Protein AF-0000000084333612 (afdb_homodimer)

Sequence (872 aa):
MNQNSIHAKTEARVLFVDMDSFFARCEQQVNFWLRGRPVGVCVYTGKYGCVISLSKEAKALGIKAGTRLNEVMEICPDFIPVESNPTRYREFHVKIISILQQYCQDVVPKSIDEAIINLTDYKLVHPDPEVLARKIKQDILDKVGDFLSCSIGIAPNAFLAKLGSVIGKKNEGANAGLQLIDQNNIDAVLGRLKLGNLPGIGKQMCYRLERAGINTPLEMRYADPHKLKAIFKSIEGIYWHYRLNFIETNIVAHEYKGMQAMRQVSKEKRASAEYMEQLFLTLCCTLEKRMVRHKFYCKAVGFSCHYTDGSRWEDGFTISTPMQDAITLMNMVKVRIAKFEETTKCAPIFNNQITSLRLSVTNFVNNGNMLYSLFEDMDKKETARKTMHAIKDQFGHNKIMRAVELTDNKVIKDVIGFGSVKDLTDLDYAAIPRYDMNQNSIHAKTEARVLFVDMDSFFARCEQQVNFWLRGRPVGVCVYTGKYGCVISLSKEAKALGIKAGTRLNEVMEICPDFIPVESNPTRYREFHVKIISILQQYCQDVVPKSIDEAIINLTDYKLVHPDPEVLARKIKQDILDKVGDFLSCSIGIAPNAFLAKLGSVIGKKNEGANAGLQLIDQNNIDAVLGRLKLGNLPGIGKQMCYRLERAGINTPLEMRYADPHKLKAIFKSIEGIYWHYRLNFIETNIVAHEYKGMQAMRQVSKEKRASAEYMEQLFLTLCCTLEKRMVRHKFYCKAVGFSCHYTDGSRWEDGFTISTPMQDAITLMNMVKVRIAKFEETTKCAPIFNNQITSLRLSVTNFVNNGNMLYSLFEDMDKKETARKTMHAIKDQFGHNKIMRAVELTDNKVIKDVIGFGSVKDLTDLDYAAIPRYD

Structure (mmCIF, N/CA/C/O backbone):
data_AF-0000000084333612-model_v1
#
loop_
_entity.id
_entity.type
_entity.pdbx_description
1 polymer 'UmuC domain-containing protein'
#
loop_
_atom_site.group_PDB
_atom_site.id
_atom_site.type_symbol
_atom_site.label_atom_id
_atom_site.label_alt_id
_atom_site.label_comp_id
_atom_site.label_asym_id
_atom_site.label_entity_id
_atom_site.label_seq_id
_atom_site.pdbx_PDB_ins_code
_atom_site.Cartn_x
_atom_site.Cartn_y
_atom_site.Cartn_z
_atom_site.occupancy
_atom_site.B_iso_or_equiv
_atom_site.auth_seq_id
_atom_site.auth_comp_id
_atom_site.auth_asym_id
_atom_site.auth_atom_id
_atom_site.pdbx_PDB_model_num
ATOM 1 N N . MET A 1 1 ? 4.887 -20.797 -28.469 1 34.41 1 MET A N 1
ATOM 2 C CA . MET A 1 1 ? 4.84 -22.062 -29.203 1 34.41 1 MET A CA 1
ATOM 3 C C . MET A 1 1 ? 4.281 -23.172 -28.328 1 34.41 1 MET A C 1
ATOM 5 O O . MET A 1 1 ? 4.59 -23.234 -27.125 1 34.41 1 MET A O 1
ATOM 9 N N . ASN A 1 2 ? 3.199 -23.781 -28.797 1 40.28 2 ASN A N 1
ATOM 10 C CA . ASN A 1 2 ? 2.58 -24.969 -28.219 1 40.28 2 ASN A CA 1
ATOM 11 C C . ASN A 1 2 ? 3.586 -26.109 -28.047 1 40.28 2 ASN A C 1
ATOM 13 O O . ASN A 1 2 ? 4.152 -26.578 -29.031 1 40.28 2 ASN A O 1
ATOM 17 N N . GLN A 1 3 ? 4.129 -26.312 -27.031 1 52.19 3 GLN A N 1
ATOM 18 C CA . GLN A 1 3 ? 5.137 -27.344 -26.797 1 52.19 3 GLN A CA 1
ATOM 19 C C . GLN A 1 3 ? 4.492 -28.672 -26.438 1 52.19 3 GLN A C 1
ATOM 21 O O . GLN A 1 3 ? 5.145 -29.547 -25.875 1 52.19 3 GLN A O 1
ATOM 26 N N . ASN A 1 4 ? 3.316 -28.781 -26.844 1 56.22 4 ASN A N 1
ATOM 27 C CA . ASN A 1 4 ? 2.617 -30.016 -26.531 1 56.22 4 ASN A CA 1
ATOM 28 C C . ASN A 1 4 ? 3.051 -31.156 -27.453 1 56.22 4 ASN A C 1
ATOM 30 O O . ASN A 1 4 ? 3.48 -30.906 -28.578 1 56.22 4 ASN A O 1
ATOM 34 N N . SER A 1 5 ? 3.332 -32.375 -26.859 1 57.88 5 SER A N 1
ATOM 35 C CA . SER A 1 5 ? 3.734 -33.562 -27.625 1 57.88 5 SER A CA 1
ATOM 36 C C . SER A 1 5 ? 2.869 -34.75 -27.281 1 57.88 5 SER A C 1
ATOM 38 O O . SER A 1 5 ? 2.424 -34.906 -26.141 1 57.88 5 SER A O 1
ATOM 40 N N . ILE A 1 6 ? 2.557 -35.594 -28.266 1 61.53 6 ILE A N 1
ATOM 41 C CA . ILE A 1 6 ? 1.752 -36.781 -28.062 1 61.53 6 ILE A CA 1
ATOM 42 C C . ILE A 1 6 ? 2.654 -37.969 -27.656 1 61.53 6 ILE A C 1
ATOM 44 O O . ILE A 1 6 ? 2.168 -39 -27.234 1 61.53 6 ILE A O 1
ATOM 48 N N . HIS A 1 7 ? 3.932 -37.688 -27.672 1 69.88 7 HIS A N 1
ATOM 49 C CA . HIS A 1 7 ? 4.852 -38.75 -27.297 1 69.88 7 HIS A CA 1
ATOM 50 C C . HIS A 1 7 ? 5.305 -38.594 -25.844 1 69.88 7 HIS A C 1
ATOM 52 O O . HIS A 1 7 ? 5.535 -37.5 -25.375 1 69.88 7 HIS A O 1
ATOM 58 N N . ALA A 1 8 ? 5.305 -39.75 -25.203 1 80.88 8 ALA A N 1
ATOM 59 C CA . ALA A 1 8 ? 5.781 -39.75 -23.828 1 80.88 8 ALA A CA 1
ATOM 60 C C . ALA A 1 8 ? 7.25 -39.344 -23.75 1 80.88 8 ALA A C 1
ATOM 62 O O . ALA A 1 8 ? 8.07 -39.812 -24.547 1 80.88 8 ALA A O 1
ATOM 63 N N . LYS A 1 9 ? 7.484 -38.438 -22.922 1 81.25 9 LYS A N 1
ATOM 64 C CA . LYS A 1 9 ? 8.867 -38.031 -22.672 1 81.25 9 LYS A CA 1
ATOM 65 C C . LYS A 1 9 ? 9.469 -38.812 -21.516 1 81.25 9 LYS A C 1
ATOM 67 O O . LYS A 1 9 ? 8.789 -39.062 -20.516 1 81.25 9 LYS A O 1
ATOM 72 N N . THR A 1 10 ? 10.648 -39.25 -21.703 1 81.19 10 THR A N 1
ATOM 73 C CA . THR A 1 10 ? 11.25 -40.125 -20.703 1 81.19 10 THR A CA 1
ATOM 74 C C . THR A 1 10 ? 12.156 -39.312 -19.75 1 81.19 10 THR A C 1
ATOM 76 O O . THR A 1 10 ? 12.273 -39.656 -18.578 1 81.19 10 THR A O 1
ATOM 79 N N . GLU A 1 11 ? 12.703 -38.219 -20.266 1 91.62 11 GLU A N 1
ATOM 80 C CA . GLU A 1 11 ? 13.656 -37.5 -19.422 1 91.62 11 GLU A CA 1
ATOM 81 C C . GLU A 1 11 ? 12.977 -36.375 -18.641 1 91.62 11 GLU A C 1
ATOM 83 O O . GLU A 1 11 ? 12.156 -35.656 -19.188 1 91.62 11 GLU A O 1
ATOM 88 N N . ALA A 1 12 ? 13.32 -36.312 -17.422 1 95.44 12 ALA A N 1
ATOM 89 C CA . ALA A 1 12 ? 12.781 -35.25 -16.547 1 95.44 12 ALA A CA 1
ATOM 90 C C . ALA A 1 12 ? 13.508 -33.938 -16.781 1 95.44 12 ALA A C 1
ATOM 92 O O . ALA A 1 12 ? 14.5 -33.625 -16.109 1 95.44 12 ALA A O 1
ATOM 93 N N . ARG A 1 13 ? 12.93 -33.156 -17.688 1 95.06 13 ARG A N 1
ATOM 94 C CA . ARG A 1 13 ? 13.641 -31.922 -18.078 1 95.06 13 ARG A CA 1
ATOM 95 C C . ARG A 1 13 ? 12.719 -30.719 -18.047 1 95.06 13 ARG A C 1
ATOM 97 O O . ARG A 1 13 ? 13.055 -29.656 -18.578 1 95.06 13 ARG A O 1
ATOM 104 N N . VAL A 1 14 ? 11.586 -30.906 -17.484 1 95.75 14 VAL A N 1
ATOM 105 C CA . VAL A 1 14 ? 10.656 -29.797 -17.281 1 95.75 14 VAL A CA 1
ATOM 106 C C . VAL A 1 14 ? 10.633 -29.406 -15.812 1 95.75 14 VAL A C 1
ATOM 108 O O . VAL A 1 14 ? 10.469 -30.25 -14.938 1 95.75 14 VAL A O 1
ATOM 111 N N . LEU A 1 15 ? 10.883 -28.125 -15.562 1 97.88 15 LEU A N 1
ATOM 112 C CA . LEU A 1 15 ? 10.844 -27.609 -14.203 1 97.88 15 LEU A CA 1
ATOM 113 C C . LEU A 1 15 ? 9.586 -26.766 -13.984 1 97.88 15 LEU A C 1
ATOM 115 O O . LEU A 1 15 ? 9.172 -26 -14.867 1 97.88 15 LEU A O 1
ATOM 119 N N . PHE A 1 16 ? 8.977 -26.906 -12.859 1 97.56 16 PHE A N 1
ATOM 120 C CA . PHE A 1 16 ? 7.891 -26.047 -12.406 1 97.56 16 PHE A CA 1
ATOM 121 C C . PHE A 1 16 ? 8.289 -25.297 -11.141 1 97.56 16 PHE A C 1
ATOM 123 O O . PHE A 1 16 ? 8.477 -25.906 -10.086 1 97.56 16 PHE A O 1
ATOM 130 N N . VAL A 1 17 ? 8.406 -24.031 -11.281 1 97.75 17 VAL A N 1
ATOM 131 C CA . VAL A 1 17 ? 8.812 -23.156 -10.18 1 97.75 17 VAL A CA 1
ATOM 132 C C . VAL A 1 17 ? 7.57 -22.547 -9.531 1 97.75 17 VAL A C 1
ATOM 134 O O . VAL A 1 17 ? 6.746 -21.938 -10.211 1 97.75 17 VAL A O 1
ATOM 137 N N . ASP A 1 18 ? 7.445 -22.688 -8.273 1 97.19 18 ASP A N 1
ATOM 138 C CA . ASP A 1 18 ? 6.336 -22.141 -7.504 1 97.19 18 ASP A CA 1
ATOM 139 C C . ASP A 1 18 ? 6.844 -21.406 -6.262 1 97.19 18 ASP A C 1
ATOM 141 O O . ASP A 1 18 ? 7.414 -22.016 -5.359 1 97.19 18 ASP A O 1
ATOM 145 N N . MET A 1 19 ? 6.598 -20.109 -6.234 1 96.44 19 MET A N 1
ATOM 146 C CA . MET A 1 19 ? 7.055 -19.312 -5.09 1 96.44 19 MET A CA 1
ATOM 147 C C . MET A 1 19 ? 6.266 -19.672 -3.834 1 96.44 19 MET A C 1
ATOM 149 O O . MET A 1 19 ? 5.047 -19.844 -3.893 1 96.44 19 MET A O 1
ATOM 153 N N . ASP A 1 20 ? 6.949 -19.781 -2.715 1 96.31 20 ASP A N 1
ATOM 154 C CA . ASP A 1 20 ? 6.328 -20.156 -1.45 1 96.31 20 ASP A CA 1
ATOM 155 C C . ASP A 1 20 ? 5.688 -18.953 -0.768 1 96.31 20 ASP A C 1
ATOM 157 O O . ASP A 1 20 ? 6.363 -17.969 -0.47 1 96.31 20 ASP A O 1
ATOM 161 N N . SER A 1 21 ? 4.359 -19.047 -0.467 1 96.12 21 SER A N 1
ATOM 162 C CA . SER A 1 21 ? 3.684 -17.953 0.237 1 96.12 21 SER A CA 1
ATOM 163 C C . SER A 1 21 ? 4.023 -16.609 -0.377 1 96.12 21 SER A C 1
ATOM 165 O O . SER A 1 21 ? 4.367 -15.664 0.339 1 96.12 21 SER A O 1
ATOM 167 N N . PHE A 1 22 ? 3.844 -16.516 -1.59 1 95.44 22 PHE A N 1
ATOM 168 C CA . PHE A 1 22 ? 4.461 -15.492 -2.416 1 95.44 22 PHE A CA 1
ATOM 169 C C . PHE A 1 22 ? 4.078 -14.102 -1.923 1 95.44 22 PHE A C 1
ATOM 171 O O . PHE A 1 22 ? 4.945 -13.297 -1.577 1 95.44 22 PHE A O 1
ATOM 178 N N . PHE A 1 23 ? 2.807 -13.773 -1.771 1 95.19 23 PHE A N 1
ATOM 179 C CA . PHE A 1 23 ? 2.385 -12.43 -1.373 1 95.19 23 PHE A CA 1
ATOM 180 C C . PHE A 1 23 ? 2.875 -12.102 0.032 1 95.19 23 PHE A C 1
ATOM 182 O O . PHE A 1 23 ? 3.432 -11.031 0.266 1 95.19 23 PHE A O 1
ATOM 189 N N . ALA A 1 24 ? 2.691 -12.992 0.948 1 97.62 24 ALA A N 1
ATOM 190 C CA . ALA A 1 24 ? 3.111 -12.766 2.328 1 97.62 24 ALA A CA 1
ATOM 191 C C . ALA A 1 24 ? 4.621 -12.562 2.414 1 97.62 24 ALA A C 1
ATOM 193 O O . ALA A 1 24 ? 5.094 -11.656 3.104 1 97.62 24 ALA A O 1
ATOM 194 N N . ARG A 1 25 ? 5.34 -13.359 1.728 1 97.69 25 ARG A N 1
ATOM 195 C CA . ARG A 1 25 ? 6.797 -13.266 1.785 1 97.69 25 ARG A CA 1
ATOM 196 C C . ARG A 1 25 ? 7.293 -11.992 1.107 1 97.69 25 ARG A C 1
ATOM 198 O O . ARG A 1 25 ? 8.289 -11.414 1.529 1 97.69 25 ARG A O 1
ATOM 205 N N . CYS A 1 26 ? 6.59 -11.602 0.024 1 96 26 CYS A N 1
ATOM 206 C CA . CYS A 1 26 ? 6.918 -10.305 -0.558 1 96 26 CYS A CA 1
ATOM 207 C C . CYS A 1 26 ? 6.793 -9.188 0.478 1 96 26 CYS A C 1
ATOM 209 O O . CYS A 1 26 ? 7.668 -8.328 0.575 1 96 26 CYS A O 1
ATOM 211 N N . GLU A 1 27 ? 5.695 -9.195 1.212 1 97.06 27 GLU A N 1
ATOM 212 C CA . GLU A 1 27 ? 5.492 -8.195 2.258 1 97.06 27 GLU A CA 1
ATOM 213 C C . GLU A 1 27 ? 6.566 -8.297 3.334 1 97.06 27 GLU A C 1
ATOM 215 O O . GLU A 1 27 ? 7.086 -7.277 3.799 1 97.06 27 GLU A O 1
ATOM 220 N N . GLN A 1 28 ? 6.918 -9.523 3.686 1 97.75 28 GLN A N 1
ATOM 221 C CA . GLN A 1 28 ? 7.938 -9.75 4.707 1 97.75 28 GLN A CA 1
ATOM 222 C C . GLN A 1 28 ? 9.328 -9.391 4.188 1 97.75 28 GLN A C 1
ATOM 224 O O . GLN A 1 28 ? 10.227 -9.07 4.973 1 97.75 28 GLN A O 1
ATOM 229 N N . GLN A 1 29 ? 9.523 -9.555 2.875 1 96.56 29 GLN A N 1
ATOM 230 C CA . GLN A 1 29 ? 10.781 -9.141 2.273 1 96.56 29 GLN A CA 1
ATOM 231 C C . GLN A 1 29 ? 10.969 -7.625 2.377 1 96.56 29 GLN A C 1
ATOM 233 O O . GLN A 1 29 ? 12.062 -7.152 2.686 1 96.56 29 GLN A O 1
ATOM 238 N N . VAL A 1 30 ? 9.938 -6.879 2.168 1 93.31 30 VAL A N 1
ATOM 239 C CA . VAL A 1 30 ? 10.008 -5.422 2.129 1 93.31 30 VAL A CA 1
ATOM 240 C C . VAL A 1 30 ? 9.984 -4.863 3.551 1 93.31 30 VAL A C 1
ATOM 242 O O . VAL A 1 30 ? 10.703 -3.91 3.861 1 93.31 30 VAL A O 1
ATOM 245 N N . ASN A 1 31 ? 9.172 -5.355 4.375 1 96.38 31 ASN A N 1
ATOM 246 C CA . ASN A 1 31 ? 9.07 -4.961 5.777 1 96.38 31 ASN A CA 1
ATOM 247 C C . ASN A 1 31 ? 9.82 -5.926 6.688 1 96.38 31 ASN A C 1
ATOM 249 O O . ASN A 1 31 ? 9.273 -6.953 7.098 1 96.38 31 ASN A O 1
ATOM 253 N N . PHE A 1 32 ? 10.969 -5.543 7.098 1 95.88 32 PHE A N 1
ATOM 254 C CA . PHE A 1 32 ? 11.914 -6.383 7.816 1 95.88 32 PHE A CA 1
ATOM 255 C C . PHE A 1 32 ? 11.297 -6.918 9.102 1 95.88 32 PHE A C 1
ATOM 257 O O . PHE A 1 32 ? 11.516 -8.078 9.469 1 95.88 32 PHE A O 1
ATOM 264 N N . TRP A 1 33 ? 10.523 -6.191 9.695 1 96.75 33 TRP A N 1
ATOM 265 C CA . TRP A 1 33 ? 10.078 -6.527 11.047 1 96.75 33 TRP A CA 1
ATOM 266 C C . TRP A 1 33 ? 8.812 -7.367 11.008 1 96.75 33 TRP A C 1
ATOM 268 O O . TRP A 1 33 ? 8.289 -7.754 12.055 1 96.75 33 TRP A O 1
ATOM 278 N N . LEU A 1 34 ? 8.32 -7.672 9.867 1 97.69 34 LEU A N 1
ATOM 279 C CA . LEU A 1 34 ? 7.246 -8.648 9.711 1 97.69 34 LEU A CA 1
ATOM 280 C C . LEU A 1 34 ? 7.809 -10.062 9.641 1 97.69 34 LEU A C 1
ATOM 282 O O . LEU A 1 34 ? 7.062 -11.039 9.758 1 97.69 34 LEU A O 1
ATOM 286 N N . ARG A 1 35 ? 9.148 -10.172 9.438 1 97.44 35 ARG A N 1
ATOM 287 C CA . ARG A 1 35 ? 9.789 -11.484 9.336 1 97.44 35 ARG A CA 1
ATOM 288 C C . ARG A 1 35 ? 9.656 -12.258 10.641 1 97.44 35 ARG A C 1
ATOM 290 O O . ARG A 1 35 ? 9.836 -11.703 11.727 1 97.44 35 ARG A O 1
ATOM 297 N N . GLY A 1 36 ? 9.273 -13.555 10.469 1 96.25 36 GLY A N 1
ATOM 298 C CA . GLY A 1 36 ? 9.148 -14.414 11.633 1 96.25 36 GLY A CA 1
ATOM 299 C C . GLY A 1 36 ? 7.84 -14.227 12.375 1 96.25 36 GLY A C 1
ATOM 300 O O . GLY A 1 36 ? 7.641 -14.812 13.445 1 96.25 36 GLY A O 1
ATOM 301 N N . ARG A 1 37 ? 6.957 -13.398 11.875 1 97.56 37 ARG A N 1
ATOM 302 C CA . ARG A 1 37 ? 5.672 -13.148 12.516 1 97.56 37 ARG A CA 1
ATOM 303 C C . ARG A 1 37 ? 4.527 -13.727 11.695 1 97.56 37 ARG A C 1
ATOM 305 O O . ARG A 1 37 ? 4.66 -13.922 10.484 1 97.56 37 ARG A O 1
ATOM 312 N N . PRO A 1 38 ? 3.393 -14.078 12.352 1 98.44 38 PRO A N 1
ATOM 313 C CA . PRO A 1 38 ? 2.213 -14.516 11.602 1 98.44 38 PRO A CA 1
ATOM 314 C C . PRO A 1 38 ? 1.562 -13.383 10.812 1 98.44 38 PRO A C 1
ATOM 316 O O . PRO A 1 38 ? 0.933 -12.5 11.398 1 98.44 38 PRO A O 1
ATOM 319 N N . VAL A 1 39 ? 1.711 -13.438 9.578 1 98.31 39 VAL A N 1
ATOM 320 C CA . VAL A 1 39 ? 1.241 -12.391 8.68 1 98.31 39 VAL A CA 1
ATOM 321 C C . VAL A 1 39 ? 0.307 -12.992 7.629 1 98.31 39 VAL A C 1
ATOM 323 O O . VAL A 1 39 ? 0.456 -14.156 7.25 1 98.31 39 VAL A O 1
ATOM 326 N N . GLY A 1 40 ? -0.63 -12.234 7.176 1 97.94 40 GLY A N 1
ATOM 327 C CA . GLY A 1 40 ? -1.504 -12.609 6.074 1 97.94 40 GLY A CA 1
ATOM 328 C C . GLY A 1 40 ? -1.878 -11.43 5.188 1 97.94 40 GLY A C 1
ATOM 329 O O . GLY A 1 40 ? -2.078 -10.32 5.676 1 97.94 40 GLY A O 1
ATOM 330 N N . VAL A 1 41 ? -1.947 -11.695 3.963 1 95.44 41 VAL A N 1
ATOM 331 C CA . VAL A 1 41 ? -2.307 -10.656 2.996 1 95.44 41 VAL A CA 1
ATOM 332 C C . VAL A 1 41 ? -3.795 -10.758 2.668 1 95.44 41 VAL A C 1
ATOM 334 O O . VAL A 1 41 ? -4.324 -11.852 2.463 1 95.44 41 VAL A O 1
ATOM 337 N N . CYS A 1 42 ? -4.43 -9.609 2.707 1 90.44 42 CYS A N 1
ATOM 338 C CA . CYS A 1 42 ? -5.855 -9.508 2.418 1 90.44 42 CYS A CA 1
ATOM 339 C C . CYS A 1 42 ? -6.129 -8.406 1.397 1 90.44 42 CYS A C 1
ATOM 341 O O . CYS A 1 42 ? -5.398 -7.418 1.334 1 90.44 42 CYS A O 1
ATOM 343 N N . VAL A 1 43 ? -7.168 -8.656 0.571 1 75.44 43 VAL A N 1
ATOM 344 C CA . VAL A 1 43 ? -7.602 -7.586 -0.32 1 75.44 43 VAL A CA 1
ATOM 345 C C . VAL A 1 43 ? -8.227 -6.457 0.496 1 75.44 43 VAL A C 1
ATOM 347 O O . VAL A 1 43 ? -7.969 -5.281 0.244 1 75.44 43 VAL A O 1
ATOM 350 N N . TYR A 1 44 ? -9.047 -6.879 1.447 1 80 44 TYR A N 1
ATOM 351 C CA . TYR A 1 44 ? -9.664 -5.969 2.404 1 80 44 TYR A CA 1
ATOM 352 C C . TYR A 1 44 ? -9.312 -6.359 3.834 1 80 44 TYR A C 1
ATOM 354 O O . TYR A 1 44 ? -9.328 -7.543 4.184 1 80 44 TYR A O 1
ATOM 362 N N . THR A 1 45 ? -9.016 -5.34 4.609 1 90.5 45 THR A N 1
ATOM 363 C CA . THR A 1 45 ? -8.555 -5.629 5.965 1 90.5 45 THR A CA 1
ATOM 364 C C . THR A 1 45 ? -9.602 -5.211 6.992 1 90.5 45 THR A C 1
ATOM 366 O O . THR A 1 45 ? -9.266 -4.781 8.094 1 90.5 45 THR A O 1
ATOM 369 N N . GLY A 1 46 ? -10.859 -5.168 6.57 1 86.75 46 GLY A N 1
ATOM 370 C CA . GLY A 1 46 ? -11.945 -4.98 7.527 1 86.75 46 GLY A CA 1
ATOM 371 C C . GLY A 1 46 ? -12.094 -6.137 8.492 1 86.75 46 GLY A C 1
ATOM 372 O O . GLY A 1 46 ? -11.328 -7.102 8.438 1 86.75 46 GLY A O 1
ATOM 373 N N . LYS A 1 47 ? -13.078 -6.039 9.297 1 89.25 47 LYS A N 1
ATOM 374 C CA . LYS A 1 47 ? -13.297 -7.008 10.367 1 89.25 47 LYS A CA 1
ATOM 375 C C . LYS A 1 47 ? -13.422 -8.422 9.805 1 89.25 47 LYS A C 1
ATOM 377 O O . LYS A 1 47 ? -12.945 -9.383 10.414 1 89.25 47 LYS A O 1
ATOM 382 N N . TYR A 1 48 ? -14 -8.555 8.625 1 88.88 48 TYR A N 1
ATOM 383 C CA . TYR A 1 48 ? -14.281 -9.875 8.062 1 88.88 48 TYR A CA 1
ATOM 384 C C . TYR A 1 48 ? -13.531 -10.086 6.758 1 88.88 48 TYR A C 1
ATOM 386 O O . TYR A 1 48 ? -14 -10.805 5.871 1 88.88 48 TYR A O 1
ATOM 394 N N . GLY A 1 49 ? -12.43 -9.383 6.617 1 85.5 49 GLY A N 1
ATOM 395 C CA . GLY A 1 49 ? -11.617 -9.586 5.43 1 85.5 49 GLY A CA 1
ATOM 396 C C . GLY A 1 49 ? -11.172 -11.023 5.242 1 85.5 49 GLY A C 1
ATOM 397 O O . GLY A 1 49 ? -11.102 -11.781 6.211 1 85.5 49 GLY A O 1
ATOM 398 N N . CYS A 1 50 ? -10.922 -11.383 3.99 1 86.31 50 CYS A N 1
ATOM 399 C CA . CYS A 1 50 ? -10.492 -12.734 3.656 1 86.31 50 CYS A CA 1
ATOM 400 C C . CYS A 1 50 ? -8.992 -12.789 3.416 1 86.31 50 CYS A C 1
ATOM 402 O O . CYS A 1 50 ? -8.453 -12 2.635 1 86.31 50 CYS A O 1
ATOM 404 N N . VAL A 1 51 ? -8.344 -13.75 4.059 1 93.94 51 VAL A N 1
ATOM 405 C CA . VAL A 1 51 ? -6.898 -13.891 3.904 1 93.94 51 VAL A CA 1
ATOM 406 C C . VAL A 1 51 ? -6.59 -14.695 2.646 1 93.94 51 VAL A C 1
ATOM 408 O O . VAL A 1 51 ? -7.102 -15.805 2.471 1 93.94 51 VAL A O 1
ATOM 411 N N . ILE A 1 52 ? -5.707 -14.148 1.794 1 90.06 52 ILE A N 1
ATOM 412 C CA . ILE A 1 52 ? -5.488 -14.812 0.515 1 90.06 52 ILE A CA 1
ATOM 413 C C . ILE A 1 52 ? -4.082 -15.406 0.472 1 90.06 52 ILE A C 1
ATOM 415 O O . ILE A 1 52 ? -3.777 -16.234 -0.387 1 90.06 52 ILE A O 1
ATOM 419 N N . SER A 1 53 ? -3.217 -14.984 1.286 1 94 53 SER A N 1
ATOM 420 C CA . SER A 1 53 ? -1.856 -15.5 1.404 1 94 53 SER A CA 1
ATOM 421 C C . SER A 1 53 ? -1.362 -15.43 2.846 1 94 53 SER A C 1
ATOM 423 O O . SER A 1 53 ? -1.64 -14.461 3.557 1 94 53 SER A O 1
ATOM 425 N N . LEU A 1 54 ? -0.684 -16.453 3.238 1 97.62 54 LEU A N 1
ATOM 426 C CA . LEU A 1 54 ? -0.246 -16.547 4.625 1 97.62 54 LEU A CA 1
ATOM 427 C C . LEU A 1 54 ? 1.264 -16.75 4.707 1 97.62 54 LEU A C 1
ATOM 429 O O . LEU A 1 54 ? 1.85 -17.422 3.855 1 97.62 54 LEU A O 1
ATOM 433 N N . SER A 1 55 ? 1.8 -16.203 5.773 1 97.94 55 SER A N 1
ATOM 434 C CA . SER A 1 55 ? 3.193 -16.5 6.086 1 97.94 55 SER A CA 1
ATOM 435 C C . SER A 1 55 ? 3.354 -17.938 6.586 1 97.94 55 SER A C 1
ATOM 437 O O . SER A 1 55 ? 2.367 -18.594 6.93 1 97.94 55 SER A O 1
ATOM 439 N N . LYS A 1 56 ? 4.656 -18.391 6.508 1 95.56 56 LYS A N 1
ATOM 440 C CA . LYS A 1 56 ? 4.949 -19.703 7.055 1 95.56 56 LYS A CA 1
ATOM 441 C C . LYS A 1 56 ? 4.539 -19.797 8.523 1 95.56 56 LYS A C 1
ATOM 443 O O . LYS A 1 56 ? 4.004 -20.828 8.961 1 95.56 56 LYS A O 1
ATOM 448 N N . GLU A 1 57 ? 4.738 -18.766 9.32 1 97.25 57 GLU A N 1
ATOM 449 C CA . GLU A 1 57 ? 4.41 -18.703 10.742 1 97.25 57 GLU A CA 1
ATOM 450 C C . GLU A 1 57 ? 2.908 -18.875 10.969 1 97.25 57 GLU A C 1
ATOM 452 O O . GLU A 1 57 ? 2.488 -19.594 11.875 1 97.25 57 GLU A O 1
ATOM 457 N N . ALA A 1 58 ? 2.146 -18.219 10.156 1 97.94 58 ALA A N 1
ATOM 458 C CA . ALA A 1 58 ? 0.694 -18.297 10.281 1 97.94 58 ALA A CA 1
ATOM 459 C C . ALA A 1 58 ? 0.194 -19.688 9.906 1 97.94 58 ALA A C 1
ATOM 461 O O . ALA A 1 58 ? -0.691 -20.234 10.562 1 97.94 58 ALA A O 1
ATOM 462 N N . LYS A 1 59 ? 0.726 -20.234 8.859 1 96 59 LYS A N 1
ATOM 463 C CA . LYS A 1 59 ? 0.342 -21.578 8.422 1 96 59 LYS A CA 1
ATOM 464 C C . LYS A 1 59 ? 0.632 -22.609 9.508 1 96 59 LYS A C 1
ATOM 466 O O . LYS A 1 59 ? -0.131 -23.562 9.688 1 96 59 LYS A O 1
ATOM 471 N N . ALA A 1 60 ? 1.708 -22.438 10.148 1 95.88 60 ALA A N 1
ATOM 472 C CA . ALA A 1 60 ? 2.117 -23.359 11.203 1 95.88 60 ALA A CA 1
ATOM 473 C C . ALA A 1 60 ? 1.077 -23.422 12.312 1 95.88 60 ALA A C 1
ATOM 475 O O . ALA A 1 60 ? 1.021 -24.391 13.07 1 95.88 60 ALA A O 1
ATOM 476 N N . LEU A 1 61 ? 0.244 -22.422 12.406 1 96.75 61 LEU A N 1
ATOM 477 C CA . LEU A 1 61 ? -0.794 -22.359 13.43 1 96.75 61 LEU A CA 1
ATOM 478 C C . LEU A 1 61 ? -2.08 -23.016 12.938 1 96.75 61 LEU A C 1
ATOM 480 O O . LEU A 1 61 ? -3.092 -23.016 13.641 1 96.75 61 LEU A O 1
ATOM 484 N N . GLY A 1 62 ? -2.055 -23.469 11.672 1 95.56 62 GLY A N 1
ATOM 485 C CA . GLY A 1 62 ? -3.201 -24.172 11.125 1 95.56 62 GLY A CA 1
ATOM 486 C C . GLY A 1 62 ? -4.133 -23.266 10.336 1 95.56 62 GLY A C 1
ATOM 487 O O . GLY A 1 62 ? -5.199 -23.688 9.898 1 95.56 62 GLY A O 1
ATOM 488 N N . ILE A 1 63 ? -3.744 -22.016 10.211 1 96.94 63 ILE A N 1
ATOM 489 C CA . ILE A 1 63 ? -4.566 -21.094 9.453 1 96.94 63 ILE A CA 1
ATOM 490 C C . ILE A 1 63 ? -4.438 -21.391 7.961 1 96.94 63 ILE A C 1
ATOM 492 O O . ILE A 1 63 ? -3.34 -21.656 7.469 1 96.94 63 ILE A O 1
ATOM 496 N N . LYS A 1 64 ? -5.543 -21.266 7.242 1 94 64 LYS A N 1
ATOM 497 C CA . LYS A 1 64 ? -5.555 -21.547 5.812 1 94 64 LYS A CA 1
ATOM 498 C C . LYS A 1 64 ? -5.992 -20.344 5.004 1 94 64 LYS A C 1
ATOM 500 O O . LYS A 1 64 ? -6.742 -19.484 5.5 1 94 64 LYS A O 1
ATOM 505 N N . ALA A 1 65 ? -5.473 -20.312 3.793 1 91 65 ALA A N 1
ATOM 506 C CA . ALA A 1 65 ? -5.961 -19.281 2.891 1 91 65 ALA A CA 1
ATOM 507 C C . ALA A 1 65 ? -7.473 -19.375 2.699 1 91 65 ALA A C 1
ATOM 509 O O . ALA A 1 65 ? -8.016 -20.484 2.602 1 91 65 ALA A O 1
ATOM 510 N N . GLY A 1 66 ? -8.109 -18.234 2.619 1 88.75 66 GLY A N 1
ATOM 511 C CA . GLY A 1 66 ? -9.555 -18.219 2.5 1 88.75 66 GLY A CA 1
ATOM 512 C C . GLY A 1 66 ? -10.266 -17.969 3.822 1 88.75 66 GLY A C 1
ATOM 513 O O . GLY A 1 66 ? -11.453 -17.641 3.848 1 88.75 66 GLY A O 1
ATOM 514 N N . THR A 1 67 ? -9.547 -18.078 4.898 1 92.88 67 THR A N 1
ATOM 515 C CA . THR A 1 67 ? -10.133 -17.859 6.219 1 92.88 67 THR A CA 1
ATOM 516 C C . THR A 1 67 ? -10.43 -16.375 6.445 1 92.88 67 THR A C 1
ATOM 518 O O . THR A 1 67 ? -9.656 -15.516 6.023 1 92.88 67 THR A O 1
ATOM 521 N N . ARG A 1 68 ? -11.539 -16.141 7.129 1 92.94 68 ARG A N 1
ATOM 522 C CA . ARG A 1 68 ? -11.914 -14.758 7.43 1 92.94 68 ARG A CA 1
ATOM 523 C C . ARG A 1 68 ? -11.094 -14.211 8.594 1 92.94 68 ARG A C 1
ATOM 525 O O . ARG A 1 68 ? -10.734 -14.953 9.508 1 92.94 68 ARG A O 1
ATOM 532 N N . LEU A 1 69 ? -10.875 -12.922 8.578 1 94.38 69 LEU A N 1
ATOM 533 C CA . LEU A 1 69 ? -9.977 -12.305 9.547 1 94.38 69 LEU A CA 1
ATOM 534 C C . LEU A 1 69 ? -10.516 -12.453 10.969 1 94.38 69 LEU A C 1
ATOM 536 O O . LEU A 1 69 ? -9.742 -12.625 11.914 1 94.38 69 LEU A O 1
ATOM 540 N N . ASN A 1 70 ? -11.859 -12.305 11.172 1 95.5 70 ASN A N 1
ATOM 541 C CA . ASN A 1 70 ? -12.391 -12.461 12.523 1 95.5 70 ASN A CA 1
ATOM 542 C C . ASN A 1 70 ? -12.055 -13.828 13.102 1 95.5 70 ASN A C 1
ATOM 544 O O . ASN A 1 70 ? -11.727 -13.953 14.281 1 95.5 70 ASN A O 1
ATOM 548 N N . GLU A 1 71 ? -12.086 -14.844 12.273 1 97.25 71 GLU A N 1
ATOM 549 C CA . GLU A 1 71 ? -11.727 -16.203 12.688 1 97.25 71 GLU A CA 1
ATOM 550 C C . GLU A 1 71 ? -10.227 -16.328 12.93 1 97.25 71 GLU A C 1
ATOM 552 O O . GLU A 1 71 ? -9.805 -16.922 13.914 1 97.25 71 GLU A O 1
ATOM 557 N N . VAL A 1 72 ? -9.461 -15.812 12.07 1 97.94 72 VAL A N 1
ATOM 558 C CA . VAL A 1 72 ? -8.008 -15.859 12.195 1 97.94 72 VAL A CA 1
ATOM 559 C C . VAL A 1 72 ? -7.578 -15.219 13.516 1 97.94 72 VAL A C 1
ATOM 561 O O . VAL A 1 72 ? -6.723 -15.758 14.219 1 97.94 72 VAL A O 1
ATOM 564 N N . MET A 1 73 ? -8.172 -14.062 13.844 1 97.19 73 MET A N 1
ATOM 565 C CA . MET A 1 73 ? -7.789 -13.297 15.023 1 97.19 73 MET A CA 1
ATOM 566 C C . MET A 1 73 ? -8.164 -14.047 16.297 1 97.19 73 MET A C 1
ATOM 568 O O . MET A 1 73 ? -7.535 -13.859 17.344 1 97.19 73 MET A O 1
ATOM 572 N N . GLU A 1 74 ? -9.18 -14.852 16.234 1 97.19 74 GLU A N 1
ATOM 573 C CA . GLU A 1 74 ? -9.523 -15.719 17.359 1 97.19 74 GLU A CA 1
ATOM 574 C C . GLU A 1 74 ? -8.438 -16.766 17.594 1 97.19 74 GLU A C 1
ATOM 576 O O . GLU A 1 74 ? -8.109 -17.078 18.734 1 97.19 74 GLU A O 1
ATOM 581 N N . ILE A 1 75 ? -7.906 -17.297 16.547 1 97.25 75 ILE A N 1
ATOM 582 C CA . ILE A 1 75 ? -6.879 -18.328 16.594 1 97.25 75 ILE A CA 1
ATOM 583 C C . ILE A 1 75 ? -5.543 -17.703 17 1 97.25 75 ILE A C 1
ATOM 585 O O . ILE A 1 75 ? -4.805 -18.281 17.797 1 97.25 75 ILE A O 1
ATOM 589 N N . CYS A 1 76 ? -5.258 -16.531 16.469 1 97.62 76 CYS A N 1
ATOM 590 C CA . CYS A 1 76 ? -3.979 -15.867 16.656 1 97.62 76 CYS A CA 1
ATOM 591 C C . CYS A 1 76 ? -4.172 -14.359 16.812 1 97.62 76 CYS A C 1
ATOM 593 O O . CYS A 1 76 ? -4.016 -13.609 15.852 1 97.62 76 CYS A O 1
ATOM 595 N N . PRO A 1 77 ? -4.301 -13.875 18.016 1 96.31 77 PRO A N 1
ATOM 596 C CA . PRO A 1 77 ? -4.566 -12.453 18.266 1 96.31 77 PRO A CA 1
ATOM 597 C C . PRO A 1 77 ? -3.422 -11.555 17.812 1 96.31 77 PRO A C 1
ATOM 599 O O . PRO A 1 77 ? -3.629 -10.359 17.562 1 96.31 77 PRO A O 1
ATOM 602 N N . ASP A 1 78 ? -2.244 -12.117 17.672 1 95.94 78 ASP A N 1
ATOM 603 C CA . ASP A 1 78 ? -1.081 -11.328 17.266 1 95.94 78 ASP A CA 1
ATOM 604 C C . ASP A 1 78 ? -0.911 -11.312 15.758 1 95.94 78 ASP A C 1
ATOM 606 O O . ASP A 1 78 ? 0.056 -10.75 15.234 1 95.94 78 ASP A O 1
ATOM 610 N N . PHE A 1 79 ? -1.856 -11.938 15.047 1 98.25 79 PHE A N 1
ATOM 611 C CA . PHE A 1 79 ? -1.839 -11.984 13.586 1 98.25 79 PHE A CA 1
ATOM 612 C C . PHE A 1 79 ? -1.828 -10.586 13 1 98.25 79 PHE A C 1
ATOM 614 O O . PHE A 1 79 ? -2.492 -9.68 13.516 1 98.25 79 PHE A O 1
ATOM 621 N N . ILE A 1 80 ? -1.073 -10.336 12.008 1 98.19 80 ILE A N 1
ATOM 622 C CA . ILE A 1 80 ? -0.962 -9.023 11.391 1 98.19 80 ILE A CA 1
ATOM 623 C C . ILE A 1 80 ? -1.526 -9.07 9.969 1 98.19 80 ILE A C 1
ATOM 625 O O . ILE A 1 80 ? -0.859 -9.539 9.047 1 98.19 80 ILE A O 1
ATOM 629 N N . PRO A 1 81 ? -2.732 -8.641 9.742 1 97.75 81 PRO A N 1
ATOM 630 C CA . PRO A 1 81 ? -3.273 -8.531 8.383 1 97.75 81 PRO A CA 1
ATOM 631 C C . PRO A 1 81 ? -2.635 -7.398 7.586 1 97.75 81 PRO A C 1
ATOM 633 O O . PRO A 1 81 ? -2.475 -6.285 8.094 1 97.75 81 PRO A O 1
ATOM 636 N N . VAL A 1 82 ? -2.203 -7.637 6.438 1 96.56 82 VAL A N 1
ATOM 637 C CA . VAL A 1 82 ? -1.605 -6.656 5.539 1 96.56 82 VAL A CA 1
ATOM 638 C C . VAL A 1 82 ? -2.445 -6.539 4.27 1 96.56 82 VAL A C 1
ATOM 640 O O . VAL A 1 82 ? -2.916 -7.543 3.732 1 96.56 82 VAL A O 1
ATOM 643 N N . GLU A 1 83 ? -2.629 -5.336 3.859 1 90.44 83 GLU A N 1
ATOM 644 C CA . GLU A 1 83 ? -3.369 -5.105 2.623 1 90.44 83 GLU A CA 1
ATOM 645 C C . GLU A 1 83 ? -2.539 -5.492 1.401 1 90.44 83 GLU A C 1
ATOM 647 O O . GLU A 1 83 ? -1.34 -5.219 1.346 1 90.44 83 GLU A O 1
ATOM 652 N N . SER A 1 84 ? -3.213 -6.098 0.434 1 87.69 84 SER A N 1
ATOM 653 C CA . SER A 1 84 ? -2.525 -6.547 -0.772 1 87.69 84 SER A CA 1
ATOM 654 C C . SER A 1 84 ? -1.932 -5.375 -1.543 1 87.69 84 SER A C 1
ATOM 656 O O . SER A 1 84 ? -2.52 -4.289 -1.582 1 87.69 84 SER A O 1
ATOM 658 N N . ASN A 1 85 ? -0.791 -5.57 -2.137 1 84 85 ASN A N 1
ATOM 659 C CA . ASN A 1 85 ? -0.086 -4.609 -2.979 1 84 85 ASN A CA 1
ATOM 660 C C . ASN A 1 85 ? 0.305 -5.223 -4.32 1 84 85 ASN A C 1
ATOM 662 O O . ASN A 1 85 ? 1.442 -5.66 -4.5 1 84 85 ASN A O 1
ATOM 666 N N . PRO A 1 86 ? -0.61 -5.188 -5.254 1 75.38 86 PRO A N 1
ATOM 667 C CA . PRO A 1 86 ? -0.373 -5.859 -6.531 1 75.38 86 PRO A CA 1
ATOM 668 C C . PRO A 1 86 ? 0.861 -5.332 -7.258 1 75.38 86 PRO A C 1
ATOM 670 O O . PRO A 1 86 ? 1.584 -6.102 -7.895 1 75.38 86 PRO A O 1
ATOM 673 N N . THR A 1 87 ? 1.062 -4.059 -7.18 1 72.56 87 THR A N 1
ATOM 674 C CA . THR A 1 87 ? 2.227 -3.473 -7.836 1 72.56 87 THR A CA 1
ATOM 675 C C . THR A 1 87 ? 3.516 -4.105 -7.32 1 72.56 87 THR A C 1
ATOM 677 O O . THR A 1 87 ? 4.391 -4.469 -8.109 1 72.56 87 THR A O 1
ATOM 680 N N . ARG A 1 88 ? 3.564 -4.25 -6.078 1 84.69 88 ARG A N 1
ATOM 681 C CA . ARG A 1 88 ? 4.727 -4.855 -5.438 1 84.69 88 ARG A CA 1
ATOM 682 C C . ARG A 1 88 ? 4.922 -6.293 -5.902 1 84.69 88 ARG A C 1
ATOM 684 O O . ARG A 1 88 ? 6.035 -6.695 -6.246 1 84.69 88 ARG A O 1
ATOM 691 N N . TYR A 1 89 ? 3.881 -7.027 -5.949 1 85.12 89 TYR A N 1
ATOM 692 C CA . TYR A 1 89 ? 3.973 -8.438 -6.309 1 85.12 89 TYR A CA 1
ATOM 693 C C . TYR A 1 89 ? 4.391 -8.602 -7.766 1 85.12 89 TYR A C 1
ATOM 695 O O . TYR A 1 89 ? 5.152 -9.516 -8.102 1 85.12 89 TYR A O 1
ATOM 703 N N . ARG A 1 90 ? 3.939 -7.73 -8.555 1 77.81 90 ARG A N 1
ATOM 704 C CA . ARG A 1 90 ? 4.332 -7.746 -9.953 1 77.81 90 ARG A CA 1
ATOM 705 C C . ARG A 1 90 ? 5.824 -7.465 -10.109 1 77.81 90 ARG A C 1
ATOM 707 O O . ARG A 1 90 ? 6.496 -8.094 -10.93 1 77.81 90 ARG A O 1
ATOM 714 N N . GLU A 1 91 ? 6.223 -6.512 -9.367 1 80.31 91 GLU A N 1
ATOM 715 C CA . GLU A 1 91 ? 7.645 -6.176 -9.406 1 80.31 91 GLU A CA 1
ATOM 716 C C . GLU A 1 91 ? 8.508 -7.387 -9.07 1 80.31 91 GLU A C 1
ATOM 718 O O . GLU A 1 91 ? 9.5 -7.656 -9.75 1 80.31 91 GLU A O 1
ATOM 723 N N . PHE A 1 92 ? 8.133 -8.07 -8.07 1 88.19 92 PHE A N 1
ATOM 724 C CA . PHE A 1 92 ? 8.883 -9.266 -7.691 1 88.19 92 PHE A CA 1
ATOM 725 C C . PHE A 1 92 ? 8.758 -10.344 -8.758 1 88.19 92 PHE A C 1
ATOM 727 O O . PHE A 1 92 ? 9.727 -11.047 -9.047 1 88.19 92 PHE A O 1
ATOM 734 N N . HIS A 1 93 ? 7.559 -10.508 -9.305 1 85.25 93 HIS A N 1
ATOM 735 C CA . HIS A 1 93 ? 7.355 -11.469 -10.383 1 85.25 93 HIS A CA 1
ATOM 736 C C . HIS A 1 93 ? 8.312 -11.211 -11.539 1 85.25 93 HIS A C 1
ATOM 738 O O . HIS A 1 93 ? 8.945 -12.141 -12.039 1 85.25 93 HIS A O 1
ATOM 744 N N . VAL A 1 94 ? 8.461 -10.008 -11.906 1 81.75 94 VAL A N 1
ATOM 745 C CA . VAL A 1 94 ? 9.312 -9.633 -13.031 1 81.75 94 VAL A CA 1
ATOM 746 C C . VAL A 1 94 ? 10.766 -9.984 -12.719 1 81.75 94 VAL A C 1
ATOM 748 O O . VAL A 1 94 ? 11.469 -10.531 -13.57 1 81.75 94 VAL A O 1
ATOM 751 N N . LYS A 1 95 ? 11.172 -9.664 -11.578 1 88.81 95 LYS A N 1
ATOM 752 C CA . LYS A 1 95 ? 12.531 -9.977 -11.172 1 88.81 95 LYS A CA 1
ATOM 753 C C . LYS A 1 95 ? 12.789 -11.484 -11.211 1 88.81 95 LYS A C 1
ATOM 755 O O . LYS A 1 95 ? 13.844 -11.93 -11.656 1 88.81 95 LYS A O 1
ATOM 760 N N . ILE A 1 96 ? 11.859 -12.219 -10.773 1 92.69 96 ILE A N 1
ATOM 761 C CA . ILE A 1 96 ? 11.992 -13.664 -10.711 1 92.69 96 ILE A CA 1
ATOM 762 C C . ILE A 1 96 ? 12.055 -14.242 -12.125 1 92.69 96 ILE A C 1
ATOM 764 O O . ILE A 1 96 ? 12.938 -15.047 -12.43 1 92.69 96 ILE A O 1
ATOM 768 N N . ILE A 1 97 ? 11.156 -13.82 -12.961 1 86.69 97 ILE A N 1
ATOM 769 C CA . ILE A 1 97 ? 11.133 -14.305 -14.336 1 86.69 97 ILE A CA 1
ATOM 770 C C . ILE A 1 97 ? 12.438 -13.938 -15.031 1 86.69 97 ILE A C 1
ATOM 772 O O . ILE A 1 97 ? 13 -14.75 -15.773 1 86.69 97 ILE A O 1
ATOM 776 N N . SER A 1 98 ? 12.93 -12.75 -14.734 1 85.31 98 SER A N 1
ATOM 777 C CA . SER A 1 98 ? 14.195 -12.32 -15.312 1 85.31 98 SER A CA 1
ATOM 778 C C . SER A 1 98 ? 15.328 -13.266 -14.914 1 85.31 98 SER A C 1
ATOM 780 O O . SER A 1 98 ? 16.188 -13.594 -15.742 1 85.31 98 SER A O 1
ATOM 782 N N . ILE A 1 99 ? 15.328 -13.664 -13.742 1 92.06 99 ILE A N 1
ATOM 783 C CA . ILE A 1 99 ? 16.344 -14.602 -13.266 1 92.06 99 ILE A CA 1
ATOM 784 C C . ILE A 1 99 ? 16.219 -15.922 -14.016 1 92.06 99 ILE A C 1
ATOM 786 O O . ILE A 1 99 ? 17.219 -16.484 -14.469 1 92.06 99 ILE A O 1
ATOM 790 N N . LEU A 1 100 ? 15.023 -16.453 -14.156 1 94 100 LEU A N 1
ATOM 791 C CA . LEU A 1 100 ? 14.789 -17.734 -14.828 1 94 100 LEU A CA 1
ATOM 792 C C . LEU A 1 100 ? 15.242 -17.656 -16.281 1 94 100 LEU A C 1
ATOM 794 O O . LEU A 1 100 ? 15.844 -18.609 -16.797 1 94 100 LEU A O 1
ATOM 798 N N . GLN A 1 101 ? 15.055 -16.562 -16.828 1 87.12 101 GLN A N 1
ATOM 799 C CA . GLN A 1 101 ? 15.344 -16.391 -18.25 1 87.12 101 GLN A CA 1
ATOM 800 C C . GLN A 1 101 ? 16.844 -16.312 -18.5 1 87.12 101 GLN A C 1
ATOM 802 O O . GLN A 1 101 ? 17.297 -16.438 -19.641 1 87.12 101 GLN A O 1
ATOM 807 N N . GLN A 1 102 ? 17.547 -16.047 -17.531 1 88.5 102 GLN A N 1
ATOM 808 C CA . GLN A 1 102 ? 19 -16.062 -17.656 1 88.5 102 GLN A CA 1
ATOM 809 C C . GLN A 1 102 ? 19.516 -17.484 -17.906 1 88.5 102 GLN A C 1
ATOM 811 O O . GLN A 1 102 ? 20.578 -17.656 -18.516 1 88.5 102 GLN A O 1
ATOM 816 N N . TYR A 1 103 ? 18.812 -18.453 -17.562 1 90.81 103 TYR A N 1
ATOM 817 C CA . TYR A 1 103 ? 19.266 -19.828 -17.688 1 90.81 103 TYR A CA 1
ATOM 818 C C . TYR A 1 103 ? 18.703 -20.469 -18.953 1 90.81 103 TYR A C 1
ATOM 820 O O . TYR A 1 103 ? 19.297 -21.391 -19.5 1 90.81 103 TYR A O 1
ATOM 828 N N . CYS A 1 104 ? 17.516 -20.109 -19.234 1 83.31 104 CYS A N 1
ATOM 829 C CA . CYS A 1 104 ? 16.812 -20.672 -20.375 1 83.31 104 CYS A CA 1
ATOM 830 C C . CYS A 1 104 ? 15.781 -19.688 -20.922 1 83.31 104 CYS A C 1
ATOM 832 O O . CYS A 1 104 ? 15.109 -19 -20.156 1 83.31 104 CYS A O 1
ATOM 834 N N . GLN A 1 105 ? 15.641 -19.75 -22.188 1 81.81 105 GLN A N 1
ATOM 835 C CA . GLN A 1 105 ? 14.672 -18.844 -22.812 1 81.81 105 GLN A CA 1
ATOM 836 C C . GLN A 1 105 ? 13.281 -19.469 -22.828 1 81.81 105 GLN A C 1
ATOM 838 O O . GLN A 1 105 ? 12.281 -18.75 -22.984 1 81.81 105 GLN A O 1
ATOM 843 N N . ASP A 1 106 ? 13.188 -20.703 -22.688 1 82.5 106 ASP A N 1
ATOM 844 C CA . ASP A 1 106 ? 11.906 -21.406 -22.703 1 82.5 106 ASP A CA 1
ATOM 845 C C . ASP A 1 106 ? 11.242 -21.391 -21.328 1 82.5 106 ASP A C 1
ATOM 847 O O . ASP A 1 106 ? 11.016 -22.453 -20.734 1 82.5 106 ASP A O 1
ATOM 851 N N . VAL A 1 107 ? 11.008 -20.219 -20.891 1 87.56 107 VAL A N 1
ATOM 852 C CA . VAL A 1 107 ? 10.32 -19.984 -19.625 1 87.56 107 VAL A CA 1
ATOM 853 C C . VAL A 1 107 ? 8.883 -19.531 -19.891 1 87.56 107 VAL A C 1
ATOM 855 O O . VAL A 1 107 ? 8.656 -18.625 -20.703 1 87.56 107 VAL A O 1
ATOM 858 N N . VAL A 1 108 ? 7.918 -20.203 -19.266 1 81.81 108 VAL A N 1
ATOM 859 C CA . VAL A 1 108 ? 6.508 -19.875 -19.438 1 81.81 108 VAL A CA 1
ATOM 860 C C . VAL A 1 108 ? 5.887 -19.531 -18.078 1 81.81 108 VAL A C 1
ATOM 862 O O . VAL A 1 108 ? 5.629 -20.422 -17.266 1 81.81 108 VAL A O 1
ATOM 865 N N . PRO A 1 109 ? 5.656 -18.281 -17.875 1 82.19 109 PRO A N 1
ATOM 866 C CA . PRO A 1 109 ? 4.926 -17.922 -16.656 1 82.19 109 PRO A CA 1
ATOM 867 C C . PRO A 1 109 ? 3.502 -18.469 -16.641 1 82.19 109 PRO A C 1
ATOM 869 O O . PRO A 1 109 ? 2.777 -18.344 -17.625 1 82.19 109 PRO A O 1
ATOM 872 N N . LYS A 1 110 ? 3.072 -19.109 -15.641 1 76.94 110 LYS A N 1
ATOM 873 C CA . LYS A 1 110 ? 1.726 -19.656 -15.492 1 76.94 110 LYS A CA 1
ATOM 874 C C . LYS A 1 110 ? 0.847 -18.734 -14.664 1 76.94 110 LYS A C 1
ATOM 876 O O . LYS A 1 110 ? -0.354 -18.609 -14.922 1 76.94 110 LYS A O 1
ATOM 881 N N . SER A 1 111 ? 1.322 -18.156 -13.68 1 76.5 111 SER A N 1
ATOM 882 C CA . SER A 1 111 ? 0.702 -17.156 -12.82 1 76.5 111 SER A CA 1
ATOM 883 C C . SER A 1 111 ? 1.74 -16.188 -12.258 1 76.5 111 SER A C 1
ATOM 885 O O . SER A 1 111 ? 2.9 -16.203 -12.68 1 76.5 111 SER A O 1
ATOM 887 N N . ILE A 1 112 ? 1.317 -15.422 -11.312 1 80.31 112 ILE A N 1
ATOM 888 C CA . ILE A 1 112 ? 2.197 -14.391 -10.773 1 80.31 112 ILE A CA 1
ATOM 889 C C . ILE A 1 112 ? 3.324 -15.039 -9.977 1 80.31 112 ILE A C 1
ATOM 891 O O . ILE A 1 112 ? 4.434 -14.5 -9.906 1 80.31 112 ILE A O 1
ATOM 895 N N . ASP A 1 113 ? 3.033 -16.203 -9.453 1 89.31 113 ASP A N 1
ATOM 896 C CA . ASP A 1 113 ? 4.047 -16.812 -8.602 1 89.31 113 ASP A CA 1
ATOM 897 C C . ASP A 1 113 ? 4.461 -18.188 -9.133 1 89.31 113 ASP A C 1
ATOM 899 O O . ASP A 1 113 ? 5.098 -18.969 -8.43 1 89.31 113 ASP A O 1
ATOM 903 N N . GLU A 1 114 ? 4.02 -18.547 -10.391 1 90.31 114 GLU A N 1
ATOM 904 C CA . GLU A 1 114 ? 4.328 -19.844 -10.984 1 90.31 114 GLU A CA 1
ATOM 905 C C . GLU A 1 114 ? 4.934 -19.688 -12.375 1 90.31 114 GLU A C 1
ATOM 907 O O . GLU A 1 114 ? 4.523 -18.812 -13.141 1 90.31 114 GLU A O 1
ATOM 912 N N . ALA A 1 115 ? 5.902 -20.594 -12.688 1 90.25 115 ALA A N 1
ATOM 913 C CA . ALA A 1 115 ? 6.508 -20.594 -14.016 1 90.25 115 ALA A CA 1
ATOM 914 C C . ALA A 1 115 ? 6.996 -21.984 -14.398 1 90.25 115 ALA A C 1
ATOM 916 O O . ALA A 1 115 ? 7.402 -22.766 -13.531 1 90.25 115 ALA A O 1
ATOM 917 N N . ILE A 1 116 ? 6.961 -22.25 -15.703 1 92.06 116 ILE A N 1
ATOM 918 C CA . ILE A 1 116 ? 7.477 -23.5 -16.266 1 92.06 116 ILE A CA 1
ATOM 919 C C . ILE A 1 116 ? 8.766 -23.219 -17.031 1 92.06 116 ILE A C 1
ATOM 921 O O . ILE A 1 116 ? 8.852 -22.234 -17.781 1 92.06 116 ILE A O 1
ATOM 925 N N . ILE A 1 117 ? 9.727 -24.047 -16.766 1 93.69 117 ILE A N 1
ATOM 926 C CA . ILE A 1 117 ? 10.961 -24.031 -17.547 1 93.69 117 ILE A CA 1
ATOM 927 C C . ILE A 1 117 ? 11.102 -25.328 -18.328 1 93.69 117 ILE A C 1
ATOM 929 O O . ILE A 1 117 ? 11.133 -26.406 -17.734 1 93.69 117 ILE A O 1
ATOM 933 N N . ASN A 1 118 ? 11.148 -25.234 -19.609 1 90.12 118 ASN A N 1
ATOM 934 C CA . ASN A 1 118 ? 11.344 -26.391 -20.469 1 90.12 118 ASN A CA 1
ATOM 935 C C . ASN A 1 118 ? 12.797 -26.531 -20.922 1 90.12 118 ASN A C 1
ATOM 937 O O . ASN A 1 118 ? 13.25 -25.781 -21.781 1 90.12 118 ASN A O 1
ATOM 941 N N . LEU A 1 119 ? 13.477 -27.547 -20.438 1 92.69 119 LEU A N 1
ATOM 942 C CA . LEU A 1 119 ? 14.898 -27.719 -20.703 1 92.69 119 LEU A CA 1
ATOM 943 C C . LEU A 1 119 ? 15.133 -28.781 -21.766 1 92.69 119 LEU A C 1
ATOM 945 O O . LEU A 1 119 ? 16.266 -29.234 -21.953 1 92.69 119 LEU A O 1
ATOM 949 N N . THR A 1 120 ? 14.117 -29.203 -22.391 1 86.69 120 THR A N 1
ATOM 950 C CA . THR A 1 120 ? 14.211 -30.297 -23.344 1 86.69 120 THR A CA 1
ATOM 951 C C . THR A 1 120 ? 15.312 -30.031 -24.375 1 86.69 120 THR A C 1
ATOM 953 O O . THR A 1 120 ? 16.047 -30.938 -24.75 1 86.69 120 THR A O 1
ATOM 956 N N . ASP A 1 121 ? 15.453 -28.781 -24.766 1 82.88 121 ASP A N 1
ATOM 957 C CA . ASP A 1 121 ? 16.406 -28.438 -25.812 1 82.88 121 ASP A CA 1
ATOM 958 C C . ASP A 1 121 ? 17.703 -27.891 -25.219 1 82.88 121 ASP A C 1
ATOM 960 O O . ASP A 1 121 ? 18.547 -27.359 -25.953 1 82.88 121 ASP A O 1
ATOM 964 N N . TYR A 1 122 ? 17.922 -28.031 -23.984 1 87.56 122 TYR A N 1
ATOM 965 C CA . TYR A 1 122 ? 19.062 -27.422 -23.297 1 87.56 122 TYR A CA 1
ATOM 966 C C . TYR A 1 122 ? 19.906 -28.484 -22.594 1 87.56 122 TYR A C 1
ATOM 968 O O . TYR A 1 122 ? 20.469 -28.219 -21.531 1 87.56 122 TYR A O 1
ATOM 976 N N . LYS A 1 123 ? 20 -29.609 -23.125 1 87.81 123 LYS A N 1
ATOM 977 C CA . LYS A 1 123 ? 20.672 -30.734 -22.5 1 87.81 123 LYS A CA 1
ATOM 978 C C . LYS A 1 123 ? 22.172 -30.469 -22.359 1 87.81 123 LYS A C 1
ATOM 980 O O . LYS A 1 123 ? 22.781 -30.875 -21.359 1 87.81 123 LYS A O 1
ATOM 985 N N . LEU A 1 124 ? 22.75 -29.828 -23.266 1 88.5 124 LEU A N 1
ATOM 986 C CA . LEU A 1 124 ? 24.188 -29.578 -23.266 1 88.5 124 LEU A CA 1
ATOM 987 C C . LEU A 1 124 ? 24.531 -28.484 -22.266 1 88.5 124 LEU A C 1
ATOM 989 O O . LEU A 1 124 ? 25.547 -28.562 -21.562 1 88.5 124 LEU A O 1
ATOM 993 N N . VAL A 1 125 ? 23.75 -27.484 -22.203 1 89.81 125 VAL A N 1
ATOM 994 C CA . VAL A 1 125 ? 24 -26.344 -21.328 1 89.81 125 VAL A CA 1
ATOM 995 C C . VAL A 1 125 ? 23.672 -26.719 -19.891 1 89.81 125 VAL A C 1
ATOM 997 O O . VAL A 1 125 ? 24.375 -26.312 -18.953 1 89.81 125 VAL A O 1
ATOM 1000 N N . HIS A 1 126 ? 22.562 -27.469 -19.766 1 93.5 126 HIS A N 1
ATOM 1001 C CA . HIS A 1 126 ? 22.109 -27.922 -18.453 1 93.5 126 HIS A CA 1
ATOM 1002 C C . HIS A 1 126 ? 21.953 -29.438 -18.422 1 93.5 126 HIS A C 1
ATOM 1004 O O . HIS A 1 126 ? 20.828 -29.953 -18.5 1 93.5 126 HIS A O 1
ATOM 1010 N N . PRO A 1 127 ? 23.016 -30.047 -18.219 1 93.31 127 PRO A N 1
ATOM 1011 C CA . PRO A 1 127 ? 22.953 -31.5 -18.281 1 93.31 127 PRO A CA 1
ATOM 1012 C C . PRO A 1 127 ? 22.141 -32.094 -17.125 1 93.31 127 PRO A C 1
ATOM 1014 O O . PRO A 1 127 ? 21.5 -33.156 -17.312 1 93.31 127 PRO A O 1
ATOM 1017 N N . ASP A 1 128 ? 22.203 -31.469 -15.945 1 96.06 128 ASP A N 1
ATOM 1018 C CA . ASP A 1 128 ? 21.484 -31.953 -14.773 1 96.06 128 ASP A CA 1
ATOM 1019 C C . ASP A 1 128 ? 20.453 -30.953 -14.305 1 96.06 128 ASP A C 1
ATOM 1021 O O . ASP A 1 128 ? 20.781 -29.969 -13.633 1 96.06 128 ASP A O 1
ATOM 1025 N N . PRO A 1 129 ? 19.203 -31.234 -14.594 1 96.88 129 PRO A N 1
ATOM 1026 C CA . PRO A 1 129 ? 18.141 -30.281 -14.219 1 96.88 129 PRO A CA 1
ATOM 1027 C C . PRO A 1 129 ? 18.078 -30.031 -12.719 1 96.88 129 PRO A C 1
ATOM 1029 O O . PRO A 1 129 ? 17.688 -28.938 -12.289 1 96.88 129 PRO A O 1
ATOM 1032 N N . GLU A 1 130 ? 18.422 -31 -11.883 1 96.81 130 GLU A N 1
ATOM 1033 C CA . GLU A 1 130 ? 18.406 -30.828 -10.438 1 96.81 130 GLU A CA 1
ATOM 1034 C C . GLU A 1 130 ? 19.422 -29.781 -9.992 1 96.81 130 GLU A C 1
ATOM 1036 O O . GLU A 1 130 ? 19.156 -28.984 -9.078 1 96.81 130 GLU A O 1
ATOM 1041 N N . VAL A 1 131 ? 20.578 -29.875 -10.555 1 96.94 131 VAL A N 1
ATOM 1042 C CA . VAL A 1 131 ? 21.625 -28.906 -10.242 1 96.94 131 VAL A CA 1
ATOM 1043 C C . VAL A 1 131 ? 21.141 -27.5 -10.602 1 96.94 131 VAL A C 1
ATOM 1045 O O . VAL A 1 131 ? 21.328 -26.562 -9.828 1 96.94 131 VAL A O 1
ATOM 1048 N N . LEU A 1 132 ? 20.531 -27.391 -11.742 1 97.38 132 LEU A N 1
ATOM 1049 C CA . LEU A 1 132 ? 20.016 -26.094 -12.148 1 97.38 132 LEU A CA 1
ATOM 1050 C C . LEU A 1 132 ? 18.922 -25.609 -11.195 1 97.38 132 LEU A C 1
ATOM 1052 O O . LEU A 1 132 ? 18.875 -24.438 -10.852 1 97.38 132 LEU A O 1
ATOM 1056 N N . ALA A 1 133 ? 18.016 -26.516 -10.859 1 98.12 133 ALA A N 1
ATOM 1057 C CA . ALA A 1 133 ? 16.938 -26.156 -9.945 1 98.12 133 ALA A CA 1
ATOM 1058 C C . ALA A 1 133 ? 17.484 -25.594 -8.641 1 98.12 133 ALA A C 1
ATOM 1060 O O . ALA A 1 133 ? 16.984 -24.578 -8.141 1 98.12 133 ALA A O 1
ATOM 1061 N N . ARG A 1 134 ? 18.5 -26.234 -8.102 1 97.81 134 ARG A N 1
ATOM 1062 C CA . ARG A 1 134 ? 19.125 -25.75 -6.867 1 97.81 134 ARG A CA 1
ATOM 1063 C C . ARG A 1 134 ? 19.75 -24.375 -7.066 1 97.81 134 ARG A C 1
ATOM 1065 O O . ARG A 1 134 ? 19.672 -23.516 -6.188 1 97.81 134 ARG A O 1
ATOM 1072 N N . LYS A 1 135 ? 20.359 -24.203 -8.164 1 97.5 135 LYS A N 1
ATOM 1073 C CA . LYS A 1 135 ? 20.969 -22.922 -8.484 1 97.5 135 LYS A CA 1
ATOM 1074 C C . LYS A 1 135 ? 19.906 -21.828 -8.594 1 97.5 135 LYS A C 1
ATOM 1076 O O . LYS A 1 135 ? 20.109 -20.703 -8.117 1 97.5 135 LYS A O 1
ATOM 1081 N N . ILE A 1 136 ? 18.828 -22.125 -9.242 1 97.88 136 ILE A N 1
ATOM 1082 C CA . ILE A 1 136 ? 17.734 -21.188 -9.391 1 97.88 136 ILE A CA 1
ATOM 1083 C C . ILE A 1 136 ? 17.234 -20.766 -8.016 1 97.88 136 ILE A C 1
ATOM 1085 O O . ILE A 1 136 ? 17.062 -19.578 -7.746 1 97.88 136 ILE A O 1
ATOM 1089 N N . LYS A 1 137 ? 16.984 -21.719 -7.145 1 97.88 137 LYS A N 1
ATOM 1090 C CA . LYS A 1 137 ? 16.531 -21.438 -5.793 1 97.88 137 LYS A CA 1
ATOM 1091 C C . LYS A 1 137 ? 17.484 -20.469 -5.082 1 97.88 137 LYS A C 1
ATOM 1093 O O . LYS A 1 137 ? 17.062 -19.5 -4.457 1 97.88 137 LYS A O 1
ATOM 1098 N N . GLN A 1 138 ? 18.734 -20.75 -5.219 1 97.56 138 GLN A N 1
ATOM 1099 C CA . GLN A 1 138 ? 19.75 -19.938 -4.562 1 97.56 138 GLN A CA 1
ATOM 1100 C C . GLN A 1 138 ? 19.797 -18.531 -5.172 1 97.56 138 GLN A C 1
ATOM 1102 O O . GLN A 1 138 ? 19.922 -17.547 -4.453 1 97.56 138 GLN A O 1
ATOM 1107 N N . ASP A 1 139 ? 19.703 -18.438 -6.465 1 97.38 139 ASP A N 1
ATOM 1108 C CA . ASP A 1 139 ? 19.797 -17.156 -7.141 1 97.38 139 ASP A CA 1
ATOM 1109 C C . ASP A 1 139 ? 18.609 -16.266 -6.785 1 97.38 139 ASP A C 1
ATOM 1111 O O . ASP A 1 139 ? 18.75 -15.039 -6.684 1 97.38 139 ASP A O 1
ATOM 1115 N N . ILE A 1 140 ? 17.438 -16.844 -6.699 1 97.44 140 ILE A N 1
ATOM 1116 C CA . ILE A 1 140 ? 16.266 -16.062 -6.297 1 97.44 140 ILE A CA 1
ATOM 1117 C C . ILE A 1 140 ? 16.5 -15.461 -4.91 1 97.44 140 ILE A C 1
ATOM 1119 O O . ILE A 1 140 ? 16.25 -14.273 -4.688 1 97.44 140 ILE A O 1
ATOM 1123 N N . LEU A 1 141 ? 17.078 -16.234 -3.959 1 97.31 141 LEU A N 1
ATOM 1124 C CA . LEU A 1 141 ? 17.375 -15.766 -2.607 1 97.31 141 LEU A CA 1
ATOM 1125 C C . LEU A 1 141 ? 18.422 -14.664 -2.631 1 97.31 141 LEU A C 1
ATOM 1127 O O . LEU A 1 141 ? 18.328 -13.688 -1.89 1 97.31 141 LEU A O 1
ATOM 1131 N N . ASP A 1 142 ? 19.359 -14.789 -3.508 1 96.56 142 ASP A N 1
ATOM 1132 C CA . ASP A 1 142 ? 20.516 -13.898 -3.521 1 96.56 142 ASP A CA 1
ATOM 1133 C C . ASP A 1 142 ? 20.203 -12.609 -4.289 1 96.56 142 ASP A C 1
ATOM 1135 O O . ASP A 1 142 ? 20.625 -11.523 -3.889 1 96.56 142 ASP A O 1
ATOM 1139 N N . LYS A 1 143 ? 19.453 -12.773 -5.371 1 94.12 143 LYS A N 1
ATOM 1140 C CA . LYS A 1 143 ? 19.375 -11.672 -6.32 1 94.12 143 LYS A CA 1
ATOM 1141 C C . LYS A 1 143 ? 18.031 -10.969 -6.238 1 94.12 143 LYS A C 1
ATOM 1143 O O . LYS A 1 143 ? 17.891 -9.828 -6.672 1 94.12 143 LYS A O 1
ATOM 1148 N N . VAL A 1 144 ? 17.016 -11.609 -5.816 1 93.56 144 VAL A N 1
ATOM 1149 C CA . VAL A 1 144 ? 15.695 -11 -5.77 1 93.56 144 VAL A CA 1
ATOM 1150 C C . VAL A 1 144 ? 15.367 -10.586 -4.336 1 93.56 144 VAL A C 1
ATOM 1152 O O . VAL A 1 144 ? 14.977 -9.438 -4.09 1 93.56 144 VAL A O 1
ATOM 1155 N N . GLY A 1 145 ? 15.469 -11.5 -3.395 1 95.88 145 GLY A N 1
ATOM 1156 C CA . GLY A 1 145 ? 15.211 -11.242 -1.986 1 95.88 145 GLY A CA 1
ATOM 1157 C C . GLY A 1 145 ? 15.523 -12.438 -1.097 1 95.88 145 GLY A C 1
ATOM 1158 O O . GLY A 1 145 ? 15.109 -13.562 -1.386 1 95.88 145 GLY A O 1
ATOM 1159 N N . ASP A 1 146 ? 16.156 -12.148 0.028 1 96.25 146 ASP A N 1
ATOM 1160 C CA . ASP A 1 146 ? 16.641 -13.227 0.883 1 96.25 146 ASP A CA 1
ATOM 1161 C C . ASP A 1 146 ? 15.508 -13.891 1.649 1 96.25 146 ASP A C 1
ATOM 1163 O O . ASP A 1 146 ? 15.703 -14.906 2.312 1 96.25 146 ASP A O 1
ATOM 1167 N N . PHE A 1 147 ? 14.367 -13.398 1.482 1 96.19 147 PHE A N 1
ATOM 1168 C CA . PHE A 1 147 ? 13.234 -13.992 2.18 1 96.19 147 PHE A CA 1
ATOM 1169 C C . PHE A 1 147 ? 12.281 -14.664 1.193 1 96.19 147 PHE A C 1
ATOM 1171 O O . PHE A 1 147 ? 11.219 -15.148 1.582 1 96.19 147 PHE A O 1
ATOM 1178 N N . LEU A 1 148 ? 12.609 -14.656 -0.032 1 97.19 148 LEU A N 1
ATOM 1179 C CA . LEU A 1 148 ? 11.773 -15.227 -1.083 1 97.19 148 LEU A CA 1
ATOM 1180 C C . LEU A 1 148 ? 12.242 -16.625 -1.454 1 97.19 148 LEU A C 1
ATOM 1182 O O . LEU A 1 148 ? 13.242 -16.781 -2.166 1 97.19 148 LEU A O 1
ATOM 1186 N N . SER A 1 149 ? 11.523 -17.594 -1.037 1 96.31 149 SER A N 1
ATOM 1187 C CA . SER A 1 149 ? 11.852 -18.969 -1.377 1 96.31 149 SER A CA 1
ATOM 1188 C C . SER A 1 149 ? 10.867 -19.547 -2.389 1 96.31 149 SER A C 1
ATOM 1190 O O . SER A 1 149 ? 9.789 -18.984 -2.592 1 96.31 149 SER A O 1
ATOM 1192 N N . CYS A 1 150 ? 11.297 -20.594 -3.021 1 97.31 150 CYS A N 1
ATOM 1193 C CA . CYS A 1 150 ? 10.422 -21.266 -3.977 1 97.31 150 CYS A CA 1
ATOM 1194 C C . CYS A 1 150 ? 10.586 -22.781 -3.891 1 97.31 150 CYS A C 1
ATOM 1196 O O . CYS A 1 150 ? 11.547 -23.266 -3.285 1 97.31 150 CYS A O 1
ATOM 1198 N N . SER A 1 151 ? 9.641 -23.453 -4.375 1 98.06 151 SER A N 1
ATOM 1199 C CA . SER A 1 151 ? 9.664 -24.906 -4.562 1 98.06 151 SER A CA 1
ATOM 1200 C C . SER A 1 151 ? 9.664 -25.266 -6.043 1 98.06 151 SER A C 1
ATOM 1202 O O . SER A 1 151 ? 8.977 -24.641 -6.844 1 98.06 151 SER A O 1
ATOM 1204 N N . ILE A 1 152 ? 10.5 -26.281 -6.352 1 98.56 152 ILE A N 1
ATOM 1205 C CA . ILE A 1 152 ? 10.656 -26.641 -7.758 1 98.56 152 ILE A CA 1
ATOM 1206 C C . ILE A 1 152 ? 10.414 -28.125 -7.941 1 98.56 152 ILE A C 1
ATOM 1208 O O . ILE A 1 152 ? 11.016 -28.953 -7.242 1 98.56 152 ILE A O 1
ATOM 1212 N N . GLY A 1 153 ? 9.508 -28.438 -8.812 1 98.5 153 GLY A N 1
ATOM 1213 C CA . GLY A 1 153 ? 9.344 -29.812 -9.289 1 98.5 153 GLY A CA 1
ATOM 1214 C C . GLY A 1 153 ? 10.008 -30.047 -10.625 1 98.5 153 GLY A C 1
ATOM 1215 O O . GLY A 1 153 ? 10.047 -29.172 -11.484 1 98.5 153 GLY A O 1
ATOM 1216 N N . ILE A 1 154 ? 10.531 -31.25 -10.805 1 98.19 154 ILE A N 1
ATOM 1217 C CA . ILE A 1 154 ? 11.18 -31.672 -12.047 1 98.19 154 ILE A CA 1
ATOM 1218 C C . ILE A 1 154 ? 10.531 -32.938 -12.562 1 98.19 154 ILE A C 1
ATOM 1220 O O . ILE A 1 154 ? 10.391 -33.906 -11.812 1 98.19 154 ILE A O 1
ATOM 1224 N N . ALA A 1 155 ? 10.148 -32.906 -13.812 1 97.75 155 ALA A N 1
ATOM 1225 C CA . ALA A 1 155 ? 9.484 -34.094 -14.383 1 97.75 155 ALA A CA 1
ATOM 1226 C C . ALA A 1 155 ? 9.547 -34.062 -15.906 1 97.75 155 ALA A C 1
ATOM 1228 O O . ALA A 1 155 ? 10.016 -33.094 -16.5 1 97.75 155 ALA A O 1
ATOM 1229 N N . PRO A 1 156 ? 9.133 -35.125 -16.516 1 95.56 156 PRO A N 1
ATOM 1230 C CA . PRO A 1 156 ? 9.141 -35.156 -17.984 1 95.56 156 PRO A CA 1
ATOM 1231 C C . PRO A 1 156 ? 8.07 -34.281 -18.609 1 95.56 156 PRO A C 1
ATOM 1233 O O . PRO A 1 156 ? 8.164 -33.906 -19.781 1 95.56 156 PRO A O 1
ATOM 1236 N N . ASN A 1 157 ? 7.039 -33.969 -17.797 1 92.69 157 ASN A N 1
ATOM 1237 C CA . ASN A 1 157 ? 6.008 -33.062 -18.297 1 92.69 157 ASN A CA 1
ATOM 1238 C C . ASN A 1 157 ? 5.609 -32.031 -17.25 1 92.69 157 ASN A C 1
ATOM 1240 O O . ASN A 1 157 ? 6.012 -32.125 -16.094 1 92.69 157 ASN A O 1
ATOM 1244 N N . ALA A 1 158 ? 4.84 -31.016 -17.672 1 92.81 158 ALA A N 1
ATOM 1245 C CA . ALA A 1 158 ? 4.551 -29.844 -16.844 1 92.81 158 ALA A CA 1
ATOM 1246 C C . ALA A 1 158 ? 3.664 -30.219 -15.664 1 92.81 158 ALA A C 1
ATOM 1248 O O . ALA A 1 158 ? 3.85 -29.703 -14.555 1 92.81 158 ALA A O 1
ATOM 1249 N N . PHE A 1 159 ? 2.701 -31.047 -15.898 1 93 159 PHE A N 1
ATOM 1250 C CA . PHE A 1 159 ? 1.784 -31.391 -14.82 1 93 159 PHE A CA 1
ATOM 1251 C C . PHE A 1 159 ? 2.527 -32.062 -13.68 1 93 159 PHE A C 1
ATOM 1253 O O . PHE A 1 159 ? 2.373 -31.703 -12.516 1 93 159 PHE A O 1
ATOM 1260 N N . LEU A 1 160 ? 3.254 -33.094 -14.023 1 96.56 160 LEU A N 1
ATOM 1261 C CA . LEU A 1 160 ? 3.98 -33.844 -12.992 1 96.56 160 LEU A CA 1
ATOM 1262 C C . LEU A 1 160 ? 5.023 -32.938 -12.328 1 96.56 160 LEU A C 1
ATOM 1264 O O . LEU A 1 160 ? 5.309 -33.094 -11.133 1 96.56 160 LEU A O 1
ATOM 1268 N N . ALA A 1 161 ? 5.602 -32.062 -13.094 1 97.38 161 ALA A N 1
ATOM 1269 C CA . ALA A 1 161 ? 6.508 -31.094 -12.492 1 97.38 161 ALA A CA 1
ATOM 1270 C C . ALA A 1 161 ? 5.781 -30.234 -11.453 1 97.38 161 ALA A C 1
ATOM 1272 O O . ALA A 1 161 ? 6.316 -29.969 -10.375 1 97.38 161 ALA A O 1
ATOM 1273 N N . LYS A 1 162 ? 4.617 -29.812 -11.789 1 96.19 162 LYS A N 1
ATOM 1274 C CA . LYS A 1 162 ? 3.809 -29.062 -10.828 1 96.19 162 LYS A CA 1
ATOM 1275 C C . LYS A 1 162 ? 3.531 -29.875 -9.578 1 96.19 162 LYS A C 1
ATOM 1277 O O . LYS A 1 162 ? 3.656 -29.375 -8.461 1 96.19 162 LYS A O 1
ATOM 1282 N N . LEU A 1 163 ? 3.09 -31.078 -9.812 1 96.88 163 LEU A N 1
ATOM 1283 C CA . LEU A 1 163 ? 2.875 -31.969 -8.688 1 96.88 163 LEU A CA 1
ATOM 1284 C C . LEU A 1 163 ? 4.129 -32.094 -7.828 1 96.88 163 LEU A C 1
ATOM 1286 O O . LEU A 1 163 ? 4.051 -32.062 -6.598 1 96.88 163 LEU A O 1
ATOM 1290 N N . GLY A 1 164 ? 5.223 -32.219 -8.5 1 97.75 164 GLY A N 1
ATOM 1291 C CA . GLY A 1 164 ? 6.492 -32.281 -7.793 1 97.75 164 GLY A CA 1
ATOM 1292 C C . GLY A 1 164 ? 6.734 -31.047 -6.93 1 97.75 164 GLY A C 1
ATOM 1293 O O . GLY A 1 164 ? 7.242 -31.156 -5.812 1 97.75 164 GLY A O 1
ATOM 1294 N N . SER A 1 165 ? 6.445 -29.891 -7.457 1 97.31 165 SER A N 1
ATOM 1295 C CA . SER A 1 165 ? 6.633 -28.656 -6.695 1 97.31 165 SER A CA 1
ATOM 1296 C C . SER A 1 165 ? 5.773 -28.641 -5.438 1 97.31 165 SER A C 1
ATOM 1298 O O . SER A 1 165 ? 6.215 -28.172 -4.383 1 97.31 165 SER A O 1
ATOM 1300 N N . VAL A 1 166 ? 4.578 -29.156 -5.516 1 95.56 166 VAL A N 1
ATOM 1301 C CA . VAL A 1 166 ? 3.67 -29.234 -4.375 1 95.56 166 VAL A CA 1
ATOM 1302 C C . VAL A 1 166 ? 4.238 -30.172 -3.314 1 95.56 166 VAL A C 1
ATOM 1304 O O . VAL A 1 166 ? 4.258 -29.828 -2.127 1 95.56 166 VAL A O 1
ATOM 1307 N N . ILE A 1 167 ? 4.688 -31.297 -3.76 1 95.62 167 ILE A N 1
ATOM 1308 C CA . ILE A 1 167 ? 5.254 -32.281 -2.852 1 95.62 167 ILE A CA 1
ATOM 1309 C C . ILE A 1 167 ? 6.555 -31.75 -2.252 1 95.62 167 ILE A C 1
ATOM 1311 O O . ILE A 1 167 ? 6.816 -31.938 -1.062 1 95.62 167 ILE A O 1
ATOM 1315 N N . GLY A 1 168 ? 7.316 -31.109 -3.041 1 95.06 168 GLY A N 1
ATOM 1316 C CA . GLY A 1 168 ? 8.602 -30.578 -2.625 1 95.06 168 GLY A CA 1
ATOM 1317 C C . GLY A 1 168 ? 8.492 -29.578 -1.487 1 95.06 168 GLY A C 1
ATOM 1318 O O . GLY A 1 168 ? 9.414 -29.438 -0.685 1 95.06 168 GLY A O 1
ATOM 1319 N N . LYS A 1 169 ? 7.379 -28.891 -1.401 1 92.81 169 LYS A N 1
ATOM 1320 C CA . LYS A 1 169 ? 7.164 -27.906 -0.343 1 92.81 169 LYS A CA 1
ATOM 1321 C C . LYS A 1 169 ? 7.281 -28.547 1.036 1 92.81 169 LYS A C 1
ATOM 1323 O O . LYS A 1 169 ? 7.645 -27.875 2.008 1 92.81 169 LYS A O 1
ATOM 1328 N N . LYS A 1 170 ? 7.035 -29.75 1.106 1 91.25 170 LYS A N 1
ATOM 1329 C CA . LYS A 1 170 ? 7.016 -30.453 2.383 1 91.25 170 LYS A CA 1
ATOM 1330 C C . LYS A 1 170 ? 8.328 -31.188 2.631 1 91.25 170 LYS A C 1
ATOM 1332 O O . LYS A 1 170 ? 8.531 -31.766 3.703 1 91.25 170 LYS A O 1
ATOM 1337 N N . ASN A 1 171 ? 9.117 -31.172 1.615 1 92.31 171 ASN A N 1
ATOM 1338 C CA . ASN A 1 171 ? 10.398 -31.828 1.778 1 92.31 171 ASN A CA 1
ATOM 1339 C C . ASN A 1 171 ? 11.32 -31.047 2.711 1 92.31 171 ASN A C 1
ATOM 1341 O O . ASN A 1 171 ? 11.172 -29.844 2.871 1 92.31 171 ASN A O 1
ATOM 1345 N N . GLU A 1 172 ? 12.195 -31.766 3.367 1 89.12 172 GLU A N 1
ATOM 1346 C CA . GLU A 1 172 ? 13.125 -31.156 4.32 1 89.12 172 GLU A CA 1
ATOM 1347 C C . GLU A 1 172 ? 14.57 -31.5 3.977 1 89.12 172 GLU A C 1
ATOM 1349 O O . GLU A 1 172 ? 14.828 -32.281 3.051 1 89.12 172 GLU A O 1
ATOM 1354 N N . GLY A 1 173 ? 15.453 -30.781 4.574 1 88.31 173 GLY A N 1
ATOM 1355 C CA . GLY A 1 173 ? 16.875 -31.078 4.41 1 88.31 173 GLY A CA 1
ATOM 1356 C C . GLY A 1 173 ? 17.422 -30.625 3.076 1 88.31 173 GLY A C 1
ATOM 1357 O O . GLY A 1 173 ? 17.125 -29.516 2.623 1 88.31 173 GLY A O 1
ATOM 1358 N N . ALA A 1 174 ? 18.266 -31.453 2.418 1 85.81 174 ALA A N 1
ATOM 1359 C CA . ALA A 1 174 ? 18.953 -31.109 1.176 1 85.81 174 ALA A CA 1
ATOM 1360 C C . ALA A 1 174 ? 17.953 -30.984 0.021 1 85.81 174 ALA A C 1
ATOM 1362 O O . ALA A 1 174 ? 18.219 -30.281 -0.957 1 85.81 174 ALA A O 1
ATOM 1363 N N . ASN A 1 175 ? 16.766 -31.594 0.156 1 91.31 175 ASN A N 1
ATOM 1364 C CA . ASN A 1 175 ? 15.773 -31.594 -0.915 1 91.31 175 ASN A CA 1
ATOM 1365 C C . ASN A 1 175 ? 14.602 -30.656 -0.598 1 91.31 175 ASN A C 1
ATOM 1367 O O . ASN A 1 175 ? 13.547 -30.75 -1.231 1 91.31 175 ASN A O 1
ATOM 1371 N N . ALA A 1 176 ? 14.875 -29.797 0.393 1 94.06 176 ALA A N 1
ATOM 1372 C CA . ALA A 1 176 ? 13.82 -28.844 0.729 1 94.06 176 ALA A CA 1
ATOM 1373 C C . ALA A 1 176 ? 13.391 -28.047 -0.496 1 94.06 176 ALA A C 1
ATOM 1375 O O . ALA A 1 176 ? 14.227 -27.453 -1.18 1 94.06 176 ALA A O 1
ATOM 1376 N N . GLY A 1 177 ? 12.148 -28.156 -0.754 1 96.75 177 GLY A N 1
ATOM 1377 C CA . GLY A 1 177 ? 11.586 -27.391 -1.853 1 96.75 177 GLY A CA 1
ATOM 1378 C C . GLY A 1 177 ? 11.867 -28 -3.213 1 96.75 177 GLY A C 1
ATOM 1379 O O . GLY A 1 177 ? 11.75 -27.328 -4.238 1 96.75 177 GLY A O 1
ATOM 1380 N N . LEU A 1 178 ? 12.344 -29.266 -3.227 1 97.81 178 LEU A N 1
ATOM 1381 C CA . LEU A 1 178 ? 12.703 -29.891 -4.488 1 97.81 178 LEU A CA 1
ATOM 1382 C C . LEU A 1 178 ? 12.141 -31.312 -4.566 1 97.81 178 LEU A C 1
ATOM 1384 O O . LEU A 1 178 ? 12.188 -32.062 -3.588 1 97.81 178 LEU A O 1
ATOM 1388 N N . GLN A 1 179 ? 11.586 -31.656 -5.734 1 97.88 179 GLN A N 1
ATOM 1389 C CA . GLN A 1 179 ? 11.094 -33.031 -5.957 1 97.88 179 GLN A CA 1
ATOM 1390 C C . GLN A 1 179 ? 11.227 -33.406 -7.426 1 97.88 179 GLN A C 1
ATOM 1392 O O . GLN A 1 179 ? 10.758 -32.688 -8.312 1 97.88 179 GLN A O 1
ATOM 1397 N N . LEU A 1 180 ? 11.914 -34.469 -7.672 1 97.62 180 LEU A N 1
ATOM 1398 C CA . LEU A 1 180 ? 12.023 -35.062 -9 1 97.62 180 LEU A CA 1
ATOM 1399 C C . LEU A 1 180 ? 11.039 -36.219 -9.172 1 97.62 180 LEU A C 1
ATOM 1401 O O . LEU A 1 180 ? 10.914 -37.062 -8.289 1 97.62 180 LEU A O 1
ATOM 1405 N N . ILE A 1 181 ? 10.266 -36.219 -10.18 1 97.69 181 ILE A N 1
ATOM 1406 C CA . ILE A 1 181 ? 9.367 -37.312 -10.531 1 97.69 181 ILE A CA 1
ATOM 1407 C C . ILE A 1 181 ? 9.719 -37.844 -11.922 1 97.69 181 ILE A C 1
ATOM 1409 O O . ILE A 1 181 ? 9.719 -37.062 -12.898 1 97.69 181 ILE A O 1
ATOM 1413 N N . ASP A 1 182 ? 10 -39.062 -12.039 1 96.31 182 ASP A N 1
ATOM 1414 C CA . ASP A 1 182 ? 10.289 -39.688 -13.32 1 96.31 182 ASP A CA 1
ATOM 1415 C C . ASP A 1 182 ? 9.758 -41.125 -13.344 1 96.31 182 ASP A C 1
ATOM 1417 O O . ASP A 1 182 ? 8.93 -41.5 -12.516 1 96.31 182 ASP A O 1
ATOM 1421 N N . GLN A 1 183 ? 10.188 -41.938 -14.375 1 94.75 183 GLN A N 1
ATOM 1422 C CA . GLN A 1 183 ? 9.68 -43.281 -14.586 1 94.75 183 GLN A CA 1
ATOM 1423 C C . GLN A 1 183 ? 10.055 -44.188 -13.43 1 94.75 183 GLN A C 1
ATOM 1425 O O . GLN A 1 183 ? 9.336 -45.156 -13.133 1 94.75 183 GLN A O 1
ATOM 1430 N N . ASN A 1 184 ? 11.086 -43.844 -12.766 1 95.62 184 ASN A N 1
ATOM 1431 C CA . ASN A 1 184 ? 11.617 -44.719 -11.727 1 95.62 184 ASN A CA 1
ATOM 1432 C C . ASN A 1 184 ? 10.844 -44.562 -10.422 1 95.62 184 ASN A C 1
ATOM 1434 O O . ASN A 1 184 ? 10.82 -45.5 -9.602 1 95.62 184 ASN A O 1
ATOM 1438 N N . ASN A 1 185 ? 10.188 -43.438 -10.219 1 96.44 185 ASN A N 1
ATOM 1439 C CA . ASN A 1 185 ? 9.625 -43.25 -8.883 1 96.44 185 ASN A CA 1
ATOM 1440 C C . ASN A 1 185 ? 8.164 -42.812 -8.945 1 96.44 185 ASN A C 1
ATOM 1442 O O . ASN A 1 185 ? 7.508 -42.688 -7.914 1 96.44 185 ASN A O 1
ATOM 1446 N N . ILE A 1 186 ? 7.574 -42.656 -10.078 1 96.94 186 ILE A N 1
ATOM 1447 C CA . ILE A 1 186 ? 6.238 -42.094 -10.227 1 96.94 186 ILE A CA 1
ATOM 1448 C C . ILE A 1 186 ? 5.219 -42.969 -9.5 1 96.94 186 ILE A C 1
ATOM 1450 O O . ILE A 1 186 ? 4.305 -42.438 -8.852 1 96.94 186 ILE A O 1
ATOM 1454 N N . ASP A 1 187 ? 5.34 -44.25 -9.609 1 97.25 187 ASP A N 1
ATOM 1455 C CA . ASP A 1 187 ? 4.375 -45.156 -8.977 1 97.25 187 ASP A CA 1
ATOM 1456 C C . ASP A 1 187 ? 4.41 -45 -7.453 1 97.25 187 ASP A C 1
ATOM 1458 O O . ASP A 1 187 ? 3.365 -44.969 -6.801 1 97.25 187 ASP A O 1
ATOM 1462 N N . ALA A 1 188 ? 5.609 -44.969 -6.926 1 97.31 188 ALA A N 1
ATOM 1463 C CA . ALA A 1 188 ? 5.754 -44.781 -5.484 1 97.31 188 ALA A CA 1
ATOM 1464 C C . ALA A 1 188 ? 5.172 -43.438 -5.051 1 97.31 188 ALA A C 1
ATOM 1466 O O . ALA A 1 188 ? 4.52 -43.344 -4.008 1 97.31 188 ALA A O 1
ATOM 1467 N N . VAL A 1 189 ? 5.402 -42.375 -5.824 1 97 189 VAL A N 1
ATOM 1468 C CA . VAL A 1 189 ? 4.906 -41.031 -5.531 1 97 189 VAL A CA 1
ATOM 1469 C C . VAL A 1 189 ? 3.381 -41.031 -5.551 1 97 189 VAL A C 1
ATOM 1471 O O . VAL A 1 189 ? 2.742 -40.562 -4.598 1 97 189 VAL A O 1
ATOM 1474 N N . LEU A 1 190 ? 2.785 -41.562 -6.59 1 97.5 190 LEU A N 1
ATOM 1475 C CA . LEU A 1 190 ? 1.336 -41.562 -6.746 1 97.5 190 LEU A CA 1
ATOM 1476 C C . LEU A 1 190 ? 0.674 -42.438 -5.711 1 97.5 190 LEU A C 1
ATOM 1478 O O . LEU A 1 190 ? -0.452 -42.188 -5.285 1 97.5 190 LEU A O 1
ATOM 1482 N N . GLY A 1 191 ? 1.391 -43.5 -5.379 1 96.44 191 GLY A N 1
ATOM 1483 C CA . GLY A 1 191 ? 0.873 -44.438 -4.406 1 96.44 191 GLY A CA 1
ATOM 1484 C C . GLY A 1 191 ? 0.648 -43.812 -3.037 1 96.44 191 GLY A C 1
ATOM 1485 O O . GLY A 1 191 ? -0.177 -44.312 -2.26 1 96.44 191 GLY A O 1
ATOM 1486 N N . ARG A 1 192 ? 1.3 -42.781 -2.74 1 95.75 192 ARG A N 1
ATOM 1487 C CA . ARG A 1 192 ? 1.226 -42.156 -1.428 1 95.75 192 ARG A CA 1
ATOM 1488 C C . ARG A 1 192 ? 0.19 -41.031 -1.42 1 95.75 192 ARG A C 1
ATOM 1490 O O . ARG A 1 192 ? -0.077 -40.438 -0.376 1 95.75 192 ARG A O 1
ATOM 1497 N N . LEU A 1 193 ? -0.407 -40.781 -2.549 1 96.88 193 LEU A N 1
ATOM 1498 C CA . LEU A 1 193 ? -1.312 -39.625 -2.678 1 96.88 193 LEU A CA 1
ATOM 1499 C C . LEU A 1 193 ? -2.762 -40.094 -2.764 1 96.88 193 LEU A C 1
ATOM 1501 O O . LEU A 1 193 ? -3.025 -41.281 -3.059 1 96.88 193 LEU A O 1
ATOM 1505 N N . LYS A 1 194 ? -3.65 -39.25 -2.43 1 96.88 194 LYS A N 1
ATOM 1506 C CA . LYS A 1 194 ? -5.078 -39.406 -2.697 1 96.88 194 LYS A CA 1
ATOM 1507 C C . LYS A 1 194 ? -5.488 -38.594 -3.939 1 96.88 194 LYS A C 1
ATOM 1509 O O . LYS A 1 194 ? -4.746 -37.75 -4.402 1 96.88 194 LYS A O 1
ATOM 1514 N N . LEU A 1 195 ? -6.621 -38.906 -4.5 1 97 195 LEU A N 1
ATOM 1515 C CA . LEU A 1 195 ? -7.086 -38.25 -5.719 1 97 195 LEU A CA 1
ATOM 1516 C C . LEU A 1 195 ? -7.145 -36.75 -5.535 1 97 195 LEU A C 1
ATOM 1518 O O . LEU A 1 195 ? -6.727 -36 -6.418 1 97 195 LEU A O 1
ATOM 1522 N N . GLY A 1 196 ? -7.543 -36.344 -4.398 1 94.62 196 GLY A N 1
ATOM 1523 C CA . GLY A 1 196 ? -7.719 -34.906 -4.129 1 94.62 196 GLY A CA 1
ATOM 1524 C C . GLY A 1 196 ? -6.406 -34.188 -3.994 1 94.62 196 GLY A C 1
ATOM 1525 O O . GLY A 1 196 ? -6.379 -32.938 -4.027 1 94.62 196 GLY A O 1
ATOM 1526 N N . ASN A 1 197 ? -5.305 -34.875 -3.867 1 94.88 197 ASN A N 1
ATOM 1527 C CA . ASN A 1 197 ? -3.986 -34.25 -3.773 1 94.88 197 ASN A CA 1
ATOM 1528 C C . ASN A 1 197 ? -3.465 -33.844 -5.145 1 94.88 197 ASN A C 1
ATOM 1530 O O . ASN A 1 197 ? -2.502 -33.062 -5.242 1 94.88 197 ASN A O 1
ATOM 1534 N N . LEU A 1 198 ? -4.055 -34.344 -6.16 1 95.44 198 LEU A N 1
ATOM 1535 C CA . LEU A 1 198 ? -3.637 -33.969 -7.508 1 95.44 198 LEU A CA 1
ATOM 1536 C C . LEU A 1 198 ? -4.133 -32.562 -7.859 1 95.44 198 LEU A C 1
ATOM 1538 O O . LEU A 1 198 ? -5.332 -32.281 -7.781 1 95.44 198 LEU A O 1
ATOM 1542 N N . PRO A 1 199 ? -3.227 -31.719 -8.281 1 92.44 199 PRO A N 1
ATOM 1543 C CA . PRO A 1 199 ? -3.682 -30.391 -8.727 1 92.44 199 PRO A CA 1
ATOM 1544 C C . PRO A 1 199 ? -4.691 -30.469 -9.867 1 92.44 199 PRO A C 1
ATOM 1546 O O . PRO A 1 199 ? -4.398 -31.047 -10.914 1 92.44 199 PRO A O 1
ATOM 1549 N N . GLY A 1 200 ? -5.875 -29.906 -9.68 1 88.75 200 GLY A N 1
ATOM 1550 C CA . GLY A 1 200 ? -6.879 -29.906 -10.734 1 88.75 200 GLY A CA 1
ATOM 1551 C C . GLY A 1 200 ? -8.023 -30.859 -10.469 1 88.75 200 GLY A C 1
ATOM 1552 O O . GLY A 1 200 ? -9.039 -30.828 -11.164 1 88.75 200 GLY A O 1
ATOM 1553 N N . ILE A 1 201 ? -7.797 -31.688 -9.547 1 93.25 201 ILE A N 1
ATOM 1554 C CA . ILE A 1 201 ? -8.867 -32.594 -9.164 1 93.25 201 ILE A CA 1
ATOM 1555 C C . ILE A 1 201 ? -9.547 -32.125 -7.891 1 93.25 201 ILE A C 1
ATOM 1557 O O . ILE A 1 201 ? -8.984 -32.219 -6.801 1 93.25 201 ILE A O 1
ATOM 1561 N N . GLY A 1 202 ? -10.695 -31.672 -8 1 90.62 202 GLY A N 1
ATOM 1562 C CA . GLY A 1 202 ? -11.453 -31.172 -6.863 1 90.62 202 GLY A CA 1
ATOM 1563 C C . GLY A 1 202 ? -12.328 -32.219 -6.223 1 90.62 202 GLY A C 1
ATOM 1564 O O . GLY A 1 202 ? -12.336 -33.375 -6.652 1 90.62 202 GLY A O 1
ATOM 1565 N N . LYS A 1 203 ? -13.109 -31.828 -5.289 1 91 203 LYS A N 1
ATOM 1566 C CA . LYS A 1 203 ? -13.938 -32.719 -4.488 1 91 203 LYS A CA 1
ATOM 1567 C C . LYS A 1 203 ? -14.961 -33.438 -5.355 1 91 203 LYS A C 1
ATOM 1569 O O . LYS A 1 203 ? -15.156 -34.656 -5.219 1 91 203 LYS A O 1
ATOM 1574 N N . GLN A 1 204 ? -15.594 -32.719 -6.203 1 90.81 204 GLN A N 1
ATOM 1575 C CA . GLN A 1 204 ? -16.625 -33.312 -7.047 1 90.81 204 GLN A CA 1
ATOM 1576 C C . GLN A 1 204 ? -16.047 -34.375 -7.984 1 90.81 204 GLN A C 1
ATOM 1578 O O . GLN A 1 204 ? -16.656 -35.406 -8.195 1 90.81 204 GLN A O 1
ATOM 1583 N N . MET A 1 205 ? -14.953 -34.094 -8.586 1 92.62 205 MET A N 1
ATOM 1584 C CA . MET A 1 205 ? -14.328 -35.031 -9.5 1 92.62 205 MET A CA 1
ATOM 1585 C C . MET A 1 205 ? -13.836 -36.281 -8.742 1 92.62 205 MET A C 1
ATOM 1587 O O . MET A 1 205 ? -13.875 -37.375 -9.273 1 92.62 205 MET A O 1
ATOM 1591 N N . CYS A 1 206 ? -13.328 -36.062 -7.539 1 94.94 206 CYS A N 1
ATOM 1592 C CA . CYS A 1 206 ? -12.953 -37.188 -6.699 1 94.94 206 CYS A CA 1
ATOM 1593 C C . CYS A 1 206 ? -14.117 -38.156 -6.543 1 94.94 206 CYS A C 1
ATOM 1595 O O . CYS A 1 206 ? -13.953 -39.375 -6.707 1 94.94 206 CYS A O 1
ATOM 1597 N N . TYR A 1 207 ? -15.219 -37.562 -6.246 1 95.31 207 TYR A N 1
ATOM 1598 C CA . TYR A 1 207 ? -16.422 -38.375 -6.055 1 95.31 207 TYR A CA 1
ATOM 1599 C C . TYR A 1 207 ? -16.766 -39.156 -7.316 1 95.31 207 TYR A C 1
ATOM 1601 O O . TYR A 1 207 ? -17.062 -40.344 -7.25 1 95.31 207 TYR A O 1
ATOM 1609 N N . ARG A 1 208 ? -16.703 -38.562 -8.414 1 95.81 208 ARG A N 1
ATOM 1610 C CA . ARG A 1 208 ? -17.016 -39.188 -9.688 1 95.81 208 ARG A CA 1
ATOM 1611 C C . ARG A 1 208 ? -16.047 -40.344 -9.984 1 95.81 208 ARG A C 1
ATOM 1613 O O . ARG A 1 208 ? -16.469 -41.406 -10.438 1 95.81 208 ARG A O 1
ATOM 1620 N N . LEU A 1 209 ? -14.852 -40.094 -9.75 1 97.5 209 LEU A N 1
ATOM 1621 C CA . LEU A 1 209 ? -13.828 -41.125 -10 1 97.5 209 LEU A CA 1
ATOM 1622 C C . LEU A 1 209 ? -14.016 -42.312 -9.086 1 97.5 209 LEU A C 1
ATOM 1624 O O . LEU A 1 209 ? -14.016 -43.469 -9.547 1 97.5 209 LEU A O 1
ATOM 1628 N N . GLU A 1 210 ? -14.219 -42.062 -7.898 1 96.88 210 GLU A N 1
ATOM 1629 C CA . GLU A 1 210 ? -14.398 -43.094 -6.91 1 96.88 210 GLU A CA 1
ATOM 1630 C C . GLU A 1 210 ? -15.625 -43.969 -7.23 1 96.88 210 GLU A C 1
ATOM 1632 O O . GLU A 1 210 ? -15.586 -45.188 -7.129 1 96.88 210 GLU A O 1
ATOM 1637 N N . ARG A 1 211 ? -16.672 -43.344 -7.578 1 96.75 211 ARG A N 1
ATOM 1638 C CA . ARG A 1 211 ? -17.906 -44.062 -7.93 1 96.75 211 ARG A CA 1
ATOM 1639 C C . ARG A 1 211 ? -17.688 -44.969 -9.133 1 96.75 211 ARG A C 1
ATOM 1641 O O . ARG A 1 211 ? -18.328 -46 -9.258 1 96.75 211 ARG A O 1
ATOM 1648 N N . ALA A 1 212 ? -16.75 -44.594 -9.945 1 97 212 ALA A N 1
ATOM 1649 C CA . ALA A 1 212 ? -16.469 -45.375 -11.148 1 97 212 ALA A CA 1
ATOM 1650 C C . ALA A 1 212 ? -15.391 -46.406 -10.891 1 97 212 ALA A C 1
ATOM 1652 O O . ALA A 1 212 ? -14.945 -47.094 -11.812 1 97 212 ALA A O 1
ATOM 1653 N N . GLY A 1 213 ? -14.867 -46.469 -9.672 1 96.56 213 GLY A N 1
ATOM 1654 C CA . GLY A 1 213 ? -13.961 -47.531 -9.281 1 96.56 213 GLY A CA 1
ATOM 1655 C C . GLY A 1 213 ? -12.508 -47.094 -9.273 1 96.56 213 GLY A C 1
ATOM 1656 O O . GLY A 1 213 ? -11.609 -47.938 -9.117 1 96.56 213 GLY A O 1
ATOM 1657 N N . ILE A 1 214 ? -12.258 -45.875 -9.531 1 97.75 214 ILE A N 1
ATOM 1658 C CA . ILE A 1 214 ? -10.906 -45.375 -9.453 1 97.75 214 ILE A CA 1
ATOM 1659 C C . ILE A 1 214 ? -10.719 -44.594 -8.141 1 97.75 214 ILE A C 1
ATOM 1661 O O . ILE A 1 214 ? -11.227 -43.5 -7.98 1 97.75 214 ILE A O 1
ATOM 1665 N N . ASN A 1 215 ? -9.914 -45.125 -7.289 1 97.06 215 ASN A N 1
ATOM 1666 C CA . ASN A 1 215 ? -9.883 -44.594 -5.934 1 97.06 215 ASN A CA 1
ATOM 1667 C C . ASN A 1 215 ? -8.562 -43.906 -5.629 1 97.06 215 ASN A C 1
ATOM 1669 O O . ASN A 1 215 ? -8.453 -43.156 -4.656 1 97.06 215 ASN A O 1
ATOM 1673 N N . THR A 1 216 ? -7.523 -44.188 -6.449 1 97.5 216 THR A N 1
ATOM 1674 C CA . THR A 1 216 ? -6.207 -43.625 -6.18 1 97.5 216 THR A CA 1
ATOM 1675 C C . THR A 1 216 ? -5.594 -43.031 -7.457 1 97.5 216 THR A C 1
ATOM 1677 O O . THR A 1 216 ? -5.977 -43.438 -8.562 1 97.5 216 THR A O 1
ATOM 1680 N N . PRO A 1 217 ? -4.668 -42.125 -7.23 1 97.75 217 PRO A N 1
ATOM 1681 C CA . PRO A 1 217 ? -3.965 -41.594 -8.406 1 97.75 217 PRO A CA 1
ATOM 1682 C C . PRO A 1 217 ? -3.25 -42.688 -9.195 1 97.75 217 PRO A C 1
ATOM 1684 O O . PRO A 1 217 ? -3.176 -42.625 -10.422 1 97.75 217 PRO A O 1
ATOM 1687 N N . LEU A 1 218 ? -2.691 -43.688 -8.484 1 97.31 218 LEU A N 1
ATOM 1688 C CA . LEU A 1 218 ? -2.016 -44.812 -9.148 1 97.31 218 LEU A CA 1
ATOM 1689 C C . LEU A 1 218 ? -2.986 -45.562 -10.031 1 97.31 218 LEU A C 1
ATOM 1691 O O . LEU A 1 218 ? -2.658 -45.906 -11.172 1 97.31 218 LEU A O 1
ATOM 1695 N N . GLU A 1 219 ? -4.152 -45.844 -9.508 1 97.38 219 GLU A N 1
ATOM 1696 C CA . GLU A 1 219 ? -5.184 -46.531 -10.305 1 97.38 219 GLU A CA 1
ATOM 1697 C C . GLU A 1 219 ? -5.574 -45.688 -11.516 1 97.38 219 GLU A C 1
ATOM 1699 O O . GLU A 1 219 ? -5.816 -46.219 -12.594 1 97.38 219 GLU A O 1
ATOM 1704 N N . MET A 1 220 ? -5.625 -44.406 -11.289 1 97.31 220 MET A N 1
ATOM 1705 C CA . MET A 1 220 ? -5.977 -43.5 -12.375 1 97.31 220 MET A CA 1
ATOM 1706 C C . MET A 1 220 ? -4.93 -43.531 -13.484 1 97.31 220 MET A C 1
ATOM 1708 O O . MET A 1 220 ? -5.273 -43.5 -14.664 1 97.31 220 MET A O 1
ATOM 1712 N N . ARG A 1 221 ? -3.67 -43.625 -13.094 1 96.69 221 ARG A N 1
ATOM 1713 C CA . ARG A 1 221 ? -2.572 -43.656 -14.055 1 96.69 221 ARG A CA 1
ATOM 1714 C C . ARG A 1 221 ? -2.713 -44.844 -14.992 1 96.69 221 ARG A C 1
ATOM 1716 O O . ARG A 1 221 ? -2.441 -44.75 -16.188 1 96.69 221 ARG A O 1
ATOM 1723 N N . TYR A 1 222 ? -3.16 -45.969 -14.445 1 96.75 222 TYR A N 1
ATOM 1724 C CA . TYR A 1 222 ? -3.199 -47.188 -15.211 1 96.75 222 TYR A CA 1
ATOM 1725 C C . TYR A 1 222 ? -4.586 -47.438 -15.789 1 96.75 222 TYR A C 1
ATOM 1727 O O . TYR A 1 222 ? -4.816 -48.438 -16.484 1 96.75 222 TYR A O 1
ATOM 1735 N N . ALA A 1 223 ? -5.48 -46.562 -15.547 1 96.38 223 ALA A N 1
ATOM 1736 C CA . ALA A 1 223 ? -6.832 -46.719 -16.078 1 96.38 223 ALA A CA 1
ATOM 1737 C C . ALA A 1 223 ? -6.84 -46.5 -17.594 1 96.38 223 ALA A C 1
ATOM 1739 O O . ALA A 1 223 ? -6.039 -45.75 -18.141 1 96.38 223 ALA A O 1
ATOM 1740 N N . ASP A 1 224 ? -7.797 -47.156 -18.234 1 94.19 224 ASP A N 1
ATOM 1741 C CA . ASP A 1 224 ? -8 -47 -19.672 1 94.19 224 ASP A CA 1
ATOM 1742 C C . ASP A 1 224 ? -8.398 -45.562 -20 1 94.19 224 ASP A C 1
ATOM 1744 O O . ASP A 1 224 ? -9.289 -45 -19.359 1 94.19 224 ASP A O 1
ATOM 1748 N N . PRO A 1 225 ? -7.723 -44.969 -20.984 1 91.62 225 PRO A N 1
ATOM 1749 C CA . PRO A 1 225 ? -8.031 -43.594 -21.344 1 91.62 225 PRO A CA 1
ATOM 1750 C C . PRO A 1 225 ? -9.492 -43.375 -21.719 1 91.62 225 PRO A C 1
ATOM 1752 O O . PRO A 1 225 ? -10.07 -42.344 -21.422 1 91.62 225 PRO A O 1
ATOM 1755 N N . HIS A 1 226 ? -10.031 -44.312 -22.328 1 90.94 226 HIS A N 1
ATOM 1756 C CA . HIS A 1 226 ? -11.43 -44.188 -22.734 1 90.94 226 HIS A CA 1
ATOM 1757 C C . HIS A 1 226 ? -12.359 -44.25 -21.531 1 90.94 226 HIS A C 1
ATOM 1759 O O . HIS A 1 226 ? -13.406 -43.594 -21.5 1 90.94 226 HIS A O 1
ATOM 1765 N N . LYS A 1 227 ? -11.977 -45.062 -20.609 1 95.12 227 LYS A N 1
ATOM 1766 C CA . LYS A 1 227 ? -12.719 -45.094 -19.344 1 95.12 227 LYS A CA 1
ATOM 1767 C C . LYS A 1 227 ? -12.672 -43.75 -18.656 1 95.12 227 LYS A C 1
ATOM 1769 O O . LYS A 1 227 ? -13.695 -43.25 -18.172 1 95.12 227 LYS A O 1
ATOM 1774 N N . LEU A 1 228 ? -11.523 -43.156 -18.625 1 95.88 228 LEU A N 1
ATOM 1775 C CA . LEU A 1 228 ? -11.375 -41.844 -18.016 1 95.88 228 LEU A CA 1
ATOM 1776 C C . LEU A 1 228 ? -12.188 -40.781 -18.766 1 95.88 228 LEU A C 1
ATOM 1778 O O . LEU A 1 228 ? -12.82 -39.938 -18.156 1 95.88 228 LEU A O 1
ATOM 1782 N N . LYS A 1 229 ? -12.148 -40.812 -20.047 1 91.12 229 LYS A N 1
ATOM 1783 C CA . LYS A 1 229 ? -12.953 -39.906 -20.875 1 91.12 229 LYS A CA 1
ATOM 1784 C C . LYS A 1 229 ? -14.43 -40 -20.5 1 91.12 229 LYS A C 1
ATOM 1786 O O . LYS A 1 229 ? -15.117 -38.969 -20.406 1 91.12 229 LYS A O 1
ATOM 1791 N N . ALA A 1 230 ? -14.867 -41.219 -20.344 1 92.38 230 ALA A N 1
ATOM 1792 C CA . ALA A 1 230 ? -16.266 -41.438 -20 1 92.38 230 ALA A CA 1
ATOM 1793 C C . ALA A 1 230 ? -16.578 -40.875 -18.609 1 92.38 230 ALA A C 1
ATOM 1795 O O . ALA A 1 230 ? -17.641 -40.281 -18.406 1 92.38 230 ALA A O 1
ATOM 1796 N N . ILE A 1 231 ? -15.719 -41.062 -17.703 1 94.75 231 ILE A N 1
ATOM 1797 C CA . ILE A 1 231 ? -15.93 -40.625 -16.328 1 94.75 231 ILE A CA 1
ATOM 1798 C C . ILE A 1 231 ? -15.938 -39.094 -16.281 1 94.75 231 ILE A C 1
ATOM 1800 O O . ILE A 1 231 ? -16.797 -38.5 -15.625 1 94.75 231 ILE A O 1
ATOM 1804 N N . PHE A 1 232 ? -15.016 -38.469 -17 1 91.94 232 PHE A N 1
ATOM 1805 C CA . PHE A 1 232 ? -14.898 -37 -17 1 91.94 232 PHE A CA 1
ATOM 1806 C C . PHE A 1 232 ? -15.93 -36.375 -17.922 1 91.94 232 PHE A C 1
ATOM 1808 O O . PHE A 1 232 ? -16.156 -35.156 -17.875 1 91.94 232 PHE A O 1
ATOM 1815 N N . LYS A 1 233 ? -16.484 -37.188 -18.828 1 89.81 233 LYS A N 1
ATOM 1816 C CA . LYS A 1 233 ? -17.438 -36.75 -19.844 1 89.81 233 LYS A CA 1
ATOM 1817 C C . LYS A 1 233 ? -16.828 -35.688 -20.719 1 89.81 233 LYS A C 1
ATOM 1819 O O . LYS A 1 233 ? -17.484 -34.656 -21.016 1 89.81 233 LYS A O 1
ATOM 1824 N N . SER A 1 234 ? -15.617 -35.844 -20.969 1 83.25 234 SER A N 1
ATOM 1825 C CA . SER A 1 234 ? -14.852 -34.875 -21.734 1 83.25 234 SER A CA 1
ATOM 1826 C C . SER A 1 234 ? -13.492 -35.438 -22.156 1 83.25 234 SER A C 1
ATOM 1828 O O . SER A 1 234 ? -13.031 -36.438 -21.594 1 83.25 234 SER A O 1
ATOM 1830 N N . ILE A 1 235 ? -12.906 -34.781 -23.172 1 84.94 235 ILE A N 1
ATOM 1831 C CA . ILE A 1 235 ? -11.578 -35.156 -23.625 1 84.94 235 ILE A CA 1
ATOM 1832 C C . ILE A 1 235 ? -10.57 -34.969 -22.5 1 84.94 235 ILE A C 1
ATOM 1834 O O . ILE A 1 235 ? -9.477 -35.531 -22.531 1 84.94 235 ILE A O 1
ATOM 1838 N N . GLU A 1 236 ? -10.953 -34.281 -21.453 1 85.94 236 GLU A N 1
ATOM 1839 C CA . GLU A 1 236 ? -10.086 -34.031 -20.297 1 85.94 236 GLU A CA 1
ATOM 1840 C C . GLU A 1 236 ? -9.664 -35.375 -19.641 1 85.94 236 GLU A C 1
ATOM 1842 O O . GLU A 1 236 ? -8.57 -35.469 -19.094 1 85.94 236 GLU A O 1
ATOM 1847 N N . GLY A 1 237 ? -10.508 -36.281 -19.703 1 90.88 237 GLY A N 1
ATOM 1848 C CA . GLY A 1 237 ? -10.164 -37.562 -19.172 1 90.88 237 GLY A CA 1
ATOM 1849 C C . GLY A 1 237 ? -8.953 -38.188 -19.844 1 90.88 237 GLY A C 1
ATOM 1850 O O . GLY A 1 237 ? -8.086 -38.75 -19.172 1 90.88 237 GLY A O 1
ATOM 1851 N N . ILE A 1 238 ? -8.906 -38.094 -21.156 1 88.56 238 ILE A N 1
ATOM 1852 C CA . ILE A 1 238 ? -7.77 -38.594 -21.906 1 88.56 238 ILE A CA 1
ATOM 1853 C C . ILE A 1 238 ? -6.512 -37.812 -21.531 1 88.56 238 ILE A C 1
ATOM 1855 O O . ILE A 1 238 ? -5.438 -38.406 -21.359 1 88.56 238 ILE A O 1
ATOM 1859 N N . TYR A 1 239 ? -6.684 -36.562 -21.375 1 89.12 239 TYR A N 1
ATOM 1860 C CA . TYR A 1 239 ? -5.551 -35.719 -21.016 1 89.12 239 TYR A CA 1
ATOM 1861 C C . TYR A 1 239 ? -4.996 -36.094 -19.641 1 89.12 239 TYR A C 1
ATOM 1863 O O . TYR A 1 239 ? -3.789 -36 -19.406 1 89.12 239 TYR A O 1
ATOM 1871 N N . TRP A 1 240 ? -5.848 -36.469 -18.75 1 93.69 240 TRP A N 1
ATOM 1872 C CA . TRP A 1 240 ? -5.379 -36.906 -17.438 1 93.69 240 TRP A CA 1
ATOM 1873 C C . TRP A 1 240 ? -4.52 -38.156 -17.547 1 93.69 240 TRP A C 1
ATOM 1875 O O . TRP A 1 240 ? -3.51 -38.281 -16.844 1 93.69 240 TRP A O 1
ATOM 1885 N N . HIS A 1 241 ? -4.922 -39.062 -18.422 1 92.5 241 HIS A N 1
ATOM 1886 C CA . HIS A 1 241 ? -4.07 -40.219 -18.672 1 92.5 241 HIS A CA 1
ATOM 1887 C C . HIS A 1 241 ? -2.705 -39.781 -19.219 1 92.5 241 HIS A C 1
ATOM 1889 O O . HIS A 1 241 ? -1.674 -40.281 -18.766 1 92.5 241 HIS A O 1
ATOM 1895 N N . TYR A 1 242 ? -2.785 -38.875 -20.141 1 90.25 242 TYR A N 1
ATOM 1896 C CA . TYR A 1 242 ? -1.552 -38.375 -20.719 1 90.25 242 TYR A CA 1
ATOM 1897 C C . TYR A 1 242 ? -0.676 -37.719 -19.672 1 90.25 242 TYR A C 1
ATOM 1899 O O . TYR A 1 242 ? 0.516 -38 -19.562 1 90.25 242 TYR A O 1
ATOM 1907 N N . ARG A 1 243 ? -1.261 -36.844 -18.812 1 93 243 ARG A N 1
ATOM 1908 C CA . ARG A 1 243 ? -0.547 -36.125 -17.781 1 93 243 ARG A CA 1
ATOM 1909 C C . ARG A 1 243 ? 0.187 -37.094 -16.844 1 93 243 ARG A C 1
ATOM 1911 O O . ARG A 1 243 ? 1.345 -36.844 -16.484 1 93 243 ARG A O 1
ATOM 1918 N N . LEU A 1 244 ? -0.419 -38.188 -16.5 1 95.5 244 LEU A N 1
ATOM 1919 C CA . LEU A 1 244 ? 0.13 -39.094 -15.508 1 95.5 244 LEU A CA 1
ATOM 1920 C C . LEU A 1 244 ? 1.094 -40.094 -16.156 1 95.5 244 LEU A C 1
ATOM 1922 O O . LEU A 1 244 ? 1.77 -40.844 -15.469 1 95.5 244 LEU A O 1
ATOM 1926 N N . ASN A 1 245 ? 1.163 -40 -17.469 1 93.69 245 ASN A N 1
ATOM 1927 C CA . ASN A 1 245 ? 2.035 -40.906 -18.188 1 93.69 245 ASN A CA 1
ATOM 1928 C C . ASN A 1 245 ? 3.021 -40.156 -19.094 1 93.69 245 ASN A C 1
ATOM 1930 O O . ASN A 1 245 ? 3.309 -40.594 -20.203 1 93.69 245 ASN A O 1
ATOM 1934 N N . PHE A 1 246 ? 3.463 -39.031 -18.672 1 91.88 246 PHE A N 1
ATOM 1935 C CA . PHE A 1 246 ? 4.637 -38.281 -19.125 1 91.88 246 PHE A CA 1
ATOM 1936 C C . PHE A 1 246 ? 4.395 -37.656 -20.5 1 91.88 246 PHE A C 1
ATOM 1938 O O . PHE A 1 246 ? 5.336 -37.438 -21.25 1 91.88 246 PHE A O 1
ATOM 1945 N N . ILE A 1 247 ? 3.15 -37.531 -20.906 1 86 247 ILE A N 1
ATOM 1946 C CA . ILE A 1 247 ? 2.832 -36.844 -22.141 1 86 247 ILE A CA 1
ATOM 1947 C C . ILE A 1 247 ? 2.482 -35.375 -21.859 1 86 247 ILE A C 1
ATOM 1949 O O . ILE A 1 247 ? 1.724 -35.094 -20.922 1 86 247 ILE A O 1
ATOM 1953 N N . GLU A 1 248 ? 3.053 -34.469 -22.625 1 81.56 248 GLU A N 1
ATOM 1954 C CA . GLU A 1 248 ? 2.906 -33.031 -22.375 1 81.56 248 GLU A CA 1
ATOM 1955 C C . GLU A 1 248 ? 1.6 -32.5 -22.969 1 81.56 248 GLU A C 1
ATOM 1957 O O . GLU A 1 248 ? 1.358 -32.625 -24.172 1 81.56 248 GLU A O 1
ATOM 1962 N N . THR A 1 249 ? 0.771 -31.938 -22.141 1 69.94 249 THR A N 1
ATOM 1963 C CA . THR A 1 249 ? -0.496 -31.375 -22.578 1 69.94 249 THR A CA 1
ATOM 1964 C C . THR A 1 249 ? -0.604 -29.906 -22.172 1 69.94 249 THR A C 1
ATOM 1966 O O . THR A 1 249 ? -1.503 -29.188 -22.625 1 69.94 249 THR A O 1
ATOM 1969 N N . ASN A 1 250 ? 0.222 -29.422 -21.422 1 64.12 250 ASN A N 1
ATOM 1970 C CA . ASN A 1 250 ? -0.072 -28.203 -20.672 1 64.12 250 ASN A CA 1
ATOM 1971 C C . ASN A 1 250 ? 0.966 -27.125 -20.922 1 64.12 250 ASN A C 1
ATOM 1973 O O . ASN A 1 250 ? 0.932 -26.062 -20.297 1 64.12 250 ASN A O 1
ATOM 1977 N N . ILE A 1 251 ? 1.887 -27.297 -21.828 1 56.59 251 ILE A N 1
ATOM 1978 C CA . ILE A 1 251 ? 2.896 -26.25 -21.984 1 56.59 251 ILE A CA 1
ATOM 1979 C C . ILE A 1 251 ? 2.43 -25.219 -23.016 1 56.59 251 ILE A C 1
ATOM 1981 O O . ILE A 1 251 ? 2.627 -25.406 -24.219 1 56.59 251 ILE A O 1
ATOM 1985 N N . VAL A 1 252 ? 1.135 -24.797 -23.016 1 48.69 252 VAL A N 1
ATOM 1986 C CA . VAL A 1 252 ? 0.699 -23.812 -24.016 1 48.69 252 VAL A CA 1
ATOM 1987 C C . VAL A 1 252 ? 0.907 -22.406 -23.484 1 48.69 252 VAL A C 1
ATOM 1989 O O . VAL A 1 252 ? 0.611 -22.125 -22.312 1 48.69 252 VAL A O 1
ATOM 1992 N N . ALA A 1 253 ? 1.816 -21.703 -24.203 1 43.84 253 ALA A N 1
ATOM 1993 C CA . ALA A 1 253 ? 1.865 -20.266 -23.953 1 43.84 253 ALA A CA 1
ATOM 1994 C C . ALA A 1 253 ? 0.47 -19.656 -24.016 1 43.84 253 ALA A C 1
ATOM 1996 O O . ALA A 1 253 ? -0.26 -19.859 -25 1 43.84 253 ALA A O 1
ATOM 1997 N N . HIS A 1 254 ? -0.281 -19.656 -23 1 41.31 254 HIS A N 1
ATOM 1998 C CA . HIS A 1 254 ? -1.639 -19.125 -23.031 1 41.31 254 HIS A CA 1
ATOM 1999 C C . HIS A 1 254 ? -1.669 -17.719 -23.641 1 41.31 254 HIS A C 1
ATOM 2001 O O . HIS A 1 254 ? -0.965 -16.828 -23.188 1 41.31 254 HIS A O 1
ATOM 2007 N N . GLU A 1 255 ? -1.807 -17.641 -24.859 1 40.56 255 GLU A N 1
ATOM 2008 C CA . GLU A 1 255 ? -2.201 -16.359 -25.422 1 40.56 255 GLU A CA 1
ATOM 2009 C C . GLU A 1 255 ? -3.324 -15.719 -24.625 1 40.56 255 GLU A C 1
ATOM 2011 O O . GLU A 1 255 ? -4.105 -16.422 -23.969 1 40.56 255 GLU A O 1
ATOM 2016 N N . TYR A 1 256 ? -3.244 -14.539 -24.344 1 43 256 TYR A N 1
ATOM 2017 C CA . TYR A 1 256 ? -4.293 -13.773 -23.672 1 43 256 TYR A CA 1
ATOM 2018 C C . TYR A 1 256 ? -5.672 -14.18 -24.172 1 43 256 TYR A C 1
ATOM 2020 O O . TYR A 1 256 ? -6.016 -13.906 -25.328 1 43 256 TYR A O 1
ATOM 2028 N N . LYS A 1 257 ? -6.277 -15.25 -23.812 1 53.25 257 LYS A N 1
ATOM 2029 C CA . LYS A 1 257 ? -7.539 -15.711 -24.375 1 53.25 257 LYS A CA 1
ATOM 2030 C C . LYS A 1 257 ? -8.703 -14.828 -23.938 1 53.25 257 LYS A C 1
ATOM 2032 O O . LYS A 1 257 ? -9.688 -14.688 -24.656 1 53.25 257 LYS A O 1
ATOM 2037 N N . GLY A 1 258 ? -8.664 -14.133 -22.781 1 60.97 258 GLY A N 1
ATOM 2038 C CA . GLY A 1 258 ? -9.766 -13.312 -22.297 1 60.97 258 GLY A CA 1
ATOM 2039 C C . GLY A 1 258 ? -9.43 -12.523 -21.047 1 60.97 258 GLY A C 1
ATOM 2040 O O . GLY A 1 258 ? -8.406 -12.773 -20.406 1 60.97 258 GLY A O 1
ATOM 2041 N N . MET A 1 259 ? -10 -11.414 -20.953 1 67.62 259 MET A N 1
ATOM 2042 C CA . MET A 1 259 ? -9.93 -10.594 -19.75 1 67.62 259 MET A CA 1
ATOM 2043 C C . MET A 1 259 ? -11.258 -10.602 -19 1 67.62 259 MET A C 1
ATOM 2045 O O . MET A 1 259 ? -12.32 -10.727 -19.609 1 67.62 259 MET A O 1
ATOM 2049 N N . GLN A 1 260 ? -11.133 -10.75 -17.703 1 73.62 260 GLN A N 1
ATOM 2050 C CA . GLN A 1 260 ? -12.375 -10.648 -16.922 1 73.62 260 GLN A CA 1
ATOM 2051 C C . GLN A 1 260 ? -12.188 -9.75 -15.711 1 73.62 260 GLN A C 1
ATOM 2053 O O . GLN A 1 260 ? -11.062 -9.547 -15.242 1 73.62 260 GLN A O 1
ATOM 2058 N N . ALA A 1 261 ? -13.219 -9.133 -15.367 1 77.38 261 ALA A N 1
ATOM 2059 C CA . ALA A 1 261 ? -13.328 -8.352 -14.141 1 77.38 261 ALA A CA 1
ATOM 2060 C C . ALA A 1 261 ? -14.547 -8.781 -13.328 1 77.38 261 ALA A C 1
ATOM 2062 O O . ALA A 1 261 ? -15.625 -9.016 -13.883 1 77.38 261 ALA A O 1
ATOM 2063 N N . MET A 1 262 ? -14.25 -8.984 -11.984 1 74.31 262 MET A N 1
ATOM 2064 C CA . MET A 1 262 ? -15.359 -9.414 -11.133 1 74.31 262 MET A CA 1
ATOM 2065 C C . MET A 1 262 ? -15.336 -8.695 -9.789 1 74.31 262 MET A C 1
ATOM 2067 O O . MET A 1 262 ? -14.273 -8.273 -9.328 1 74.31 262 MET A O 1
ATOM 2071 N N . ARG A 1 263 ? -16.516 -8.477 -9.234 1 73.62 263 ARG A N 1
ATOM 2072 C CA . ARG A 1 263 ? -16.641 -7.891 -7.902 1 73.62 263 ARG A CA 1
ATOM 2073 C C . ARG A 1 263 ? -17.719 -8.602 -7.098 1 73.62 263 ARG A C 1
ATOM 2075 O O . ARG A 1 263 ? -18.797 -8.898 -7.621 1 73.62 263 ARG A O 1
ATOM 2082 N N . GLN A 1 264 ? -17.297 -8.867 -5.836 1 73.06 264 GLN A N 1
ATOM 2083 C CA . GLN A 1 264 ? -18.312 -9.32 -4.898 1 73.06 264 GLN A CA 1
ATOM 2084 C C . GLN A 1 264 ? -19.016 -8.141 -4.23 1 73.06 264 GLN A C 1
ATOM 2086 O O . GLN A 1 264 ? -18.391 -7.125 -3.938 1 73.06 264 GLN A O 1
ATOM 2091 N N . VAL A 1 265 ? -20.359 -8.289 -4.109 1 69.75 265 VAL A N 1
ATOM 2092 C CA . VAL A 1 265 ? -21.156 -7.219 -3.518 1 69.75 265 VAL A CA 1
ATOM 2093 C C . VAL A 1 265 ? -21.688 -7.656 -2.152 1 69.75 265 VAL A C 1
ATOM 2095 O O . VAL A 1 265 ? -22.359 -8.688 -2.039 1 69.75 265 VAL A O 1
ATOM 2098 N N . SER A 1 266 ? -21.266 -6.859 -1.129 1 66.5 266 SER A N 1
ATOM 2099 C CA . SER A 1 266 ? -21.766 -7.156 0.212 1 66.5 266 SER A CA 1
ATOM 2100 C C . SER A 1 266 ? -23.266 -6.883 0.32 1 66.5 266 SER A C 1
ATOM 2102 O O . SER A 1 266 ? -23.828 -6.199 -0.53 1 66.5 266 SER A O 1
ATOM 2104 N N . LYS A 1 267 ? -23.844 -7.418 1.351 1 67.94 267 LYS A N 1
ATOM 2105 C CA . LYS A 1 267 ? -25.281 -7.27 1.593 1 67.94 267 LYS A CA 1
ATOM 2106 C C . LYS A 1 267 ? -25.656 -5.801 1.764 1 67.94 267 LYS A C 1
ATOM 2108 O O . LYS A 1 267 ? -26.703 -5.363 1.272 1 67.94 267 LYS A O 1
ATOM 2113 N N . GLU A 1 268 ? -24.812 -5.09 2.348 1 64.75 268 GLU A N 1
ATOM 2114 C CA . GLU A 1 268 ? -25.109 -3.689 2.639 1 64.75 268 GLU A CA 1
ATOM 2115 C C . GLU A 1 268 ? -25.125 -2.854 1.361 1 64.75 268 GLU A C 1
ATOM 2117 O O . GLU A 1 268 ? -25.969 -1.957 1.214 1 64.75 268 GLU A O 1
ATOM 2122 N N . LYS A 1 269 ? -24.391 -3.246 0.497 1 65.69 269 LYS A N 1
ATOM 2123 C CA . LYS A 1 269 ? -24.219 -2.455 -0.719 1 65.69 269 LYS A CA 1
ATOM 2124 C C . LYS A 1 269 ? -25.266 -2.84 -1.766 1 65.69 269 LYS A C 1
ATOM 2126 O O . LYS A 1 269 ? -25.641 -2.018 -2.602 1 65.69 269 LYS A O 1
ATOM 2131 N N . ARG A 1 270 ? -25.781 -3.98 -1.633 1 69.88 270 ARG A N 1
ATOM 2132 C CA . ARG A 1 270 ? -26.688 -4.512 -2.641 1 69.88 270 ARG A CA 1
ATOM 2133 C C . ARG A 1 270 ? -28.031 -3.787 -2.604 1 69.88 270 ARG A C 1
ATOM 2135 O O . ARG A 1 270 ? -28.828 -3.879 -3.549 1 69.88 270 ARG A O 1
ATOM 2142 N N . ALA A 1 271 ? -28.281 -3.088 -1.568 1 66.81 271 ALA A N 1
ATOM 2143 C CA . ALA A 1 271 ? -29.594 -2.502 -1.39 1 66.81 271 ALA A CA 1
ATOM 2144 C C . ALA A 1 271 ? -29.797 -1.308 -2.318 1 66.81 271 ALA A C 1
ATOM 2146 O O . ALA A 1 271 ? -30.938 -0.899 -2.576 1 66.81 271 ALA A O 1
ATOM 2147 N N . SER A 1 272 ? -28.781 -0.797 -2.918 1 65.31 272 SER A N 1
ATOM 2148 C CA . SER A 1 272 ? -28.922 0.369 -3.785 1 65.31 272 SER A CA 1
ATOM 2149 C C . SER A 1 272 ? -28.688 0.003 -5.246 1 65.31 272 SER A C 1
ATOM 2151 O O . SER A 1 272 ? -27.609 -0.454 -5.613 1 65.31 272 SER A O 1
ATOM 2153 N N . ALA A 1 273 ? -29.766 0.077 -5.992 1 63.81 273 ALA A N 1
ATOM 2154 C CA . ALA A 1 273 ? -29.656 -0.172 -7.426 1 63.81 273 ALA A CA 1
ATOM 2155 C C . ALA A 1 273 ? -28.594 0.715 -8.062 1 63.81 273 ALA A C 1
ATOM 2157 O O . ALA A 1 273 ? -27.875 0.283 -8.969 1 63.81 273 ALA A O 1
ATOM 2158 N N . GLU A 1 274 ? -28.562 1.854 -7.551 1 65.69 274 GLU A N 1
ATOM 2159 C CA . GLU A 1 274 ? -27.594 2.811 -8.07 1 65.69 274 GLU A CA 1
ATOM 2160 C C . GLU A 1 274 ? -26.156 2.318 -7.848 1 65.69 274 GLU A C 1
ATOM 2162 O O . GLU A 1 274 ? -25.297 2.502 -8.711 1 65.69 274 GLU A O 1
ATOM 2167 N N . TYR A 1 275 ? -26 1.647 -6.844 1 72.5 275 TYR A N 1
ATOM 2168 C CA . TYR A 1 275 ? -24.672 1.118 -6.539 1 72.5 275 TYR A CA 1
ATOM 2169 C C . TYR A 1 275 ? -24.281 0.028 -7.527 1 72.5 275 TYR A C 1
ATOM 2171 O O . TYR A 1 275 ? -23.141 -0.039 -7.961 1 72.5 275 TYR A O 1
ATOM 2179 N N . MET A 1 276 ? -25.312 -0.67 -7.918 1 74 276 MET A N 1
ATOM 2180 C CA . MET A 1 276 ? -25.047 -1.775 -8.836 1 74 276 MET A CA 1
ATOM 2181 C C . MET A 1 276 ? -24.609 -1.256 -10.203 1 74 276 MET A C 1
ATOM 2183 O O . MET A 1 276 ? -23.703 -1.812 -10.82 1 74 276 MET A O 1
ATOM 2187 N N . GLU A 1 277 ? -25.297 -0.307 -10.57 1 70.81 277 GLU A N 1
ATOM 2188 C CA . GLU A 1 277 ? -24.953 0.291 -11.859 1 70.81 277 GLU A CA 1
ATOM 2189 C C . GLU A 1 277 ? -23.547 0.881 -11.828 1 70.81 277 GLU A C 1
ATOM 2191 O O . GLU A 1 277 ? -22.781 0.755 -12.797 1 70.81 277 GLU A O 1
ATOM 2196 N N . GLN A 1 278 ? -23.312 1.492 -10.797 1 72.31 278 GLN A N 1
ATOM 2197 C CA . GLN A 1 278 ? -21.984 2.068 -10.633 1 72.31 278 GLN A CA 1
ATOM 2198 C C . GLN A 1 278 ? -20.906 0.982 -10.617 1 72.31 278 GLN A C 1
ATOM 2200 O O . GLN A 1 278 ? -19.844 1.147 -11.219 1 72.31 278 GLN A O 1
ATOM 2205 N N . LEU A 1 279 ? -21.281 -0.045 -9.945 1 74.94 279 LEU A N 1
ATOM 2206 C CA . LEU A 1 279 ? -20.359 -1.172 -9.867 1 74.94 279 LEU A CA 1
ATOM 2207 C C . LEU A 1 279 ? -20.109 -1.772 -11.25 1 74.94 279 LEU A C 1
ATOM 2209 O O . LEU A 1 279 ? -18.969 -2.092 -11.594 1 74.94 279 LEU A O 1
ATOM 2213 N N . PHE A 1 280 ? -21.203 -1.902 -11.977 1 81.19 280 PHE A N 1
ATOM 2214 C CA . PHE A 1 280 ? -21.109 -2.441 -13.328 1 81.19 280 PHE A CA 1
ATOM 2215 C C . PHE A 1 280 ? -20.25 -1.547 -14.211 1 81.19 280 PHE A C 1
ATOM 2217 O O . PHE A 1 280 ? -19.391 -2.037 -14.953 1 81.19 280 PHE A O 1
ATOM 2224 N N . LEU A 1 281 ? -20.453 -0.333 -14.094 1 75.25 281 LEU A N 1
ATOM 2225 C CA . LEU A 1 281 ? -19.656 0.617 -14.859 1 75.25 281 LEU A CA 1
ATOM 2226 C C . LEU A 1 281 ? -18.172 0.498 -14.484 1 75.25 281 LEU A C 1
ATOM 2228 O O . LEU A 1 281 ? -17.312 0.556 -15.359 1 75.25 281 LEU A O 1
ATOM 2232 N N . THR A 1 282 ? -17.969 0.316 -13.258 1 74.56 282 THR A N 1
ATOM 2233 C CA . THR A 1 282 ? -16.594 0.165 -12.781 1 74.56 282 THR A CA 1
ATOM 2234 C C . THR A 1 282 ? -15.938 -1.062 -13.414 1 74.56 282 THR A C 1
ATOM 2236 O O . THR A 1 282 ? -14.773 -1.016 -13.805 1 74.56 282 THR A O 1
ATOM 2239 N N . LEU A 1 283 ? -16.672 -2.145 -13.461 1 79.56 283 LEU A N 1
ATOM 2240 C CA . LEU A 1 283 ? -16.156 -3.357 -14.086 1 79.56 283 LEU A CA 1
ATOM 2241 C C . LEU A 1 283 ? -15.828 -3.117 -15.555 1 79.56 283 LEU A C 1
ATOM 2243 O O . LEU A 1 283 ? -14.789 -3.557 -16.047 1 79.56 283 LEU A O 1
ATOM 2247 N N . CYS A 1 284 ? -16.703 -2.424 -16.25 1 79.5 284 CYS A N 1
ATOM 2248 C CA . CYS A 1 284 ? -16.5 -2.115 -17.672 1 79.5 284 CYS A CA 1
ATOM 2249 C C . CYS A 1 284 ? -15.266 -1.243 -17.859 1 79.5 284 CYS A C 1
ATOM 2251 O O . CYS A 1 284 ? -14.461 -1.493 -18.75 1 79.5 284 CYS A O 1
ATOM 2253 N N . CYS A 1 285 ? -15.141 -0.323 -17 1 71.94 285 CYS A N 1
ATOM 2254 C CA . CYS A 1 285 ? -13.992 0.576 -17.078 1 71.94 285 CYS A CA 1
ATOM 2255 C C . CYS A 1 285 ? -12.695 -0.175 -16.828 1 71.94 285 CYS A C 1
ATOM 2257 O O . CYS A 1 285 ? -11.688 0.088 -17.484 1 71.94 285 CYS A O 1
ATOM 2259 N N . THR A 1 286 ? -12.773 -1.016 -15.906 1 72.62 286 THR A N 1
ATOM 2260 C CA . THR A 1 286 ? -11.602 -1.825 -15.586 1 72.62 286 THR A CA 1
ATOM 2261 C C . THR A 1 286 ? -11.141 -2.613 -16.812 1 72.62 286 THR A C 1
ATOM 2263 O O . THR A 1 286 ? -9.953 -2.633 -17.125 1 72.62 286 THR A O 1
ATOM 2266 N N . LEU A 1 287 ? -12.078 -3.211 -17.484 1 76.81 287 LEU A N 1
ATOM 2267 C CA . LEU A 1 287 ? -11.734 -4.02 -18.641 1 76.81 287 LEU A CA 1
ATOM 2268 C C . LEU A 1 287 ? -11.25 -3.137 -19.797 1 76.81 287 LEU A C 1
ATOM 2270 O O . LEU A 1 287 ? -10.336 -3.518 -20.531 1 76.81 287 LEU A O 1
ATOM 2274 N N . GLU A 1 288 ? -11.867 -1.985 -19.891 1 71.75 288 GLU A N 1
ATOM 2275 C CA . GLU A 1 288 ? -11.398 -1.044 -20.906 1 71.75 288 GLU A CA 1
ATOM 2276 C C . GLU A 1 288 ? -9.938 -0.676 -20.688 1 71.75 288 GLU A C 1
ATOM 2278 O O . GLU A 1 288 ? -9.133 -0.732 -21.609 1 71.75 288 GLU A O 1
ATOM 2283 N N . LYS A 1 289 ? -9.695 -0.297 -19.5 1 66.5 289 LYS A N 1
ATOM 2284 C CA . LYS A 1 289 ? -8.328 0.088 -19.172 1 66.5 289 LYS A CA 1
ATOM 2285 C C . LYS A 1 289 ? -7.344 -1.033 -19.5 1 66.5 289 LYS A C 1
ATOM 2287 O O . LYS A 1 289 ? -6.27 -0.784 -20.047 1 66.5 289 LYS A O 1
ATOM 2292 N N . ARG A 1 290 ? -7.773 -2.215 -19.188 1 67.56 290 ARG A N 1
ATOM 2293 C CA . ARG A 1 290 ? -6.922 -3.371 -19.438 1 67.56 290 ARG A CA 1
ATOM 2294 C C . ARG A 1 290 ? -6.738 -3.6 -20.938 1 67.56 290 ARG A C 1
ATOM 2296 O O . ARG A 1 290 ? -5.629 -3.881 -21.391 1 67.56 290 ARG A O 1
ATOM 2303 N N . MET A 1 291 ? -7.824 -3.506 -21.578 1 68.56 291 MET A N 1
ATOM 2304 C CA . MET A 1 291 ? -7.766 -3.709 -23.031 1 68.56 291 MET A CA 1
ATOM 2305 C C . MET A 1 291 ? -6.898 -2.646 -23.688 1 68.56 291 MET A C 1
ATOM 2307 O O . MET A 1 291 ? -6.094 -2.959 -24.578 1 68.56 291 MET A O 1
ATOM 2311 N N . VAL A 1 292 ? -7.125 -1.398 -23.234 1 61.81 292 VAL A N 1
ATOM 2312 C CA . VAL A 1 292 ? -6.359 -0.291 -23.797 1 61.81 292 VAL A CA 1
ATOM 2313 C C . VAL A 1 292 ? -4.871 -0.5 -23.516 1 61.81 292 VAL A C 1
ATOM 2315 O O . VAL A 1 292 ? -4.039 -0.324 -24.406 1 61.81 292 VAL A O 1
ATOM 2318 N N . ARG A 1 293 ? -4.707 -0.84 -22.391 1 57.56 293 ARG A N 1
ATOM 2319 C CA . ARG A 1 293 ? -3.326 -1.059 -21.984 1 57.56 293 ARG A CA 1
ATOM 2320 C C . ARG A 1 293 ? -2.662 -2.141 -22.828 1 57.56 293 ARG A C 1
ATOM 2322 O O . ARG A 1 293 ? -1.484 -2.027 -23.172 1 57.56 293 ARG A O 1
ATOM 2329 N N . HIS A 1 294 ? -3.43 -3.08 -23.203 1 57.03 294 HIS A N 1
ATOM 2330 C CA . HIS A 1 294 ? -2.887 -4.219 -23.938 1 57.03 294 HIS A CA 1
ATOM 2331 C C . HIS A 1 294 ? -3.184 -4.109 -25.438 1 57.03 294 HIS A C 1
ATOM 2333 O O . HIS A 1 294 ? -2.934 -5.051 -26.188 1 57.03 294 HIS A O 1
ATOM 2339 N N . LYS A 1 295 ? -3.732 -2.957 -25.719 1 58.38 295 LYS A N 1
ATOM 2340 C CA . LYS A 1 295 ? -4.07 -2.66 -27.109 1 58.38 295 LYS A CA 1
ATOM 2341 C C . LYS A 1 295 ? -4.949 -3.754 -27.703 1 58.38 295 LYS A C 1
ATOM 2343 O O . LYS A 1 295 ? -4.703 -4.219 -28.812 1 58.38 295 LYS A O 1
ATOM 2348 N N . PHE A 1 296 ? -5.77 -4.27 -26.922 1 65.38 296 PHE A N 1
ATOM 2349 C CA . PHE A 1 296 ? -6.727 -5.273 -27.375 1 65.38 296 PHE A CA 1
ATOM 2350 C C . PHE A 1 296 ? -8.102 -4.652 -27.594 1 65.38 296 PHE A C 1
ATOM 2352 O O . PHE A 1 296 ? -8.492 -3.725 -26.875 1 65.38 296 PHE A O 1
ATOM 2359 N N . TYR A 1 297 ? -8.68 -5.102 -28.641 1 73.56 297 TYR A N 1
ATOM 2360 C CA . TYR A 1 297 ? -10.125 -4.984 -28.797 1 73.56 297 TYR A CA 1
ATOM 2361 C C . TYR A 1 297 ? -10.805 -6.336 -28.641 1 73.56 297 TYR A C 1
ATOM 2363 O O . TYR A 1 297 ? -10.219 -7.375 -28.953 1 73.56 297 TYR A O 1
ATOM 2371 N N . CYS A 1 298 ? -11.867 -6.332 -28.109 1 79.25 298 CYS A N 1
ATOM 2372 C CA . CYS A 1 298 ? -12.539 -7.609 -27.906 1 79.25 298 CYS A CA 1
ATOM 2373 C C . CYS A 1 298 ? -13.656 -7.812 -28.922 1 79.25 298 CYS A C 1
ATOM 2375 O O . CYS A 1 298 ? -14.219 -6.844 -29.422 1 79.25 298 CYS A O 1
ATOM 2377 N N . LYS A 1 299 ? -13.953 -9.031 -29.156 1 77.5 299 LYS A N 1
ATOM 2378 C CA . LYS A 1 299 ? -15.047 -9.383 -30.062 1 77.5 299 LYS A CA 1
ATOM 2379 C C . LYS A 1 299 ? -16.062 -10.273 -29.359 1 77.5 299 LYS A C 1
ATOM 2381 O O . LYS A 1 299 ? -16.984 -10.805 -30 1 77.5 299 LYS A O 1
ATOM 2386 N N . ALA A 1 300 ? -15.812 -10.477 -28.188 1 80.81 300 ALA A N 1
ATOM 2387 C CA . ALA A 1 300 ? -16.781 -11.227 -27.391 1 80.81 300 ALA A CA 1
ATOM 2388 C C . ALA A 1 300 ? -16.875 -10.68 -25.969 1 80.81 300 ALA A C 1
ATOM 2390 O O . ALA A 1 300 ? -15.875 -10.273 -25.391 1 80.81 300 ALA A O 1
ATOM 2391 N N . VAL A 1 301 ? -18.109 -10.648 -25.5 1 87 301 VAL A N 1
ATOM 2392 C CA . VAL A 1 301 ? -18.391 -10.133 -24.172 1 87 301 VAL A CA 1
ATOM 2393 C C . VAL A 1 301 ? -19.188 -11.164 -23.375 1 87 301 VAL A C 1
ATOM 2395 O O . VAL A 1 301 ? -20.094 -11.805 -23.906 1 87 301 VAL A O 1
ATOM 2398 N N . GLY A 1 302 ? -18.703 -11.422 -22.188 1 85.69 302 GLY A N 1
ATOM 2399 C CA . GLY A 1 302 ? -19.453 -12.242 -21.25 1 85.69 302 GLY A CA 1
ATOM 2400 C C . GLY A 1 302 ? -19.812 -11.5 -19.969 1 85.69 302 GLY A C 1
ATOM 2401 O O . GLY A 1 302 ? -19.062 -10.641 -19.516 1 85.69 302 GLY A O 1
ATOM 2402 N N . PHE A 1 303 ? -21.016 -11.82 -19.422 1 88 303 PHE A N 1
ATOM 2403 C CA . PHE A 1 303 ? -21.5 -11.211 -18.188 1 88 303 PHE A CA 1
ATOM 2404 C C . PHE A 1 303 ? -22.203 -12.234 -17.312 1 88 303 PHE A C 1
ATOM 2406 O O . PHE A 1 303 ? -22.938 -13.086 -17.828 1 88 303 PHE A O 1
ATOM 2413 N N . SER A 1 304 ? -21.859 -12.148 -16.016 1 86 304 SER A N 1
ATOM 2414 C CA . SER A 1 304 ? -22.531 -13.07 -15.117 1 86 304 SER A CA 1
ATOM 2415 C C . SER A 1 304 ? -22.875 -12.398 -13.789 1 86 304 SER A C 1
ATOM 2417 O O . SER A 1 304 ? -22.125 -11.539 -13.32 1 86 304 SER A O 1
ATOM 2419 N N . CYS A 1 305 ? -24.047 -12.75 -13.25 1 85.56 305 CYS A N 1
ATOM 2420 C CA . CYS A 1 305 ? -24.5 -12.328 -11.93 1 85.56 305 CYS A CA 1
ATOM 2421 C C . CYS A 1 305 ? -24.812 -13.531 -11.047 1 85.56 305 CYS A C 1
ATOM 2423 O O . CYS A 1 305 ? -25.391 -14.508 -11.508 1 85.56 305 CYS A O 1
ATOM 2425 N N . HIS A 1 306 ? -24.297 -13.391 -9.82 1 82.31 306 HIS A N 1
ATOM 2426 C CA . HIS A 1 306 ? -24.688 -14.367 -8.812 1 82.31 306 HIS A CA 1
ATOM 2427 C C . HIS A 1 306 ? -25.641 -13.758 -7.793 1 82.31 306 HIS A C 1
ATOM 2429 O O . HIS A 1 306 ? -25.5 -12.586 -7.441 1 82.31 306 HIS A O 1
ATOM 2435 N N . TYR A 1 307 ? -26.578 -14.633 -7.367 1 81.38 307 TYR A N 1
ATOM 2436 C CA . TYR A 1 307 ? -27.625 -14.117 -6.48 1 81.38 307 TYR A CA 1
ATOM 2437 C C . TYR A 1 307 ? -27.562 -14.82 -5.129 1 81.38 307 TYR A C 1
ATOM 2439 O O . TYR A 1 307 ? -26.891 -15.836 -4.969 1 81.38 307 TYR A O 1
ATOM 2447 N N . THR A 1 308 ? -28.234 -14.273 -4.188 1 79.94 308 THR A N 1
ATOM 2448 C CA . THR A 1 308 ? -28.25 -14.742 -2.807 1 79.94 308 THR A CA 1
ATOM 2449 C C . THR A 1 308 ? -28.781 -16.172 -2.723 1 79.94 308 THR A C 1
ATOM 2451 O O . THR A 1 308 ? -28.406 -16.922 -1.825 1 79.94 308 THR A O 1
ATOM 2454 N N . ASP A 1 309 ? -29.625 -16.562 -3.678 1 75.81 309 ASP A N 1
ATOM 2455 C CA . ASP A 1 309 ? -30.25 -17.875 -3.639 1 75.81 309 ASP A CA 1
ATOM 2456 C C . ASP A 1 309 ? -29.359 -18.922 -4.297 1 75.81 309 ASP A C 1
ATOM 2458 O O . ASP A 1 309 ? -29.734 -20.094 -4.43 1 75.81 309 ASP A O 1
ATOM 2462 N N . GLY A 1 310 ? -28.234 -18.469 -4.66 1 76.5 310 GLY A N 1
ATOM 2463 C CA . GLY A 1 310 ? -27.281 -19.391 -5.242 1 76.5 310 GLY A CA 1
ATOM 2464 C C . GLY A 1 310 ? -27.406 -19.516 -6.75 1 76.5 310 GLY A C 1
ATOM 2465 O O . GLY A 1 310 ? -26.594 -20.188 -7.395 1 76.5 310 GLY A O 1
ATOM 2466 N N . SER A 1 311 ? -28.516 -18.891 -7.238 1 76.5 311 SER A N 1
ATOM 2467 C CA . SER A 1 311 ? -28.688 -18.938 -8.688 1 76.5 311 SER A CA 1
ATOM 2468 C C . SER A 1 311 ? -27.719 -18.016 -9.398 1 76.5 311 SER A C 1
ATOM 2470 O O . SER A 1 311 ? -27.062 -17.188 -8.766 1 76.5 311 SER A O 1
ATOM 2472 N N . ARG A 1 312 ? -27.562 -18.375 -10.688 1 81.69 312 ARG A N 1
ATOM 2473 C CA . ARG A 1 312 ? -26.688 -17.562 -11.523 1 81.69 312 ARG A CA 1
ATOM 2474 C C . ARG A 1 312 ? -27.328 -17.25 -12.867 1 81.69 312 ARG A C 1
ATOM 2476 O O . ARG A 1 312 ? -28.047 -18.094 -13.414 1 81.69 312 ARG A O 1
ATOM 2483 N N . TRP A 1 313 ? -27.156 -16.031 -13.242 1 80.44 313 TRP A N 1
ATOM 2484 C CA . TRP A 1 313 ? -27.484 -15.641 -14.617 1 80.44 313 TRP A CA 1
ATOM 2485 C C . TRP A 1 313 ? -26.234 -15.312 -15.406 1 80.44 313 TRP A C 1
ATOM 2487 O O . TRP A 1 313 ? -25.344 -14.625 -14.906 1 80.44 313 TRP A O 1
ATOM 2497 N N . GLU A 1 314 ? -26.094 -15.992 -16.484 1 84.19 314 GLU A N 1
ATOM 2498 C CA . GLU A 1 314 ? -24.938 -15.719 -17.344 1 84.19 314 GLU A CA 1
ATOM 2499 C C . GLU A 1 314 ? -25.375 -15.547 -18.797 1 84.19 314 GLU A C 1
ATOM 2501 O O . GLU A 1 314 ? -26.328 -16.172 -19.25 1 84.19 314 GLU A O 1
ATOM 2506 N N . ASP A 1 315 ? -24.719 -14.594 -19.406 1 81.38 315 ASP A N 1
ATOM 2507 C CA . ASP A 1 315 ? -24.906 -14.359 -20.828 1 81.38 315 ASP A CA 1
ATOM 2508 C C . ASP A 1 315 ? -23.594 -14 -21.516 1 81.38 315 ASP A C 1
ATOM 2510 O O . ASP A 1 315 ? -22.641 -13.594 -20.859 1 81.38 315 ASP A O 1
ATOM 2514 N N . GLY A 1 316 ? -23.516 -14.398 -22.797 1 85.31 316 GLY A N 1
ATOM 2515 C CA . GLY A 1 316 ? -22.359 -14.07 -23.625 1 85.31 316 GLY A CA 1
ATOM 2516 C C . GLY A 1 316 ? -22.703 -13.922 -25.094 1 85.31 316 GLY A C 1
ATOM 2517 O O . GLY A 1 316 ? -23.625 -14.562 -25.594 1 85.31 316 GLY A O 1
ATOM 2518 N N . PHE A 1 317 ? -22.031 -12.992 -25.688 1 80.38 317 PHE A N 1
ATOM 2519 C CA . PHE A 1 317 ? -22.297 -12.766 -27.109 1 80.38 317 PHE A CA 1
ATOM 2520 C C . PHE A 1 317 ? -21.047 -12.281 -27.828 1 80.38 317 PHE A C 1
ATOM 2522 O O . PHE A 1 317 ? -20.125 -11.773 -27.188 1 80.38 317 PHE A O 1
ATOM 2529 N N . THR A 1 318 ? -21.031 -12.5 -29.078 1 81.81 318 THR A N 1
ATOM 2530 C CA . THR A 1 318 ? -19.953 -12.008 -29.922 1 81.81 318 THR A CA 1
ATOM 2531 C C . THR A 1 318 ? -20.375 -10.719 -30.641 1 81.81 318 THR A C 1
ATOM 2533 O O . THR A 1 318 ? -21.562 -10.492 -30.875 1 81.81 318 THR A O 1
ATOM 2536 N N . ILE A 1 319 ? -19.375 -9.906 -30.844 1 76.88 319 ILE A N 1
ATOM 2537 C CA . ILE A 1 319 ? -19.609 -8.641 -31.516 1 76.88 319 ILE A CA 1
ATOM 2538 C C . ILE A 1 319 ? -18.844 -8.609 -32.844 1 76.88 319 ILE A C 1
ATOM 2540 O O . ILE A 1 319 ? -17.734 -9.156 -32.938 1 76.88 319 ILE A O 1
ATOM 2544 N N . SER A 1 320 ? -19.484 -8.062 -33.844 1 75 320 SER A N 1
ATOM 2545 C CA . SER A 1 320 ? -18.875 -8.023 -35.188 1 75 320 SER A CA 1
ATOM 2546 C C . SER A 1 320 ? -17.75 -7.008 -35.25 1 75 320 SER A C 1
ATOM 2548 O O . SER A 1 320 ? -16.719 -7.258 -35.875 1 75 320 SER A O 1
ATOM 2550 N N . THR A 1 321 ? -18 -5.863 -34.594 1 73.5 321 THR A N 1
ATOM 2551 C CA . THR A 1 321 ? -16.984 -4.812 -34.594 1 73.5 321 THR A CA 1
ATOM 2552 C C . THR A 1 321 ? -16.203 -4.832 -33.281 1 73.5 321 THR A C 1
ATOM 2554 O O . THR A 1 321 ? -16.781 -4.754 -32.188 1 73.5 321 THR A O 1
ATOM 2557 N N . PRO A 1 322 ? -14.906 -4.941 -33.438 1 78 322 PRO A N 1
ATOM 2558 C CA . PRO A 1 322 ? -14.086 -4.93 -32.219 1 78 322 PRO A CA 1
ATOM 2559 C C . PRO A 1 322 ? -14.305 -3.678 -31.375 1 78 322 PRO A C 1
ATOM 2561 O O . PRO A 1 322 ? -14.492 -2.586 -31.922 1 78 322 PRO A O 1
ATOM 2564 N N . MET A 1 323 ? -14.391 -3.893 -30.094 1 76.81 323 MET A N 1
ATOM 2565 C CA . MET A 1 323 ? -14.625 -2.752 -29.219 1 76.81 323 MET A CA 1
ATOM 2566 C C . MET A 1 323 ? -13.703 -2.803 -28 1 76.81 323 MET A C 1
ATOM 2568 O O . MET A 1 323 ? -13.133 -3.85 -27.688 1 76.81 323 MET A O 1
ATOM 2572 N N . GLN A 1 324 ? -13.547 -1.588 -27.406 1 78.69 324 GLN A N 1
ATOM 2573 C CA . GLN A 1 324 ? -12.695 -1.481 -26.234 1 78.69 324 GLN A CA 1
ATOM 2574 C C . GLN A 1 324 ? -13.289 -0.516 -25.203 1 78.69 324 GLN A C 1
ATOM 2576 O O . GLN A 1 324 ? -12.883 -0.508 -24.047 1 78.69 324 GLN A O 1
ATOM 2581 N N . ASP A 1 325 ? -14.281 0.172 -25.625 1 72.94 325 ASP A N 1
ATOM 2582 C CA . ASP A 1 325 ? -14.812 1.27 -24.828 1 72.94 325 ASP A CA 1
ATOM 2583 C C . ASP A 1 325 ? -15.773 0.754 -23.766 1 72.94 325 ASP A C 1
ATOM 2585 O O . ASP A 1 325 ? -16.656 -0.059 -24.047 1 72.94 325 ASP A O 1
ATOM 2589 N N . ALA A 1 326 ? -15.617 1.291 -22.547 1 79.5 326 ALA A N 1
ATOM 2590 C CA . ALA A 1 326 ? -16.391 0.857 -21.391 1 79.5 326 ALA A CA 1
ATOM 2591 C C . ALA A 1 326 ? -17.875 1.131 -21.578 1 79.5 326 ALA A C 1
ATOM 2593 O O . ALA A 1 326 ? -18.719 0.29 -21.25 1 79.5 326 ALA A O 1
ATOM 2594 N N . ILE A 1 327 ? -18.188 2.236 -22.062 1 75 327 ILE A N 1
ATOM 2595 C CA . ILE A 1 327 ? -19.594 2.643 -22.172 1 75 327 ILE A CA 1
ATOM 2596 C C . ILE A 1 327 ? -20.297 1.748 -23.188 1 75 327 ILE A C 1
ATOM 2598 O O . ILE A 1 327 ? -21.422 1.297 -22.938 1 75 327 ILE A O 1
ATOM 2602 N N . THR A 1 328 ? -19.656 1.542 -24.344 1 78.25 328 THR A N 1
ATOM 2603 C CA . THR A 1 328 ? -20.219 0.646 -25.344 1 78.25 328 THR A CA 1
ATOM 2604 C C . THR A 1 328 ? -20.422 -0.752 -24.766 1 78.25 328 THR A C 1
ATOM 2606 O O . THR A 1 328 ? -21.453 -1.381 -24.984 1 78.25 328 THR A O 1
ATOM 2609 N N . LEU A 1 329 ? -19.453 -1.134 -24.016 1 84.56 329 LEU A N 1
ATOM 2610 C CA . LEU A 1 329 ? -19.531 -2.434 -23.359 1 84.56 329 LEU A CA 1
ATOM 2611 C C . LEU A 1 329 ? -20.734 -2.502 -22.438 1 84.56 329 LEU A C 1
ATOM 2613 O O . LEU A 1 329 ? -21.5 -3.465 -22.469 1 84.56 329 LEU A O 1
ATOM 2617 N N . MET A 1 330 ? -20.828 -1.51 -21.672 1 85.25 330 MET A N 1
ATOM 2618 C CA . MET A 1 330 ? -21.922 -1.443 -20.703 1 85.25 330 MET A CA 1
ATOM 2619 C C . MET A 1 330 ? -23.281 -1.446 -21.406 1 85.25 330 MET A C 1
ATOM 2621 O O . MET A 1 330 ? -24.188 -2.178 -21.016 1 85.25 330 MET A O 1
ATOM 2625 N N . ASN A 1 331 ? -23.359 -0.679 -22.359 1 81.56 331 ASN A N 1
ATOM 2626 C CA . ASN A 1 331 ? -24.625 -0.562 -23.094 1 81.56 331 ASN A CA 1
ATOM 2627 C C . ASN A 1 331 ? -25 -1.878 -23.766 1 81.56 331 ASN A C 1
ATOM 2629 O O . ASN A 1 331 ? -26.172 -2.266 -23.75 1 81.56 331 ASN A O 1
ATOM 2633 N N . MET A 1 332 ? -24.109 -2.498 -24.312 1 84.06 332 MET A N 1
ATOM 2634 C CA . MET A 1 332 ? -24.375 -3.768 -24.984 1 84.06 332 MET A CA 1
ATOM 2635 C C . MET A 1 332 ? -24.906 -4.801 -23.984 1 84.06 332 MET A C 1
ATOM 2637 O O . MET A 1 332 ? -25.859 -5.523 -24.297 1 84.06 332 MET A O 1
ATOM 2641 N N . VAL A 1 333 ? -24.281 -4.812 -22.859 1 88.06 333 VAL A N 1
ATOM 2642 C CA . VAL A 1 333 ? -24.719 -5.766 -21.844 1 88.06 333 VAL A CA 1
ATOM 2643 C C . VAL A 1 333 ? -26.109 -5.414 -21.359 1 88.06 333 VAL A C 1
ATOM 2645 O O . VAL A 1 333 ? -26.969 -6.297 -21.188 1 88.06 333 VAL A O 1
ATOM 2648 N N . LYS A 1 334 ? -26.344 -4.176 -21.172 1 86.12 334 LYS A N 1
ATOM 2649 C CA . LYS A 1 334 ? -27.656 -3.729 -20.703 1 86.12 334 LYS A CA 1
ATOM 2650 C C . LYS A 1 334 ? -28.75 -4.066 -21.719 1 86.12 334 LYS A C 1
ATOM 2652 O O . LYS A 1 334 ? -29.844 -4.453 -21.344 1 86.12 334 LYS A O 1
ATOM 2657 N N . VAL A 1 335 ? -28.453 -3.861 -22.953 1 84.69 335 VAL A N 1
ATOM 2658 C CA . VAL A 1 335 ? -29.406 -4.188 -24 1 84.69 335 VAL A CA 1
ATOM 2659 C C . VAL A 1 335 ? -29.734 -5.68 -23.969 1 84.69 335 VAL A C 1
ATOM 2661 O O . VAL A 1 335 ? -30.891 -6.078 -24.109 1 84.69 335 VAL A O 1
ATOM 2664 N N . ARG A 1 336 ? -28.703 -6.43 -23.781 1 85.31 336 ARG A N 1
ATOM 2665 C CA . ARG A 1 336 ? -28.891 -7.875 -23.719 1 85.31 336 ARG A CA 1
ATOM 2666 C C . ARG A 1 336 ? -29.75 -8.258 -22.516 1 85.31 336 ARG A C 1
ATOM 2668 O O . ARG A 1 336 ? -30.609 -9.141 -22.609 1 85.31 336 ARG A O 1
ATOM 2675 N N . ILE A 1 337 ? -29.5 -7.621 -21.453 1 85.94 337 ILE A N 1
ATOM 2676 C CA . ILE A 1 337 ? -30.266 -7.875 -20.234 1 85.94 337 ILE A CA 1
ATOM 2677 C C . ILE A 1 337 ? -31.734 -7.488 -20.453 1 85.94 337 ILE A C 1
ATOM 2679 O O . ILE A 1 337 ? -32.625 -8.25 -20.109 1 85.94 337 ILE A O 1
ATOM 2683 N N . ALA A 1 338 ? -31.859 -6.375 -20.984 1 85.56 338 ALA A N 1
ATOM 2684 C CA . ALA A 1 338 ? -33.219 -5.898 -21.25 1 85.56 338 ALA A CA 1
ATOM 2685 C C . ALA A 1 338 ? -33.969 -6.859 -22.156 1 85.56 338 ALA A C 1
ATOM 2687 O O . ALA A 1 338 ? -35.156 -7.164 -21.922 1 85.56 338 ALA A O 1
ATOM 2688 N N . LYS A 1 339 ? -33.344 -7.266 -23.188 1 84.38 339 LYS A N 1
ATOM 2689 C CA . LYS A 1 339 ? -33.969 -8.211 -24.125 1 84.38 339 LYS A CA 1
ATOM 2690 C C . LYS A 1 339 ? -34.344 -9.516 -23.422 1 84.38 339 LYS A C 1
ATOM 2692 O O . LYS A 1 339 ? -35.406 -10.078 -23.672 1 84.38 339 LYS A O 1
ATOM 2697 N N . PHE A 1 340 ? -33.531 -9.891 -22.594 1 83.62 340 PHE A N 1
ATOM 2698 C CA . PHE A 1 340 ? -33.781 -11.125 -21.859 1 83.62 340 PHE A CA 1
ATOM 2699 C C . PHE A 1 340 ? -34.969 -10.961 -20.922 1 83.62 340 PHE A C 1
ATOM 2701 O O . PHE A 1 340 ? -35.844 -11.828 -20.844 1 83.62 340 PHE A O 1
ATOM 2708 N N . GLU A 1 341 ? -34.875 -9.875 -20.25 1 85.69 341 GLU A N 1
ATOM 2709 C CA . GLU A 1 341 ? -35.969 -9.609 -19.312 1 85.69 341 GLU A CA 1
ATOM 2710 C C . GLU A 1 341 ? -37.312 -9.492 -20.047 1 85.69 341 GLU A C 1
ATOM 2712 O O . GLU A 1 341 ? -38.344 -9.984 -19.547 1 85.69 341 GLU A O 1
ATOM 2717 N N . GLU A 1 342 ? -37.25 -8.922 -21.125 1 84.5 342 GLU A N 1
ATOM 2718 C CA . GLU A 1 342 ? -38.438 -8.758 -21.922 1 84.5 342 GLU A CA 1
ATOM 2719 C C . GLU A 1 342 ? -38.969 -10.102 -22.438 1 84.5 342 GLU A C 1
ATOM 2721 O O . GLU A 1 342 ? -40.156 -10.367 -22.438 1 84.5 342 GLU A O 1
ATOM 2726 N N . THR A 1 343 ? -38.031 -10.891 -22.859 1 81.62 343 THR A N 1
ATOM 2727 C CA . THR A 1 343 ? -38.406 -12.156 -23.484 1 81.62 343 THR A CA 1
ATOM 2728 C C . THR A 1 343 ? -38.844 -13.18 -22.453 1 81.62 343 THR A C 1
ATOM 2730 O O . THR A 1 343 ? -39.75 -13.969 -22.688 1 81.62 343 THR A O 1
ATOM 2733 N N . THR A 1 344 ? -38.25 -13.078 -21.281 1 78.62 344 THR A N 1
ATOM 2734 C CA . THR A 1 344 ? -38.5 -14.117 -20.297 1 78.62 344 THR A CA 1
ATOM 2735 C C . THR A 1 344 ? -39.469 -13.625 -19.219 1 78.62 344 THR A C 1
ATOM 2737 O O . THR A 1 344 ? -39.938 -14.406 -18.406 1 78.62 344 THR A O 1
ATOM 2740 N N . LYS A 1 345 ? -39.75 -12.32 -19.234 1 79.75 345 LYS A N 1
ATOM 2741 C CA . LYS A 1 345 ? -40.594 -11.672 -18.219 1 79.75 345 LYS A CA 1
ATOM 2742 C C . LYS A 1 345 ? -40.156 -12.047 -16.812 1 79.75 345 LYS A C 1
ATOM 2744 O O . LYS A 1 345 ? -40.969 -12.312 -15.945 1 79.75 345 LYS A O 1
ATOM 2749 N N . CYS A 1 346 ? -38.812 -12.18 -16.703 1 75.44 346 CYS A N 1
ATOM 2750 C CA . CYS A 1 346 ? -38.281 -12.523 -15.398 1 75.44 346 CYS A CA 1
ATOM 2751 C C . CYS A 1 346 ? -38 -11.266 -14.57 1 75.44 346 CYS A C 1
ATOM 2753 O O . CYS A 1 346 ? -38.219 -10.148 -15.047 1 75.44 346 CYS A O 1
ATOM 2755 N N . ALA A 1 347 ? -37.656 -11.461 -13.328 1 77.56 347 ALA A N 1
ATOM 2756 C CA . ALA A 1 347 ? -37.25 -10.359 -12.445 1 77.56 347 ALA A CA 1
ATOM 2757 C C . ALA A 1 347 ? -36 -9.672 -12.969 1 77.56 347 ALA A C 1
ATOM 2759 O O . ALA A 1 347 ? -35.219 -10.266 -13.711 1 77.56 347 ALA A O 1
ATOM 2760 N N . PRO A 1 348 ? -35.844 -8.445 -12.664 1 82.81 348 PRO A N 1
ATOM 2761 C CA . PRO A 1 348 ? -34.656 -7.711 -13.125 1 82.81 348 PRO A CA 1
ATOM 2762 C C . PRO A 1 348 ? -33.344 -8.414 -12.758 1 82.81 348 PRO A C 1
ATOM 2764 O O . PRO A 1 348 ? -33.188 -8.875 -11.625 1 82.81 348 PRO A O 1
ATOM 2767 N N . ILE A 1 349 ? -32.562 -8.5 -13.797 1 83.88 349 ILE A N 1
ATOM 2768 C CA . ILE A 1 349 ? -31.266 -9.156 -13.594 1 83.88 349 ILE A CA 1
ATOM 2769 C C . ILE A 1 349 ? -30.438 -8.359 -12.578 1 83.88 349 ILE A C 1
ATOM 2771 O O . ILE A 1 349 ? -29.844 -8.93 -11.664 1 83.88 349 ILE A O 1
ATOM 2775 N N . PHE A 1 350 ? -30.438 -7.062 -12.82 1 81.5 350 PHE A N 1
ATOM 2776 C CA . PHE A 1 350 ? -29.797 -6.207 -11.828 1 81.5 350 PHE A CA 1
ATOM 2777 C C . PHE A 1 350 ? -30.734 -5.926 -10.664 1 81.5 350 PHE A C 1
ATOM 2779 O O . PHE A 1 350 ? -31.672 -5.129 -10.789 1 81.5 350 PHE A O 1
ATOM 2786 N N . ASN A 1 351 ? -30.516 -6.719 -9.625 1 79.06 351 ASN A N 1
ATOM 2787 C CA . ASN A 1 351 ? -31.375 -6.555 -8.461 1 79.06 351 ASN A CA 1
ATOM 2788 C C . ASN A 1 351 ? -30.578 -6.613 -7.156 1 79.06 351 ASN A C 1
ATOM 2790 O O . ASN A 1 351 ? -29.359 -6.742 -7.176 1 79.06 351 ASN A O 1
ATOM 2794 N N . ASN A 1 352 ? -31.266 -6.457 -6.086 1 78.19 352 ASN A N 1
ATOM 2795 C CA . ASN A 1 352 ? -30.609 -6.332 -4.789 1 78.19 352 ASN A CA 1
ATOM 2796 C C . ASN A 1 352 ? -30.172 -7.688 -4.246 1 78.19 352 ASN A C 1
ATOM 2798 O O . ASN A 1 352 ? -29.75 -7.793 -3.094 1 78.19 352 ASN A O 1
ATOM 2802 N N . GLN A 1 353 ? -30.312 -8.719 -5.047 1 80.44 353 GLN A N 1
ATOM 2803 C CA . GLN A 1 353 ? -29.922 -10.055 -4.594 1 80.44 353 GLN A CA 1
ATOM 2804 C C . GLN A 1 353 ? -28.578 -10.461 -5.188 1 80.44 353 GLN A C 1
ATOM 2806 O O . GLN A 1 353 ? -28.109 -11.578 -4.957 1 80.44 353 GLN A O 1
ATOM 2811 N N . ILE A 1 354 ? -28.031 -9.555 -5.883 1 84.5 354 ILE A N 1
ATOM 2812 C CA . ILE A 1 354 ? -26.766 -9.859 -6.551 1 84.5 354 ILE A CA 1
ATOM 2813 C C . ILE A 1 354 ? -25.641 -9.922 -5.523 1 84.5 354 ILE A C 1
ATOM 2815 O O . ILE A 1 354 ? -25.5 -9.016 -4.695 1 84.5 354 ILE A O 1
ATOM 2819 N N . THR A 1 355 ? -24.891 -10.992 -5.57 1 80.44 355 THR A N 1
ATOM 2820 C CA . THR A 1 355 ? -23.766 -11.148 -4.645 1 80.44 355 THR A CA 1
ATOM 2821 C C . THR A 1 355 ? -22.438 -10.977 -5.367 1 80.44 355 THR A C 1
ATOM 2823 O O . THR A 1 355 ? -21.406 -10.766 -4.734 1 80.44 355 THR A O 1
ATOM 2826 N N . SER A 1 356 ? -22.469 -11.211 -6.652 1 83.31 356 SER A N 1
ATOM 2827 C CA . SER A 1 356 ? -21.25 -11.016 -7.434 1 83.31 356 SER A CA 1
ATOM 2828 C C . SER A 1 356 ? -21.562 -10.656 -8.883 1 83.31 356 SER A C 1
ATOM 2830 O O . SER A 1 356 ? -22.578 -11.109 -9.43 1 83.31 356 SER A O 1
ATOM 2832 N N . LEU A 1 357 ? -20.844 -9.781 -9.438 1 84.5 357 LEU A N 1
ATOM 2833 C CA . LEU A 1 357 ? -20.906 -9.391 -10.844 1 84.5 357 LEU A CA 1
ATOM 2834 C C . LEU A 1 357 ? -19.594 -9.688 -11.547 1 84.5 357 LEU A C 1
ATOM 2836 O O . LEU A 1 357 ? -18.516 -9.438 -10.992 1 84.5 357 LEU A O 1
ATOM 2840 N N . ARG A 1 358 ? -19.688 -10.328 -12.695 1 84.69 358 ARG A N 1
ATOM 2841 C CA . ARG A 1 358 ? -18.484 -10.633 -13.477 1 84.69 358 ARG A CA 1
ATOM 2842 C C . ARG A 1 358 ? -18.672 -10.203 -14.93 1 84.69 358 ARG A C 1
ATOM 2844 O O . ARG A 1 358 ? -19.734 -10.398 -15.516 1 84.69 358 ARG A O 1
ATOM 2851 N N . LEU A 1 359 ? -17.734 -9.531 -15.477 1 86.62 359 LEU A N 1
ATOM 2852 C CA . LEU A 1 359 ? -17.656 -9.164 -16.875 1 86.62 359 LEU A CA 1
ATOM 2853 C C . LEU A 1 359 ? -16.391 -9.742 -17.516 1 86.62 359 LEU A C 1
ATOM 2855 O O . LEU A 1 359 ? -15.32 -9.734 -16.906 1 86.62 359 LEU A O 1
ATOM 2859 N N . SER A 1 360 ? -16.562 -10.352 -18.656 1 83.94 360 SER A N 1
ATOM 2860 C CA . SER A 1 360 ? -15.414 -10.906 -19.359 1 83.94 360 SER A CA 1
ATOM 2861 C C . SER A 1 360 ? -15.391 -10.469 -20.828 1 83.94 360 SER A C 1
ATOM 2863 O O . SER A 1 360 ? -16.453 -10.25 -21.438 1 83.94 360 SER A O 1
ATOM 2865 N N . VAL A 1 361 ? -14.227 -10.242 -21.344 1 82.38 361 VAL A N 1
ATOM 2866 C CA . VAL A 1 361 ? -14.023 -9.953 -22.75 1 82.38 361 VAL A CA 1
ATOM 2867 C C . VAL A 1 361 ? -13.008 -10.938 -23.344 1 82.38 361 VAL A C 1
ATOM 2869 O O . VAL A 1 361 ? -12.031 -11.297 -22.672 1 82.38 361 VAL A O 1
ATOM 2872 N N . THR A 1 362 ? -13.391 -11.445 -24.406 1 75.81 362 THR A N 1
ATOM 2873 C CA . THR A 1 362 ? -12.531 -12.43 -25.047 1 75.81 362 THR A CA 1
ATOM 2874 C C . THR A 1 362 ? -12.43 -12.156 -26.547 1 75.81 362 THR A C 1
ATOM 2876 O O . THR A 1 362 ? -12.859 -11.102 -27.016 1 75.81 362 THR A O 1
ATOM 2879 N N . ASN A 1 363 ? -11.75 -13.023 -27.266 1 70.06 363 ASN A N 1
ATOM 2880 C CA . ASN A 1 363 ? -11.562 -12.922 -28.703 1 70.06 363 ASN A CA 1
ATOM 2881 C C . ASN A 1 363 ? -10.898 -11.602 -29.094 1 70.06 363 ASN A C 1
ATOM 2883 O O . ASN A 1 363 ? -11.453 -10.828 -29.875 1 70.06 363 ASN A O 1
ATOM 2887 N N . PHE A 1 364 ? -9.758 -11.508 -28.516 1 66.62 364 PHE A N 1
ATOM 2888 C CA . PHE A 1 364 ? -9.039 -10.25 -28.688 1 66.62 364 PHE A CA 1
ATOM 2889 C C . PHE A 1 364 ? -8.508 -10.125 -30.109 1 66.62 364 PHE A C 1
ATOM 2891 O O . PHE A 1 364 ? -8.094 -11.117 -30.719 1 66.62 364 PHE A O 1
ATOM 2898 N N . VAL A 1 365 ? -8.766 -8.961 -30.766 1 60.47 365 VAL A N 1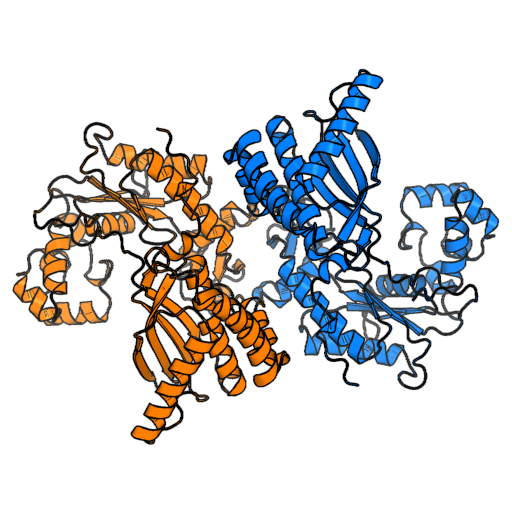
ATOM 2899 C CA . VAL A 1 365 ? -8.164 -8.594 -32.031 1 60.47 365 VAL A CA 1
ATOM 2900 C C . VAL A 1 365 ? -7.082 -7.543 -31.812 1 60.47 365 VAL A C 1
ATOM 2902 O O . VAL A 1 365 ? -7.266 -6.609 -31.016 1 60.47 365 VAL A O 1
ATOM 2905 N N . ASN A 1 366 ? -5.938 -7.77 -32.25 1 49.06 366 ASN A N 1
ATOM 2906 C CA . ASN A 1 366 ? -4.828 -6.832 -32.094 1 49.06 366 ASN A CA 1
ATOM 2907 C C . ASN A 1 366 ? -5 -5.605 -32.969 1 49.06 366 ASN A C 1
ATOM 2909 O O . ASN A 1 366 ? -5.562 -5.699 -34.062 1 49.06 366 ASN A O 1
ATOM 2913 N N . ASN A 1 367 ? -4.938 -4.395 -32.438 1 43.56 367 ASN A N 1
ATOM 2914 C CA . ASN A 1 367 ? -4.926 -3.186 -33.25 1 43.56 367 ASN A CA 1
ATOM 2915 C C . ASN A 1 367 ? -3.922 -3.285 -34.375 1 43.56 367 ASN A C 1
ATOM 2917 O O . ASN A 1 367 ? -3.883 -2.418 -35.25 1 43.56 367 ASN A O 1
ATOM 2921 N N . GLY A 1 368 ? -2.934 -3.967 -34.531 1 35.97 368 GLY A N 1
ATOM 2922 C CA . GLY A 1 368 ? -2.07 -3.883 -35.719 1 35.97 368 GLY A CA 1
ATOM 2923 C C . GLY A 1 368 ? -2.799 -4.16 -37 1 35.97 368 GLY A C 1
ATOM 2924 O O . GLY A 1 368 ? -2.5 -3.549 -38.031 1 35.97 368 GLY A O 1
ATOM 2925 N N . ASN A 1 369 ? -3.506 -5.188 -37.156 1 32.22 369 ASN A N 1
ATOM 2926 C CA . ASN A 1 369 ? -4.129 -5.445 -38.469 1 32.22 369 ASN A CA 1
ATOM 2927 C C . ASN A 1 369 ? -5.344 -4.551 -38.688 1 32.22 369 ASN A C 1
ATOM 2929 O O . ASN A 1 369 ? -6.102 -4.75 -39.625 1 32.22 369 ASN A O 1
ATOM 2933 N N . MET A 1 370 ? -5.941 -3.984 -37.844 1 29.48 370 MET A N 1
ATOM 2934 C CA . MET A 1 370 ? -6.879 -2.963 -38.312 1 29.48 370 MET A CA 1
ATOM 2935 C C . MET A 1 370 ? -6.152 -1.851 -39.062 1 29.48 370 MET A C 1
ATOM 2937 O O . MET A 1 370 ? -5.336 -1.135 -38.469 1 29.48 370 MET A O 1
ATOM 2941 N N . LEU A 1 371 ? -5.766 -2.082 -40.375 1 26.28 371 LEU A N 1
ATOM 2942 C CA . LEU A 1 371 ? -5.473 -1.068 -41.406 1 26.28 371 LEU A CA 1
ATOM 2943 C C . LEU A 1 371 ? -6.348 0.165 -41.188 1 26.28 371 LEU A C 1
ATOM 2945 O O . LEU A 1 371 ? -7.547 0.136 -41.5 1 26.28 371 LEU A O 1
ATOM 2949 N N . TYR A 1 372 ? -6.215 0.819 -40.188 1 27.28 372 TYR A N 1
ATOM 2950 C CA . TYR A 1 372 ? -6.793 2.156 -40.281 1 27.28 372 TYR A CA 1
ATOM 2951 C C . TYR A 1 372 ? -6.441 2.824 -41.594 1 27.28 372 TYR A C 1
ATOM 2953 O O . TYR A 1 372 ? -5.277 2.84 -42 1 27.28 372 TYR A O 1
ATOM 2961 N N . SER A 1 373 ? -7.262 2.783 -42.688 1 26.34 373 SER A N 1
ATOM 2962 C CA . SER A 1 373 ? -7.383 3.908 -43.594 1 26.34 373 SER A CA 1
ATOM 2963 C C . SER A 1 373 ? -7.23 5.238 -42.875 1 26.34 373 SER A C 1
ATOM 2965 O O . SER A 1 373 ? -7.984 5.531 -41.938 1 26.34 373 SER A O 1
ATOM 2967 N N . LEU A 1 374 ? -6.078 5.75 -42.625 1 25.81 374 LEU A N 1
ATOM 2968 C CA . LEU A 1 374 ? -5.488 6.945 -42.031 1 25.81 374 LEU A CA 1
ATOM 2969 C C . LEU A 1 374 ? -6.422 8.141 -42.156 1 25.81 374 LEU A C 1
ATOM 2971 O O . LEU A 1 374 ? -6.504 8.984 -41.25 1 25.81 374 LEU A O 1
ATOM 2975 N N . PHE A 1 375 ? -6.965 8.422 -43.469 1 25.91 375 PHE A N 1
ATOM 2976 C CA . PHE A 1 375 ? -7.605 9.609 -44.031 1 25.91 375 PHE A CA 1
ATOM 2977 C C . PHE A 1 375 ? -8.961 9.852 -43.375 1 25.91 375 PHE A C 1
ATOM 2979 O O . PHE A 1 375 ? -9.367 11 -43.188 1 25.91 375 PHE A O 1
ATOM 2986 N N . GLU A 1 376 ? -9.75 8.875 -43.406 1 27.28 376 GLU A N 1
ATOM 2987 C CA . GLU A 1 376 ? -11.086 9.203 -42.906 1 27.28 376 GLU A CA 1
ATOM 2988 C C . GLU A 1 376 ? -11.117 9.203 -41.375 1 27.28 376 GLU A C 1
ATOM 2990 O O . GLU A 1 376 ? -12.164 9.438 -40.781 1 27.28 376 GLU A O 1
ATOM 2995 N N . ASP A 1 377 ? -10.148 8.789 -40.719 1 28.39 377 ASP A N 1
ATOM 2996 C CA . ASP A 1 377 ? -9.992 8.469 -39.281 1 28.39 377 ASP A CA 1
ATOM 2997 C C . ASP A 1 377 ? -9.766 9.734 -38.469 1 28.39 377 ASP A C 1
ATOM 2999 O O . ASP A 1 377 ? -9.484 9.656 -37.281 1 28.39 377 ASP A O 1
ATOM 3003 N N . MET A 1 378 ? -9.477 10.812 -39 1 28.5 378 MET A N 1
ATOM 3004 C CA . MET A 1 378 ? -9.492 12.219 -38.625 1 28.5 378 MET A CA 1
ATOM 3005 C C . MET A 1 378 ? -10.836 12.594 -38 1 28.5 378 MET A C 1
ATOM 3007 O O . MET A 1 378 ? -10.891 13.43 -37.094 1 28.5 378 MET A O 1
ATOM 3011 N N . ASP A 1 379 ? -11.891 12.094 -38.625 1 29.55 379 ASP A N 1
ATOM 3012 C CA . ASP A 1 379 ? -13.25 12.375 -38.156 1 29.55 379 ASP A CA 1
ATOM 3013 C C . ASP A 1 379 ? -13.547 11.625 -36.844 1 29.55 379 ASP A C 1
ATOM 3015 O O . ASP A 1 379 ? -14.367 12.07 -36.031 1 29.55 379 ASP A O 1
ATOM 3019 N N . LYS A 1 380 ? -12.906 10.461 -36.656 1 31.05 380 LYS A N 1
ATOM 3020 C CA . LYS A 1 380 ? -13.305 9.672 -35.5 1 31.05 380 LYS A CA 1
ATOM 3021 C C . LYS A 1 380 ? -12.555 10.102 -34.25 1 31.05 380 LYS A C 1
ATOM 3023 O O . LYS A 1 380 ? -12.883 9.68 -33.125 1 31.05 380 LYS A O 1
ATOM 3028 N N . LYS A 1 381 ? -11.445 10.648 -34.281 1 32.28 381 LYS A N 1
ATOM 3029 C CA . LYS A 1 381 ? -10.828 11.383 -33.188 1 32.28 381 LYS A CA 1
ATOM 3030 C C . LYS A 1 381 ? -11.742 12.5 -32.688 1 32.28 381 LYS A C 1
ATOM 3032 O O . LYS A 1 381 ? -11.727 12.836 -31.516 1 32.28 381 LYS A O 1
ATOM 3037 N N . GLU A 1 382 ? -12.516 13.023 -33.531 1 31.27 382 GLU A N 1
ATOM 3038 C CA . GLU A 1 382 ? -13.609 13.969 -33.344 1 31.27 382 GLU A CA 1
ATOM 3039 C C . GLU A 1 382 ? -14.797 13.297 -32.656 1 31.27 382 GLU A C 1
ATOM 3041 O O . GLU A 1 382 ? -15.469 13.914 -31.828 1 31.27 382 GLU A O 1
ATOM 3046 N N . THR A 1 383 ? -15.047 12 -32.969 1 30.5 383 THR A N 1
ATOM 3047 C CA . THR A 1 383 ? -16.188 11.32 -32.344 1 30.5 383 THR A CA 1
ATOM 3048 C C . THR A 1 383 ? -15.812 10.797 -30.969 1 30.5 383 THR A C 1
ATOM 3050 O O . THR A 1 383 ? -16.625 10.844 -30.047 1 30.5 383 THR A O 1
ATOM 3053 N N . ALA A 1 384 ? -14.617 10.344 -30.734 1 30.59 384 ALA A N 1
ATOM 3054 C CA . ALA A 1 384 ? -14.305 9.906 -29.391 1 30.59 384 ALA A CA 1
ATOM 3055 C C . ALA A 1 384 ? -14.164 11.094 -28.438 1 30.59 384 ALA A C 1
ATOM 3057 O O . ALA A 1 384 ? -14.602 11.031 -27.281 1 30.59 384 ALA A O 1
ATOM 3058 N N . ARG A 1 385 ? -13.664 12.148 -28.828 1 30.5 385 ARG A N 1
ATOM 3059 C CA . ARG A 1 385 ? -13.773 13.453 -28.172 1 30.5 385 ARG A CA 1
ATOM 3060 C C . ARG A 1 385 ? -15.219 13.93 -28.141 1 30.5 385 ARG A C 1
ATOM 3062 O O . ARG A 1 385 ? -15.656 14.523 -27.156 1 30.5 385 ARG A O 1
ATOM 3069 N N . LYS A 1 386 ? -16 13.688 -29.203 1 33.41 386 LYS A N 1
ATOM 3070 C CA . LYS A 1 386 ? -17.438 13.977 -29.219 1 33.41 386 LYS A CA 1
ATOM 3071 C C . LYS A 1 386 ? -18.203 13.031 -28.312 1 33.41 386 LYS A C 1
ATOM 3073 O O . LYS A 1 386 ? -19.141 13.445 -27.641 1 33.41 386 LYS A O 1
ATOM 3078 N N . THR A 1 387 ? -17.844 11.734 -28.281 1 32.19 387 THR A N 1
ATOM 3079 C CA . THR A 1 387 ? -18.531 10.828 -27.359 1 32.19 387 THR A CA 1
ATOM 3080 C C . THR A 1 387 ? -18.109 11.094 -25.922 1 32.19 387 THR A C 1
ATOM 3082 O O . THR A 1 387 ? -18.938 11.078 -25.016 1 32.19 387 THR A O 1
ATOM 3085 N N . MET A 1 388 ? -16.891 11.375 -25.703 1 31.11 388 MET A N 1
ATOM 3086 C CA . MET A 1 388 ? -16.531 11.852 -24.375 1 31.11 388 MET A CA 1
ATOM 3087 C C . MET A 1 388 ? -17.234 13.172 -24.062 1 31.11 388 MET A C 1
ATOM 3089 O O . MET A 1 388 ? -17.688 13.391 -22.953 1 31.11 388 MET A O 1
ATOM 3093 N N . HIS A 1 389 ? -17.359 14.023 -24.969 1 32.56 389 HIS A N 1
ATOM 3094 C CA . HIS A 1 389 ? -18.203 15.219 -24.859 1 32.56 389 HIS A CA 1
ATOM 3095 C C . HIS A 1 389 ? -19.688 14.859 -24.844 1 32.56 389 HIS A C 1
ATOM 3097 O O . HIS A 1 389 ? -20.453 15.469 -24.094 1 32.56 389 HIS A O 1
ATOM 3103 N N . ALA A 1 390 ? -20.203 14.008 -25.734 1 33.34 390 ALA A N 1
ATOM 3104 C CA . ALA A 1 390 ? -21.609 13.617 -25.703 1 33.34 390 ALA A CA 1
ATOM 3105 C C . ALA A 1 390 ? -21.938 12.836 -24.438 1 33.34 390 ALA A C 1
ATOM 3107 O O . ALA A 1 390 ? -23.016 13 -23.875 1 33.34 390 ALA A O 1
ATOM 3108 N N . ILE A 1 391 ? -21.188 11.969 -23.969 1 33.5 391 ILE A N 1
ATOM 3109 C CA . ILE A 1 391 ? -21.406 11.266 -22.703 1 33.5 391 ILE A CA 1
ATOM 3110 C C . ILE A 1 391 ? -21.281 12.242 -21.547 1 33.5 391 ILE A C 1
ATOM 3112 O O . ILE A 1 391 ? -22.047 12.18 -20.578 1 33.5 391 ILE A O 1
ATOM 3116 N N . LYS A 1 392 ? -20.438 13.141 -21.547 1 32.91 392 LYS A N 1
ATOM 3117 C CA . LYS A 1 392 ? -20.469 14.289 -20.641 1 32.91 392 LYS A CA 1
ATOM 3118 C C . LYS A 1 392 ? -21.828 15 -20.703 1 32.91 392 LYS A C 1
ATOM 3120 O O . LYS A 1 392 ? -22.344 15.43 -19.672 1 32.91 392 LYS A O 1
ATOM 3125 N N . ASP A 1 393 ? -22.297 15.281 -21.828 1 34.25 393 ASP A N 1
ATOM 3126 C CA . ASP A 1 393 ? -23.609 15.898 -22 1 34.25 393 ASP A CA 1
ATOM 3127 C C . ASP A 1 393 ? -24.719 14.953 -21.562 1 34.25 393 ASP A C 1
ATOM 3129 O O . ASP A 1 393 ? -25.734 15.391 -21 1 34.25 393 ASP A O 1
ATOM 3133 N N . GLN A 1 394 ? -24.781 13.758 -22.094 1 33.88 394 GLN A N 1
ATOM 3134 C CA . GLN A 1 394 ? -25.922 12.898 -21.844 1 33.88 394 GLN A CA 1
ATOM 3135 C C . GLN A 1 394 ? -25.891 12.352 -20.406 1 33.88 394 GLN A C 1
ATOM 3137 O O . GLN A 1 394 ? -26.922 12.227 -19.766 1 33.88 394 GLN A O 1
ATOM 3142 N N . PHE A 1 395 ? -24.844 11.625 -20 1 36.69 395 PHE A N 1
ATOM 3143 C CA . PHE A 1 395 ? -25.016 10.906 -18.734 1 36.69 395 PHE A CA 1
ATOM 3144 C C . PHE A 1 395 ? -24.578 11.781 -17.562 1 36.69 395 PHE A C 1
ATOM 3146 O O . PHE A 1 395 ? -24.766 11.406 -16.406 1 36.69 395 PHE A O 1
ATOM 3153 N N . GLY A 1 396 ? -24.578 13.078 -17.641 1 32.25 396 GLY A N 1
ATOM 3154 C CA . GLY A 1 396 ? -24.266 14.078 -16.641 1 32.25 396 GLY A CA 1
ATOM 3155 C C . GLY A 1 396 ? -22.859 13.922 -16.078 1 32.25 396 GLY A C 1
ATOM 3156 O O . GLY A 1 396 ? -22.312 12.82 -16.047 1 32.25 396 GLY A O 1
ATOM 3157 N N . HIS A 1 397 ? -21.938 14.805 -16.203 1 33.22 397 HIS A N 1
ATOM 3158 C CA . HIS A 1 397 ? -20.547 14.969 -15.789 1 33.22 397 HIS A CA 1
ATOM 3159 C C . HIS A 1 397 ? -20.281 14.258 -14.469 1 33.22 397 HIS A C 1
ATOM 3161 O O . HIS A 1 397 ? -19.203 13.695 -14.273 1 33.22 397 HIS A O 1
ATOM 3167 N N . ASN A 1 398 ? -21.141 14.227 -13.594 1 34.22 398 ASN A N 1
ATOM 3168 C CA . ASN A 1 398 ? -21.016 13.797 -12.211 1 34.22 398 ASN A CA 1
ATOM 3169 C C . ASN A 1 398 ? -20.891 12.281 -12.094 1 34.22 398 ASN A C 1
ATOM 3171 O O . ASN A 1 398 ? -20.219 11.773 -11.195 1 34.22 398 ASN A O 1
ATOM 3175 N N . LYS A 1 399 ? -21.547 11.555 -12.922 1 34.22 399 LYS A N 1
ATOM 3176 C CA . LYS A 1 399 ? -21.641 10.102 -12.789 1 34.22 399 LYS A CA 1
ATOM 3177 C C . LYS A 1 399 ? -20.375 9.43 -13.328 1 34.22 399 LYS A C 1
ATOM 3179 O O . LYS A 1 399 ? -19.891 8.453 -12.758 1 34.22 399 LYS A O 1
ATOM 3184 N N . ILE A 1 400 ? -19.891 9.695 -14.484 1 35.03 400 ILE A N 1
ATOM 3185 C CA . ILE A 1 400 ? -18.688 9.094 -15.062 1 35.03 400 ILE A CA 1
ATOM 3186 C C . ILE A 1 400 ? -17.484 9.422 -14.188 1 35.03 400 ILE A C 1
ATOM 3188 O O . ILE A 1 400 ? -16.641 8.555 -13.938 1 35.03 400 ILE A O 1
ATOM 3192 N N . MET A 1 401 ? -17.375 10.648 -13.734 1 34.53 401 MET A N 1
ATOM 3193 C CA . MET A 1 401 ? -16.297 10.984 -12.812 1 34.53 401 MET A CA 1
ATOM 3194 C C . MET A 1 401 ? -16.359 10.117 -11.555 1 34.53 401 MET A C 1
ATOM 3196 O O . MET A 1 401 ? -15.336 9.68 -11.039 1 34.53 401 MET A O 1
ATOM 3200 N N . ARG A 1 402 ? -17.5 9.844 -11.242 1 35.78 402 ARG A N 1
ATOM 3201 C CA . ARG A 1 402 ? -17.688 8.969 -10.094 1 35.78 402 ARG A CA 1
ATOM 3202 C C . ARG A 1 402 ? -17.234 7.543 -10.414 1 35.78 402 ARG A C 1
ATOM 3204 O O . ARG A 1 402 ? -16.641 6.871 -9.57 1 35.78 402 ARG A O 1
ATOM 3211 N N . ALA A 1 403 ? -17.625 7.137 -11.578 1 36.41 403 ALA A N 1
ATOM 3212 C CA . ALA A 1 403 ? -17.25 5.785 -11.984 1 36.41 403 ALA A CA 1
ATOM 3213 C C . ALA A 1 403 ? -15.734 5.668 -12.148 1 36.41 403 ALA A C 1
ATOM 3215 O O . ALA A 1 403 ? -15.141 4.672 -11.734 1 36.41 403 ALA A O 1
ATOM 3216 N N . VAL A 1 404 ? -15.164 6.57 -12.875 1 34.5 404 VAL A N 1
ATOM 3217 C CA . VAL A 1 404 ? -13.711 6.621 -13.039 1 34.5 404 VAL A CA 1
ATOM 3218 C C . VAL A 1 404 ? -13.047 6.848 -11.68 1 34.5 404 VAL A C 1
ATOM 3220 O O . VAL A 1 404 ? -12.016 6.246 -11.383 1 34.5 404 VAL A O 1
ATOM 3223 N N . GLU A 1 405 ? -13.523 7.762 -10.922 1 34.75 405 GLU A N 1
ATOM 3224 C CA . GLU A 1 405 ? -13.102 7.957 -9.539 1 34.75 405 GLU A CA 1
ATOM 3225 C C . GLU A 1 405 ? -13.281 6.684 -8.719 1 34.75 405 GLU A C 1
ATOM 3227 O O . GLU A 1 405 ? -12.4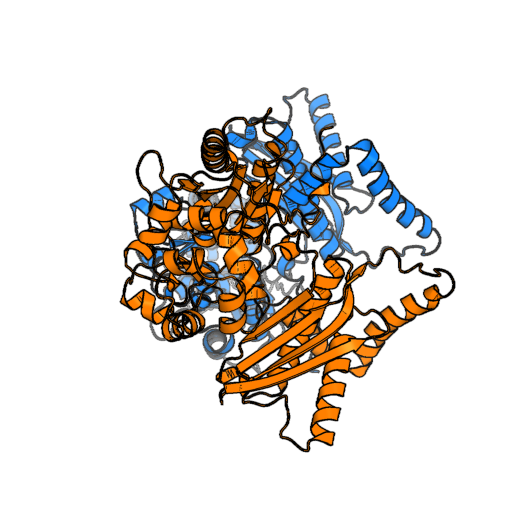84 6.391 -7.832 1 34.75 405 GLU A O 1
ATOM 3232 N N . LEU A 1 406 ? -14.328 6.082 -9.047 1 34.12 406 LEU A N 1
ATOM 3233 C CA . LEU A 1 406 ? -14.562 4.785 -8.414 1 34.12 406 LEU A CA 1
ATOM 3234 C C . LEU A 1 406 ? -13.555 3.754 -8.898 1 34.12 406 LEU A C 1
ATOM 3236 O O . LEU A 1 406 ? -13.188 2.836 -8.156 1 34.12 406 LEU A O 1
ATOM 3240 N N . THR A 1 407 ? -13.336 3.746 -10.156 1 33.5 407 THR A N 1
ATOM 3241 C CA . THR A 1 407 ? -12.297 2.893 -10.719 1 33.5 407 THR A CA 1
ATOM 3242 C C . THR A 1 407 ? -10.914 3.33 -10.234 1 33.5 407 THR A C 1
ATOM 3244 O O . THR A 1 407 ? -10.039 2.494 -10.016 1 33.5 407 THR A O 1
ATOM 3247 N N . ASP A 1 408 ? -10.523 4.484 -10.461 1 33.06 408 ASP A N 1
ATOM 3248 C CA . ASP A 1 408 ? -9.281 5.043 -9.953 1 33.06 408 ASP A CA 1
ATOM 3249 C C . ASP A 1 408 ? -9.328 5.195 -8.438 1 33.06 408 ASP A C 1
ATOM 3251 O O . ASP A 1 408 ? -8.281 5.254 -7.777 1 33.06 408 ASP A O 1
ATOM 3255 N N . ASN A 1 409 ? -10.43 5.723 -7.891 1 33.78 409 ASN A N 1
ATOM 3256 C CA . ASN A 1 409 ? -10.625 5.809 -6.445 1 33.78 409 ASN A CA 1
ATOM 3257 C C . ASN A 1 409 ? -10.719 4.422 -5.809 1 33.78 409 ASN A C 1
ATOM 3259 O O . ASN A 1 409 ? -11.227 3.484 -6.426 1 33.78 409 ASN A O 1
ATOM 3263 N N . LYS A 1 410 ? -10.062 4.316 -4.734 1 38.38 410 LYS A N 1
ATOM 3264 C CA . LYS A 1 410 ? -9.719 3.16 -3.912 1 38.38 410 LYS A CA 1
ATOM 3265 C C . LYS A 1 410 ? -10.953 2.297 -3.643 1 38.38 410 LYS A C 1
ATOM 3267 O O . LYS A 1 410 ? -10.922 1.418 -2.779 1 38.38 410 LYS A O 1
ATOM 3272 N N . VAL A 1 411 ? -12.062 2.617 -4.176 1 33.12 411 VAL A N 1
ATOM 3273 C CA . VAL A 1 411 ? -13.078 1.664 -3.727 1 33.12 411 VAL A CA 1
ATOM 3274 C C . VAL A 1 411 ? -12.766 0.279 -4.293 1 33.12 411 VAL A C 1
ATOM 3276 O O . VAL A 1 411 ? -13.078 -0.737 -3.668 1 33.12 411 VAL A O 1
ATOM 3279 N N . ILE A 1 412 ? -12.43 0.231 -5.59 1 30.78 412 ILE A N 1
ATOM 3280 C CA . ILE A 1 412 ? -12.172 -1.123 -6.07 1 30.78 412 ILE A CA 1
ATOM 3281 C C . ILE A 1 412 ? -10.672 -1.369 -6.137 1 30.78 412 ILE A C 1
ATOM 3283 O O . ILE A 1 412 ? -9.977 -0.796 -6.984 1 30.78 412 ILE A O 1
ATOM 3287 N N . LYS A 1 413 ? -10.164 -1.811 -5.098 1 37.66 413 LYS A N 1
ATOM 3288 C CA . LYS A 1 413 ? -8.758 -2.189 -5.023 1 37.66 413 LYS A CA 1
ATOM 3289 C C . LYS A 1 413 ? -8.359 -3.047 -6.219 1 37.66 413 LYS A C 1
ATOM 3291 O O . LYS A 1 413 ? -9.117 -3.914 -6.652 1 37.66 413 LYS A O 1
ATOM 3296 N N . ASP A 1 414 ? -7.434 -2.633 -6.949 1 34.31 414 ASP A N 1
ATOM 3297 C CA . ASP A 1 414 ? -6.828 -3.475 -7.98 1 34.31 414 ASP A CA 1
ATOM 3298 C C . ASP A 1 414 ? -6.469 -4.852 -7.422 1 34.31 414 ASP A C 1
ATOM 3300 O O . ASP A 1 414 ? -5.793 -4.953 -6.395 1 34.31 414 ASP A O 1
ATOM 3304 N N . VAL A 1 415 ? -7.293 -5.812 -7.68 1 32.81 415 VAL A N 1
ATOM 3305 C CA . VAL A 1 415 ? -6.996 -7.188 -7.289 1 32.81 415 VAL A CA 1
ATOM 3306 C C . VAL A 1 415 ? -6.184 -7.871 -8.383 1 32.81 415 VAL A C 1
ATOM 3308 O O . VAL A 1 415 ? -6.461 -7.695 -9.57 1 32.81 415 VAL A O 1
ATOM 3311 N N . ILE A 1 416 ? -4.992 -8.172 -8.18 1 31.45 416 ILE A N 1
ATOM 3312 C CA . ILE A 1 416 ? -4.223 -9.016 -9.086 1 31.45 416 ILE A CA 1
ATOM 3313 C C . ILE A 1 416 ? -4.992 -10.305 -9.367 1 31.45 416 ILE A C 1
ATOM 3315 O O . ILE A 1 416 ? -5.336 -11.047 -8.438 1 31.45 416 ILE A O 1
ATOM 3319 N N . GLY A 1 417 ? -5.637 -10.352 -10.43 1 32.16 417 GLY A N 1
ATOM 3320 C CA . GLY A 1 417 ? -6.238 -11.617 -10.805 1 32.16 417 GLY A CA 1
ATOM 3321 C C . GLY A 1 417 ? -5.246 -12.758 -10.852 1 32.16 417 GLY A C 1
ATOM 3322 O O . GLY A 1 417 ? -4.148 -12.617 -11.391 1 32.16 417 GLY A O 1
ATOM 3323 N N . PHE A 1 418 ? -5.258 -13.562 -9.922 1 31.69 418 PHE A N 1
ATOM 3324 C CA . PHE A 1 418 ? -4.41 -14.742 -9.789 1 31.69 418 PHE A CA 1
ATOM 3325 C C . PHE A 1 418 ? -4.277 -15.469 -11.117 1 31.69 418 PHE A C 1
ATOM 3327 O O . PHE A 1 418 ? -3.492 -16.406 -11.242 1 31.69 418 PHE A O 1
ATOM 3334 N N . GLY A 1 419 ? -5.137 -15.32 -11.992 1 29.06 419 GLY A N 1
ATOM 3335 C CA . GLY A 1 419 ? -4.969 -16.188 -13.141 1 29.06 419 GLY A CA 1
ATOM 3336 C C . GLY A 1 419 ? -3.74 -15.859 -13.969 1 29.06 419 GLY A C 1
ATOM 3337 O O . GLY A 1 419 ? -2.697 -15.492 -13.422 1 29.06 419 GLY A O 1
ATOM 3338 N N . SER A 1 420 ? -3.869 -15.781 -15.328 1 30.58 420 SER A N 1
ATOM 3339 C CA . SER A 1 420 ? -2.787 -15.648 -16.297 1 30.58 420 SER A CA 1
ATOM 3340 C C . SER A 1 420 ? -2.064 -14.32 -16.141 1 30.58 420 SER A C 1
ATOM 3342 O O . SER A 1 420 ? -2.699 -13.281 -15.945 1 30.58 420 SER A O 1
ATOM 3344 N N . VAL A 1 421 ? -0.852 -14.438 -15.641 1 32.66 421 VAL A N 1
ATOM 3345 C CA . VAL A 1 421 ? 0.147 -13.398 -15.43 1 32.66 421 VAL A CA 1
ATOM 3346 C C . VAL A 1 421 ? 0.097 -12.391 -16.578 1 32.66 421 VAL A C 1
ATOM 3348 O O . VAL A 1 421 ? 0.875 -11.438 -16.609 1 32.66 421 VAL A O 1
ATOM 3351 N N . LYS A 1 422 ? -0.691 -12.648 -17.547 1 31.56 422 LYS A N 1
ATOM 3352 C CA . LYS A 1 422 ? -0.522 -11.781 -18.719 1 31.56 422 LYS A CA 1
ATOM 3353 C C . LYS A 1 422 ? -0.826 -10.328 -18.375 1 31.56 422 LYS A C 1
ATOM 3355 O O . LYS A 1 422 ? -0.458 -9.422 -19.125 1 31.56 422 LYS A O 1
ATOM 3360 N N . ASP A 1 423 ? -1.654 -10.234 -17.422 1 30.86 423 ASP A N 1
ATOM 3361 C CA . ASP A 1 423 ? -1.974 -8.844 -17.125 1 30.86 423 ASP A CA 1
ATOM 3362 C C . ASP A 1 423 ? -0.777 -8.125 -16.5 1 30.86 423 ASP A C 1
ATOM 3364 O O . ASP A 1 423 ? -0.847 -6.926 -16.219 1 30.86 423 ASP A O 1
ATOM 3368 N N . LEU A 1 424 ? 0.106 -8.969 -16.047 1 29.84 424 LEU A N 1
ATOM 3369 C CA . LEU A 1 424 ? 1.281 -8.352 -15.438 1 29.84 424 LEU A CA 1
ATOM 3370 C C . LEU A 1 424 ? 2.197 -7.762 -16.5 1 29.84 424 LEU A C 1
ATOM 3372 O O . LEU A 1 424 ? 3.193 -7.109 -16.172 1 29.84 424 LEU A O 1
ATOM 3376 N N . THR A 1 425 ? 2.109 -8.273 -17.766 1 29.33 425 THR A N 1
ATOM 3377 C CA . THR A 1 425 ? 3.078 -7.914 -18.781 1 29.33 425 THR A CA 1
ATOM 3378 C C . THR A 1 425 ? 2.953 -6.441 -19.156 1 29.33 425 THR A C 1
ATOM 3380 O O . THR A 1 425 ? 3.541 -5.992 -20.156 1 29.33 425 THR A O 1
ATOM 3383 N N . ASP A 1 426 ? 2.174 -5.871 -18.578 1 29.27 426 ASP A N 1
ATOM 3384 C CA . ASP A 1 426 ? 2.426 -4.527 -19.078 1 29.27 426 ASP A CA 1
ATOM 3385 C C . ASP A 1 426 ? 3.889 -4.133 -18.891 1 29.27 426 ASP A C 1
ATOM 3387 O O . ASP A 1 426 ? 4.242 -2.957 -19.016 1 29.27 426 ASP A O 1
ATOM 3391 N N . LEU A 1 427 ? 4.664 -5.133 -18.234 1 27.2 427 LEU A N 1
ATOM 3392 C CA . LEU A 1 427 ? 6.105 -4.934 -18.297 1 27.2 427 LEU A CA 1
ATOM 3393 C C . LEU A 1 427 ? 6.652 -5.336 -19.656 1 27.2 427 LEU A C 1
ATOM 3395 O O . LEU A 1 427 ? 6.453 -6.473 -20.094 1 27.2 427 LEU A O 1
ATOM 3399 N N . ASP A 1 428 ? 6.586 -4.598 -20.578 1 27.2 428 ASP A N 1
ATOM 3400 C CA . ASP A 1 428 ? 7.344 -4.875 -21.797 1 27.2 428 ASP A CA 1
ATOM 3401 C C . ASP A 1 428 ? 8.641 -5.605 -21.469 1 27.2 428 ASP A C 1
ATOM 3403 O O . ASP A 1 428 ? 9.57 -5.016 -20.922 1 27.2 428 ASP A O 1
ATOM 3407 N N . TYR A 1 429 ? 8.602 -6.867 -21.156 1 25.89 429 TYR A N 1
ATOM 3408 C CA . TYR A 1 429 ? 9.766 -7.742 -21.141 1 25.89 429 TYR A CA 1
ATOM 3409 C C . TYR A 1 429 ? 10.641 -7.512 -22.375 1 25.89 429 TYR A C 1
ATOM 3411 O O . TYR A 1 429 ? 11.719 -8.102 -22.5 1 25.89 429 TYR A O 1
ATOM 3419 N N . ALA A 1 430 ? 10.148 -7.039 -23.375 1 27.16 430 ALA A N 1
ATOM 3420 C CA . ALA A 1 430 ? 11 -6.801 -24.531 1 27.16 430 ALA A CA 1
ATOM 3421 C C . ALA A 1 430 ? 12.117 -5.816 -24.203 1 27.16 430 ALA A C 1
ATOM 3423 O O . ALA A 1 430 ? 13.031 -5.605 -25 1 27.16 430 ALA A O 1
ATOM 3424 N N . ALA A 1 431 ? 11.891 -5.023 -23.188 1 28.25 431 ALA A N 1
ATOM 3425 C CA . ALA A 1 431 ? 13 -4.086 -23 1 28.25 431 ALA A CA 1
ATOM 3426 C C . ALA A 1 431 ? 14.148 -4.746 -22.25 1 28.25 431 ALA A C 1
ATOM 3428 O O . ALA A 1 431 ? 15.023 -4.062 -21.719 1 28.25 431 ALA A O 1
ATOM 3429 N N . ILE A 1 432 ? 14.016 -6.098 -21.953 1 23.86 432 ILE A N 1
ATOM 3430 C CA . ILE A 1 432 ? 15.258 -6.797 -21.656 1 23.86 432 ILE A CA 1
ATOM 3431 C C . ILE A 1 432 ? 16.078 -6.953 -22.938 1 23.86 432 ILE A C 1
ATOM 3433 O O . ILE A 1 432 ? 15.609 -7.516 -23.922 1 23.86 432 ILE A O 1
ATOM 3437 N N . PRO A 1 433 ? 17.016 -6.191 -23.109 1 23.05 433 PRO A N 1
ATOM 3438 C CA . PRO A 1 433 ? 17.859 -6.398 -24.281 1 23.05 433 PRO A CA 1
ATOM 3439 C C . PRO A 1 433 ? 18.188 -7.867 -24.516 1 23.05 433 PRO A C 1
ATOM 3441 O O . PRO A 1 433 ? 18.438 -8.617 -23.562 1 23.05 433 PRO A O 1
ATOM 3444 N N . ARG A 1 434 ? 17.531 -8.398 -25.484 1 22.72 434 ARG A N 1
ATOM 3445 C CA . ARG A 1 434 ? 18.156 -9.602 -26.016 1 22.72 434 ARG A CA 1
ATOM 3446 C C . ARG A 1 434 ? 19.641 -9.398 -26.234 1 22.72 434 ARG A C 1
ATOM 3448 O O . ARG A 1 434 ? 20.062 -8.477 -26.938 1 22.72 434 ARG A O 1
ATOM 3455 N N . TYR A 1 435 ? 20.484 -9.648 -25.297 1 21.33 435 TYR A N 1
ATOM 3456 C CA . TYR A 1 435 ? 21.875 -9.875 -25.672 1 21.33 435 TYR A CA 1
ATOM 3457 C C . TYR A 1 435 ? 21.984 -10.852 -26.844 1 21.33 435 TYR A C 1
ATOM 3459 O O . TYR A 1 435 ? 21.578 -12.008 -26.719 1 21.33 435 TYR A O 1
ATOM 3467 N N . ASP A 1 436 ? 21.562 -10.469 -27.984 1 18.55 436 ASP A N 1
ATOM 3468 C CA . ASP A 1 436 ? 22.438 -11.172 -28.906 1 18.55 436 ASP A CA 1
ATOM 3469 C C . ASP A 1 436 ? 23.891 -10.727 -28.734 1 18.55 436 ASP A C 1
ATOM 3471 O O . ASP A 1 436 ? 24.156 -9.539 -28.516 1 18.55 436 ASP A O 1
ATOM 3475 N N . MET B 1 1 ? -7.121 34.906 -0.587 1 33.69 1 MET B N 1
ATOM 3476 C CA . MET B 1 1 ? -7.078 36.281 -0.065 1 33.69 1 MET B CA 1
ATOM 3477 C C . MET B 1 1 ? -6.316 36.312 1.255 1 33.69 1 MET B C 1
ATOM 3479 O O . MET B 1 1 ? -6.438 35.438 2.082 1 33.69 1 MET B O 1
ATOM 3483 N N . ASN B 1 2 ? -5.281 37.156 1.273 1 39.84 2 ASN B N 1
ATOM 3484 C CA . ASN B 1 2 ? -4.496 37.469 2.461 1 39.84 2 ASN B CA 1
ATOM 3485 C C . ASN B 1 2 ? -5.383 37.969 3.598 1 39.84 2 ASN B C 1
ATOM 3487 O O . ASN B 1 2 ? -6.074 39 3.457 1 39.84 2 ASN B O 1
ATOM 3491 N N . GLN B 1 3 ? -5.754 37.25 4.457 1 51.66 3 GLN B N 1
ATOM 3492 C CA . GLN B 1 3 ? -6.637 37.656 5.555 1 51.66 3 GLN B CA 1
ATOM 3493 C C . GLN B 1 3 ? -5.848 38.25 6.719 1 51.66 3 GLN B C 1
ATOM 3495 O O . GLN B 1 3 ? -6.34 38.281 7.848 1 51.66 3 GLN B O 1
ATOM 3500 N N . ASN B 1 4 ? -4.734 38.688 6.379 1 55.78 4 ASN B N 1
ATOM 3501 C CA . ASN B 1 4 ? -3.908 39.281 7.43 1 55.78 4 ASN B CA 1
ATOM 3502 C C . ASN B 1 4 ? -4.391 40.688 7.809 1 55.78 4 ASN B C 1
ATOM 3504 O O . ASN B 1 4 ? -4.996 41.375 6.988 1 55.78 4 ASN B O 1
ATOM 3508 N N . SER B 1 5 ? -4.496 40.969 9.156 1 57.78 5 SER B N 1
ATOM 3509 C CA . SER B 1 5 ? -4.918 42.281 9.656 1 57.78 5 SER B CA 1
ATOM 3510 C C . SER B 1 5 ? -3.928 42.812 10.68 1 57.78 5 SER B C 1
ATOM 3512 O O . SER B 1 5 ? -3.32 42.062 11.438 1 57.78 5 SER B O 1
ATOM 3514 N N . ILE B 1 6 ? -3.693 44.125 10.68 1 61.66 6 ILE B N 1
ATOM 3515 C CA . ILE B 1 6 ? -2.785 44.75 11.625 1 61.66 6 ILE B CA 1
ATOM 3516 C C . ILE B 1 6 ? -3.535 45.125 12.906 1 61.66 6 ILE B C 1
ATOM 3518 O O . ILE B 1 6 ? -2.922 45.5 13.906 1 61.66 6 ILE B O 1
ATOM 3522 N N . HIS B 1 7 ? -4.82 44.875 12.867 1 69.88 7 HIS B N 1
ATOM 3523 C CA . HIS B 1 7 ? -5.598 45.188 14.062 1 69.88 7 HIS B CA 1
ATOM 3524 C C . HIS B 1 7 ? -5.852 43.938 14.898 1 69.88 7 HIS B C 1
ATOM 3526 O O . HIS B 1 7 ? -6.094 42.875 14.352 1 69.88 7 HIS B O 1
ATOM 3532 N N . ALA B 1 8 ? -5.664 44.156 16.172 1 80.94 8 ALA B N 1
ATOM 3533 C CA . ALA B 1 8 ? -5.941 43.062 17.094 1 80.94 8 ALA B CA 1
ATOM 3534 C C . ALA B 1 8 ? -7.41 42.656 17.031 1 80.94 8 ALA B C 1
ATOM 3536 O O . ALA B 1 8 ? -8.305 43.5 17 1 80.94 8 ALA B O 1
ATOM 3537 N N . LYS B 1 9 ? -7.582 41.406 16.875 1 81.31 9 LYS B N 1
ATOM 3538 C CA . LYS B 1 9 ? -8.938 40.875 16.906 1 81.31 9 LYS B CA 1
ATOM 3539 C C . LYS B 1 9 ? -9.312 40.406 18.312 1 81.31 9 LYS B C 1
ATOM 3541 O O . LYS B 1 9 ? -8.484 39.844 19.016 1 81.31 9 LYS B O 1
ATOM 3546 N N . THR B 1 10 ? -10.484 40.75 18.719 1 81.19 10 THR B N 1
ATOM 3547 C CA . THR B 1 10 ? -10.867 40.469 20.109 1 81.19 10 THR B CA 1
ATOM 3548 C C . THR B 1 10 ? -11.672 39.188 20.188 1 81.19 10 THR B C 1
ATOM 3550 O O . THR B 1 10 ? -11.586 38.469 21.188 1 81.19 10 THR B O 1
ATOM 3553 N N . GLU B 1 11 ? -12.359 38.844 19.125 1 91.75 11 GLU B N 1
ATOM 3554 C CA . GLU B 1 11 ? -13.234 37.688 19.219 1 91.75 11 GLU B CA 1
ATOM 3555 C C . GLU B 1 11 ? -12.523 36.406 18.734 1 91.75 11 GLU B C 1
ATOM 3557 O O . GLU B 1 11 ? -11.844 36.438 17.703 1 91.75 11 GLU B O 1
ATOM 3562 N N . ALA B 1 12 ? -12.688 35.406 19.469 1 95.5 12 ALA B N 1
ATOM 3563 C CA . ALA B 1 12 ? -12.109 34.094 19.094 1 95.5 12 ALA B CA 1
ATOM 3564 C C . ALA B 1 12 ? -12.953 33.406 18.031 1 95.5 12 ALA B C 1
ATOM 3566 O O . ALA B 1 12 ? -13.852 32.625 18.359 1 95.5 12 ALA B O 1
ATOM 3567 N N . ARG B 1 13 ? -12.562 33.656 16.781 1 95.06 13 ARG B N 1
ATOM 3568 C CA . ARG B 1 13 ? -13.414 33.156 15.703 1 95.06 13 ARG B CA 1
ATOM 3569 C C . ARG B 1 13 ? -12.578 32.438 14.641 1 95.06 13 ARG B C 1
ATOM 3571 O O . ARG B 1 13 ? -13.062 32.188 13.539 1 95.06 13 ARG B O 1
ATOM 3578 N N . VAL B 1 14 ? -11.367 32.219 14.969 1 95.75 14 VAL B N 1
ATOM 3579 C CA . VAL B 1 14 ? -10.5 31.422 14.094 1 95.75 14 VAL B CA 1
ATOM 3580 C C . VAL B 1 14 ? -10.289 30.031 14.688 1 95.75 14 VAL B C 1
ATOM 3582 O O . VAL B 1 14 ? -9.945 29.891 15.859 1 95.75 14 VAL B O 1
ATOM 3585 N N . LEU B 1 15 ? -10.586 29.016 13.883 1 97.88 15 LEU B N 1
ATOM 3586 C CA . LEU B 1 15 ? -10.383 27.641 14.297 1 97.88 15 LEU B CA 1
ATOM 3587 C C . LEU B 1 15 ? -9.172 27.031 13.594 1 97.88 15 LEU B C 1
ATOM 3589 O O . LEU B 1 15 ? -8.953 27.266 12.406 1 97.88 15 LEU B O 1
ATOM 3593 N N . PHE B 1 16 ? -8.391 26.297 14.312 1 97.56 16 PHE B N 1
ATOM 3594 C CA . PHE B 1 16 ? -7.316 25.484 13.766 1 97.56 16 PHE B CA 1
ATOM 3595 C C . PHE B 1 16 ? -7.578 24 14.008 1 97.56 16 PHE B C 1
ATOM 3597 O O . PHE B 1 16 ? -7.566 23.547 15.156 1 97.56 16 PHE B O 1
ATOM 3604 N N . VAL B 1 17 ? -7.809 23.297 12.953 1 97.75 17 VAL B N 1
ATOM 3605 C CA . VAL B 1 17 ? -8.102 21.875 13.016 1 97.75 17 VAL B CA 1
ATOM 3606 C C . VAL B 1 17 ? -6.828 21.078 12.758 1 97.75 17 VAL B C 1
ATOM 3608 O O . VAL B 1 17 ? -6.16 21.266 11.742 1 97.75 17 VAL B O 1
ATOM 3611 N N . ASP B 1 18 ? -6.516 20.203 13.625 1 97.25 18 ASP B N 1
ATOM 3612 C CA . ASP B 1 18 ? -5.348 19.328 13.5 1 97.25 18 ASP B CA 1
ATOM 3613 C C . ASP B 1 18 ? -5.719 17.875 13.766 1 97.25 18 ASP B C 1
ATOM 3615 O O . ASP B 1 18 ? -6.105 17.516 14.883 1 97.25 18 ASP B O 1
ATOM 3619 N N . MET B 1 19 ? -5.566 17.047 12.734 1 96.56 19 MET B N 1
ATOM 3620 C CA . MET B 1 19 ? -5.902 15.641 12.891 1 96.56 19 MET B CA 1
ATOM 3621 C C . MET B 1 19 ? -4.914 14.945 13.82 1 96.56 19 MET B C 1
ATOM 3623 O O . MET B 1 19 ? -3.709 15.188 13.742 1 96.56 19 MET B O 1
ATOM 3627 N N . ASP B 1 20 ? -5.418 14.086 14.688 1 96.38 20 ASP B N 1
ATOM 3628 C CA . ASP B 1 20 ? -4.59 13.383 15.672 1 96.38 20 ASP B CA 1
ATOM 3629 C C . ASP B 1 20 ? -3.939 12.148 15.055 1 96.38 20 ASP B C 1
ATOM 3631 O O . ASP B 1 20 ? -4.633 11.25 14.578 1 96.38 20 ASP B O 1
ATOM 3635 N N . SER B 1 21 ? -2.574 12.062 15.125 1 96.19 21 SER B N 1
ATOM 3636 C CA . SER B 1 21 ? -1.881 10.891 14.617 1 96.19 21 SER B CA 1
ATOM 3637 C C . SER B 1 21 ? -2.402 10.492 13.234 1 96.19 21 SER B C 1
ATOM 3639 O O . SER B 1 21 ? -2.703 9.32 12.992 1 96.19 21 SER B O 1
ATOM 3641 N N . PHE B 1 22 ? -2.414 11.406 12.398 1 95.56 22 PHE B N 1
ATOM 3642 C CA . PHE B 1 22 ? -3.215 11.359 11.188 1 95.56 22 PHE B CA 1
ATOM 3643 C C . PHE B 1 22 ? -2.859 10.133 10.352 1 95.56 22 PHE B C 1
ATOM 3645 O O . PHE B 1 22 ? -3.723 9.297 10.062 1 95.56 22 PHE B O 1
ATOM 3652 N N . PHE B 1 23 ? -1.613 9.891 10 1 95.19 23 PHE B N 1
ATOM 3653 C CA . PHE B 1 23 ? -1.233 8.773 9.141 1 95.19 23 PHE B CA 1
ATOM 3654 C C . PHE B 1 23 ? -1.535 7.441 9.82 1 95.19 23 PHE B C 1
ATOM 3656 O O . PHE B 1 23 ? -2.131 6.551 9.211 1 95.19 23 PHE B O 1
ATOM 3663 N N . ALA B 1 24 ? -1.146 7.301 11.047 1 97.69 24 ALA B N 1
ATOM 3664 C CA . ALA B 1 24 ? -1.376 6.059 11.781 1 97.69 24 ALA B CA 1
ATOM 3665 C C . ALA B 1 24 ? -2.867 5.758 11.898 1 97.69 24 ALA B C 1
ATOM 3667 O O . ALA B 1 24 ? -3.297 4.621 11.688 1 97.69 24 ALA B O 1
ATOM 3668 N N . ARG B 1 25 ? -3.623 6.746 12.203 1 97.75 25 ARG B N 1
ATOM 3669 C CA . ARG B 1 25 ? -5.055 6.543 12.383 1 97.75 25 ARG B CA 1
ATOM 3670 C C . ARG B 1 25 ? -5.734 6.234 11.055 1 97.75 25 ARG B C 1
ATOM 3672 O O . ARG B 1 25 ? -6.699 5.473 11 1 97.75 25 ARG B O 1
ATOM 3679 N N . CYS B 1 26 ? -5.234 6.879 9.977 1 96 26 CYS B N 1
ATOM 3680 C CA . CYS B 1 26 ? -5.742 6.492 8.664 1 96 26 CYS B CA 1
ATOM 3681 C C . CYS B 1 26 ? -5.543 5 8.422 1 96 26 CYS B C 1
ATOM 3683 O O . CYS B 1 26 ? -6.449 4.32 7.941 1 96 26 CYS B O 1
ATOM 3685 N N . GLU B 1 27 ? -4.348 4.504 8.703 1 97.06 27 GLU B N 1
ATOM 3686 C CA . GLU B 1 27 ? -4.062 3.082 8.539 1 97.06 27 GLU B CA 1
ATOM 3687 C C . GLU B 1 27 ? -4.957 2.232 9.438 1 97.06 27 GLU B C 1
ATOM 3689 O O . GLU B 1 27 ? -5.473 1.198 9.008 1 97.06 27 GLU B O 1
ATOM 3694 N N . GLN B 1 28 ? -5.16 2.711 10.672 1 97.81 28 GLN B N 1
ATOM 3695 C CA . GLN B 1 28 ? -5.996 1.981 11.617 1 97.81 28 GLN B CA 1
ATOM 3696 C C . GLN B 1 28 ? -7.469 2.059 11.219 1 97.81 28 GLN B C 1
ATOM 3698 O O . GLN B 1 28 ? -8.258 1.188 11.586 1 97.81 28 GLN B O 1
ATOM 3703 N N . GLN B 1 29 ? -7.848 3.172 10.578 1 96.5 29 GLN B N 1
ATOM 3704 C CA . GLN B 1 29 ? -9.211 3.287 10.078 1 96.5 29 GLN B CA 1
ATOM 3705 C C . GLN B 1 29 ? -9.484 2.248 8.992 1 96.5 29 GLN B C 1
ATOM 3707 O O . GLN B 1 29 ? -10.555 1.63 8.977 1 96.5 29 GLN B O 1
ATOM 3712 N N . VAL B 1 30 ? -8.555 2.014 8.125 1 93.38 30 VAL B N 1
ATOM 3713 C CA . VAL B 1 30 ? -8.734 1.128 6.98 1 93.38 30 VAL B CA 1
ATOM 3714 C C . VAL B 1 30 ? -8.547 -0.324 7.414 1 93.38 30 VAL B C 1
ATOM 3716 O O . VAL B 1 30 ? -9.281 -1.212 6.969 1 93.38 30 VAL B O 1
ATOM 3719 N N . ASN B 1 31 ? -7.59 -0.609 8.18 1 96.38 31 ASN B N 1
ATOM 3720 C CA . ASN B 1 31 ? -7.309 -1.938 8.711 1 96.38 31 ASN B CA 1
ATOM 3721 C C . ASN B 1 31 ? -7.848 -2.096 10.133 1 96.38 31 ASN B C 1
ATOM 3723 O O . ASN B 1 31 ? -7.172 -1.74 11.102 1 96.38 31 ASN B O 1
ATOM 3727 N N . PHE B 1 32 ? -8.938 -2.723 10.258 1 95.62 32 PHE B N 1
ATOM 3728 C CA . PHE B 1 32 ? -9.711 -2.826 11.484 1 95.62 32 PHE B CA 1
ATOM 3729 C C . PHE B 1 32 ? -8.875 -3.449 12.602 1 95.62 32 PHE B C 1
ATOM 3731 O O . PHE B 1 32 ? -8.961 -3.031 13.758 1 95.62 32 PHE B O 1
ATOM 3738 N N . TRP B 1 33 ? -8.078 -4.305 12.289 1 96.75 33 TRP B N 1
ATOM 3739 C CA . TRP B 1 33 ? -7.418 -5.113 13.305 1 96.75 33 TRP B CA 1
ATOM 3740 C C . TRP B 1 33 ? -6.109 -4.469 13.75 1 96.75 33 TRP B C 1
ATOM 3742 O O . TRP B 1 33 ? -5.414 -5.004 14.617 1 96.75 33 TRP B O 1
ATOM 3752 N N . LEU B 1 34 ? -5.773 -3.357 13.211 1 97.69 34 LEU B N 1
ATOM 3753 C CA . LEU B 1 34 ? -4.668 -2.553 13.719 1 97.69 34 LEU B CA 1
ATOM 3754 C C . LEU B 1 34 ? -5.137 -1.646 14.852 1 97.69 34 LEU B C 1
ATOM 3756 O O . LEU B 1 34 ? -4.312 -1.074 15.578 1 97.69 34 LEU B O 1
ATOM 3760 N N . ARG B 1 35 ? -6.484 -1.515 15.008 1 97.44 35 ARG B N 1
ATOM 3761 C CA . ARG B 1 35 ? -7.035 -0.659 16.047 1 97.44 35 ARG B CA 1
ATOM 3762 C C . ARG B 1 35 ? -6.656 -1.172 17.438 1 97.44 35 ARG B C 1
ATOM 3764 O O . ARG B 1 35 ? -6.715 -2.375 17.703 1 97.44 35 ARG B O 1
ATOM 3771 N N . GLY B 1 36 ? -6.215 -0.202 18.281 1 96.25 36 GLY B N 1
ATOM 3772 C CA . GLY B 1 36 ? -5.863 -0.556 19.656 1 96.25 36 GLY B CA 1
ATOM 3773 C C . GLY B 1 36 ? -4.477 -1.157 19.766 1 96.25 36 GLY B C 1
ATOM 3774 O O . GLY B 1 36 ? -4.082 -1.604 20.859 1 96.25 36 GLY B O 1
ATOM 3775 N N . ARG B 1 37 ? -3.742 -1.233 18.688 1 97.56 37 ARG B N 1
ATOM 3776 C CA . ARG B 1 37 ? -2.396 -1.798 18.703 1 97.56 37 ARG B CA 1
ATOM 3777 C C . ARG B 1 37 ? -1.346 -0.715 18.484 1 97.56 37 ARG B C 1
ATOM 3779 O O . ARG B 1 37 ? -1.645 0.337 17.906 1 97.56 37 ARG B O 1
ATOM 3786 N N . PRO B 1 38 ? -0.105 -0.92 18.984 1 98.44 38 PRO B N 1
ATOM 3787 C CA . PRO B 1 38 ? 0.977 0.022 18.703 1 98.44 38 PRO B CA 1
ATOM 3788 C C . PRO B 1 38 ? 1.424 -0.028 17.234 1 98.44 38 PRO B C 1
ATOM 3790 O O . PRO B 1 38 ? 2.061 -0.998 16.812 1 98.44 38 PRO B O 1
ATOM 3793 N N . VAL B 1 39 ? 1.108 0.95 16.547 1 98.31 39 VAL B N 1
ATOM 3794 C CA . VAL B 1 39 ? 1.368 1.023 15.117 1 98.31 39 VAL B CA 1
ATOM 3795 C C . VAL B 1 39 ? 2.18 2.277 14.797 1 98.31 39 VAL B C 1
ATOM 3797 O O . VAL B 1 39 ? 2.064 3.289 15.492 1 98.31 39 VAL B O 1
ATOM 3800 N N . GLY B 1 40 ? 2.982 2.227 13.797 1 98 40 GLY B N 1
ATOM 3801 C CA . GLY B 1 40 ? 3.713 3.373 13.281 1 98 40 GLY B CA 1
ATOM 3802 C C . GLY B 1 40 ? 3.869 3.352 11.773 1 98 40 GLY B C 1
ATOM 3803 O O . GLY B 1 40 ? 4.051 2.287 11.18 1 98 40 GLY B O 1
ATOM 3804 N N . VAL B 1 41 ? 3.783 4.469 11.211 1 95.56 41 VAL B N 1
ATOM 3805 C CA . VAL B 1 41 ? 3.924 4.598 9.766 1 95.56 41 VAL B CA 1
ATOM 3806 C C . VAL B 1 41 ? 5.352 5.016 9.414 1 95.56 41 VAL B C 1
ATOM 3808 O O . VAL B 1 41 ? 5.918 5.898 10.062 1 95.56 41 VAL B O 1
ATOM 3811 N N . CYS B 1 42 ? 5.898 4.312 8.453 1 90.44 42 CYS B N 1
ATOM 3812 C CA . CYS B 1 42 ? 7.254 4.574 7.984 1 90.44 42 CYS B CA 1
ATOM 3813 C C . CYS B 1 42 ? 7.293 4.695 6.465 1 90.44 42 CYS B C 1
ATOM 3815 O O . CYS B 1 42 ? 6.492 4.07 5.77 1 90.44 42 CYS B O 1
ATOM 3817 N N . VAL B 1 43 ? 8.211 5.578 6.004 1 75.38 43 VAL B N 1
ATOM 3818 C CA . VAL B 1 43 ? 8.43 5.625 4.559 1 75.38 43 VAL B CA 1
ATOM 3819 C C . VAL B 1 43 ? 9.086 4.328 4.094 1 75.38 43 VAL B C 1
ATOM 3821 O O . VAL B 1 43 ? 8.703 3.764 3.066 1 75.38 43 VAL B O 1
ATOM 3824 N N . TYR B 1 44 ? 10.062 3.906 4.883 1 80.38 44 TYR B N 1
ATOM 3825 C CA . TYR B 1 44 ? 10.75 2.639 4.676 1 80.38 44 TYR B CA 1
ATOM 3826 C C . TYR B 1 44 ? 10.641 1.75 5.91 1 80.38 44 TYR B C 1
ATOM 3828 O O . TYR B 1 44 ? 10.797 2.221 7.035 1 80.38 44 TYR B O 1
ATOM 3836 N N . THR B 1 45 ? 10.391 0.481 5.633 1 90.69 45 THR B N 1
ATOM 3837 C CA . THR B 1 45 ? 10.156 -0.419 6.754 1 90.69 45 THR B CA 1
ATOM 3838 C C . THR B 1 45 ? 11.305 -1.407 6.906 1 90.69 45 THR B C 1
ATOM 3840 O O . THR B 1 45 ? 11.094 -2.557 7.301 1 90.69 45 THR B O 1
ATOM 3843 N N . GLY B 1 46 ? 12.484 -1.02 6.438 1 87 46 GLY B N 1
ATOM 3844 C CA . GLY B 1 46 ? 13.68 -1.806 6.715 1 87 46 GLY B CA 1
ATOM 3845 C C . GLY B 1 46 ? 14.047 -1.82 8.188 1 87 46 GLY B C 1
ATOM 3846 O O . GLY B 1 46 ? 13.359 -1.219 9.016 1 87 46 GLY B O 1
ATOM 3847 N N . LYS B 1 47 ? 15.141 -2.436 8.469 1 89.44 47 LYS B N 1
ATOM 3848 C CA . LYS B 1 47 ? 15.578 -2.645 9.844 1 89.44 47 LYS B CA 1
ATOM 3849 C C . LYS B 1 47 ? 15.727 -1.317 10.578 1 89.44 47 LYS B C 1
ATOM 3851 O O . LYS B 1 47 ? 15.414 -1.227 11.773 1 89.44 47 LYS B O 1
ATOM 3856 N N . TYR B 1 48 ? 16.125 -0.271 9.875 1 89.06 48 TYR B N 1
ATOM 3857 C CA . TYR B 1 48 ? 16.422 1.009 10.508 1 89.06 48 TYR B CA 1
ATOM 3858 C C . TYR B 1 48 ? 15.5 2.104 9.977 1 89.06 48 TYR B C 1
ATOM 3860 O O . TYR B 1 48 ? 15.883 3.273 9.922 1 89.06 48 TYR B O 1
ATOM 3868 N N . GLY B 1 49 ? 14.344 1.697 9.516 1 85.75 49 GLY B N 1
ATOM 3869 C CA . GLY B 1 49 ? 13.383 2.691 9.055 1 85.75 49 GLY B CA 1
ATOM 3870 C C . GLY B 1 49 ? 13.023 3.707 10.125 1 85.75 49 GLY B C 1
ATOM 3871 O O . GLY B 1 49 ? 13.141 3.426 11.32 1 85.75 49 GLY B O 1
ATOM 3872 N N . CYS B 1 50 ? 12.617 4.887 9.672 1 86.69 50 CYS B N 1
ATOM 3873 C CA . CYS B 1 50 ? 12.242 5.965 10.578 1 86.69 50 CYS B CA 1
ATOM 3874 C C . CYS B 1 50 ? 10.727 6.078 10.695 1 86.69 50 CYS B C 1
ATOM 3876 O O . CYS B 1 50 ? 10.023 6.16 9.68 1 86.69 50 CYS B O 1
ATOM 3878 N N . VAL B 1 51 ? 10.25 6.133 11.93 1 94.19 51 VAL B N 1
ATOM 3879 C CA . VAL B 1 51 ? 8.812 6.238 12.156 1 94.19 51 VAL B CA 1
ATOM 3880 C C . VAL B 1 51 ? 8.383 7.703 12.055 1 94.19 51 VAL B C 1
ATOM 3882 O O . VAL B 1 51 ? 8.938 8.57 12.727 1 94.19 51 VAL B O 1
ATOM 3885 N N . ILE B 1 52 ? 7.344 7.957 11.234 1 90.25 52 ILE B N 1
ATOM 3886 C CA . ILE B 1 52 ? 6.988 9.352 10.992 1 90.25 52 ILE B CA 1
ATOM 3887 C C . ILE B 1 52 ? 5.637 9.656 11.633 1 90.25 52 ILE B C 1
ATOM 3889 O O . ILE B 1 52 ? 5.27 10.82 11.797 1 90.25 52 ILE B O 1
ATOM 3893 N N . SER B 1 53 ? 4.871 8.703 11.93 1 94.12 53 SER B N 1
ATOM 3894 C CA . SER B 1 53 ? 3.584 8.836 12.602 1 94.12 53 SER B CA 1
ATOM 3895 C C . SER B 1 53 ? 3.303 7.641 13.508 1 94.12 53 SER B C 1
ATOM 3897 O O . SER B 1 53 ? 3.609 6.504 13.148 1 94.12 53 SER B O 1
ATOM 3899 N N . LEU B 1 54 ? 2.766 7.938 14.633 1 97.69 54 LEU B N 1
ATOM 3900 C CA . LEU B 1 54 ? 2.545 6.895 15.633 1 97.69 54 LEU B CA 1
ATOM 3901 C C . LEU B 1 54 ? 1.083 6.852 16.062 1 97.69 54 LEU B C 1
ATOM 3903 O O . LEU B 1 54 ? 0.424 7.891 16.141 1 97.69 54 LEU B O 1
ATOM 3907 N N . SER B 1 55 ? 0.673 5.633 16.359 1 97.94 55 SER B N 1
ATOM 3908 C CA . SER B 1 55 ? -0.635 5.477 17 1 97.94 55 SER B CA 1
ATOM 3909 C C . SER B 1 55 ? -0.618 5.977 18.438 1 97.94 55 SER B C 1
ATOM 3911 O O . SER B 1 55 ? 0.451 6.191 19.016 1 97.94 55 SER B O 1
ATOM 3913 N N . LYS B 1 56 ? -1.889 6.246 18.938 1 95.62 56 LYS B N 1
ATOM 3914 C CA . LYS B 1 56 ? -2.004 6.629 20.344 1 95.62 56 LYS B CA 1
ATOM 3915 C C . LYS B 1 56 ? -1.38 5.578 21.25 1 95.62 56 LYS B C 1
ATOM 3917 O O . LYS B 1 56 ? -0.719 5.918 22.234 1 95.62 56 LYS B O 1
ATOM 3922 N N . GLU B 1 57 ? -1.539 4.285 20.969 1 97.25 57 GLU B N 1
ATOM 3923 C CA . GLU B 1 57 ? -1.011 3.168 21.734 1 97.25 57 GLU B CA 1
ATOM 3924 C C . GLU B 1 57 ? 0.514 3.205 21.797 1 97.25 57 GLU B C 1
ATOM 3926 O O . GLU B 1 57 ? 1.11 2.979 22.844 1 97.25 57 GLU B O 1
ATOM 3931 N N . ALA B 1 58 ? 1.102 3.48 20.672 1 98 58 ALA B N 1
ATOM 3932 C CA . ALA B 1 58 ? 2.561 3.541 20.609 1 98 58 ALA B CA 1
ATOM 3933 C C . ALA B 1 58 ? 3.096 4.738 21.391 1 98 58 ALA B C 1
ATOM 3935 O O . ALA B 1 58 ? 4.102 4.633 22.094 1 98 58 ALA B O 1
ATOM 3936 N N . LYS B 1 59 ? 2.453 5.863 21.25 1 96 59 LYS B N 1
ATOM 3937 C CA . LYS B 1 59 ? 2.861 7.066 21.969 1 96 59 LYS B CA 1
ATOM 3938 C C . LYS B 1 59 ? 2.805 6.852 23.469 1 96 59 LYS B C 1
ATOM 3940 O O . LYS B 1 59 ? 3.648 7.363 24.219 1 96 59 LYS B O 1
ATOM 3945 N N . ALA B 1 60 ? 1.832 6.164 23.875 1 95.81 60 ALA B N 1
ATOM 3946 C CA . ALA B 1 60 ? 1.646 5.898 25.297 1 95.81 60 ALA B CA 1
ATOM 3947 C C . ALA B 1 60 ? 2.84 5.145 25.875 1 95.81 60 ALA B C 1
ATOM 3949 O O . ALA B 1 60 ? 3.074 5.176 27.094 1 95.81 60 ALA B O 1
ATOM 3950 N N . LEU B 1 61 ? 3.605 4.5 25.047 1 96.75 61 LEU B N 1
ATOM 3951 C CA . LEU B 1 61 ? 4.777 3.748 25.469 1 96.75 61 LEU B CA 1
ATOM 3952 C C . LEU B 1 61 ? 6.016 4.633 25.484 1 96.75 61 LEU B C 1
ATOM 3954 O O . LEU B 1 61 ? 7.117 4.16 25.781 1 96.75 61 LEU B O 1
ATOM 3958 N N . GLY B 1 62 ? 5.84 5.891 25.062 1 95.62 62 GLY B N 1
ATOM 3959 C CA . GLY B 1 62 ? 6.938 6.84 25.109 1 95.62 62 GLY B CA 1
ATOM 3960 C C . GLY B 1 62 ? 7.68 6.945 23.781 1 95.62 62 GLY B C 1
ATOM 3961 O O . GLY B 1 62 ? 8.695 7.637 23.688 1 95.62 62 GLY B O 1
ATOM 3962 N N . ILE B 1 63 ? 7.191 6.23 22.797 1 97 63 ILE B N 1
ATOM 3963 C CA . ILE B 1 63 ? 7.828 6.297 21.484 1 97 63 ILE B CA 1
ATOM 3964 C C . ILE B 1 63 ? 7.504 7.629 20.812 1 97 63 ILE B C 1
ATOM 3966 O O . ILE B 1 63 ? 6.367 8.109 20.891 1 97 63 ILE B O 1
ATOM 3970 N N . LYS B 1 64 ? 8.477 8.188 20.125 1 94.19 64 LYS B N 1
ATOM 3971 C CA . LYS B 1 64 ? 8.305 9.484 19.469 1 94.19 64 LYS B CA 1
ATOM 3972 C C . LYS B 1 64 ? 8.531 9.375 17.969 1 94.19 64 LYS B C 1
ATOM 3974 O O . LYS B 1 64 ? 9.281 8.508 17.516 1 94.19 64 LYS B O 1
ATOM 3979 N N . ALA B 1 65 ? 7.836 10.258 17.266 1 91.25 65 ALA B N 1
ATOM 3980 C CA . ALA B 1 65 ? 8.109 10.336 15.836 1 91.25 65 ALA B CA 1
ATOM 3981 C C . ALA B 1 65 ? 9.578 10.656 15.578 1 91.25 65 ALA B C 1
ATOM 3983 O O . ALA B 1 65 ? 10.18 11.461 16.297 1 91.25 65 ALA B O 1
ATOM 3984 N N . GLY B 1 66 ? 10.117 10.055 14.555 1 89.12 66 GLY B N 1
ATOM 3985 C CA . GLY B 1 66 ? 11.531 10.234 14.25 1 89.12 66 GLY B CA 1
ATOM 3986 C C . GLY B 1 66 ? 12.398 9.109 14.766 1 89.12 66 GLY B C 1
ATOM 3987 O O . GLY B 1 66 ? 13.555 8.969 14.359 1 89.12 66 GLY B O 1
ATOM 3988 N N . 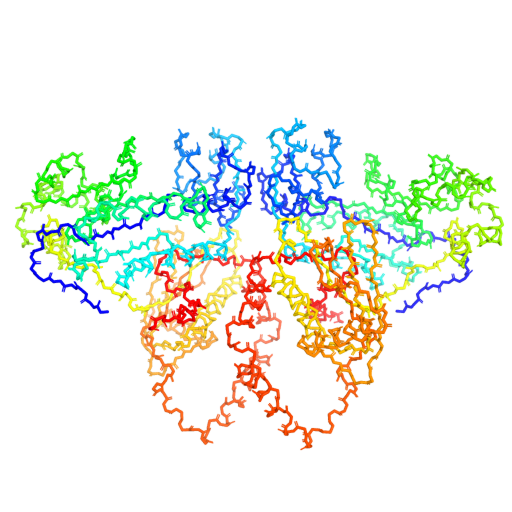THR B 1 67 ? 11.859 8.281 15.625 1 93.06 67 THR B N 1
ATOM 3989 C CA . THR B 1 67 ? 12.617 7.164 16.188 1 93.06 67 THR B CA 1
ATOM 3990 C C . THR B 1 67 ? 12.836 6.082 15.133 1 93.06 67 THR B C 1
ATOM 3992 O O . THR B 1 67 ? 11.945 5.812 14.312 1 93.06 67 THR B O 1
ATOM 3995 N N . ARG B 1 68 ? 14.008 5.484 15.203 1 93 68 ARG B N 1
ATOM 3996 C CA . ARG B 1 68 ? 14.328 4.414 14.266 1 93 68 ARG B CA 1
ATOM 3997 C C . ARG B 1 68 ? 13.656 3.109 14.68 1 93 68 ARG B C 1
ATOM 3999 O O . ARG B 1 68 ? 13.492 2.838 15.867 1 93 68 ARG B O 1
ATOM 4006 N N . LEU B 1 69 ? 13.336 2.283 13.695 1 94.44 69 LEU B N 1
ATOM 4007 C CA . LEU B 1 69 ? 12.547 1.08 13.945 1 94.44 69 LEU B CA 1
ATOM 4008 C C . LEU B 1 69 ? 13.305 0.114 14.852 1 94.44 69 LEU B C 1
ATOM 4010 O O . LEU B 1 69 ? 12.695 -0.573 15.672 1 94.44 69 LEU B O 1
ATOM 4014 N N . ASN B 1 70 ? 14.656 -0.035 14.664 1 95.56 70 ASN B N 1
ATOM 4015 C CA . ASN B 1 70 ? 15.391 -0.947 15.531 1 95.56 70 ASN B CA 1
ATOM 4016 C C . ASN B 1 70 ? 15.242 -0.561 17 1 95.56 70 ASN B C 1
ATOM 4018 O O . ASN B 1 70 ? 15.109 -1.429 17.859 1 95.56 70 ASN B O 1
ATOM 4022 N N . GLU B 1 71 ? 15.219 0.711 17.266 1 97.31 71 GLU B N 1
ATOM 4023 C CA . GLU B 1 71 ? 15.023 1.211 18.625 1 97.31 71 GLU B CA 1
ATOM 4024 C C . GLU B 1 71 ? 13.586 0.992 19.094 1 97.31 71 GLU B C 1
ATOM 4026 O O . GLU B 1 71 ? 13.359 0.574 20.234 1 97.31 71 GLU B O 1
ATOM 4031 N N . VAL B 1 72 ? 12.672 1.29 18.281 1 98 72 VAL B N 1
ATOM 4032 C CA . VAL B 1 72 ? 11.258 1.121 18.609 1 98 72 VAL B CA 1
ATOM 4033 C C . VAL B 1 72 ? 10.984 -0.332 18.984 1 98 72 VAL B C 1
ATOM 4035 O O . VAL B 1 72 ? 10.281 -0.604 19.969 1 98 72 VAL B O 1
ATOM 4038 N N . MET B 1 73 ? 11.547 -1.267 18.203 1 97.25 73 MET B N 1
ATOM 4039 C CA . MET B 1 73 ? 11.281 -2.689 18.391 1 97.25 73 MET B CA 1
ATOM 4040 C C . MET B 1 73 ? 11.891 -3.188 19.703 1 97.25 73 MET B C 1
ATOM 4042 O O . MET B 1 73 ? 11.414 -4.16 20.281 1 97.25 73 MET B O 1
ATOM 4046 N N . GLU B 1 74 ? 12.945 -2.559 20.141 1 97.12 74 GLU B N 1
ATOM 4047 C CA . GLU B 1 74 ? 13.508 -2.863 21.453 1 97.12 74 GLU B CA 1
ATOM 4048 C C . GLU B 1 74 ? 12.547 -2.465 22.562 1 97.12 74 GLU B C 1
ATOM 4050 O O . GLU B 1 74 ? 12.406 -3.182 23.562 1 97.12 74 GLU B O 1
ATOM 4055 N N . ILE B 1 75 ? 11.891 -1.37 22.406 1 97.25 75 ILE B N 1
ATOM 4056 C CA . ILE B 1 75 ? 10.953 -0.836 23.391 1 97.25 75 ILE B CA 1
ATOM 4057 C C . ILE B 1 75 ? 9.648 -1.63 23.344 1 97.25 75 ILE B C 1
ATOM 4059 O O . ILE B 1 75 ? 9.078 -1.952 24.391 1 97.25 75 ILE B O 1
ATOM 4063 N N . CYS B 1 76 ? 9.211 -1.959 22.156 1 97.62 76 CYS B N 1
ATOM 4064 C CA . CYS B 1 76 ? 7.934 -2.625 21.953 1 97.62 76 CYS B CA 1
ATOM 4065 C C . CYS B 1 76 ? 8.039 -3.672 20.844 1 97.62 76 CYS B C 1
ATOM 4067 O O . CYS B 1 76 ? 7.699 -3.404 19.688 1 97.62 76 CYS B O 1
ATOM 4069 N N . PRO B 1 77 ? 8.305 -4.898 21.203 1 96.31 77 PRO B N 1
ATOM 4070 C CA . PRO B 1 77 ? 8.5 -5.961 20.203 1 96.31 77 PRO B CA 1
ATOM 4071 C C . PRO B 1 77 ? 7.242 -6.25 19.391 1 96.31 77 PRO B C 1
ATOM 4073 O O . PRO B 1 77 ? 7.332 -6.793 18.281 1 96.31 77 PRO B O 1
ATOM 4076 N N . ASP B 1 78 ? 6.094 -5.879 19.906 1 95.94 78 ASP B N 1
ATOM 4077 C CA . ASP B 1 78 ? 4.836 -6.152 19.219 1 95.94 78 ASP B CA 1
ATOM 4078 C C . ASP B 1 78 ? 4.445 -4.992 18.312 1 95.94 78 ASP B C 1
ATOM 4080 O O . ASP B 1 78 ? 3.373 -5.008 17.703 1 95.94 78 ASP B O 1
ATOM 4084 N N . PHE B 1 79 ? 5.324 -3.99 18.219 1 98.25 79 PHE B N 1
ATOM 4085 C CA . PHE B 1 79 ? 5.098 -2.83 17.359 1 98.25 79 PHE B CA 1
ATOM 4086 C C . PHE B 1 79 ? 4.898 -3.252 15.914 1 98.25 79 PHE B C 1
ATOM 4088 O O . PHE B 1 79 ? 5.566 -4.168 15.438 1 98.25 79 PHE B O 1
ATOM 4095 N N . ILE B 1 80 ? 3.986 -2.68 15.227 1 98.19 80 ILE B N 1
ATOM 4096 C CA . ILE B 1 80 ? 3.691 -3.031 13.844 1 98.19 80 ILE B CA 1
ATOM 4097 C C . ILE B 1 80 ? 4.043 -1.859 12.93 1 98.19 80 ILE B C 1
ATOM 4099 O O . ILE B 1 80 ? 3.283 -0.894 12.828 1 98.19 80 ILE B O 1
ATOM 4103 N N . PRO B 1 81 ? 5.168 -1.879 12.266 1 97.75 81 PRO B N 1
ATOM 4104 C CA . PRO B 1 81 ? 5.492 -0.854 11.273 1 97.75 81 PRO B CA 1
ATOM 4105 C C . PRO B 1 81 ? 4.668 -0.988 10 1 97.75 81 PRO B C 1
ATOM 4107 O O . PRO B 1 81 ? 4.508 -2.094 9.477 1 97.75 81 PRO B O 1
ATOM 4110 N N . VAL B 1 82 ? 4.102 0.022 9.547 1 96.69 82 VAL B N 1
ATOM 4111 C CA . VAL B 1 82 ? 3.309 0.06 8.32 1 96.69 82 VAL B CA 1
ATOM 4112 C C . VAL B 1 82 ? 3.945 1.028 7.324 1 96.69 82 VAL B C 1
ATOM 4114 O O . VAL B 1 82 ? 4.406 2.105 7.703 1 96.69 82 VAL B O 1
ATOM 4117 N N . GLU B 1 83 ? 3.982 0.617 6.113 1 90.44 83 GLU B N 1
ATOM 4118 C CA . GLU B 1 83 ? 4.512 1.481 5.062 1 90.44 83 GLU B CA 1
ATOM 4119 C C . GLU B 1 83 ? 3.545 2.615 4.738 1 90.44 83 GLU B C 1
ATOM 4121 O O . GLU B 1 83 ? 2.332 2.402 4.664 1 90.44 83 GLU B O 1
ATOM 4126 N N . SER B 1 84 ? 4.105 3.787 4.516 1 87.81 84 SER B N 1
ATOM 4127 C CA . SER B 1 84 ? 3.283 4.961 4.23 1 87.81 84 SER B CA 1
ATOM 4128 C C . SER B 1 84 ? 2.5 4.785 2.936 1 87.81 84 SER B C 1
ATOM 4130 O O . SER B 1 84 ? 2.996 4.18 1.982 1 87.81 84 SER B O 1
ATOM 4132 N N . ASN B 1 85 ? 1.303 5.289 2.898 1 84.06 85 ASN B N 1
ATOM 4133 C CA . ASN B 1 85 ? 0.413 5.297 1.742 1 84.06 85 ASN B CA 1
ATOM 4134 C C . ASN B 1 85 ? -0.126 6.695 1.456 1 84.06 85 ASN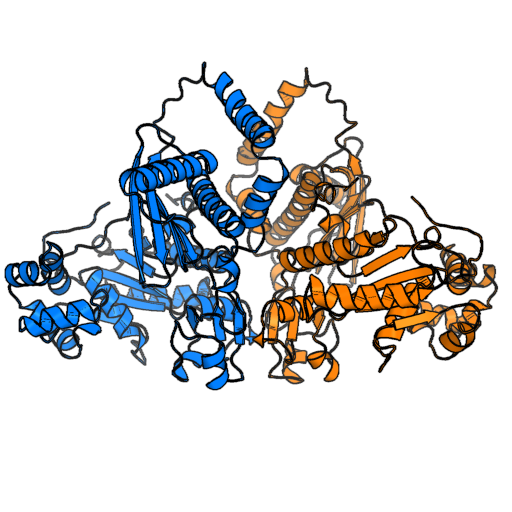 B C 1
ATOM 4136 O O . ASN B 1 85 ? -1.243 7.027 1.855 1 84.06 85 ASN B O 1
ATOM 4140 N N . PRO B 1 86 ? 0.642 7.457 0.717 1 75.5 86 PRO B N 1
ATOM 4141 C CA . PRO B 1 86 ? 0.266 8.859 0.496 1 75.5 86 PRO B CA 1
ATOM 4142 C C . PRO B 1 86 ? -1.095 9 -0.181 1 75.5 86 PRO B C 1
ATOM 4144 O O . PRO B 1 86 ? -1.849 9.93 0.132 1 75.5 86 PRO B O 1
ATOM 4147 N N . THR B 1 87 ? -1.375 8.141 -1.093 1 72.62 87 THR B N 1
ATOM 4148 C CA . THR B 1 87 ? -2.658 8.195 -1.781 1 72.62 87 THR B CA 1
ATOM 4149 C C . THR B 1 87 ? -3.812 8.102 -0.786 1 72.62 87 THR B C 1
ATOM 4151 O O . THR B 1 87 ? -4.766 8.875 -0.857 1 72.62 87 THR B O 1
ATOM 4154 N N . ARG B 1 88 ? -3.654 7.223 0.095 1 84.69 88 ARG B N 1
ATOM 4155 C CA . ARG B 1 88 ? -4.664 7.02 1.128 1 84.69 88 ARG B CA 1
ATOM 4156 C C . ARG B 1 88 ? -4.828 8.266 1.988 1 84.69 88 ARG B C 1
ATOM 4158 O O . ARG B 1 88 ? -5.949 8.703 2.256 1 84.69 88 ARG B O 1
ATOM 4165 N N . TYR B 1 89 ? -3.752 8.828 2.379 1 85.31 89 TYR B N 1
ATOM 4166 C CA . TYR B 1 89 ? -3.799 9.984 3.268 1 85.31 89 TYR B CA 1
ATOM 4167 C C . TYR B 1 89 ? -4.414 11.188 2.566 1 85.31 89 TYR B C 1
ATOM 4169 O O . TYR B 1 89 ? -5.148 11.969 3.182 1 85.31 89 TYR B O 1
ATOM 4177 N N . ARG B 1 90 ? -4.152 11.289 1.342 1 78 90 ARG B N 1
ATOM 4178 C CA . ARG B 1 90 ? -4.746 12.359 0.55 1 78 90 ARG B CA 1
ATOM 4179 C C . ARG B 1 90 ? -6.258 12.203 0.451 1 78 90 ARG B C 1
ATOM 4181 O O . ARG B 1 90 ? -7 13.188 0.527 1 78 90 ARG B O 1
ATOM 4188 N N . GLU B 1 91 ? -6.609 11 0.224 1 80.38 91 GLU B N 1
ATOM 4189 C CA . GLU B 1 91 ? -8.039 10.727 0.139 1 80.38 91 GLU B CA 1
ATOM 4190 C C . GLU B 1 91 ? -8.758 11.156 1.414 1 80.38 91 GLU B C 1
ATOM 4192 O O . GLU B 1 91 ? -9.82 11.781 1.353 1 80.38 91 GLU B O 1
ATOM 4197 N N . PHE B 1 92 ? -8.195 10.828 2.5 1 88.25 92 PHE B N 1
ATOM 4198 C CA . PHE B 1 92 ? -8.797 11.227 3.768 1 88.25 92 PHE B CA 1
ATOM 4199 C C . PHE B 1 92 ? -8.758 12.742 3.936 1 88.25 92 PHE B C 1
ATOM 4201 O O . PHE B 1 92 ? -9.711 13.344 4.438 1 88.25 92 PHE B O 1
ATOM 4208 N N . HIS B 1 93 ? -7.645 13.359 3.559 1 85.38 93 HIS B N 1
ATOM 4209 C CA . HIS B 1 93 ? -7.531 14.812 3.613 1 85.38 93 HIS B CA 1
ATOM 4210 C C . HIS B 1 93 ? -8.664 15.484 2.846 1 85.38 93 HIS B C 1
ATOM 4212 O O . HIS B 1 93 ? -9.289 16.422 3.35 1 85.38 93 HIS B O 1
ATOM 4218 N N . VAL B 1 94 ? -8.945 15.008 1.707 1 81.81 94 VAL B N 1
ATOM 4219 C CA . VAL B 1 94 ? -9.969 15.594 0.849 1 81.81 94 VAL B CA 1
ATOM 4220 C C . VAL B 1 94 ? -11.336 15.469 1.521 1 81.81 94 VAL B C 1
ATOM 4222 O O . VAL B 1 94 ? -12.117 16.422 1.525 1 81.81 94 VAL B O 1
ATOM 4225 N N . LYS B 1 95 ? -11.594 14.352 2.035 1 89 95 LYS B N 1
ATOM 4226 C CA . LYS B 1 95 ? -12.859 14.141 2.73 1 89 95 LYS B CA 1
ATOM 4227 C C . LYS B 1 95 ? -13.008 15.094 3.912 1 89 95 LYS B C 1
ATOM 4229 O O . LYS B 1 95 ? -14.078 15.648 4.137 1 89 95 LYS B O 1
ATOM 4234 N N . ILE B 1 96 ? -11.969 15.273 4.613 1 92.69 96 ILE B N 1
ATOM 4235 C CA . ILE B 1 96 ? -11.992 16.125 5.797 1 92.69 96 ILE B CA 1
ATOM 4236 C C . ILE B 1 96 ? -12.219 17.578 5.383 1 92.69 96 ILE B C 1
ATOM 4238 O O . ILE B 1 96 ? -13.07 18.266 5.953 1 92.69 96 ILE B O 1
ATOM 4242 N N . ILE B 1 97 ? -11.484 18.031 4.426 1 86.75 97 ILE B N 1
ATOM 4243 C CA . ILE B 1 97 ? -11.617 19.391 3.949 1 86.75 97 ILE B CA 1
ATOM 4244 C C . ILE B 1 97 ? -13.039 19.625 3.434 1 86.75 97 ILE B C 1
ATOM 4246 O O . ILE B 1 97 ? -13.641 20.672 3.688 1 86.75 97 ILE B O 1
ATOM 4250 N N . SER B 1 98 ? -13.562 18.625 2.762 1 85.38 98 SER B N 1
ATOM 4251 C CA . SER B 1 98 ? -14.93 18.719 2.26 1 85.38 98 SER B CA 1
ATOM 4252 C C . SER B 1 98 ? -15.922 18.922 3.398 1 85.38 98 SER B C 1
ATOM 4254 O O . SER B 1 98 ? -16.859 19.703 3.273 1 85.38 98 SER B O 1
ATOM 4256 N N . ILE B 1 99 ? -15.734 18.25 4.422 1 92.06 99 ILE B N 1
ATOM 4257 C CA . ILE B 1 99 ? -16.594 18.391 5.59 1 92.06 99 ILE B CA 1
ATOM 4258 C C . ILE B 1 99 ? -16.484 19.812 6.141 1 92.06 99 ILE B C 1
ATOM 4260 O O . ILE B 1 99 ? -17.5 20.438 6.445 1 92.06 99 ILE B O 1
ATOM 4264 N N . LEU B 1 100 ? -15.289 20.328 6.293 1 94 100 LEU B N 1
ATOM 4265 C CA . LEU B 1 100 ? -15.07 21.656 6.836 1 94 100 LEU B CA 1
ATOM 4266 C C . LEU B 1 100 ? -15.727 22.719 5.957 1 94 100 LEU B C 1
ATOM 4268 O O . LEU B 1 100 ? -16.328 23.672 6.469 1 94 100 LEU B O 1
ATOM 4272 N N . GLN B 1 101 ? -15.711 22.484 4.742 1 87.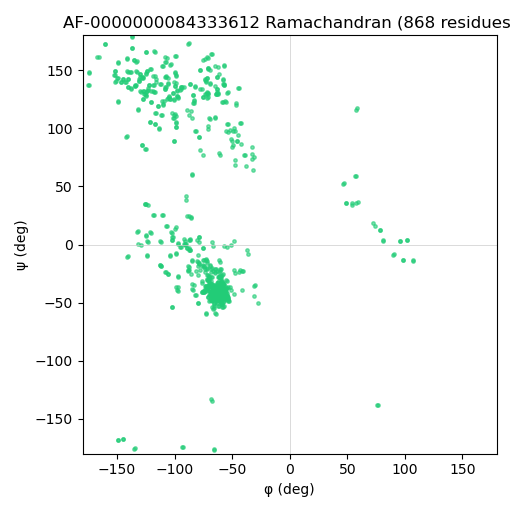12 101 GLN B N 1
ATOM 4273 C CA . GLN B 1 101 ? -16.219 23.453 3.777 1 87.12 101 GLN B CA 1
ATOM 4274 C C . GLN B 1 101 ? -17.734 23.484 3.777 1 87.12 101 GLN B C 1
ATOM 4276 O O . GLN B 1 101 ? -18.344 24.422 3.246 1 87.12 101 GLN B O 1
ATOM 4281 N N . GLN B 1 102 ? -18.312 22.531 4.289 1 88.44 102 GLN B N 1
ATOM 4282 C CA . GLN B 1 102 ? -19.75 22.531 4.434 1 88.44 102 GLN B CA 1
ATOM 4283 C C . GLN B 1 102 ? -20.203 23.578 5.449 1 88.44 102 GLN B C 1
ATOM 4285 O O . GLN B 1 102 ? -21.328 24.078 5.379 1 88.44 102 GLN B O 1
ATOM 4290 N N . TYR B 1 103 ? -19.391 23.953 6.312 1 90.69 103 TYR B N 1
ATOM 4291 C CA . TYR B 1 103 ? -19.75 24.891 7.371 1 90.69 103 TYR B CA 1
ATOM 4292 C C . TYR B 1 103 ? -19.344 26.312 7.012 1 90.69 103 TYR B C 1
ATOM 4294 O O . TYR B 1 103 ? -19.953 27.281 7.469 1 90.69 103 TYR B O 1
ATOM 4302 N N . CYS B 1 104 ? -18.25 26.391 6.371 1 83.19 104 CYS B N 1
ATOM 4303 C CA . CYS B 1 104 ? -17.672 27.688 6.008 1 83.19 104 CYS B CA 1
ATOM 4304 C C . CYS B 1 104 ? -16.812 27.562 4.758 1 83.19 104 CYS B C 1
ATOM 4306 O O . CYS B 1 104 ? -16.094 26.578 4.582 1 83.19 104 CYS B O 1
ATOM 4308 N N . GLN B 1 105 ? -16.844 28.609 4.004 1 81.5 105 GLN B N 1
ATOM 4309 C CA . GLN B 1 105 ? -16.047 28.594 2.781 1 81.5 105 GLN B CA 1
ATOM 4310 C C . GLN B 1 105 ? -14.633 29.094 3.049 1 81.5 105 GLN B C 1
ATOM 4312 O O . GLN B 1 105 ? -13.719 28.844 2.254 1 81.5 105 GLN B O 1
ATOM 4317 N N . ASP B 1 106 ? -14.438 29.766 4.098 1 82.31 106 ASP B N 1
ATOM 4318 C CA . ASP B 1 106 ? -13.125 30.312 4.441 1 82.31 106 ASP B CA 1
ATOM 4319 C C . ASP B 1 106 ? -12.273 29.281 5.176 1 82.31 106 ASP B C 1
ATOM 4321 O O . ASP B 1 106 ? -11.883 29.484 6.328 1 82.31 106 ASP B O 1
ATOM 4325 N N . VAL B 1 107 ? -12.047 28.219 4.5 1 87.38 107 VAL B N 1
ATOM 4326 C CA . VAL B 1 107 ? -11.203 27.125 4.98 1 87.38 107 VAL B CA 1
ATOM 4327 C C . VAL B 1 107 ? -9.859 27.156 4.254 1 87.38 107 VAL B C 1
ATOM 4329 O O . VAL B 1 107 ? -9.82 27.219 3.023 1 87.38 107 VAL B O 1
ATOM 4332 N N . VAL B 1 108 ? -8.758 27.156 5.039 1 81.81 108 VAL B N 1
ATOM 4333 C CA . VAL B 1 108 ? -7.418 27.172 4.465 1 81.81 108 VAL B CA 1
ATOM 4334 C C . VAL B 1 108 ? -6.637 25.953 4.934 1 81.81 108 VAL B C 1
ATOM 4336 O O . VAL B 1 108 ? -6.199 25.891 6.082 1 81.81 108 VAL B O 1
ATOM 4339 N N . PRO B 1 109 ? -6.469 25.016 4.047 1 82.25 109 PRO B N 1
ATOM 4340 C CA . PRO B 1 109 ? -5.598 23.906 4.418 1 82.25 109 PRO B CA 1
ATOM 4341 C C . PRO B 1 109 ? -4.148 24.328 4.641 1 82.25 109 PRO B C 1
ATOM 4343 O O . PRO B 1 109 ? -3.59 25.078 3.83 1 82.25 109 PRO B O 1
ATOM 4346 N N . LYS B 1 110 ? -3.529 23.984 5.703 1 76.69 110 LYS B N 1
ATOM 4347 C CA . LYS B 1 110 ? -2.141 24.297 6.02 1 76.69 110 LYS B CA 1
ATOM 4348 C C . LYS B 1 110 ? -1.219 23.141 5.676 1 76.69 110 LYS B C 1
ATOM 4350 O O . LYS B 1 110 ? -0.078 23.344 5.258 1 76.69 110 LYS B O 1
ATOM 4355 N N . SER B 1 111 ? -1.576 21.984 5.898 1 76.44 111 SER B N 1
ATOM 4356 C CA . SER B 1 111 ? -0.915 20.734 5.551 1 76.44 111 SER B CA 1
ATOM 4357 C C . SER B 1 111 ? -1.93 19.625 5.301 1 76.44 111 SER B C 1
ATOM 4359 O O . SER B 1 111 ? -3.133 19.875 5.227 1 76.44 111 SER B O 1
ATOM 4361 N N . ILE B 1 112 ? -1.433 18.422 5.215 1 80.5 112 ILE B N 1
ATOM 4362 C CA . ILE B 1 112 ? -2.301 17.297 4.875 1 80.5 112 ILE B CA 1
ATOM 4363 C C . ILE B 1 112 ? -3.248 17.016 6.039 1 80.5 112 ILE B C 1
ATOM 4365 O O . ILE B 1 112 ? -4.375 16.562 5.828 1 80.5 112 ILE B O 1
ATOM 4369 N N . ASP B 1 113 ? -2.781 17.344 7.219 1 89.5 113 ASP B N 1
ATOM 4370 C CA . ASP B 1 113 ? -3.609 17 8.367 1 89.5 113 ASP B CA 1
ATOM 4371 C C . ASP B 1 113 ? -4 18.25 9.164 1 89.5 113 ASP B C 1
ATOM 4373 O O . ASP B 1 113 ? -4.465 18.141 10.297 1 89.5 113 ASP B O 1
ATOM 4377 N N . GLU B 1 114 ? -3.729 19.484 8.602 1 90.19 114 GLU B N 1
ATOM 4378 C CA . GLU B 1 114 ? -4.023 20.734 9.297 1 90.19 114 GLU B CA 1
ATOM 4379 C C . GLU B 1 114 ? -4.84 21.672 8.406 1 90.19 114 GLU B C 1
ATOM 4381 O O . GLU B 1 114 ? -4.609 21.75 7.199 1 90.19 114 GLU B O 1
ATOM 4386 N N . ALA B 1 115 ? -5.785 22.422 9.062 1 90.19 115 ALA B N 1
ATOM 4387 C CA . ALA B 1 115 ? -6.578 23.406 8.336 1 90.19 115 ALA B CA 1
ATOM 4388 C C . ALA B 1 115 ? -7.016 24.547 9.266 1 90.19 115 ALA B C 1
ATOM 4390 O O . ALA B 1 115 ? -7.227 24.328 10.461 1 90.19 115 ALA B O 1
ATOM 4391 N N . ILE B 1 116 ? -7.145 25.719 8.656 1 91.94 116 ILE B N 1
ATOM 4392 C CA . ILE B 1 116 ? -7.648 26.906 9.359 1 91.94 116 ILE B CA 1
ATOM 4393 C C . ILE B 1 116 ? -9.047 27.234 8.859 1 91.94 116 ILE B C 1
ATOM 4395 O O . ILE B 1 116 ? -9.312 27.188 7.652 1 91.94 116 ILE B O 1
ATOM 4399 N N . ILE B 1 117 ? -9.914 27.484 9.805 1 93.75 117 ILE B N 1
ATOM 4400 C CA . ILE B 1 117 ? -11.242 27.984 9.5 1 93.75 117 ILE B CA 1
ATOM 4401 C C . ILE B 1 117 ? -11.406 29.406 10.055 1 93.75 117 ILE B C 1
ATOM 4403 O O . ILE B 1 117 ? -11.266 29.609 11.266 1 93.75 117 ILE B O 1
ATOM 4407 N N . ASN B 1 118 ? -11.648 30.328 9.188 1 89.94 118 ASN B N 1
ATOM 4408 C CA . ASN B 1 118 ? -11.883 31.703 9.609 1 89.94 118 ASN B CA 1
ATOM 4409 C C . ASN B 1 118 ? -13.367 32.031 9.648 1 89.94 118 ASN B C 1
ATOM 4411 O O . ASN B 1 118 ? -14 32.219 8.602 1 89.94 118 ASN B O 1
ATOM 4415 N N . LEU B 1 119 ? -13.891 32.25 10.828 1 92.62 119 LEU B N 1
ATOM 4416 C CA . LEU B 1 119 ? -15.328 32.469 11.008 1 92.62 119 LEU B CA 1
ATOM 4417 C C . LEU B 1 119 ? -15.633 33.938 11.227 1 92.62 119 LEU B C 1
ATOM 4419 O O . LEU B 1 119 ? -16.75 34.281 11.617 1 92.62 119 LEU B O 1
ATOM 4423 N N . THR B 1 120 ? -14.695 34.75 11.016 1 86.69 120 THR B N 1
ATOM 4424 C CA . THR B 1 120 ? -14.844 36.188 11.281 1 86.69 120 THR B CA 1
ATOM 4425 C C . THR B 1 120 ? -16.109 36.719 10.617 1 86.69 120 THR B C 1
ATOM 4427 O O . THR B 1 120 ? -16.812 37.562 11.195 1 86.69 120 THR B O 1
ATOM 4430 N N . ASP B 1 121 ? -16.391 36.25 9.422 1 82.81 121 ASP B N 1
ATOM 4431 C CA . ASP B 1 121 ? -17.516 36.781 8.656 1 82.81 121 ASP B CA 1
ATOM 4432 C C . ASP B 1 121 ? -18.734 35.875 8.781 1 82.81 121 ASP B C 1
ATOM 4434 O O . ASP B 1 121 ? -19.719 36.062 8.062 1 82.81 121 ASP B O 1
ATOM 4438 N N . TYR B 1 122 ? -18.766 35 9.695 1 87.69 122 TYR B N 1
ATOM 4439 C CA . TYR B 1 122 ? -19.844 34.031 9.805 1 87.69 122 TYR B CA 1
ATOM 4440 C C . TYR B 1 122 ? -20.484 34.094 11.18 1 87.69 122 TYR B C 1
ATOM 4442 O O . TYR B 1 122 ? -20.906 33.062 11.719 1 87.69 122 TYR B O 1
ATOM 4450 N N . LYS B 1 123 ? -20.578 35.188 11.742 1 87.75 123 LYS B N 1
ATOM 4451 C CA . LYS B 1 123 ? -21.078 35.375 13.102 1 87.75 123 LYS B CA 1
ATOM 4452 C C . LYS B 1 123 ? -22.547 34.969 13.203 1 87.75 123 LYS B C 1
ATOM 4454 O O . LYS B 1 123 ? -22.984 34.406 14.211 1 87.75 123 LYS B O 1
ATOM 4459 N N . LEU B 1 124 ? -23.297 35.25 12.242 1 88.38 124 LEU B N 1
ATOM 4460 C CA . LEU B 1 124 ? -24.734 34.969 12.266 1 88.38 124 LEU B CA 1
ATOM 4461 C C . LEU B 1 124 ? -25.016 33.469 12.07 1 88.38 124 LEU B C 1
ATOM 4463 O O . LEU B 1 124 ? -25.891 32.938 12.711 1 88.38 124 LEU B O 1
ATOM 4467 N N . VAL B 1 125 ? -24.312 32.875 11.219 1 89.75 125 VAL B N 1
ATOM 4468 C CA . VAL B 1 125 ? -24.5 31.469 10.891 1 89.75 125 VAL B CA 1
ATOM 4469 C C . VAL B 1 125 ? -23.938 30.594 12.016 1 89.75 125 VAL B C 1
ATOM 4471 O O . VAL B 1 125 ? -24.531 29.578 12.367 1 89.75 125 VAL B O 1
ATOM 4474 N N . HIS B 1 126 ? -22.781 31.047 12.516 1 93.5 126 HIS B N 1
ATOM 4475 C CA . HIS B 1 126 ? -22.109 30.344 13.602 1 93.5 126 HIS B CA 1
ATOM 4476 C C . HIS B 1 126 ? -21.828 31.281 14.781 1 93.5 126 HIS B C 1
ATOM 4478 O O . HIS B 1 126 ? -20.703 31.734 14.969 1 93.5 126 HIS B O 1
ATOM 4484 N N . PRO B 1 127 ? -22.812 31.422 15.523 1 93.31 127 PRO B N 1
ATOM 4485 C CA . PRO B 1 127 ? -22.656 32.406 16.609 1 93.31 127 PRO B CA 1
ATOM 4486 C C . PRO B 1 127 ? -21.656 31.938 17.672 1 93.31 127 PRO B C 1
ATOM 4488 O O . PRO B 1 127 ? -20.969 32.781 18.266 1 93.31 127 PRO B O 1
ATOM 4491 N N . ASP B 1 128 ? -21.594 30.625 17.906 1 96.06 128 ASP B N 1
ATOM 4492 C CA . ASP B 1 128 ? -20.672 30.062 18.891 1 96.06 128 ASP B CA 1
ATOM 4493 C C . ASP B 1 128 ? -19.641 29.141 18.25 1 96.06 128 ASP B C 1
ATOM 4495 O O . ASP B 1 128 ? -19.938 27.984 17.953 1 96.06 128 ASP B O 1
ATOM 4499 N N . PRO B 1 129 ? -18.422 29.641 18.109 1 96.94 129 PRO B N 1
ATOM 4500 C CA . PRO B 1 129 ? -17.391 28.828 17.453 1 96.94 129 PRO B CA 1
ATOM 4501 C C . PRO B 1 129 ? -17.141 27.5 18.156 1 96.94 129 PRO B C 1
ATOM 4503 O O . PRO B 1 129 ? -16.766 26.516 17.516 1 96.94 129 PRO B O 1
ATOM 4506 N N . GLU B 1 130 ? -17.281 27.438 19.469 1 96.88 130 GLU B N 1
ATOM 4507 C CA . GLU B 1 130 ? -17.062 26.203 20.219 1 96.88 130 GLU B CA 1
ATOM 4508 C C . GLU B 1 130 ? -18.078 25.125 19.828 1 96.88 130 GLU B C 1
ATOM 4510 O O . GLU B 1 130 ? -17.734 23.953 19.734 1 96.88 130 GLU B O 1
ATOM 4515 N N . VAL B 1 131 ? -19.297 25.547 19.734 1 97 131 VAL B N 1
ATOM 4516 C CA . VAL B 1 131 ? -20.359 24.625 19.312 1 97 131 VAL B CA 1
ATOM 4517 C C . VAL B 1 131 ? -20.031 24.062 17.938 1 97 131 VAL B C 1
ATOM 4519 O O . VAL B 1 131 ? -20.172 22.859 17.703 1 97 131 VAL B O 1
ATOM 4522 N N . LEU B 1 132 ? -19.609 24.922 17.062 1 97.44 132 LEU B N 1
ATOM 4523 C CA . LEU B 1 132 ? -19.234 24.469 15.727 1 97.44 132 LEU B CA 1
ATOM 4524 C C . LEU B 1 132 ? -18.062 23.5 15.781 1 97.44 132 LEU B C 1
ATOM 4526 O O . LEU B 1 132 ? -18.047 22.5 15.07 1 97.44 132 LEU B O 1
ATOM 4530 N N . ALA B 1 133 ? -17.047 23.859 16.547 1 98.12 133 ALA B N 1
ATOM 4531 C CA . ALA B 1 133 ? -15.875 23 16.688 1 98.12 133 ALA B CA 1
ATOM 4532 C C . ALA B 1 133 ? -16.266 21.594 17.109 1 98.12 133 ALA B C 1
ATOM 4534 O O . ALA B 1 133 ? -15.766 20.609 16.562 1 98.12 133 ALA B O 1
ATOM 4535 N N . ARG B 1 134 ? -17.141 21.5 18.109 1 97.88 134 ARG B N 1
ATOM 4536 C CA . ARG B 1 134 ? -17.609 20.203 18.578 1 97.88 134 ARG B CA 1
ATOM 4537 C C . ARG B 1 134 ? -18.359 19.453 17.484 1 97.88 134 ARG B C 1
ATOM 4539 O O . ARG B 1 134 ? -18.219 18.25 17.344 1 97.88 134 ARG B O 1
ATOM 4546 N N . LYS B 1 135 ? -19.141 20.156 16.766 1 97.5 135 LYS B N 1
ATOM 4547 C CA . LYS B 1 135 ? -19.875 19.562 15.656 1 97.5 135 LYS B CA 1
ATOM 4548 C C . LYS B 1 135 ? -18.906 19.031 14.586 1 97.5 135 LYS B C 1
ATOM 4550 O O . LYS B 1 135 ? -19.125 17.953 14.039 1 97.5 135 LYS B O 1
ATOM 4555 N N . ILE B 1 136 ? -17.938 19.812 14.266 1 97.94 136 ILE B N 1
ATOM 4556 C CA . ILE B 1 136 ? -16.938 19.406 13.281 1 97.94 136 ILE B CA 1
ATOM 4557 C C . ILE B 1 136 ? -16.266 18.109 13.727 1 97.94 136 ILE B C 1
ATOM 4559 O O . ILE B 1 136 ? -16.141 17.172 12.938 1 97.94 136 ILE B O 1
ATOM 4563 N N . LYS B 1 137 ? -15.828 18.062 14.969 1 97.88 137 LYS B N 1
ATOM 4564 C CA . LYS B 1 137 ? -15.195 16.859 15.5 1 97.88 137 LYS B CA 1
ATOM 4565 C C . LYS B 1 137 ? -16.094 15.633 15.336 1 97.88 137 LYS B C 1
ATOM 4567 O O . LYS B 1 137 ? -15.648 14.57 14.898 1 97.88 137 LYS B O 1
ATOM 4572 N N . GLN B 1 138 ? -17.328 15.828 15.656 1 97.56 138 GLN B N 1
ATOM 4573 C CA . GLN B 1 138 ? -18.297 14.727 15.57 1 97.56 138 GLN B CA 1
ATOM 4574 C C . GLN B 1 138 ? -18.531 14.32 14.117 1 97.56 138 GLN B C 1
ATOM 4576 O O . GLN B 1 138 ? -18.625 13.133 13.805 1 97.56 138 GLN B O 1
ATOM 4581 N N . ASP B 1 139 ? -18.641 15.266 13.242 1 97.38 139 ASP B N 1
ATOM 4582 C CA . ASP B 1 139 ? -18.922 14.977 11.836 1 97.38 139 ASP B CA 1
ATOM 4583 C C . ASP B 1 139 ? -17.766 14.227 11.188 1 97.38 139 ASP B C 1
ATOM 4585 O O . ASP B 1 139 ? -17.969 13.375 10.328 1 97.38 139 ASP B O 1
ATOM 4589 N N . ILE B 1 140 ? -16.547 14.617 11.508 1 97.44 140 ILE B N 1
ATOM 4590 C CA . ILE B 1 140 ? -15.391 13.891 10.984 1 97.44 140 ILE B CA 1
ATOM 4591 C C . ILE B 1 140 ? -15.461 12.43 11.398 1 97.44 140 ILE B C 1
ATOM 4593 O O . ILE B 1 140 ? -15.258 11.531 10.578 1 97.44 140 ILE B O 1
ATOM 4597 N N . LEU B 1 141 ? -15.828 12.133 12.672 1 97.38 141 LEU B N 1
ATOM 4598 C CA . LEU B 1 141 ? -15.953 10.773 13.188 1 97.38 141 LEU B CA 1
ATOM 4599 C C . LEU B 1 141 ? -17.078 10.023 12.469 1 97.38 141 LEU B C 1
ATOM 4601 O O . LEU B 1 141 ? -16.938 8.844 12.148 1 97.38 141 LEU B O 1
ATOM 4605 N N . ASP B 1 142 ? -18.125 10.711 12.172 1 96.56 142 ASP B N 1
ATOM 4606 C CA . ASP B 1 142 ? -19.328 10.078 11.641 1 96.56 142 ASP B CA 1
ATOM 4607 C C . ASP B 1 142 ? -19.219 9.891 10.133 1 96.56 142 ASP B C 1
ATOM 4609 O O . ASP B 1 142 ? -19.656 8.859 9.594 1 96.56 142 ASP B O 1
ATOM 4613 N N . LYS B 1 143 ? -18.641 10.891 9.484 1 94.06 143 LYS B N 1
ATOM 4614 C CA . LYS B 1 143 ? -18.781 10.938 8.031 1 94.06 143 LYS B CA 1
ATOM 4615 C C . LYS B 1 143 ? -17.484 10.531 7.344 1 94.06 143 LYS B C 1
ATOM 4617 O O . LYS B 1 143 ? -17.484 10.164 6.168 1 94.06 143 LYS B O 1
ATOM 4622 N N . VAL B 1 144 ? -16.375 10.672 7.934 1 93.5 144 VAL B N 1
ATOM 4623 C CA . VAL B 1 144 ? -15.109 10.352 7.297 1 93.5 144 VAL B CA 1
ATOM 4624 C C . VAL B 1 144 ? -14.602 9.008 7.805 1 93.5 144 VAL B C 1
ATOM 4626 O O . VAL B 1 144 ? -14.258 8.125 7.012 1 93.5 144 VAL B O 1
ATOM 4629 N N . GLY B 1 145 ? -14.5 8.844 9.109 1 95.94 145 GLY B N 1
ATOM 4630 C CA . GLY B 1 145 ? -14.055 7.605 9.742 1 95.94 145 GLY B CA 1
ATOM 4631 C C . GLY B 1 145 ? -14.148 7.637 11.25 1 95.94 145 GLY B C 1
ATOM 4632 O O . GLY B 1 145 ? -13.695 8.594 11.891 1 95.94 145 GLY B O 1
ATOM 4633 N N . ASP B 1 146 ? -14.617 6.543 11.812 1 96.25 146 ASP B N 1
ATOM 4634 C CA . ASP B 1 146 ? -14.906 6.516 13.242 1 96.25 146 ASP B CA 1
ATOM 4635 C C . ASP B 1 146 ? -13.625 6.418 14.062 1 96.25 146 ASP B C 1
ATOM 4637 O O . ASP B 1 146 ? -13.648 6.527 15.289 1 96.25 146 ASP B O 1
ATOM 4641 N N . PHE B 1 147 ? -12.562 6.316 13.406 1 96.12 147 PHE B N 1
ATOM 4642 C CA . PHE B 1 147 ? -11.305 6.227 14.133 1 96.12 147 PHE B CA 1
ATOM 4643 C C . PHE B 1 147 ? -10.461 7.477 13.906 1 96.12 147 PHE B C 1
ATOM 4645 O O . PHE B 1 147 ? -9.312 7.547 14.359 1 96.12 147 PHE B O 1
ATOM 4652 N N . LEU B 1 148 ? -10.961 8.406 13.203 1 97.25 148 LEU B N 1
ATOM 4653 C CA . LEU B 1 148 ? -10.25 9.641 12.875 1 97.25 148 LEU B CA 1
ATOM 4654 C C . LEU B 1 148 ? -10.672 10.773 13.797 1 97.25 148 LEU B C 1
ATOM 4656 O O . LEU B 1 148 ? -11.734 11.359 13.617 1 97.25 148 LEU B O 1
ATOM 4660 N N . SER B 1 149 ? -9.836 11.094 14.703 1 96.31 149 SER B N 1
ATOM 4661 C CA . SER B 1 149 ? -10.109 12.203 15.617 1 96.31 149 SER B CA 1
ATOM 4662 C C . SER B 1 149 ? -9.25 13.414 15.289 1 96.31 149 SER B C 1
ATOM 4664 O O . SER B 1 149 ? -8.25 13.297 14.578 1 96.31 149 SER B O 1
ATOM 4666 N N . CYS B 1 150 ? -9.688 14.531 15.773 1 97.38 150 CYS B N 1
ATOM 4667 C CA . CYS B 1 150 ? -8.922 15.758 15.586 1 97.38 150 CYS B CA 1
ATOM 4668 C C . CYS B 1 150 ? -8.969 16.625 16.828 1 97.38 150 CYS B C 1
ATOM 4670 O O . CYS B 1 150 ? -9.789 16.406 17.719 1 97.38 150 CYS B O 1
ATOM 4672 N N . SER B 1 151 ? -8.047 17.484 16.922 1 98.06 151 SER B N 1
ATOM 4673 C CA . SER B 1 151 ? -8 18.547 17.938 1 98.06 151 SER B CA 1
ATOM 4674 C C . SER B 1 151 ? -8.195 19.922 17.328 1 98.06 151 SER B C 1
ATOM 4676 O O . SER B 1 151 ? -7.672 20.188 16.234 1 98.06 151 SER B O 1
ATOM 4678 N N . ILE B 1 152 ? -8.992 20.734 18.031 1 98.62 152 ILE B N 1
ATOM 4679 C CA . ILE B 1 152 ? -9.328 22.047 17.469 1 98.62 152 ILE B CA 1
ATOM 4680 C C . ILE B 1 152 ? -9.008 23.141 18.484 1 98.62 152 ILE B C 1
ATOM 4682 O O . ILE B 1 152 ? -9.445 23.062 19.641 1 98.62 152 ILE B O 1
ATOM 4686 N N . GLY B 1 153 ? -8.227 24.078 18.062 1 98.56 153 GLY B N 1
ATOM 4687 C CA . GLY B 1 153 ? -8.039 25.312 18.797 1 98.56 153 GLY B CA 1
ATOM 4688 C C . GLY B 1 153 ? -8.867 26.453 18.266 1 98.56 153 GLY B C 1
ATOM 4689 O O . GLY B 1 153 ? -9.094 26.562 17.062 1 98.56 153 GLY B O 1
ATOM 4690 N N . ILE B 1 154 ? -9.328 27.297 19.156 1 98.19 154 ILE B N 1
ATOM 4691 C CA . ILE B 1 154 ? -10.125 28.469 18.828 1 98.19 154 ILE B CA 1
ATOM 4692 C C . ILE B 1 154 ? -9.469 29.719 19.406 1 98.19 154 ILE B C 1
ATOM 4694 O O . ILE B 1 154 ? -9.156 29.766 20.594 1 98.19 154 ILE B O 1
ATOM 4698 N N . ALA B 1 155 ? -9.273 30.703 18.547 1 97.75 155 ALA B N 1
ATOM 4699 C CA . ALA B 1 155 ? -8.617 31.922 19.016 1 97.75 155 ALA B CA 1
ATOM 4700 C C . ALA B 1 155 ? -8.898 33.094 18.078 1 97.75 155 ALA B C 1
ATOM 4702 O O . ALA B 1 155 ? -9.523 32.906 17.031 1 97.75 155 ALA B O 1
ATOM 4703 N N . PRO B 1 156 ? -8.5 34.25 18.469 1 95.56 156 PRO B N 1
ATOM 4704 C CA . PRO B 1 156 ? -8.727 35.406 17.609 1 95.56 156 PRO B CA 1
ATOM 4705 C C . PRO B 1 156 ? -7.82 35.406 16.375 1 95.56 156 PRO B C 1
ATOM 4707 O O . PRO B 1 156 ? -8.117 36.094 15.391 1 95.56 156 PRO B O 1
ATOM 4710 N N . ASN B 1 157 ? -6.707 34.656 16.484 1 92.62 157 ASN B N 1
ATOM 4711 C CA . ASN B 1 157 ? -5.824 34.562 15.32 1 92.62 157 ASN B CA 1
ATOM 4712 C C . ASN B 1 157 ? -5.352 33.125 15.102 1 92.62 157 ASN B C 1
ATOM 4714 O O . ASN B 1 157 ? -5.57 32.281 15.945 1 92.62 157 ASN B O 1
ATOM 4718 N N . ALA B 1 158 ? -4.73 32.906 13.945 1 92.75 158 ALA B N 1
ATOM 4719 C CA . ALA B 1 158 ? -4.41 31.547 13.492 1 92.75 158 ALA B CA 1
ATOM 4720 C C . ALA B 1 158 ? -3.334 30.906 14.375 1 92.75 158 ALA B C 1
ATOM 4722 O O . ALA B 1 158 ? -3.393 29.719 14.688 1 92.75 158 ALA B O 1
ATOM 4723 N N . PHE B 1 159 ? -2.355 31.688 14.742 1 92.94 159 PHE B N 1
ATOM 4724 C CA . PHE B 1 159 ? -1.271 31.125 15.531 1 92.94 159 PHE B CA 1
ATOM 4725 C C . PHE B 1 159 ? -1.789 30.609 16.875 1 92.94 159 PHE B C 1
ATOM 4727 O O . PHE B 1 159 ? -1.495 29.484 17.266 1 92.94 159 PHE B O 1
ATOM 4734 N N . LEU B 1 160 ? -2.488 31.484 17.562 1 96.62 160 LEU B N 1
ATOM 4735 C CA . LEU B 1 160 ? -3.004 31.078 18.875 1 96.62 160 LEU B CA 1
ATOM 4736 C C . LEU B 1 160 ? -3.998 29.938 18.75 1 96.62 160 LEU B C 1
ATOM 4738 O O . LEU B 1 160 ? -4.094 29.094 19.641 1 96.62 160 LEU B O 1
ATOM 4742 N N . ALA B 1 161 ? -4.734 29.938 17.672 1 97.38 161 ALA B N 1
ATOM 4743 C CA . ALA B 1 161 ? -5.609 28.797 17.422 1 97.38 161 ALA B CA 1
ATOM 4744 C C . ALA B 1 161 ? -4.805 27.5 17.281 1 97.38 161 ALA B C 1
ATOM 4746 O O . ALA B 1 161 ? -5.195 26.453 17.812 1 97.38 161 ALA B O 1
ATOM 4747 N N . LYS B 1 162 ? -3.73 27.578 16.578 1 96.19 162 LYS B N 1
ATOM 4748 C CA . LYS B 1 162 ? -2.848 26.422 16.453 1 96.19 162 LYS B CA 1
ATOM 4749 C C . LYS B 1 162 ? -2.334 25.984 17.828 1 96.19 162 LYS B C 1
ATOM 4751 O O . LYS B 1 162 ? -2.326 24.797 18.141 1 96.19 162 LYS B O 1
ATOM 4756 N N . LEU B 1 163 ? -1.851 26.953 18.547 1 96.88 163 LEU B N 1
ATOM 4757 C CA . LEU B 1 163 ? -1.409 26.656 19.906 1 96.88 163 LEU B CA 1
ATOM 4758 C C . LEU B 1 163 ? -2.518 25.969 20.688 1 96.88 163 LEU B C 1
ATOM 4760 O O . LEU B 1 163 ? -2.262 25 21.422 1 96.88 163 LEU B O 1
ATOM 4764 N N . GLY B 1 164 ? -3.689 26.516 20.562 1 97.75 164 GLY B N 1
ATOM 4765 C CA . GLY B 1 164 ? -4.836 25.891 21.219 1 97.75 164 GLY B CA 1
ATOM 4766 C C . GLY B 1 164 ? -5.031 24.438 20.828 1 97.75 164 GLY B C 1
ATOM 4767 O O . GLY B 1 164 ? -5.363 23.609 21.672 1 97.75 164 GLY B O 1
ATOM 4768 N N . SER B 1 165 ? -4.906 24.141 19.562 1 97.31 165 SER B N 1
ATOM 4769 C CA . SER B 1 165 ? -5.066 22.766 19.094 1 97.31 165 SER B CA 1
ATOM 4770 C C . SER B 1 165 ? -4.035 21.844 19.734 1 97.31 165 SER B C 1
ATOM 4772 O O . SER B 1 165 ? -4.348 20.703 20.078 1 97.31 165 SER B O 1
ATOM 4774 N N . VAL B 1 166 ? -2.818 22.312 19.922 1 95.62 166 VAL B N 1
ATOM 4775 C CA . VAL B 1 166 ? -1.75 21.531 20.531 1 95.62 166 VAL B CA 1
ATOM 4776 C C . VAL B 1 166 ? -2.088 21.25 22 1 95.62 166 VAL B C 1
ATOM 4778 O O . VAL B 1 166 ? -1.959 20.125 22.469 1 95.62 166 VAL B O 1
ATOM 4781 N N . ILE B 1 167 ? -2.527 22.281 22.656 1 95.75 167 ILE B N 1
ATOM 4782 C CA . ILE B 1 167 ? -2.885 22.156 24.062 1 95.75 167 ILE B CA 1
ATOM 4783 C C . ILE B 1 167 ? -4.117 21.266 24.219 1 95.75 167 ILE B C 1
ATOM 4785 O O . ILE B 1 167 ? -4.191 20.438 25.125 1 95.75 167 ILE B O 1
ATOM 4789 N N . GLY B 1 168 ? -5.027 21.422 23.344 1 95.19 168 GLY B N 1
ATOM 4790 C CA . GLY B 1 168 ? -6.273 20.672 23.375 1 95.19 168 GLY B CA 1
ATOM 4791 C C . GLY B 1 168 ? -6.07 19.172 23.281 1 95.19 168 GLY B C 1
ATOM 4792 O O . GLY B 1 168 ? -6.875 18.391 23.812 1 95.19 168 GLY B O 1
ATOM 4793 N N . LYS B 1 169 ? -5.004 18.75 22.625 1 92.94 169 LYS B N 1
ATOM 4794 C CA . LYS B 1 169 ? -4.707 17.328 22.484 1 92.94 169 LYS B CA 1
ATOM 4795 C C . LYS B 1 169 ? -4.574 16.656 23.844 1 92.94 169 LYS B C 1
ATOM 4797 O O . LYS B 1 169 ? -4.84 15.461 23.984 1 92.94 169 LYS B O 1
ATOM 4802 N N . LYS B 1 170 ? -4.238 17.375 24.797 1 91.25 170 LYS B N 1
ATOM 4803 C CA . LYS B 1 170 ? -3.977 16.828 26.125 1 91.25 170 LYS B CA 1
ATOM 4804 C C . LYS B 1 170 ? -5.188 17 27.031 1 91.25 170 LYS B C 1
ATOM 4806 O O . LYS B 1 170 ? -5.195 16.516 28.172 1 91.25 170 LYS B O 1
ATOM 4811 N N . ASN B 1 171 ? -6.117 17.719 26.516 1 92.31 171 ASN B N 1
ATOM 4812 C CA . ASN B 1 171 ? -7.316 17.922 27.312 1 92.31 171 ASN B CA 1
ATOM 4813 C C . ASN B 1 171 ? -8.141 16.641 27.406 1 92.31 171 ASN B C 1
ATOM 4815 O O . ASN B 1 171 ? -8.055 15.766 26.547 1 92.31 171 ASN B O 1
ATOM 4819 N N . GLU B 1 172 ? -8.852 16.516 28.484 1 89.19 172 GLU B N 1
ATOM 4820 C CA . GLU B 1 172 ? -9.672 15.328 28.734 1 89.19 172 GLU B CA 1
ATOM 4821 C C . GLU B 1 172 ? -11.125 15.703 29 1 89.19 172 GLU B C 1
ATOM 4823 O O . GLU B 1 172 ? -11.461 16.891 29.062 1 89.19 172 GLU B O 1
ATOM 4828 N N . GLY B 1 173 ? -11.961 14.734 28.953 1 88.44 173 GLY B N 1
ATOM 4829 C CA . GLY B 1 173 ? -13.359 14.945 29.281 1 88.44 173 GLY B CA 1
ATOM 4830 C C . GLY B 1 173 ? -14.133 15.656 28.188 1 88.44 173 GLY B C 1
ATOM 4831 O O . GLY B 1 173 ? -13.984 15.336 27 1 88.44 173 GLY B O 1
ATOM 4832 N N . ALA B 1 174 ? -15.016 16.625 28.547 1 85.94 174 ALA B N 1
ATOM 4833 C CA . ALA B 1 174 ? -15.891 17.328 27.609 1 85.94 174 ALA B CA 1
ATOM 4834 C C . ALA B 1 174 ? -15.086 18.219 26.672 1 85.94 174 ALA B C 1
ATOM 4836 O O . ALA B 1 174 ? -15.531 18.516 25.562 1 85.94 174 ALA B O 1
ATOM 4837 N N . ASN B 1 175 ? -13.852 18.562 27.062 1 91.44 175 ASN B N 1
ATOM 4838 C CA . ASN B 1 175 ? -13.031 19.469 26.266 1 91.44 175 ASN B CA 1
ATOM 4839 C C . ASN B 1 175 ? -11.891 18.719 25.562 1 91.44 175 ASN B C 1
ATOM 4841 O O . ASN B 1 175 ? -10.938 19.344 25.094 1 91.44 175 ASN B O 1
ATOM 4845 N N . ALA B 1 176 ? -12.078 17.391 25.531 1 94.25 176 ALA B N 1
ATOM 4846 C CA . ALA B 1 176 ? -11.047 16.609 24.859 1 94.25 176 ALA B CA 1
ATOM 4847 C C . ALA B 1 176 ? -10.859 17.094 23.422 1 94.25 176 ALA B C 1
ATOM 4849 O O . ALA B 1 176 ? -11.828 17.188 22.656 1 94.25 176 ALA B O 1
ATOM 4850 N N . GLY B 1 177 ? -9.664 17.438 23.156 1 96.81 177 GLY B N 1
ATOM 4851 C CA . GLY B 1 177 ? -9.336 17.859 21.797 1 96.81 177 GLY B CA 1
ATOM 4852 C C . GLY B 1 177 ? -9.766 19.266 21.484 1 96.81 177 GLY B C 1
ATOM 4853 O O . GLY B 1 177 ? -9.844 19.656 20.312 1 96.81 177 GLY B O 1
ATOM 4854 N N . LEU B 1 178 ? -10.148 20.047 22.531 1 97.88 178 LEU B N 1
ATOM 4855 C CA . LEU B 1 178 ? -10.648 21.406 22.297 1 97.88 178 LEU B CA 1
ATOM 4856 C C . LEU B 1 178 ? -10 22.391 23.266 1 97.88 178 LEU B C 1
ATOM 4858 O O . LEU B 1 178 ? -9.867 22.094 24.453 1 97.88 178 LEU B O 1
ATOM 4862 N N . GLN B 1 179 ? -9.594 23.547 22.75 1 97.88 179 GLN B N 1
ATOM 4863 C CA . GLN B 1 179 ? -9.047 24.609 23.594 1 97.88 179 GLN B CA 1
ATOM 4864 C C . GLN B 1 179 ? -9.359 25.984 23.016 1 97.88 179 GLN B C 1
ATOM 4866 O O . GLN B 1 179 ? -9.07 26.266 21.844 1 97.88 179 GLN B O 1
ATOM 4871 N N . LEU B 1 180 ? -10.008 26.797 23.797 1 97.62 180 LEU B N 1
ATOM 4872 C CA . LEU B 1 180 ? -10.273 28.188 23.453 1 97.62 180 LEU B CA 1
ATOM 4873 C C . LEU B 1 180 ? -9.242 29.109 24.109 1 97.62 180 LEU B C 1
ATOM 4875 O O . LEU B 1 180 ? -8.93 28.969 25.281 1 97.62 180 LEU B O 1
ATOM 4879 N N . ILE B 1 181 ? -8.633 29.938 23.359 1 97.69 181 ILE B N 1
ATOM 4880 C CA . ILE B 1 181 ? -7.723 30.953 23.859 1 97.69 181 ILE B CA 1
ATOM 4881 C C . ILE B 1 181 ? -8.227 32.344 23.469 1 97.69 181 ILE B C 1
ATOM 4883 O O . ILE B 1 181 ? -8.43 32.625 22.297 1 97.69 181 ILE B O 1
ATOM 4887 N N . ASP B 1 182 ? -8.445 33.188 24.391 1 96.38 182 ASP B N 1
ATOM 4888 C CA . ASP B 1 182 ? -8.875 34.562 24.141 1 96.38 182 ASP B CA 1
ATOM 4889 C C . ASP B 1 182 ? -8.258 35.5 25.156 1 96.38 182 ASP B C 1
ATOM 4891 O O . ASP B 1 182 ? -7.285 35.156 25.844 1 96.38 182 ASP B O 1
ATOM 4895 N N . GLN B 1 183 ? -8.781 36.781 25.203 1 94.75 183 GLN B N 1
ATOM 4896 C CA . GLN B 1 183 ? -8.203 37.812 26.047 1 94.75 183 GLN B CA 1
ATOM 4897 C C . GLN B 1 183 ? -8.344 37.469 27.531 1 94.75 183 GLN B C 1
ATOM 4899 O O . GLN B 1 183 ? -7.52 37.906 28.344 1 94.75 183 GLN B O 1
ATOM 4904 N N . ASN B 1 184 ? -9.273 36.688 27.828 1 95.69 184 ASN B N 1
ATOM 4905 C CA . ASN B 1 184 ? -9.578 36.375 29.219 1 95.69 184 ASN B CA 1
ATOM 4906 C C . ASN B 1 184 ? -8.633 35.344 29.797 1 95.69 184 ASN B C 1
ATOM 4908 O O . ASN B 1 184 ? -8.422 35.281 31 1 95.69 184 ASN B O 1
ATOM 4912 N N . ASN B 1 185 ? -8.055 34.5 28.938 1 96.44 185 ASN B N 1
ATOM 4913 C CA . ASN B 1 185 ? -7.316 33.406 29.531 1 96.44 185 ASN B CA 1
ATOM 4914 C C . ASN B 1 185 ? -5.91 33.281 28.953 1 96.44 185 ASN B C 1
ATOM 4916 O O . ASN B 1 185 ? -5.121 32.438 29.375 1 96.44 185 ASN B O 1
ATOM 4920 N N . ILE B 1 186 ? -5.5 34.094 28.031 1 96.88 186 ILE B N 1
ATOM 4921 C CA . ILE B 1 186 ? -4.246 33.938 27.297 1 96.88 186 ILE B CA 1
ATOM 4922 C C . ILE B 1 186 ? -3.074 34 28.281 1 96.88 186 ILE B C 1
ATOM 4924 O O . ILE B 1 186 ? -2.107 33.25 28.141 1 96.88 186 ILE B O 1
ATOM 4928 N N . ASP B 1 187 ? -3.121 34.875 29.234 1 97.25 187 ASP B N 1
ATOM 4929 C CA . ASP B 1 187 ? -2.012 35 30.172 1 97.25 187 ASP B CA 1
ATOM 4930 C C . ASP B 1 187 ? -1.839 33.719 31 1 97.25 187 ASP B C 1
ATOM 4932 O O . ASP B 1 187 ? -0.713 33.281 31.219 1 97.25 187 ASP B O 1
ATOM 4936 N N . ALA B 1 188 ? -2.947 33.219 31.484 1 97.31 188 ALA B N 1
ATOM 4937 C CA . ALA B 1 188 ? -2.896 31.984 32.219 1 97.31 188 ALA B CA 1
ATOM 4938 C C . ALA B 1 188 ? -2.352 30.844 31.375 1 97.31 188 ALA B C 1
ATOM 4940 O O . ALA B 1 188 ? -1.566 30.016 31.844 1 97.31 188 ALA B O 1
ATOM 4941 N N . VAL B 1 189 ? -2.771 30.766 30.094 1 97 189 VAL B N 1
ATOM 4942 C CA . VAL B 1 189 ? -2.334 29.734 29.172 1 97 189 VAL B CA 1
ATOM 4943 C C . VAL B 1 189 ? -0.831 29.844 28.922 1 97 189 VAL B C 1
ATOM 4945 O O . VAL B 1 189 ? -0.096 28.859 29.062 1 97 189 VAL B O 1
ATOM 4948 N N . LEU B 1 190 ? -0.348 31.031 28.609 1 97.5 190 LEU B N 1
ATOM 4949 C CA . LEU B 1 190 ? 1.061 31.25 28.312 1 97.5 190 LEU B CA 1
ATOM 4950 C C . LEU B 1 190 ? 1.928 31.062 29.547 1 97.5 190 LEU B C 1
ATOM 4952 O O . LEU B 1 190 ? 3.084 30.641 29.438 1 97.5 190 LEU B O 1
ATOM 4956 N N . GLY B 1 191 ? 1.333 31.391 30.656 1 96.44 191 GLY B N 1
ATOM 4957 C CA . GLY B 1 191 ? 2.055 31.266 31.922 1 96.44 191 GLY B CA 1
ATOM 4958 C C . GLY B 1 191 ? 2.432 29.844 32.25 1 96.44 191 GLY B C 1
ATOM 4959 O O . GLY B 1 191 ? 3.393 29.594 32.969 1 96.44 191 GLY B O 1
ATOM 4960 N N . ARG B 1 192 ? 1.77 28.906 31.719 1 95.75 192 ARG B N 1
ATOM 4961 C CA . ARG B 1 192 ? 1.99 27.5 32.031 1 95.75 192 ARG B CA 1
ATOM 4962 C C . ARG B 1 192 ? 2.934 26.859 31 1 95.75 192 ARG B C 1
ATOM 4964 O O . ARG B 1 192 ? 3.311 25.703 31.141 1 95.75 192 ARG B O 1
ATOM 4971 N N . LEU B 1 193 ? 3.328 27.625 30.031 1 96.88 193 LEU B N 1
ATOM 4972 C CA . LEU B 1 193 ? 4.121 27.078 28.938 1 96.88 193 LEU B CA 1
ATOM 4973 C C . LEU B 1 193 ? 5.574 27.531 29.031 1 96.88 193 LEU B C 1
ATOM 4975 O O . LEU B 1 193 ? 5.871 28.516 29.719 1 96.88 193 LEU B O 1
ATOM 4979 N N . LYS B 1 194 ? 6.441 26.797 28.438 1 96.88 194 LYS B N 1
ATOM 4980 C CA . LYS B 1 194 ? 7.82 27.203 28.172 1 96.88 194 LYS B CA 1
ATOM 4981 C C . LYS B 1 194 ? 7.992 27.703 26.75 1 96.88 194 LYS B C 1
ATOM 4983 O O . LYS B 1 194 ? 7.133 27.453 25.891 1 96.88 194 LYS B O 1
ATOM 4988 N N . LEU B 1 195 ? 9.047 28.406 26.484 1 97 195 LEU B N 1
ATOM 4989 C CA . LEU B 1 195 ? 9.289 28.984 25.156 1 97 195 LEU B CA 1
ATOM 4990 C C . LEU B 1 195 ? 9.266 27.891 24.094 1 97 195 LEU B C 1
ATOM 4992 O O . LEU B 1 195 ? 8.672 28.078 23.016 1 97 195 LEU B O 1
ATOM 4996 N N . GLY B 1 196 ? 9.789 26.781 24.406 1 94.62 196 GLY B N 1
ATOM 4997 C CA . GLY B 1 196 ? 9.906 25.703 23.453 1 94.62 196 GLY B CA 1
ATOM 4998 C C . GLY B 1 196 ? 8.578 25.031 23.141 1 94.62 196 GLY B C 1
ATOM 4999 O O . GLY B 1 196 ? 8.461 24.281 22.172 1 94.62 196 GLY B O 1
ATOM 5000 N N . ASN B 1 197 ? 7.562 25.297 23.922 1 95 197 ASN B N 1
ATOM 5001 C CA . ASN B 1 197 ? 6.23 24.75 23.688 1 95 197 ASN B CA 1
ATOM 5002 C C . ASN B 1 197 ? 5.484 25.516 22.594 1 95 197 ASN B C 1
ATOM 5004 O O . ASN B 1 197 ? 4.469 25.047 22.094 1 95 197 ASN B O 1
ATOM 5008 N N . LEU B 1 198 ? 5.953 26.656 22.281 1 95.38 198 LEU B N 1
ATOM 5009 C CA . LEU B 1 198 ? 5.316 27.438 21.219 1 95.38 198 LEU B CA 1
ATOM 5010 C C . LEU B 1 198 ? 5.66 26.859 19.844 1 95.38 198 LEU B C 1
ATOM 5012 O O . LEU B 1 198 ? 6.836 26.719 19.516 1 95.38 198 LEU B O 1
ATOM 5016 N N . PRO B 1 199 ? 4.641 26.594 19.062 1 92.44 199 PRO B N 1
ATOM 5017 C CA . PRO B 1 199 ? 4.934 26.141 17.703 1 92.44 199 PRO B CA 1
ATOM 5018 C C . PRO B 1 199 ? 5.77 27.156 16.906 1 92.44 199 PRO B C 1
ATOM 5020 O O . PRO B 1 199 ? 5.371 28.312 16.766 1 92.44 199 PRO B O 1
ATOM 5023 N N . GLY B 1 200 ? 6.926 26.734 16.422 1 88.69 200 GLY B N 1
ATOM 5024 C CA . GLY B 1 200 ? 7.762 27.609 15.617 1 88.69 200 GLY B CA 1
ATOM 5025 C C . GLY B 1 200 ? 9 28.094 16.359 1 88.69 200 GLY B C 1
ATOM 5026 O O . GLY B 1 200 ? 9.898 28.688 15.758 1 88.69 200 GLY B O 1
ATOM 5027 N N . ILE B 1 201 ? 8.961 27.875 17.594 1 93.25 201 ILE B N 1
ATOM 5028 C CA . ILE B 1 201 ? 10.133 28.234 18.391 1 93.25 201 ILE B CA 1
ATOM 5029 C C . ILE B 1 201 ? 10.961 26.984 18.688 1 93.25 201 ILE B C 1
ATOM 5031 O O . ILE B 1 201 ? 10.578 26.156 19.531 1 93.25 201 ILE B O 1
ATOM 5035 N N . GLY B 1 202 ? 12.055 26.859 18.109 1 90.62 202 GLY B N 1
ATOM 5036 C CA . GLY B 1 202 ? 12.93 25.719 18.312 1 90.62 202 GLY B CA 1
ATOM 5037 C C . GLY B 1 202 ? 13.969 25.953 19.391 1 90.62 202 GLY B C 1
ATOM 5038 O O . GLY B 1 202 ? 13.992 27.016 20.016 1 90.62 202 GLY B O 1
ATOM 5039 N N . LYS B 1 203 ? 14.844 25.031 19.531 1 91.06 203 LYS B N 1
ATOM 5040 C CA . LYS B 1 203 ? 15.836 25.047 20.609 1 91.06 203 LYS B CA 1
ATOM 5041 C C . LYS B 1 203 ? 16.766 26.234 20.484 1 91.06 203 LYS B C 1
ATOM 5043 O O . LYS B 1 203 ? 17.078 26.906 21.484 1 91.06 203 LYS B O 1
ATOM 5048 N N . GLN B 1 204 ? 17.219 26.5 19.328 1 90.81 204 GLN B N 1
ATOM 5049 C CA . GLN B 1 204 ? 18.156 27.594 19.109 1 90.81 204 GLN B CA 1
ATOM 5050 C C . GLN B 1 204 ? 17.531 28.938 19.438 1 90.81 204 GLN B C 1
ATOM 5052 O O . GLN B 1 204 ? 18.172 29.797 20.031 1 90.81 204 GLN B O 1
ATOM 5057 N N . MET B 1 205 ? 16.328 29.141 19.016 1 92.56 205 MET B N 1
ATOM 5058 C CA . MET B 1 205 ? 15.641 30.406 19.297 1 92.56 205 MET B CA 1
ATOM 5059 C C . MET B 1 205 ? 15.359 30.562 20.781 1 92.56 205 MET B C 1
ATOM 5061 O O . MET B 1 205 ? 15.391 31.672 21.312 1 92.56 205 MET B O 1
ATOM 5065 N N . CYS B 1 206 ? 15.023 29.438 21.406 1 94.94 206 CYS B N 1
ATOM 5066 C CA . CYS B 1 206 ? 14.852 29.469 22.859 1 94.94 206 CYS B CA 1
ATOM 5067 C C . C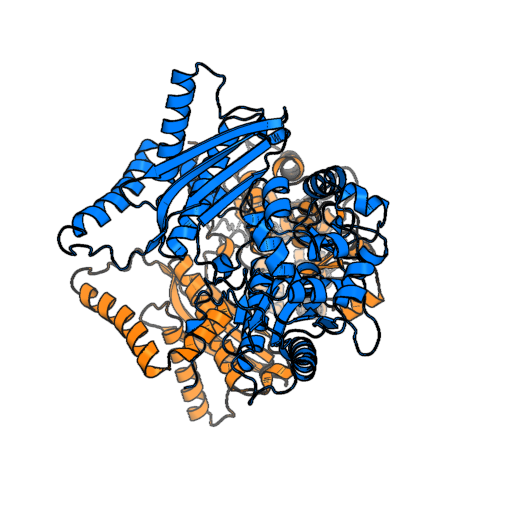YS B 1 206 ? 16.094 30.031 23.547 1 94.94 206 CYS B C 1
ATOM 5069 O O . CYS B 1 206 ? 15.984 30.906 24.406 1 94.94 206 CYS B O 1
ATOM 5071 N N . TYR B 1 207 ? 17.172 29.531 23.094 1 95.38 207 TYR B N 1
ATOM 5072 C CA . TYR B 1 207 ? 18.438 29.969 23.672 1 95.38 207 TYR B CA 1
ATOM 5073 C C . TYR B 1 207 ? 18.641 31.469 23.453 1 95.38 207 TYR B C 1
ATOM 5075 O O . TYR B 1 207 ? 19.031 32.188 24.391 1 95.38 207 TYR B O 1
ATOM 5083 N N . ARG B 1 208 ? 18.391 31.938 22.328 1 95.75 208 ARG B N 1
ATOM 5084 C CA . ARG B 1 208 ? 18.562 33.344 22 1 95.75 208 ARG B CA 1
ATOM 5085 C C . ARG B 1 208 ? 17.641 34.219 22.844 1 95.75 208 ARG B C 1
ATOM 5087 O O . ARG B 1 208 ? 18.062 35.281 23.344 1 95.75 208 ARG B O 1
ATOM 5094 N N . LEU B 1 209 ? 16.484 33.812 22.984 1 97.5 209 LEU B N 1
ATOM 5095 C CA . LEU B 1 209 ? 15.508 34.562 23.766 1 97.5 209 LEU B CA 1
ATOM 5096 C C . LEU B 1 209 ? 15.914 34.625 25.234 1 97.5 209 LEU B C 1
ATOM 5098 O O . LEU B 1 209 ? 15.922 35.688 25.844 1 97.5 209 LEU B O 1
ATOM 5102 N N . GLU B 1 210 ? 16.266 33.562 25.719 1 96.88 210 GLU B N 1
ATOM 5103 C CA . GLU B 1 210 ? 16.672 33.469 27.125 1 96.88 210 GLU B CA 1
ATOM 5104 C C . GLU B 1 210 ? 17.891 34.312 27.406 1 96.88 210 GLU B C 1
ATOM 5106 O O . GLU B 1 210 ? 17.953 35 28.438 1 96.88 210 GLU B O 1
ATOM 5111 N N . ARG B 1 211 ? 18.828 34.281 26.562 1 96.75 211 ARG B N 1
ATOM 5112 C CA . ARG B 1 211 ? 20.031 35.094 26.719 1 96.75 211 ARG B CA 1
ATOM 5113 C C . ARG B 1 211 ? 19.703 36.594 26.719 1 96.75 211 ARG B C 1
ATOM 5115 O O . ARG B 1 211 ? 20.391 37.375 27.359 1 96.75 211 ARG B O 1
ATOM 5122 N N . ALA B 1 212 ? 18.656 36.906 26.062 1 97 212 ALA B N 1
ATOM 5123 C CA . ALA B 1 212 ? 18.25 38.312 25.969 1 97 212 ALA B CA 1
ATOM 5124 C C . ALA B 1 212 ? 17.297 38.688 27.094 1 97 212 ALA B C 1
ATOM 5126 O O . ALA B 1 212 ? 16.766 39.781 27.125 1 97 212 ALA B O 1
ATOM 5127 N N . GLY B 1 213 ? 16.969 37.75 27.953 1 96.5 213 GLY B N 1
ATOM 5128 C CA . GLY B 1 213 ? 16.203 38.062 29.156 1 96.5 213 GLY B CA 1
ATOM 5129 C C . GLY B 1 213 ? 14.734 37.688 29.047 1 96.5 213 GLY B C 1
ATOM 5130 O O . GLY B 1 213 ? 13.93 38 29.906 1 96.5 213 GLY B O 1
ATOM 5131 N N . ILE B 1 214 ? 14.375 37.094 27.984 1 97.75 214 ILE B N 1
ATOM 5132 C CA . ILE B 1 214 ? 13.016 36.594 27.812 1 97.75 214 ILE B CA 1
ATOM 5133 C C . ILE B 1 214 ? 12.969 35.094 28.062 1 97.75 214 ILE B C 1
ATOM 5135 O O . ILE B 1 214 ? 13.406 34.312 27.219 1 97.75 214 ILE B O 1
ATOM 5139 N N . ASN B 1 215 ? 12.336 34.719 29.109 1 97.06 215 ASN B N 1
ATOM 5140 C CA . ASN B 1 215 ? 12.469 33.312 29.531 1 97.06 215 ASN B CA 1
ATOM 5141 C C . ASN B 1 215 ? 11.156 32.562 29.375 1 97.06 215 ASN B C 1
ATOM 5143 O O . ASN B 1 215 ? 11.141 31.328 29.406 1 97.06 215 ASN B O 1
ATOM 5147 N N . THR B 1 216 ? 10.031 33.281 29.25 1 97.5 216 THR B N 1
ATOM 5148 C CA . THR B 1 216 ? 8.727 32.625 29.172 1 97.5 216 THR B CA 1
ATOM 5149 C C . THR B 1 216 ? 7.902 33.219 28.031 1 97.5 216 THR B C 1
ATOM 5151 O O . THR B 1 216 ? 8.148 34.344 27.594 1 97.5 216 THR B O 1
ATOM 5154 N N . PRO B 1 217 ? 6.949 32.406 27.578 1 97.75 217 PRO B N 1
ATOM 5155 C CA . PRO B 1 217 ? 6.047 32.938 26.562 1 97.75 217 PRO B CA 1
ATOM 5156 C C . PRO B 1 217 ? 5.305 34.188 27.031 1 97.75 217 PRO B C 1
ATOM 5158 O O . PRO B 1 217 ? 5.043 35.094 26.234 1 97.75 217 PRO B O 1
ATOM 5161 N N . LEU B 1 218 ? 4.93 34.219 28.312 1 97.25 218 LEU B N 1
ATOM 5162 C CA . LEU B 1 218 ? 4.246 35.375 28.859 1 97.25 218 LEU B CA 1
ATOM 5163 C C . LEU B 1 218 ? 5.129 36.625 28.781 1 97.25 218 LEU B C 1
ATOM 5165 O O . LEU B 1 218 ? 4.664 37.688 28.391 1 97.25 218 LEU B O 1
ATOM 5169 N N . GLU B 1 219 ? 6.383 36.469 29.156 1 97.31 219 GLU B N 1
ATOM 5170 C CA . GLU B 1 219 ? 7.328 37.594 29.031 1 97.31 219 GLU B CA 1
ATOM 5171 C C . GLU B 1 219 ? 7.477 38.031 27.578 1 97.31 219 GLU B C 1
ATOM 5173 O O . GLU B 1 219 ? 7.602 39.219 27.297 1 97.31 219 GLU B O 1
ATOM 5178 N N . MET B 1 220 ? 7.461 37.031 26.719 1 97.25 220 MET B N 1
ATOM 5179 C CA . MET B 1 220 ? 7.586 37.344 25.297 1 97.25 220 MET B CA 1
ATOM 5180 C C . MET B 1 220 ? 6.391 38.156 24.812 1 97.25 220 MET B C 1
ATOM 5182 O O . MET B 1 220 ? 6.551 39.062 24.016 1 97.25 220 MET B O 1
ATOM 5186 N N . ARG B 1 221 ? 5.207 37.812 25.281 1 96.62 221 ARG B N 1
ATOM 5187 C CA . ARG B 1 221 ? 3.984 38.5 24.891 1 96.62 221 ARG B CA 1
ATOM 5188 C C . ARG B 1 221 ? 4.07 40 25.234 1 96.62 221 ARG B C 1
ATOM 5190 O O . ARG B 1 221 ? 3.611 40.844 24.469 1 96.62 221 ARG B O 1
ATOM 5197 N N . TYR B 1 222 ? 4.676 40.281 26.359 1 96.69 222 TYR B N 1
ATOM 5198 C CA . TYR B 1 222 ? 4.688 41.656 26.844 1 96.69 222 TYR B CA 1
ATOM 5199 C C . TYR B 1 222 ? 5.988 42.375 26.469 1 96.69 222 TYR B C 1
ATOM 5201 O O . TYR B 1 222 ? 6.18 43.531 26.781 1 96.69 222 TYR B O 1
ATOM 5209 N N . ALA B 1 223 ? 6.844 41.688 25.797 1 96.31 223 ALA B N 1
ATOM 5210 C CA . ALA B 1 223 ? 8.109 42.281 25.375 1 96.31 223 ALA B CA 1
ATOM 5211 C C . ALA B 1 223 ? 7.883 43.344 24.297 1 96.31 223 ALA B C 1
ATOM 5213 O O . ALA B 1 223 ? 6.961 43.25 23.5 1 96.31 223 ALA B O 1
ATOM 5214 N N . ASP B 1 224 ? 8.773 44.312 24.297 1 94.06 224 ASP B N 1
ATOM 5215 C CA . ASP B 1 224 ? 8.758 45.344 23.25 1 94.06 224 ASP B CA 1
ATOM 5216 C C . ASP B 1 224 ? 9 44.75 21.875 1 94.06 224 ASP B C 1
ATOM 5218 O O . ASP B 1 224 ? 9.93 43.938 21.688 1 94.06 224 ASP B O 1
ATOM 5222 N N . PRO B 1 225 ? 8.148 45.094 20.922 1 91.62 225 PRO B N 1
ATOM 5223 C CA . PRO B 1 225 ? 8.297 44.531 19.578 1 91.62 225 PRO B CA 1
ATOM 5224 C C . PRO B 1 225 ? 9.672 44.781 18.984 1 91.62 225 PRO B C 1
ATOM 5226 O O . PRO B 1 225 ? 10.211 43.938 18.266 1 91.62 225 PRO B O 1
ATOM 5229 N N . HIS B 1 226 ? 10.18 45.875 19.234 1 90.88 226 HIS B N 1
ATOM 5230 C CA . HIS B 1 226 ? 11.492 46.219 18.688 1 90.88 226 HIS B CA 1
ATOM 5231 C C . HIS B 1 226 ? 12.586 45.375 19.344 1 90.88 226 HIS B C 1
ATOM 5233 O O . HIS B 1 226 ? 13.578 45.031 18.703 1 90.88 226 HIS B O 1
ATOM 5239 N N . LYS B 1 227 ? 12.414 45.156 20.609 1 95.12 227 LYS B N 1
ATOM 5240 C CA . LYS B 1 227 ? 13.328 44.25 21.281 1 95.12 227 LYS B CA 1
ATOM 5241 C C . LYS B 1 227 ? 13.289 42.844 20.656 1 95.12 227 LYS B C 1
ATOM 5243 O O . LYS B 1 227 ? 14.336 42.25 20.438 1 95.12 227 LYS B O 1
ATOM 5248 N N . LEU B 1 228 ? 12.117 42.375 20.391 1 95.81 228 LEU B N 1
ATOM 5249 C CA . LEU B 1 228 ? 11.969 41.062 19.766 1 95.81 228 LEU B CA 1
ATOM 5250 C C . LEU B 1 228 ? 12.594 41.062 18.375 1 95.81 228 LEU B C 1
ATOM 5252 O O . LEU B 1 228 ? 13.242 40.094 17.984 1 95.81 228 LEU B O 1
ATOM 5256 N N . LYS B 1 229 ? 12.359 42.062 17.625 1 91 229 LYS B N 1
ATOM 5257 C CA . LYS B 1 229 ? 12.961 42.188 16.297 1 91 229 LYS B CA 1
ATOM 5258 C C . LYS B 1 229 ? 14.484 42.062 16.375 1 91 229 LYS B C 1
ATOM 5260 O O . LYS B 1 229 ? 15.102 41.406 15.539 1 91 229 LYS B O 1
ATOM 5265 N N . ALA B 1 230 ? 15.023 42.75 17.344 1 92.25 230 ALA B N 1
ATOM 5266 C CA . ALA B 1 230 ? 16.469 42.719 17.531 1 92.25 230 ALA B CA 1
ATOM 5267 C C . ALA B 1 230 ? 16.938 41.312 17.891 1 92.25 230 ALA B C 1
ATOM 5269 O O . ALA B 1 230 ? 17.984 40.844 17.406 1 92.25 230 ALA B O 1
ATOM 5270 N N . ILE B 1 231 ? 16.25 40.656 18.719 1 94.69 231 ILE B N 1
ATOM 5271 C CA . ILE B 1 231 ? 16.609 39.312 19.188 1 94.69 231 ILE B CA 1
ATOM 5272 C C . ILE B 1 231 ? 16.531 38.344 18.031 1 94.69 231 ILE B C 1
ATOM 5274 O O . ILE B 1 231 ? 17.422 37.5 17.844 1 94.69 231 ILE B O 1
ATOM 5278 N N . PHE B 1 232 ? 15.469 38.406 17.25 1 91.88 232 PHE B N 1
ATOM 5279 C CA . PHE B 1 232 ? 15.25 37.5 16.141 1 91.88 232 PHE B CA 1
ATOM 5280 C C . PHE B 1 232 ? 16.078 37.906 14.922 1 91.88 232 PHE B C 1
ATOM 5282 O O . PHE B 1 232 ? 16.234 37.125 13.984 1 91.88 232 PHE B O 1
ATOM 5289 N N . LYS B 1 233 ? 16.562 39.156 14.93 1 89.69 233 LYS B N 1
ATOM 5290 C CA . LYS B 1 233 ? 17.328 39.75 13.82 1 89.69 233 LYS B CA 1
ATOM 5291 C C . LYS B 1 233 ? 16.516 39.719 12.523 1 89.69 233 LYS B C 1
ATOM 5293 O O . LYS B 1 233 ? 17.047 39.344 11.469 1 89.69 233 LYS B O 1
ATOM 5298 N N . SER B 1 234 ? 15.297 39.906 12.688 1 83.12 234 SER B N 1
ATOM 5299 C CA . SER B 1 234 ? 14.367 39.844 11.57 1 83.12 234 SER B CA 1
ATOM 5300 C C . SER B 1 234 ? 13.008 40.438 11.945 1 83.12 234 SER B C 1
ATOM 5302 O O . SER B 1 234 ? 12.695 40.562 13.133 1 83.12 234 SER B O 1
ATOM 5304 N N . ILE B 1 235 ? 12.242 40.781 10.914 1 84.88 235 ILE B N 1
ATOM 5305 C CA . ILE B 1 235 ? 10.883 41.281 11.117 1 84.88 235 ILE B CA 1
ATOM 5306 C C . ILE B 1 235 ? 10.047 40.219 11.82 1 84.88 235 ILE B C 1
ATOM 5308 O O . ILE B 1 235 ? 9 40.5 12.391 1 84.88 235 ILE B O 1
ATOM 5312 N N . GLU B 1 236 ? 10.523 38.969 11.859 1 85.69 236 GLU B N 1
ATOM 5313 C CA . GLU B 1 236 ? 9.828 37.875 12.516 1 85.69 236 GLU B CA 1
ATOM 5314 C C . GLU B 1 236 ? 9.602 38.156 13.992 1 85.69 236 GLU B C 1
ATOM 5316 O O . GLU B 1 236 ? 8.609 37.719 14.57 1 85.69 236 GLU B O 1
ATOM 5321 N N . GLY B 1 237 ? 10.477 38.844 14.531 1 90.75 237 GLY B N 1
ATOM 5322 C CA . GLY B 1 237 ? 10.312 39.219 15.93 1 90.75 237 GLY B CA 1
ATOM 5323 C C . GLY B 1 237 ? 9.062 40.031 16.172 1 90.75 237 GLY B C 1
ATOM 5324 O O . GLY B 1 237 ? 8.352 39.812 17.156 1 90.75 237 GLY B O 1
ATOM 5325 N N . ILE B 1 238 ? 8.82 41 15.289 1 88.31 238 ILE B N 1
ATOM 5326 C CA . ILE B 1 238 ? 7.621 41.812 15.391 1 88.31 238 ILE B CA 1
ATOM 5327 C C . ILE B 1 238 ? 6.379 40.938 15.195 1 88.31 238 ILE B C 1
ATOM 5329 O O . ILE B 1 238 ? 5.383 41.094 15.898 1 88.31 238 ILE B O 1
ATOM 5333 N N . TYR B 1 239 ? 6.488 40.031 14.297 1 88.88 239 TYR B N 1
ATOM 5334 C CA . TYR B 1 239 ? 5.363 39.156 14.023 1 88.88 239 TYR B CA 1
ATOM 5335 C C . TYR B 1 239 ? 5.043 38.281 15.242 1 88.88 239 TYR B C 1
ATOM 5337 O O . TYR B 1 239 ? 3.881 37.969 15.484 1 88.88 239 TYR B O 1
ATOM 5345 N N . TRP B 1 240 ? 6.039 37.906 15.953 1 93.5 240 TRP B N 1
ATOM 5346 C CA . TRP B 1 240 ? 5.801 37.094 17.156 1 93.5 240 TRP B CA 1
ATOM 5347 C C . TRP B 1 240 ? 5.023 37.906 18.188 1 93.5 240 TRP B C 1
ATOM 5349 O O . TRP B 1 240 ? 4.137 37.375 18.859 1 93.5 240 TRP B O 1
ATOM 5359 N N . HIS B 1 241 ? 5.355 39.188 18.297 1 92.44 241 HIS B N 1
ATOM 5360 C CA . HIS B 1 241 ? 4.559 40.062 19.156 1 92.44 241 HIS B CA 1
ATOM 5361 C C . HIS B 1 241 ? 3.105 40.094 18.703 1 92.44 241 HIS B C 1
ATOM 5363 O O . HIS B 1 241 ? 2.186 40 19.516 1 92.44 241 HIS B O 1
ATOM 5369 N N . TYR B 1 242 ? 2.988 40.25 17.438 1 90.19 242 TYR B N 1
ATOM 5370 C CA . TYR B 1 242 ? 1.648 40.312 16.859 1 90.19 242 TYR B CA 1
ATOM 5371 C C . TYR B 1 242 ? 0.892 39.031 17.125 1 90.19 242 TYR B C 1
ATOM 5373 O O . TYR B 1 242 ? -0.249 39.031 17.594 1 90.19 242 TYR B O 1
ATOM 5381 N N . ARG B 1 243 ? 1.53 37.844 16.891 1 92.94 243 ARG B N 1
ATOM 5382 C CA . ARG B 1 243 ? 0.926 36.531 17.062 1 92.94 243 ARG B CA 1
ATOM 5383 C C . ARG B 1 243 ? 0.404 36.375 18.484 1 92.94 243 ARG B C 1
ATOM 5385 O O . ARG B 1 243 ? -0.702 35.875 18.688 1 92.94 243 ARG B O 1
ATOM 5392 N N . LEU B 1 244 ? 1.133 36.844 19.469 1 95.44 244 LEU B N 1
ATOM 5393 C CA . LEU B 1 244 ? 0.8 36.594 20.875 1 95.44 244 LEU B CA 1
ATOM 5394 C C . LEU B 1 244 ? -0.178 37.656 21.375 1 95.44 244 LEU B C 1
ATOM 5396 O O . LEU B 1 244 ? -0.692 37.562 22.484 1 95.44 244 LEU B O 1
ATOM 5400 N N . ASN B 1 245 ? -0.449 38.625 20.5 1 93.62 245 ASN B N 1
ATOM 5401 C CA . ASN B 1 245 ? -1.351 39.688 20.891 1 93.62 245 ASN B CA 1
ATOM 5402 C C . ASN B 1 245 ? -2.51 39.844 19.906 1 93.62 245 ASN B C 1
ATOM 5404 O O . ASN B 1 245 ? -2.926 40.969 19.609 1 93.62 245 ASN B O 1
ATOM 5408 N N . PHE B 1 246 ? -2.973 38.781 19.359 1 91.81 246 PHE B N 1
ATOM 5409 C CA . PHE B 1 246 ? -4.25 38.594 18.688 1 91.81 246 PHE B CA 1
ATOM 5410 C C . PHE B 1 246 ? -4.254 39.25 17.328 1 91.81 246 PHE B C 1
ATOM 5412 O O . PHE B 1 246 ? -5.312 39.625 16.797 1 91.81 246 PHE B O 1
ATOM 5419 N N . ILE B 1 247 ? -3.09 39.594 16.797 1 85.81 247 ILE B N 1
ATOM 5420 C CA . ILE B 1 247 ? -3.004 40.156 15.445 1 85.81 247 ILE B CA 1
ATOM 5421 C C . ILE B 1 247 ? -2.721 39.031 14.445 1 85.81 247 ILE B C 1
ATOM 5423 O O . ILE B 1 247 ? -1.858 38.188 14.68 1 85.81 247 ILE B O 1
ATOM 5427 N N . GLU B 1 248 ? -3.459 39.031 13.336 1 81.25 248 GLU B N 1
ATOM 5428 C CA . GLU B 1 248 ? -3.381 37.938 12.359 1 81.25 248 GLU B CA 1
ATOM 5429 C C . GLU B 1 248 ? -2.219 38.156 11.391 1 81.25 248 GLU B C 1
ATOM 5431 O O . GLU B 1 248 ? -2.162 39.188 10.695 1 81.25 248 GLU B O 1
ATOM 5436 N N . THR B 1 249 ? -1.309 37.219 11.336 1 69.56 249 THR B N 1
ATOM 5437 C CA . THR B 1 249 ? -0.17 37.312 10.43 1 69.56 249 THR B CA 1
ATOM 5438 C C . THR B 1 249 ? -0.11 36.062 9.523 1 69.56 249 THR B C 1
ATOM 5440 O O . THR B 1 249 ? 0.655 36.031 8.555 1 69.56 249 THR B O 1
ATOM 5443 N N . ASN B 1 250 ? -0.834 35.125 9.734 1 64.12 250 ASN B N 1
ATOM 5444 C CA . ASN B 1 250 ? -0.521 33.812 9.203 1 64.12 250 ASN B CA 1
ATOM 5445 C C . ASN B 1 250 ? -1.668 33.25 8.367 1 64.12 250 ASN B C 1
ATOM 5447 O O . ASN B 1 250 ? -1.639 32.094 7.961 1 64.12 250 ASN B O 1
ATOM 5451 N N . ILE B 1 251 ? -2.686 33.969 8.055 1 56.62 251 ILE B N 1
ATOM 5452 C CA . ILE B 1 251 ? -3.777 33.375 7.309 1 56.62 251 ILE B CA 1
ATOM 5453 C C . ILE B 1 251 ? -3.531 33.531 5.809 1 56.62 251 ILE B C 1
ATOM 5455 O O . ILE B 1 251 ? -3.84 34.562 5.23 1 56.62 251 ILE B O 1
ATOM 5459 N N . VAL B 1 252 ? -2.271 33.406 5.312 1 48.62 252 VAL B N 1
ATOM 5460 C CA . VAL B 1 252 ? -2.051 33.594 3.883 1 48.62 252 VAL B CA 1
ATOM 5461 C C . VAL B 1 252 ? -2.301 32.281 3.137 1 48.62 252 VAL B C 1
ATOM 5463 O O . VAL B 1 252 ? -1.865 31.219 3.578 1 48.62 252 VAL B O 1
ATOM 5466 N N . ALA B 1 253 ? -3.369 32.344 2.287 1 44.19 253 ALA B N 1
ATOM 5467 C CA . ALA B 1 253 ? -3.492 31.266 1.321 1 44.19 253 ALA B CA 1
ATOM 5468 C C . ALA B 1 253 ? -2.182 31.047 0.573 1 44.19 253 ALA B C 1
ATOM 5470 O O . ALA B 1 253 ? -1.615 31.984 0.01 1 44.19 253 ALA B O 1
ATOM 5471 N N . HIS B 1 254 ? -1.259 30.328 1.072 1 41.25 254 HIS B N 1
ATOM 5472 C CA . HIS B 1 254 ? 0.022 30.141 0.399 1 41.25 254 HIS B CA 1
ATOM 5473 C C . HIS B 1 254 ? -0.175 29.719 -1.052 1 41.25 254 HIS B C 1
ATOM 5475 O O . HIS B 1 254 ? -0.853 28.719 -1.325 1 41.25 254 HIS B O 1
ATOM 5481 N N . GLU B 1 255 ? -0.241 30.594 -1.88 1 40.53 255 GLU B N 1
ATOM 5482 C CA . GLU B 1 255 ? -0.068 30.234 -3.283 1 40.53 255 GLU B CA 1
ATOM 5483 C C . GLU B 1 255 ? 1.103 29.266 -3.467 1 40.53 255 GLU B C 1
ATOM 5485 O O . GLU B 1 255 ? 2.039 29.266 -2.666 1 40.53 255 GLU B O 1
ATOM 5490 N N . TYR B 1 256 ? 0.946 28.312 -4.172 1 43.03 256 TYR B N 1
ATOM 5491 C CA . TYR B 1 256 ? 2.006 27.375 -4.523 1 43.03 256 TYR B CA 1
ATOM 5492 C C . TYR B 1 256 ? 3.316 28.109 -4.789 1 43.03 256 TYR B C 1
ATOM 5494 O O . TYR B 1 256 ? 3.447 28.812 -5.793 1 43.03 256 TYR B O 1
ATOM 5502 N N . LYS B 1 257 ? 4.094 28.578 -3.857 1 53.44 257 LYS B N 1
ATOM 5503 C CA . LYS B 1 257 ? 5.277 29.391 -4.074 1 53.44 257 LYS B CA 1
ATOM 5504 C C . LYS B 1 257 ? 6.418 28.562 -4.668 1 53.44 257 LYS B C 1
ATOM 5506 O O . LYS B 1 257 ? 7.266 29.094 -5.387 1 53.44 257 LYS B O 1
ATOM 5511 N N . GLY B 1 258 ? 6.504 27.219 -4.465 1 60.88 258 GLY B N 1
ATOM 5512 C CA . GLY B 1 258 ? 7.602 26.422 -4.977 1 60.88 258 GLY B CA 1
ATOM 5513 C C . GL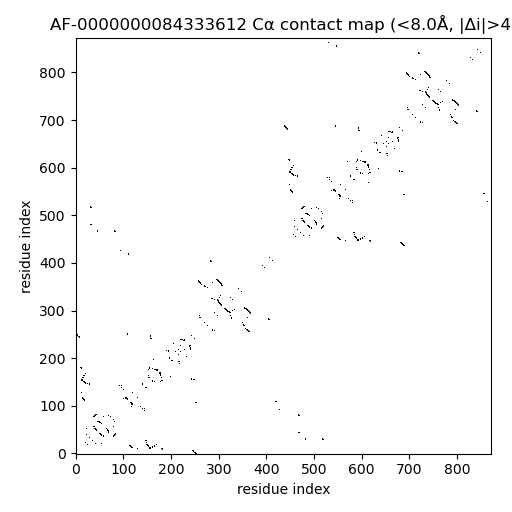Y B 1 258 ? 7.41 24.922 -4.746 1 60.88 258 GLY B C 1
ATOM 5514 O O . GLY B 1 258 ? 6.527 24.516 -3.988 1 60.88 258 GLY B O 1
ATOM 5515 N N . MET B 1 259 ? 7.91 24.172 -5.621 1 67.75 259 MET B N 1
ATOM 5516 C CA . MET B 1 259 ? 7.969 22.719 -5.488 1 67.75 259 MET B CA 1
ATOM 5517 C C . MET B 1 259 ? 9.398 22.25 -5.234 1 67.75 259 MET B C 1
ATOM 5519 O O . MET B 1 259 ? 10.352 22.875 -5.699 1 67.75 259 MET B O 1
ATOM 5523 N N . GLN B 1 260 ? 9.5 21.344 -4.285 1 73.69 260 GLN B N 1
ATOM 5524 C CA . GLN B 1 260 ? 10.828 20.781 -4.09 1 73.69 260 GLN B CA 1
ATOM 5525 C C . GLN B 1 260 ? 10.773 19.25 -3.994 1 73.69 260 GLN B C 1
ATOM 5527 O O . GLN B 1 260 ? 9.734 18.688 -3.67 1 73.69 260 GLN B O 1
ATOM 5532 N N . ALA B 1 261 ? 11.789 18.688 -4.438 1 77.25 261 ALA B N 1
ATOM 5533 C CA . ALA B 1 261 ? 12.031 17.25 -4.297 1 77.25 261 ALA B CA 1
ATOM 5534 C C . ALA B 1 261 ? 13.398 16.984 -3.664 1 77.25 261 ALA B C 1
ATOM 5536 O O . ALA B 1 261 ? 14.383 17.656 -3.998 1 77.25 261 ALA B O 1
ATOM 5537 N N . MET B 1 262 ? 13.336 16.062 -2.613 1 74.12 262 MET B N 1
ATOM 5538 C CA . MET B 1 262 ? 14.594 15.773 -1.94 1 74.12 262 MET B CA 1
ATOM 5539 C C . MET B 1 262 ? 14.727 14.289 -1.65 1 74.12 262 MET B C 1
ATOM 5541 O O . MET B 1 262 ? 13.727 13.578 -1.521 1 74.12 262 MET B O 1
ATOM 5545 N N . ARG B 1 263 ? 15.961 13.797 -1.663 1 73.31 263 ARG B N 1
ATOM 5546 C CA . ARG B 1 263 ? 16.266 12.414 -1.308 1 73.31 263 ARG B CA 1
ATOM 5547 C C . ARG B 1 263 ? 17.516 12.336 -0.443 1 73.31 263 ARG B C 1
ATOM 5549 O O . ARG B 1 263 ? 18.516 13.008 -0.713 1 73.31 263 ARG B O 1
ATOM 5556 N N . GLN B 1 264 ? 17.328 11.516 0.615 1 73.31 264 GLN B N 1
ATOM 5557 C CA . GLN B 1 264 ? 18.516 11.164 1.379 1 73.31 264 GLN B CA 1
ATOM 5558 C C . GLN B 1 264 ? 19.219 9.953 0.776 1 73.31 264 GLN B C 1
ATOM 5560 O O . GLN B 1 264 ? 18.578 9.031 0.286 1 73.31 264 GLN B O 1
ATOM 5565 N N . VAL B 1 265 ? 20.578 10.047 0.745 1 69.62 265 VAL B N 1
ATOM 5566 C CA . VAL B 1 265 ? 21.375 8.969 0.162 1 69.62 265 VAL B CA 1
ATOM 5567 C C . VAL B 1 265 ? 22.141 8.25 1.262 1 69.62 265 VAL B C 1
ATOM 5569 O O . VAL B 1 265 ? 22.906 8.875 2.012 1 69.62 265 VAL B O 1
ATOM 5572 N N . SER B 1 266 ? 21.844 6.918 1.354 1 66.75 266 SER B N 1
ATOM 5573 C CA . SER B 1 266 ? 22.578 6.121 2.332 1 66.75 266 SER B CA 1
ATOM 5574 C C . SER B 1 266 ? 24.047 5.977 1.94 1 66.75 266 SER B C 1
ATOM 5576 O O . SER B 1 266 ? 24.422 6.23 0.792 1 66.75 266 SER B O 1
ATOM 5578 N N . LYS B 1 267 ? 24.828 5.57 2.893 1 68.06 267 LYS B N 1
ATOM 5579 C CA . LYS B 1 267 ? 26.266 5.398 2.691 1 68.06 267 LYS B CA 1
ATOM 5580 C C . LYS B 1 267 ? 26.547 4.359 1.608 1 68.06 267 LYS B C 1
ATOM 5582 O O . LYS B 1 267 ? 27.453 4.539 0.791 1 68.06 267 LYS B O 1
ATOM 5587 N N . GLU B 1 268 ? 25.766 3.391 1.568 1 64.75 268 GLU B N 1
ATOM 5588 C CA . GLU B 1 268 ? 25.984 2.297 0.625 1 64.75 268 GLU B CA 1
ATOM 5589 C C . GLU B 1 268 ? 25.719 2.744 -0.81 1 64.75 268 GLU B C 1
ATOM 5591 O O . GLU B 1 268 ? 26.438 2.35 -1.729 1 64.75 268 GLU B O 1
ATOM 5596 N N . LYS B 1 269 ? 24.875 3.596 -0.92 1 65.75 269 LYS B N 1
ATOM 5597 C CA . LYS B 1 269 ? 24.453 4.016 -2.254 1 65.75 269 LYS B CA 1
ATOM 5598 C C . LYS B 1 269 ? 25.344 5.137 -2.785 1 65.75 269 LYS B C 1
ATOM 5600 O O . LYS B 1 269 ? 25.516 5.273 -3.998 1 65.75 269 LYS B O 1
ATOM 5605 N N . ARG B 1 270 ? 25.969 5.809 -1.91 1 70.06 270 ARG B N 1
ATOM 5606 C CA . ARG B 1 270 ? 26.75 6.984 -2.285 1 70.06 270 ARG B CA 1
ATOM 5607 C C . ARG B 1 270 ? 28.016 6.586 -3.033 1 70.06 270 ARG B C 1
ATOM 5609 O O . ARG B 1 270 ? 28.641 7.422 -3.686 1 70.06 270 ARG B O 1
ATOM 5616 N N . ALA B 1 271 ? 28.344 5.355 -2.967 1 66.88 271 ALA B N 1
ATOM 5617 C CA . ALA B 1 271 ? 29.625 4.934 -3.525 1 66.88 271 ALA B CA 1
ATOM 5618 C C . ALA B 1 271 ? 29.578 4.891 -5.051 1 66.88 271 ALA B C 1
ATOM 5620 O O . ALA B 1 271 ? 30.609 4.902 -5.715 1 66.88 271 ALA B O 1
ATOM 5621 N N . SER B 1 272 ? 28.453 4.957 -5.645 1 65.38 272 SER B N 1
ATOM 5622 C CA . SER B 1 272 ? 28.344 4.875 -7.098 1 65.38 272 SER B CA 1
ATOM 5623 C C . SER B 1 272 ? 27.906 6.211 -7.695 1 65.38 272 SER B C 1
ATOM 5625 O O . SER B 1 272 ? 26.812 6.699 -7.402 1 65.38 272 SER B O 1
ATOM 5627 N N . ALA B 1 273 ? 28.828 6.797 -8.398 1 63.84 273 ALA B N 1
ATOM 5628 C CA . ALA B 1 273 ? 28.516 8.047 -9.086 1 63.84 273 ALA B CA 1
ATOM 5629 C C . ALA B 1 273 ? 27.281 7.883 -9.984 1 63.84 273 ALA B C 1
ATOM 5631 O O . ALA B 1 273 ? 26.469 8.797 -10.094 1 63.84 273 ALA B O 1
ATOM 5632 N N . GLU B 1 274 ? 27.25 6.77 -10.523 1 65.75 274 GLU B N 1
ATOM 5633 C CA . GLU B 1 274 ? 26.141 6.477 -11.414 1 65.75 274 GLU B CA 1
ATOM 5634 C C . GLU B 1 274 ? 24.812 6.523 -10.664 1 65.75 274 GLU B C 1
ATOM 5636 O O . GLU B 1 274 ? 23.797 7 -11.195 1 65.75 274 GLU B O 1
ATOM 5641 N N . TYR B 1 275 ? 24.859 6.172 -9.492 1 72.5 275 TYR B N 1
ATOM 5642 C CA . TYR B 1 275 ? 23.641 6.18 -8.68 1 72.5 275 TYR B CA 1
ATOM 5643 C C . TYR B 1 275 ? 23.188 7.609 -8.398 1 72.5 275 TYR B C 1
ATOM 5645 O O . TYR B 1 275 ? 22 7.902 -8.43 1 72.5 275 TYR B O 1
ATOM 5653 N N . MET B 1 276 ? 24.203 8.422 -8.273 1 73.94 276 MET B N 1
ATOM 5654 C CA . MET B 1 276 ? 23.875 9.812 -7.953 1 73.94 276 MET B CA 1
ATOM 5655 C C . MET B 1 276 ? 23.188 10.492 -9.133 1 73.94 276 MET B C 1
ATOM 5657 O O . MET B 1 276 ? 22.234 11.258 -8.938 1 73.94 276 MET B O 1
ATOM 5661 N N . GLU B 1 277 ? 23.734 10.234 -10.211 1 70.81 277 GLU B N 1
ATOM 5662 C CA . GLU B 1 277 ? 23.125 10.812 -11.406 1 70.81 277 GLU B CA 1
ATOM 5663 C C . GLU B 1 277 ? 21.703 10.312 -11.609 1 70.81 277 GLU B C 1
ATOM 5665 O O . GLU B 1 277 ? 20.812 11.078 -11.992 1 70.81 277 GLU B O 1
ATOM 5670 N N . GLN B 1 278 ? 21.594 9.109 -11.383 1 72.56 278 GLN B N 1
ATOM 5671 C CA . GLN B 1 278 ? 20.266 8.523 -11.5 1 72.56 278 GLN B CA 1
ATOM 5672 C C . GLN B 1 278 ? 19.297 9.125 -10.484 1 72.56 278 GLN B C 1
ATOM 5674 O O . GLN B 1 278 ? 18.141 9.406 -10.805 1 72.56 278 GLN B O 1
ATOM 5679 N N . LEU B 1 279 ? 19.859 9.305 -9.344 1 75.12 279 LEU B N 1
ATOM 5680 C CA . LEU B 1 279 ? 19.047 9.898 -8.281 1 75.12 279 LEU B CA 1
ATOM 5681 C C . LEU B 1 279 ? 18.641 11.32 -8.641 1 75.12 279 LEU B C 1
ATOM 5683 O O . LEU B 1 279 ? 17.484 11.711 -8.43 1 75.12 279 LEU B O 1
ATOM 5687 N N . PHE B 1 280 ? 19.594 12.031 -9.18 1 81.38 280 PHE B N 1
ATOM 5688 C CA . PHE B 1 280 ? 19.328 13.406 -9.602 1 81.38 280 PHE B CA 1
ATOM 5689 C C . PHE B 1 280 ? 18.266 13.445 -10.688 1 81.38 280 PHE B C 1
ATOM 5691 O O . PHE B 1 280 ? 17.344 14.258 -10.633 1 81.38 280 PHE B O 1
ATOM 5698 N N . LEU B 1 281 ? 18.406 12.602 -11.578 1 74.88 281 LEU B N 1
ATOM 5699 C CA . LEU B 1 281 ? 17.406 12.516 -12.648 1 74.88 281 LEU B CA 1
ATOM 5700 C C . LEU B 1 281 ? 16.031 12.195 -12.078 1 74.88 281 LEU B C 1
ATOM 5702 O O . LEU B 1 281 ? 15.031 12.766 -12.523 1 74.88 281 LEU B O 1
ATOM 5706 N N . THR B 1 282 ? 16.031 11.359 -11.141 1 74.62 282 THR B N 1
ATOM 5707 C CA . THR B 1 282 ? 14.773 10.992 -10.5 1 74.62 282 THR B CA 1
ATOM 5708 C C . THR B 1 282 ? 14.125 12.211 -9.844 1 74.62 282 THR B C 1
ATOM 5710 O O . THR B 1 282 ? 12.906 12.391 -9.93 1 74.62 282 THR B O 1
ATOM 5713 N N . LEU B 1 283 ? 14.922 12.984 -9.164 1 79.56 283 LEU B N 1
ATOM 5714 C CA . LEU B 1 283 ? 14.414 14.203 -8.539 1 79.56 283 LEU B CA 1
ATOM 5715 C C . LEU B 1 283 ? 13.836 15.148 -9.594 1 79.56 283 LEU B C 1
ATOM 5717 O O . LEU B 1 283 ? 12.766 15.727 -9.391 1 79.56 283 LEU B O 1
ATOM 5721 N N . CYS B 1 284 ? 14.523 15.305 -10.703 1 79.81 284 CYS B N 1
ATOM 5722 C CA . CYS B 1 284 ? 14.07 16.172 -11.781 1 79.81 284 CYS B CA 1
ATOM 5723 C C . CYS B 1 284 ? 12.75 15.672 -12.367 1 79.81 284 CYS B C 1
ATOM 5725 O O . CYS B 1 284 ? 11.836 16.469 -12.602 1 79.81 284 CYS B O 1
ATOM 5727 N N . CYS B 1 285 ? 12.703 14.422 -12.516 1 72.06 285 CYS B N 1
ATOM 5728 C CA . CYS B 1 285 ? 11.492 13.828 -13.062 1 72.06 285 CYS B CA 1
ATOM 5729 C C . CYS B 1 285 ? 10.312 14.023 -12.109 1 72.06 285 CYS B C 1
ATOM 5731 O O . CYS B 1 285 ? 9.195 14.281 -12.547 1 72.06 285 CYS B O 1
ATOM 5733 N N . THR B 1 286 ? 10.609 13.859 -10.906 1 72.75 286 THR B N 1
ATOM 5734 C CA . THR B 1 286 ? 9.578 14.047 -9.891 1 72.75 286 THR B CA 1
ATOM 5735 C C . THR B 1 286 ? 8.992 15.453 -9.977 1 72.75 286 THR B C 1
ATOM 5737 O O . THR B 1 286 ? 7.77 15.617 -9.961 1 72.75 286 THR B O 1
ATOM 5740 N N . LEU B 1 287 ? 9.852 16.422 -10.094 1 77.19 287 LEU B N 1
ATOM 5741 C CA . LEU B 1 287 ? 9.383 17.812 -10.148 1 77.19 287 LEU B CA 1
ATOM 5742 C C . LEU B 1 287 ? 8.648 18.078 -11.453 1 77.19 287 LEU B C 1
ATOM 5744 O O . LEU B 1 287 ? 7.668 18.828 -11.477 1 77.19 287 LEU B O 1
ATOM 5748 N N . GLU B 1 288 ? 9.148 17.469 -12.5 1 72.06 288 GLU B N 1
ATOM 5749 C CA . GLU B 1 288 ? 8.445 17.609 -13.773 1 72.06 288 GLU B CA 1
ATOM 5750 C C . GLU B 1 288 ? 7.016 17.094 -13.672 1 72.06 288 GLU B C 1
ATOM 5752 O O . GLU B 1 288 ? 6.07 17.781 -14.07 1 72.06 288 GLU B O 1
ATOM 5757 N N . LYS B 1 289 ? 6.938 15.93 -13.188 1 66.56 289 LYS B N 1
ATOM 5758 C CA . LYS B 1 289 ? 5.613 15.328 -13.039 1 66.56 289 LYS B CA 1
ATOM 5759 C C . LYS B 1 289 ? 4.688 16.219 -12.227 1 66.56 289 LYS B C 1
ATOM 5761 O O . LYS B 1 289 ? 3.52 16.406 -12.578 1 66.56 289 LYS B O 1
ATOM 5766 N N . ARG B 1 290 ? 5.262 16.766 -11.195 1 67.38 290 ARG B N 1
ATOM 5767 C CA . ARG B 1 290 ? 4.473 17.641 -10.328 1 67.38 290 ARG B CA 1
ATOM 5768 C C . ARG B 1 290 ? 4.07 18.922 -11.055 1 67.38 290 ARG B C 1
ATOM 5770 O O . ARG B 1 290 ? 2.926 19.359 -10.945 1 67.38 290 ARG B O 1
ATOM 5777 N N . MET B 1 291 ? 5.012 19.438 -11.719 1 68.56 291 MET B N 1
ATOM 5778 C CA . MET B 1 291 ? 4.738 20.672 -12.453 1 68.56 291 MET B CA 1
ATOM 5779 C C . MET B 1 291 ? 3.689 20.422 -13.539 1 68.56 291 MET B C 1
ATOM 5781 O O . MET B 1 291 ? 2.779 21.234 -13.711 1 68.56 291 MET B O 1
ATOM 5785 N N . VAL B 1 292 ? 3.893 19.281 -14.242 1 61.88 292 VAL B N 1
ATOM 5786 C CA . VAL B 1 292 ? 2.957 18.953 -15.312 1 61.88 292 VAL B CA 1
ATOM 5787 C C . VAL B 1 292 ? 1.555 18.766 -14.734 1 61.88 292 VAL B C 1
ATOM 5789 O O . VAL B 1 292 ? 0.577 19.281 -15.289 1 61.88 292 VAL B O 1
ATOM 5792 N N . ARG B 1 293 ? 1.603 18.125 -13.75 1 57.47 293 ARG B N 1
ATOM 5793 C CA . ARG B 1 293 ? 0.33 17.844 -13.094 1 57.47 293 ARG B CA 1
ATOM 5794 C C . ARG B 1 293 ? -0.369 19.141 -12.688 1 57.47 293 ARG B C 1
ATOM 5796 O O . ARG B 1 293 ? -1.593 19.25 -12.789 1 57.47 293 ARG B O 1
ATOM 5803 N N . HIS B 1 294 ? 0.405 20.078 -12.32 1 56.84 294 HIS B N 1
ATOM 5804 C CA . HIS B 1 294 ? -0.152 21.344 -11.82 1 56.84 294 HIS B CA 1
ATOM 5805 C C . HIS B 1 294 ? -0.111 22.422 -12.891 1 56.84 294 HIS B C 1
ATOM 5807 O O . HIS B 1 294 ? -0.397 23.594 -12.602 1 56.84 294 HIS B O 1
ATOM 5813 N N . LYS B 1 295 ? 0.274 21.938 -14.039 1 58.5 295 LYS B N 1
ATOM 5814 C CA . LYS B 1 295 ? 0.354 22.828 -15.188 1 58.5 295 LYS B CA 1
ATOM 5815 C C . LYS B 1 295 ? 1.216 24.047 -14.883 1 58.5 295 LYS B C 1
ATOM 5817 O O . LYS B 1 295 ? 0.834 25.188 -15.188 1 58.5 295 LYS B O 1
ATOM 5822 N N . PHE B 1 296 ? 2.18 23.859 -14.125 1 65.38 296 PHE B N 1
ATOM 5823 C CA . PHE B 1 296 ? 3.133 24.906 -13.797 1 65.38 296 PHE B CA 1
ATOM 5824 C C . PHE B 1 296 ? 4.398 24.781 -14.641 1 65.38 296 PHE B C 1
ATOM 5826 O O . PHE B 1 296 ? 4.816 23.672 -14.969 1 65.38 296 PHE B O 1
ATOM 5833 N N . TYR B 1 297 ? 4.832 25.906 -15.047 1 73.62 297 TYR B N 1
ATOM 5834 C CA . TYR B 1 297 ? 6.215 26.062 -15.484 1 73.62 297 TYR B CA 1
ATOM 5835 C C . TYR B 1 297 ? 7.023 26.844 -14.461 1 73.62 297 TYR B C 1
ATOM 5837 O O . TYR B 1 297 ? 6.484 27.719 -13.773 1 73.62 297 TYR B O 1
ATOM 5845 N N . CYS B 1 298 ? 8.148 26.531 -14.32 1 79.31 298 CYS B N 1
ATOM 5846 C CA . CYS B 1 298 ? 8.945 27.234 -13.32 1 79.31 298 CYS B CA 1
ATOM 5847 C C . CYS B 1 298 ? 9.898 28.219 -13.984 1 79.31 298 CYS B C 1
ATOM 5849 O O . CYS B 1 298 ? 10.297 28.031 -15.133 1 79.31 298 CYS B O 1
ATOM 5851 N N . LYS B 1 299 ? 10.25 29.219 -13.25 1 77.69 299 LYS B N 1
ATOM 5852 C CA . LYS B 1 299 ? 11.211 30.203 -13.727 1 77.69 299 LYS B CA 1
ATOM 5853 C C . LYS B 1 299 ? 12.406 30.312 -12.789 1 77.69 299 LYS B C 1
ATOM 5855 O O . LYS B 1 299 ? 13.242 31.203 -12.945 1 77.69 299 LYS B O 1
ATOM 5860 N N . ALA B 1 300 ? 12.359 29.531 -11.844 1 81.19 300 ALA B N 1
ATOM 5861 C CA . ALA B 1 300 ? 13.508 29.484 -10.945 1 81.19 300 ALA B CA 1
ATOM 5862 C C . ALA B 1 300 ? 13.789 28.062 -10.492 1 81.19 300 ALA B C 1
ATOM 5864 O O . ALA B 1 300 ? 12.859 27.281 -10.266 1 81.19 300 ALA B O 1
ATOM 5865 N N . VAL B 1 301 ? 15.07 27.75 -10.43 1 87 301 VAL B N 1
ATOM 5866 C CA . VAL B 1 301 ? 15.523 26.422 -10.031 1 87 301 VAL B CA 1
ATOM 5867 C C . VAL B 1 301 ? 16.516 26.531 -8.883 1 87 301 VAL B C 1
ATOM 5869 O O . VAL B 1 301 ? 17.375 27.422 -8.875 1 87 301 VAL B O 1
ATOM 5872 N N . GLY B 1 302 ? 16.266 25.766 -7.863 1 85.62 302 GLY B N 1
ATOM 5873 C CA . GLY B 1 302 ? 17.219 25.609 -6.773 1 85.62 302 GLY B CA 1
ATOM 5874 C C . GLY B 1 302 ? 17.734 24.203 -6.609 1 85.62 302 GLY B C 1
ATOM 5875 O O . GLY B 1 302 ? 17 23.234 -6.855 1 85.62 302 GLY B O 1
ATOM 5876 N N . PHE B 1 303 ? 19.016 24.062 -6.223 1 88.06 303 PHE B N 1
ATOM 5877 C CA . PHE B 1 303 ? 19.641 22.766 -6.004 1 88.06 303 PHE B CA 1
ATOM 5878 C C . PHE B 1 303 ? 20.562 22.812 -4.793 1 88.06 303 PHE B C 1
ATOM 5880 O O . PHE B 1 303 ? 21.266 23.797 -4.578 1 88.06 303 PHE B O 1
ATOM 5887 N N . SER B 1 304 ? 20.422 21.75 -3.99 1 86.12 304 SER B N 1
ATOM 5888 C CA . SER B 1 304 ? 21.312 21.688 -2.838 1 86.12 304 SER B CA 1
ATOM 5889 C C . SER B 1 304 ? 21.797 20.266 -2.578 1 86.12 304 SER B C 1
ATOM 5891 O O . SER B 1 304 ? 21.062 19.312 -2.814 1 86.12 304 SER B O 1
ATOM 5893 N N . CYS B 1 305 ? 23.062 20.156 -2.164 1 85.62 305 CYS B N 1
ATOM 5894 C CA . CYS B 1 305 ? 23.703 18.906 -1.74 1 85.62 305 CYS B CA 1
ATOM 5895 C C . CYS B 1 305 ? 24.25 19.031 -0.323 1 85.62 305 CYS B C 1
ATOM 5897 O O . CYS B 1 305 ? 24.828 20.062 0.037 1 85.62 305 CYS B O 1
ATOM 5899 N N . HIS B 1 306 ? 23.922 17.984 0.42 1 82.62 306 HIS B N 1
ATOM 5900 C CA . HIS B 1 306 ? 24.547 17.859 1.731 1 82.62 306 HIS B CA 1
ATOM 5901 C C . HIS B 1 306 ? 25.609 16.766 1.744 1 82.62 306 HIS B C 1
ATOM 5903 O O . HIS B 1 306 ? 25.438 15.734 1.093 1 82.62 306 HIS B O 1
ATOM 5909 N N . TYR B 1 307 ? 26.672 17.078 2.516 1 81.5 307 TYR B N 1
ATOM 5910 C CA . TYR B 1 307 ? 27.797 16.141 2.508 1 81.5 307 TYR B CA 1
ATOM 5911 C C . TYR B 1 307 ? 28.016 15.547 3.893 1 81.5 307 TYR B C 1
ATOM 5913 O O . TYR B 1 307 ? 27.469 16.031 4.879 1 81.5 307 TYR B O 1
ATOM 5921 N N . THR B 1 308 ? 28.781 14.523 3.938 1 80.25 308 THR B N 1
ATOM 5922 C CA . THR B 1 308 ? 29.062 13.766 5.156 1 80.25 308 THR B CA 1
ATOM 5923 C C . THR B 1 308 ? 29.719 14.656 6.207 1 80.25 308 THR B C 1
ATOM 5925 O O . THR B 1 308 ? 29.547 14.43 7.41 1 80.25 308 THR B O 1
ATOM 5928 N N . ASP B 1 309 ? 30.422 15.68 5.77 1 76.31 309 ASP B N 1
ATOM 5929 C CA . ASP B 1 309 ? 31.141 16.547 6.699 1 76.31 309 ASP B CA 1
ATOM 5930 C C . ASP B 1 309 ? 30.25 17.656 7.234 1 76.31 309 ASP B C 1
ATOM 5932 O O . ASP B 1 309 ? 30.688 18.516 7.984 1 76.31 309 ASP B O 1
ATOM 5936 N N . GLY B 1 310 ? 29.062 17.578 6.855 1 76.56 310 GLY B N 1
ATOM 5937 C CA . GLY B 1 310 ? 28.094 18.547 7.359 1 76.56 310 GLY B CA 1
ATOM 5938 C C . GLY B 1 310 ? 27.984 19.781 6.484 1 76.56 310 GLY B C 1
ATOM 5939 O O . GLY B 1 310 ? 27.141 20.641 6.723 1 76.56 310 GLY B O 1
ATOM 5940 N N . SER B 1 311 ? 28.938 19.812 5.52 1 76.75 311 SER B N 1
ATOM 5941 C CA . SER B 1 311 ? 28.891 20.969 4.625 1 76.75 311 SER B CA 1
ATOM 5942 C C . SER B 1 311 ? 27.75 20.844 3.629 1 76.75 311 SER B C 1
ATOM 5944 O O . SER B 1 311 ? 27.141 19.781 3.502 1 76.75 311 SER B O 1
ATOM 5946 N N . ARG B 1 312 ? 27.406 22.062 3.119 1 81.69 312 ARG B N 1
ATOM 5947 C CA . ARG B 1 312 ? 26.344 22.109 2.125 1 81.69 312 ARG B CA 1
ATOM 5948 C C . ARG B 1 312 ? 26.734 23 0.946 1 81.69 312 ARG B C 1
ATOM 5950 O O . ARG B 1 312 ? 27.422 24 1.12 1 81.69 312 ARG B O 1
ATOM 5957 N N . TRP B 1 313 ? 26.422 22.484 -0.197 1 80.56 313 TRP B N 1
ATOM 5958 C CA . TRP B 1 313 ? 26.484 23.297 -1.398 1 80.56 313 TRP B CA 1
ATOM 5959 C C . TRP B 1 313 ? 25.094 23.609 -1.934 1 80.56 313 TRP B C 1
ATOM 5961 O O . TRP B 1 313 ? 24.234 22.719 -1.991 1 80.56 313 TRP B O 1
ATOM 5971 N N . GLU B 1 314 ? 24.828 24.859 -2.066 1 84.12 314 GLU B N 1
ATOM 5972 C CA . GLU B 1 314 ? 23.531 25.25 -2.619 1 84.12 314 GLU B CA 1
ATOM 5973 C C . GLU B 1 314 ? 23.703 26.281 -3.727 1 84.12 314 GLU B C 1
ATOM 5975 O O . GLU B 1 314 ? 24.625 27.109 -3.686 1 84.12 314 GLU B O 1
ATOM 5980 N N . ASP B 1 315 ? 22.891 26.094 -4.73 1 81.31 315 ASP B N 1
ATOM 5981 C CA . ASP B 1 315 ? 22.828 27.047 -5.832 1 81.31 315 ASP B CA 1
ATOM 5982 C C . ASP B 1 315 ? 21.391 27.25 -6.305 1 81.31 315 ASP B C 1
ATOM 5984 O O . ASP B 1 315 ? 20.531 26.406 -6.051 1 81.31 315 ASP B O 1
ATOM 5988 N N . GLY B 1 316 ? 21.125 28.469 -6.785 1 85.38 316 GLY B N 1
ATOM 5989 C CA . GLY B 1 316 ? 19.828 28.812 -7.352 1 85.38 316 GLY B CA 1
ATOM 5990 C C . GLY B 1 316 ? 19.922 29.859 -8.445 1 85.38 316 GLY B C 1
ATOM 5991 O O . GLY B 1 316 ? 20.797 30.719 -8.414 1 85.38 316 GLY B O 1
ATOM 5992 N N . PHE B 1 317 ? 19.094 29.672 -9.414 1 80.44 317 PHE B N 1
ATOM 5993 C CA . PHE B 1 317 ? 19.109 30.641 -10.508 1 80.44 317 PHE B CA 1
ATOM 5994 C C . PHE B 1 317 ? 17.719 30.781 -11.125 1 80.44 317 PHE B C 1
ATOM 5996 O O . PHE B 1 317 ? 16.875 29.906 -10.953 1 80.44 317 PHE B O 1
ATOM 6003 N N . THR B 1 318 ? 17.531 31.875 -11.734 1 82.12 318 THR B N 1
ATOM 6004 C CA . THR B 1 318 ? 16.281 32.125 -12.461 1 82.12 318 THR B CA 1
ATOM 6005 C C . THR B 1 318 ? 16.469 31.875 -13.953 1 82.12 318 THR B C 1
ATOM 6007 O O . THR B 1 318 ? 17.578 32 -14.477 1 82.12 318 THR B O 1
ATOM 6010 N N . ILE B 1 319 ? 15.391 31.422 -14.539 1 76.81 319 ILE B N 1
ATOM 6011 C CA . ILE B 1 319 ? 15.414 31.156 -15.977 1 76.81 319 ILE B CA 1
ATOM 6012 C C . ILE B 1 319 ? 14.438 32.094 -16.688 1 76.81 319 ILE B C 1
ATOM 6014 O O . ILE B 1 319 ? 13.391 32.438 -16.156 1 76.81 319 ILE B O 1
ATOM 6018 N N . SER B 1 320 ? 14.859 32.531 -17.859 1 75.12 320 SER B N 1
ATOM 6019 C CA . SER B 1 320 ? 14.055 33.5 -18.609 1 75.12 320 SER B CA 1
ATOM 6020 C C . SER B 1 320 ? 12.836 32.812 -19.234 1 75.12 320 SER B C 1
ATOM 6022 O O . SER B 1 320 ? 11.75 33.406 -19.266 1 75.12 320 SER B O 1
ATOM 6024 N N . THR B 1 321 ? 13.086 31.609 -19.734 1 73.62 321 THR B N 1
ATOM 6025 C CA . THR B 1 321 ? 12 30.875 -20.359 1 73.62 321 THR B CA 1
ATOM 6026 C C . THR B 1 321 ? 11.438 29.828 -19.406 1 73.62 321 THR B C 1
ATOM 6028 O O . THR B 1 321 ? 12.18 28.969 -18.906 1 73.62 321 THR B O 1
ATOM 6031 N N . PRO B 1 322 ? 10.164 29.922 -19.203 1 78.25 322 PRO B N 1
ATOM 6032 C CA . PRO B 1 322 ? 9.555 28.938 -18.328 1 78.25 322 PRO B CA 1
ATOM 6033 C C . PRO B 1 322 ? 9.797 27.5 -18.797 1 78.25 322 PRO B C 1
ATOM 6035 O O . PRO B 1 322 ? 9.805 27.234 -20 1 78.25 322 PRO B O 1
ATOM 6038 N N . MET B 1 323 ? 10.102 26.656 -17.844 1 76.81 323 MET B N 1
ATOM 6039 C CA . MET B 1 323 ? 10.383 25.266 -18.203 1 76.81 323 MET B CA 1
ATOM 6040 C C . MET B 1 323 ? 9.68 24.297 -17.25 1 76.81 323 MET B C 1
ATOM 6042 O O . MET B 1 323 ? 9.25 24.703 -16.156 1 76.81 323 MET B O 1
ATOM 6046 N N . GLN B 1 324 ? 9.523 23.062 -17.797 1 78.56 324 GLN B N 1
ATOM 6047 C CA . GLN B 1 324 ? 8.867 22.031 -16.984 1 78.56 324 GLN B CA 1
ATOM 6048 C C . GLN B 1 324 ? 9.547 20.688 -17.188 1 78.56 324 GLN B C 1
ATOM 6050 O O . GLN B 1 324 ? 9.336 19.766 -16.391 1 78.56 324 GLN B O 1
ATOM 6055 N N . ASP B 1 325 ? 10.391 20.641 -18.141 1 73.31 325 ASP B N 1
ATOM 6056 C CA . ASP B 1 325 ? 10.953 19.359 -18.562 1 73.31 325 ASP B CA 1
ATOM 6057 C C . ASP B 1 325 ? 12.117 18.938 -17.656 1 73.31 325 ASP B C 1
ATOM 6059 O O . ASP B 1 325 ? 13 19.75 -17.375 1 73.31 325 ASP B O 1
ATOM 6063 N N . ALA B 1 326 ? 12.117 17.672 -17.297 1 79.69 326 ALA B N 1
ATOM 6064 C CA . ALA B 1 326 ? 13.094 17.109 -16.359 1 79.69 326 ALA B CA 1
ATOM 6065 C C . ALA B 1 326 ? 14.508 17.188 -16.938 1 79.69 326 ALA B C 1
ATOM 6067 O O . ALA B 1 326 ? 15.453 17.547 -16.234 1 79.69 326 ALA B O 1
ATOM 6068 N N . ILE B 1 327 ? 14.648 16.859 -18.141 1 75.06 327 ILE B N 1
ATOM 6069 C CA . ILE B 1 327 ? 15.969 16.797 -18.766 1 75.06 327 ILE B CA 1
ATOM 6070 C C . ILE B 1 327 ? 16.578 18.188 -18.828 1 75.06 327 ILE B C 1
ATOM 6072 O O . ILE B 1 327 ? 17.766 18.375 -18.516 1 75.06 327 ILE B O 1
ATOM 6076 N N . THR B 1 328 ? 15.773 19.156 -19.266 1 78.25 328 THR B N 1
ATOM 6077 C CA . THR B 1 328 ? 16.25 20.531 -19.312 1 78.25 328 THR B CA 1
ATOM 6078 C C . THR B 1 328 ? 16.656 21 -17.906 1 78.25 328 THR B C 1
ATOM 6080 O O . THR B 1 328 ? 17.688 21.656 -17.75 1 78.25 328 THR B O 1
ATOM 6083 N N . LEU B 1 329 ? 15.852 20.609 -16.984 1 84.56 329 LEU B N 1
ATOM 6084 C CA . LEU B 1 329 ? 16.141 20.953 -15.602 1 84.56 329 LEU B CA 1
ATOM 6085 C C . LEU B 1 329 ? 17.484 20.375 -15.172 1 84.56 329 LEU B C 1
ATOM 6087 O O . LEU B 1 329 ? 18.312 21.078 -14.594 1 84.56 329 LEU B O 1
ATOM 6091 N N . MET B 1 330 ? 17.609 19.156 -15.469 1 85.31 330 MET B N 1
ATOM 6092 C CA . MET B 1 330 ? 18.844 18.453 -15.094 1 85.31 330 MET B CA 1
ATOM 6093 C C . MET B 1 330 ? 20.062 19.094 -15.766 1 85.31 330 MET B C 1
ATOM 6095 O O . MET B 1 330 ? 21.078 19.328 -15.109 1 85.31 330 MET B O 1
ATOM 6099 N N . ASN B 1 331 ? 19.906 19.328 -16.953 1 81.38 331 ASN B N 1
ATOM 6100 C CA . ASN B 1 331 ? 21.016 19.891 -17.719 1 81.38 331 ASN B CA 1
ATOM 6101 C C . ASN B 1 331 ? 21.391 21.281 -17.188 1 81.38 331 ASN B C 1
ATOM 6103 O O . ASN B 1 331 ? 22.578 21.609 -17.094 1 81.38 331 ASN B O 1
ATOM 6107 N N . MET B 1 332 ? 20.484 22.031 -16.922 1 84.06 332 MET B N 1
ATOM 6108 C CA . MET B 1 332 ? 20.75 23.391 -16.406 1 84.06 332 MET B CA 1
ATOM 6109 C C . MET B 1 332 ? 21.516 23.328 -15.094 1 84.06 332 MET B C 1
ATOM 6111 O O . MET B 1 332 ? 22.469 24.094 -14.898 1 84.06 332 MET B O 1
ATOM 6115 N N . VAL B 1 333 ? 21.094 22.422 -14.281 1 88.06 333 VAL B N 1
ATOM 6116 C CA . VAL B 1 333 ? 21.75 22.297 -12.984 1 88.06 333 VAL B CA 1
ATOM 6117 C C . VAL B 1 333 ? 23.188 21.797 -13.188 1 88.06 333 VAL B C 1
ATOM 6119 O O . VAL B 1 333 ? 24.109 22.297 -12.555 1 88.06 333 VAL B O 1
ATOM 6122 N N . LYS B 1 334 ? 23.328 20.875 -14.055 1 86.12 334 LYS B N 1
ATOM 6123 C CA . LYS B 1 334 ? 24.656 20.328 -14.328 1 86.12 334 LYS B CA 1
ATOM 6124 C C . LYS B 1 334 ? 25.594 21.406 -14.883 1 86.12 334 LYS B C 1
ATOM 6126 O O . LYS B 1 334 ? 26.766 21.438 -14.539 1 86.12 334 LYS B O 1
ATOM 6131 N N . VAL B 1 335 ? 25.078 22.172 -15.758 1 84.62 335 VAL B N 1
ATOM 6132 C CA . VAL B 1 335 ? 25.875 23.266 -16.328 1 84.62 335 VAL B CA 1
ATOM 6133 C C . VAL B 1 335 ? 26.328 24.219 -15.219 1 84.62 335 VAL B C 1
ATOM 6135 O O . VAL B 1 335 ? 27.484 24.656 -15.203 1 84.62 335 VAL B O 1
ATOM 6138 N N . ARG B 1 336 ? 25.422 24.484 -14.367 1 85.25 336 ARG B N 1
ATOM 6139 C CA . ARG B 1 336 ? 25.734 25.375 -13.25 1 85.25 336 ARG B CA 1
ATOM 6140 C C . ARG B 1 336 ? 26.812 24.766 -12.352 1 85.25 336 ARG B C 1
ATOM 6142 O O . ARG B 1 336 ? 27.719 25.469 -11.891 1 85.25 336 ARG B O 1
ATOM 6149 N N . ILE B 1 337 ? 26.688 23.531 -12.125 1 86 337 ILE B N 1
ATOM 6150 C CA . ILE B 1 337 ? 27.656 22.812 -11.297 1 86 337 ILE B CA 1
ATOM 6151 C C . ILE B 1 337 ? 29.031 22.844 -11.977 1 86 337 ILE B C 1
ATOM 6153 O O . ILE B 1 337 ? 30.031 23.125 -11.336 1 86 337 ILE B O 1
ATOM 6157 N N . ALA B 1 338 ? 28.969 22.531 -13.188 1 85.56 338 ALA B N 1
ATOM 6158 C CA . ALA B 1 338 ? 30.219 22.516 -13.938 1 85.56 338 ALA B CA 1
ATOM 6159 C C . ALA B 1 338 ? 30.891 23.891 -13.906 1 85.56 338 ALA B C 1
ATOM 6161 O O . ALA B 1 338 ? 32.094 23.984 -13.727 1 85.56 338 ALA B O 1
ATOM 6162 N N . LYS B 1 339 ? 30.141 24.891 -14.133 1 84.5 339 LYS B N 1
ATOM 6163 C CA . LYS B 1 339 ? 30.672 26.25 -14.102 1 84.5 339 LYS B CA 1
ATOM 6164 C C . LYS B 1 339 ? 31.266 26.578 -12.734 1 84.5 339 LYS B C 1
ATOM 6166 O O . LYS B 1 339 ? 32.312 27.219 -12.641 1 84.5 339 LYS B O 1
ATOM 6171 N N . PHE B 1 340 ? 30.625 26.156 -11.789 1 83.62 340 PHE B N 1
ATOM 6172 C CA . PHE B 1 340 ? 31.094 26.391 -10.43 1 83.62 340 PHE B CA 1
ATOM 6173 C C . PHE B 1 340 ? 32.406 25.656 -10.164 1 83.62 340 PHE B C 1
ATOM 6175 O O . PHE B 1 340 ? 33.344 26.219 -9.602 1 83.62 340 PHE B O 1
ATOM 6182 N N . GLU B 1 341 ? 32.344 24.453 -10.562 1 85.62 341 GLU B N 1
ATOM 6183 C CA . GLU B 1 341 ? 33.562 23.641 -10.367 1 85.62 341 GLU B CA 1
ATOM 6184 C C . GLU B 1 341 ? 34.75 24.219 -11.125 1 85.62 341 GLU B C 1
ATOM 6186 O O . GLU B 1 341 ? 35.875 24.234 -10.617 1 85.62 341 GLU B O 1
ATOM 6191 N N . GLU B 1 342 ? 34.438 24.672 -12.227 1 84.81 342 GLU B N 1
ATOM 6192 C CA . GLU B 1 342 ? 35.469 25.25 -13.047 1 84.81 342 GLU B CA 1
ATOM 6193 C C . GLU B 1 342 ? 36 26.562 -12.438 1 84.81 342 GLU B C 1
ATOM 6195 O O . GLU B 1 342 ? 37.188 26.812 -12.438 1 84.81 342 GLU B O 1
ATOM 6200 N N . THR B 1 343 ? 35.094 27.297 -11.945 1 81.75 343 THR B N 1
ATOM 6201 C CA . THR B 1 343 ? 35.438 28.625 -11.438 1 81.75 343 THR B CA 1
ATOM 6202 C C . THR B 1 343 ? 36.125 28.516 -10.078 1 81.75 343 THR B C 1
ATOM 6204 O O . THR B 1 343 ? 37.031 29.281 -9.781 1 81.75 343 THR B O 1
ATOM 6207 N N . THR B 1 344 ? 35.719 27.531 -9.32 1 79.19 344 THR B N 1
ATOM 6208 C CA . THR B 1 344 ? 36.219 27.469 -7.949 1 79.19 344 THR B CA 1
ATOM 6209 C C . THR B 1 344 ? 37.281 26.406 -7.812 1 79.19 344 THR B C 1
ATOM 6211 O O . THR B 1 344 ? 37.969 26.328 -6.789 1 79.19 344 THR B O 1
ATOM 6214 N N . LYS B 1 345 ? 37.469 25.594 -8.859 1 80 345 LYS B N 1
ATOM 6215 C CA . LYS B 1 345 ? 38.406 24.469 -8.852 1 80 345 LYS B CA 1
ATOM 6216 C C . LYS B 1 345 ? 38.219 23.609 -7.613 1 80 345 LYS B C 1
ATOM 6218 O O . LYS B 1 345 ? 39.219 23.172 -7.004 1 80 345 LYS B O 1
ATOM 6223 N N . CYS B 1 346 ? 37 23.516 -7.242 1 75.5 346 CYS B N 1
ATOM 6224 C CA . CYS B 1 346 ? 36.688 22.703 -6.074 1 75.5 346 CYS B CA 1
ATOM 6225 C C . CYS B 1 346 ? 36.469 21.25 -6.469 1 75.5 346 CYS B C 1
ATOM 6227 O O . CYS B 1 346 ? 36.5 20.906 -7.652 1 75.5 346 CYS B O 1
ATOM 6229 N N . ALA B 1 347 ? 36.312 20.391 -5.48 1 77.62 347 ALA B N 1
ATOM 6230 C CA . ALA B 1 347 ? 36 18.984 -5.707 1 77.62 347 ALA B CA 1
ATOM 6231 C C . ALA B 1 347 ? 34.625 18.844 -6.348 1 77.62 347 ALA B C 1
ATOM 6233 O O . ALA B 1 347 ? 33.781 19.734 -6.223 1 77.62 347 ALA B O 1
ATOM 6234 N N . PRO B 1 348 ? 34.406 17.828 -7.062 1 83 348 PRO B N 1
ATOM 6235 C CA . PRO B 1 348 ? 33.125 17.625 -7.715 1 83 348 PRO B CA 1
ATOM 6236 C C . PRO B 1 348 ? 31.953 17.688 -6.734 1 83 348 PRO B C 1
ATOM 6238 O O . PRO B 1 348 ? 32 17.109 -5.648 1 83 348 PRO B O 1
ATOM 6241 N N . ILE B 1 349 ? 31.016 18.484 -7.18 1 84 349 ILE B N 1
ATOM 6242 C CA . ILE B 1 349 ? 29.828 18.641 -6.34 1 84 349 ILE B CA 1
ATOM 6243 C C . ILE B 1 349 ? 29.109 17.312 -6.176 1 84 349 ILE B C 1
ATOM 6245 O O . ILE B 1 349 ? 28.734 16.938 -5.066 1 84 349 ILE B O 1
ATOM 6249 N N . PHE B 1 350 ? 28.969 16.656 -7.312 1 81.56 350 PHE B N 1
ATOM 6250 C CA . PHE B 1 350 ? 28.422 15.305 -7.242 1 81.56 350 PHE B CA 1
ATOM 6251 C C . PHE B 1 350 ? 29.516 14.305 -6.883 1 81.56 350 PHE B C 1
ATOM 6253 O O . PHE B 1 350 ? 30.359 13.961 -7.723 1 81.56 350 PHE B O 1
ATOM 6260 N N . ASN B 1 351 ? 29.531 14.008 -5.594 1 79.19 351 ASN B N 1
ATOM 6261 C CA . ASN B 1 351 ? 30.547 13.078 -5.137 1 79.19 351 ASN B CA 1
ATOM 6262 C C . ASN B 1 351 ? 29.984 12.062 -4.148 1 79.19 351 ASN B C 1
ATOM 6264 O O . ASN B 1 351 ? 28.797 12.07 -3.855 1 79.19 351 ASN B O 1
ATOM 6268 N N . ASN B 1 352 ? 30.828 11.188 -3.715 1 78.31 352 ASN B N 1
ATOM 6269 C CA . ASN B 1 352 ? 30.391 10.07 -2.891 1 78.31 352 ASN B CA 1
ATOM 6270 C C . ASN B 1 352 ? 30.156 10.492 -1.443 1 78.31 352 ASN B C 1
ATOM 6272 O O . ASN B 1 352 ? 29.953 9.648 -0.57 1 78.31 352 ASN B O 1
ATOM 6276 N N . GLN B 1 353 ? 30.25 11.773 -1.182 1 80.69 353 GLN B N 1
ATOM 6277 C CA . GLN B 1 353 ? 30.047 12.25 0.184 1 80.69 353 GLN B CA 1
ATOM 6278 C C . GLN B 1 353 ? 28.656 12.867 0.354 1 80.69 353 GLN B C 1
ATOM 6280 O O . GLN B 1 353 ? 28.328 13.375 1.426 1 80.69 353 GLN B O 1
ATOM 6285 N N . ILE B 1 354 ? 27.922 12.781 -0.675 1 84.56 354 ILE B N 1
ATOM 6286 C CA . ILE B 1 354 ? 26.594 13.398 -0.645 1 84.56 354 ILE B CA 1
ATOM 6287 C C . ILE B 1 354 ? 25.656 12.562 0.228 1 84.56 354 ILE B C 1
ATOM 6289 O O . ILE B 1 354 ? 25.578 11.344 0.073 1 84.56 354 ILE B O 1
ATOM 6293 N N . THR B 1 355 ? 25 13.227 1.145 1 80.44 355 THR B N 1
ATOM 6294 C CA . THR B 1 355 ? 24.078 12.531 2.027 1 80.44 355 THR B CA 1
ATOM 6295 C C . THR B 1 355 ? 22.625 12.883 1.67 1 80.44 355 THR B C 1
ATOM 6297 O O . THR B 1 355 ? 21.703 12.18 2.072 1 80.44 355 THR B O 1
ATOM 6300 N N . SER B 1 356 ? 22.469 14.023 1.056 1 83.19 356 SER B N 1
ATOM 6301 C CA . SER B 1 356 ? 21.125 14.398 0.623 1 83.19 356 SER B CA 1
ATOM 6302 C C . SER B 1 356 ? 21.172 15.297 -0.606 1 83.19 356 SER B C 1
ATOM 6304 O O . SER B 1 356 ? 22.109 16.094 -0.769 1 83.19 356 SER B O 1
ATOM 6306 N N . LEU B 1 357 ? 20.297 15.102 -1.511 1 84.5 357 LEU B N 1
ATOM 6307 C CA . LEU B 1 357 ? 20.094 15.938 -2.693 1 84.5 357 LEU B CA 1
ATOM 6308 C C . LEU B 1 357 ? 18.719 16.562 -2.686 1 84.5 357 LEU B C 1
ATOM 6310 O O . LEU B 1 357 ? 17.719 15.906 -2.361 1 84.5 357 LEU B O 1
ATOM 6314 N N . ARG B 1 358 ? 18.672 17.875 -2.922 1 84.62 358 ARG B N 1
ATOM 6315 C CA . ARG B 1 358 ? 17.406 18.578 -2.977 1 84.62 358 ARG B CA 1
ATOM 6316 C C . ARG B 1 358 ? 17.297 19.422 -4.234 1 84.62 358 ARG B C 1
ATOM 6318 O O . ARG B 1 358 ? 18.266 20.078 -4.637 1 84.62 358 ARG B O 1
ATOM 6325 N N . LEU B 1 359 ? 16.25 19.344 -4.945 1 86.62 359 LEU B N 1
ATOM 6326 C CA . LEU B 1 359 ? 15.906 20.188 -6.09 1 86.62 359 LEU B CA 1
ATOM 6327 C C . LEU B 1 359 ? 14.609 20.953 -5.84 1 86.62 359 LEU B C 1
ATOM 6329 O O . LEU B 1 359 ? 13.656 20.406 -5.285 1 86.62 359 LEU B O 1
ATOM 6333 N N . SER B 1 360 ? 14.648 22.219 -6.117 1 84.12 360 SER B N 1
ATOM 6334 C CA . SER B 1 360 ? 13.445 23.031 -5.934 1 84.12 360 SER B CA 1
ATOM 6335 C C . SER B 1 360 ? 13.148 23.875 -7.176 1 84.12 360 SER B C 1
ATOM 6337 O O . SER B 1 360 ? 14.07 24.266 -7.895 1 84.12 360 SER B O 1
ATOM 6339 N N . VAL B 1 361 ? 11.898 24.016 -7.488 1 82.38 361 VAL B N 1
ATOM 6340 C CA . VAL B 1 361 ? 11.445 24.906 -8.555 1 82.38 361 VAL B CA 1
ATOM 6341 C C . VAL B 1 361 ? 10.43 25.906 -8 1 82.38 361 VAL B C 1
ATOM 6343 O O . VAL B 1 361 ? 9.602 25.547 -7.152 1 82.38 361 VAL B O 1
ATOM 6346 N N . THR B 1 362 ? 10.68 27.062 -8.336 1 76.06 362 THR B N 1
ATOM 6347 C CA . THR B 1 362 ? 9.805 28.125 -7.848 1 76.06 362 THR B CA 1
ATOM 6348 C C . THR B 1 362 ? 9.43 29.094 -8.977 1 76.06 362 THR B C 1
ATOM 6350 O O . THR B 1 362 ? 9.695 28.812 -10.148 1 76.06 362 THR B O 1
ATOM 6353 N N . ASN B 1 363 ? 8.727 30.156 -8.648 1 70.62 363 ASN B N 1
ATOM 6354 C CA . ASN B 1 363 ? 8.297 31.172 -9.594 1 70.62 363 ASN B CA 1
ATOM 6355 C C . ASN B 1 363 ? 7.473 30.578 -10.727 1 70.62 363 ASN B C 1
ATOM 6357 O O . ASN B 1 363 ? 7.832 30.703 -11.898 1 70.62 363 ASN B O 1
ATOM 6361 N N . PHE B 1 364 ? 6.438 29.984 -10.258 1 67.25 364 PHE B N 1
ATOM 6362 C CA . PHE B 1 364 ? 5.594 29.25 -11.203 1 67.25 364 PHE B CA 1
ATOM 6363 C C . PHE B 1 364 ? 4.832 30.219 -12.102 1 67.25 364 PHE B C 1
ATOM 6365 O O . PHE B 1 364 ? 4.41 31.297 -11.656 1 67.25 364 PHE B O 1
ATOM 6372 N N . VAL B 1 365 ? 4.898 29.984 -13.438 1 60.88 365 VAL B N 1
ATOM 6373 C CA . VAL B 1 365 ? 4.066 30.672 -14.414 1 60.88 365 VAL B CA 1
ATOM 6374 C C . VAL B 1 365 ? 2.951 29.75 -14.891 1 60.88 365 VAL B C 1
ATOM 6376 O O . VAL B 1 365 ? 3.188 28.562 -15.141 1 60.88 365 VAL B O 1
ATOM 6379 N N . ASN B 1 366 ? 1.773 30.125 -14.805 1 49.25 366 ASN B N 1
ATOM 6380 C CA . ASN B 1 366 ? 0.634 29.328 -15.234 1 49.25 366 ASN B CA 1
ATOM 6381 C C . ASN B 1 366 ? 0.556 29.234 -16.75 1 49.25 366 ASN B C 1
ATOM 6383 O O . ASN B 1 366 ? 0.935 30.156 -17.453 1 49.25 366 ASN B O 1
ATOM 6387 N N . ASN B 1 367 ? 0.501 28.031 -17.312 1 43.31 367 ASN B N 1
ATOM 6388 C CA . ASN B 1 367 ? 0.265 27.859 -18.734 1 43.31 367 ASN B CA 1
ATOM 6389 C C . ASN B 1 367 ? -0.909 28.719 -19.203 1 43.31 367 ASN B C 1
ATOM 6391 O O . ASN B 1 367 ? -1.171 28.812 -20.406 1 43.31 367 ASN B O 1
ATOM 6395 N N . GLY B 1 368 ? -1.856 29.172 -18.625 1 35.81 368 GLY B N 1
ATOM 6396 C CA . GLY B 1 368 ? -2.906 29.953 -19.281 1 35.81 368 GLY B CA 1
ATOM 6397 C C . GLY B 1 368 ? -2.385 31.172 -20 1 35.81 368 GLY B C 1
ATOM 6398 O O . GLY B 1 368 ? -2.893 31.531 -21.062 1 35.81 368 GLY B O 1
ATOM 6399 N N . ASN B 1 369 ? -1.646 32.031 -19.422 1 31.97 369 ASN B N 1
ATOM 6400 C CA . ASN B 1 369 ? -1.216 33.219 -20.141 1 31.97 369 ASN B CA 1
ATOM 6401 C C . ASN B 1 369 ? -0.12 32.906 -21.156 1 31.97 369 ASN B C 1
ATOM 6403 O O . ASN B 1 369 ? 0.494 33.812 -21.719 1 31.97 369 ASN B O 1
ATOM 6407 N N . MET B 1 370 ? 0.547 31.938 -21.125 1 29.77 370 MET B N 1
ATOM 6408 C CA . MET B 1 370 ? 1.335 31.703 -22.344 1 29.77 370 MET B CA 1
ATOM 6409 C C . MET B 1 370 ? 0.43 31.531 -23.547 1 29.77 370 MET B C 1
ATOM 6411 O O . MET B 1 370 ? -0.34 30.578 -23.641 1 29.77 370 MET B O 1
ATOM 6415 N N . LEU B 1 371 ? -0.136 32.688 -24.109 1 26.28 371 LEU B N 1
ATOM 6416 C CA . LEU B 1 371 ? -0.625 32.812 -25.469 1 26.28 371 LEU B CA 1
ATOM 6417 C C . LEU B 1 371 ? 0.196 31.938 -26.422 1 26.28 371 LEU B C 1
ATOM 6419 O O . LEU B 1 371 ? 1.363 32.25 -26.688 1 26.28 371 LEU B O 1
ATOM 6423 N N . TYR B 1 372 ? 0.043 30.781 -26.391 1 27.48 372 TYR B N 1
ATOM 6424 C CA . TYR B 1 372 ? 0.51 30.047 -27.562 1 27.48 372 TYR B CA 1
ATOM 6425 C C . TYR B 1 372 ? 0.139 30.766 -28.844 1 27.48 372 TYR B C 1
ATOM 6427 O O . TYR B 1 372 ? -1.028 31.109 -29.062 1 27.48 372 TYR B O 1
ATOM 6435 N N . SER B 1 373 ? 0.883 31.703 -29.391 1 26.66 373 SER B N 1
ATOM 6436 C CA . SER B 1 373 ? 0.969 31.75 -30.844 1 26.66 373 SER B CA 1
ATOM 6437 C C . SER B 1 373 ? 1.001 30.344 -31.438 1 26.66 373 SER B C 1
ATOM 6439 O O . SER B 1 373 ? 1.982 29.609 -31.266 1 26.66 373 SER B O 1
ATOM 6441 N N . LEU B 1 374 ? -0.007 29.578 -31.375 1 26.56 374 LEU B N 1
ATOM 6442 C CA . LEU B 1 374 ? -0.437 28.266 -31.859 1 26.56 374 LEU B CA 1
ATOM 6443 C C . LEU B 1 374 ? 0.196 27.953 -33.219 1 26.56 374 LEU B C 1
ATOM 6445 O O . LEU B 1 374 ? 0.457 26.797 -33.531 1 26.56 374 LEU B O 1
ATOM 6449 N N . PHE B 1 375 ? 0.214 28.969 -34.188 1 26.64 375 PHE B N 1
ATOM 6450 C CA . PHE B 1 375 ? 0.521 28.781 -35.625 1 26.64 375 PHE B CA 1
ATOM 6451 C C . PHE B 1 375 ? 1.967 28.344 -35.812 1 26.64 375 PHE B C 1
ATOM 6453 O O . PHE B 1 375 ? 2.271 27.578 -36.719 1 26.64 375 PHE B O 1
ATOM 6460 N N . GLU B 1 376 ? 2.795 29.078 -35.25 1 27.23 376 GLU B N 1
ATOM 6461 C CA . GLU B 1 376 ? 4.148 28.641 -35.594 1 27.23 376 GLU B CA 1
ATOM 6462 C C . GLU B 1 376 ? 4.547 27.406 -34.781 1 27.23 376 GLU B C 1
ATOM 6464 O O . GLU B 1 376 ? 5.57 26.781 -35.062 1 27.23 376 GLU B O 1
ATOM 6469 N N . ASP B 1 377 ? 3.945 27.156 -33.688 1 28.41 377 ASP B N 1
ATOM 6470 C CA . ASP B 1 377 ? 4.449 26.234 -32.688 1 28.41 377 ASP B CA 1
ATOM 6471 C C . ASP B 1 377 ? 3.994 24.797 -32.969 1 28.41 377 ASP B C 1
ATOM 6473 O O . ASP B 1 377 ? 4.094 23.922 -32.125 1 28.41 377 ASP B O 1
ATOM 6477 N N . MET B 1 378 ? 3.324 24.453 -34 1 28.77 378 MET B N 1
ATOM 6478 C CA . MET B 1 378 ? 3.148 23.234 -34.812 1 28.77 378 MET B CA 1
ATOM 6479 C C . MET B 1 378 ? 4.48 22.531 -35.031 1 28.77 378 MET B C 1
ATOM 6481 O O . MET B 1 378 ? 4.527 21.297 -35.094 1 28.77 378 MET B O 1
ATOM 6485 N N . ASP B 1 379 ? 5.508 23.312 -35.25 1 29.64 379 ASP B N 1
ATOM 6486 C CA . ASP B 1 379 ? 6.863 22.812 -35.438 1 29.64 379 ASP B CA 1
ATOM 6487 C C . ASP B 1 379 ? 7.441 22.25 -34.125 1 29.64 379 ASP B C 1
ATOM 6489 O O . ASP B 1 379 ? 8.242 21.312 -34.156 1 29.64 379 ASP B O 1
ATOM 6493 N N . LYS B 1 380 ? 7 22.797 -32.969 1 30.81 380 LYS B N 1
ATOM 6494 C CA . LYS B 1 380 ? 7.668 22.391 -31.75 1 30.81 380 LYS B CA 1
ATOM 6495 C C . LYS B 1 380 ? 7.023 21.141 -31.156 1 30.81 380 LYS B C 1
ATOM 6497 O O . LYS B 1 380 ? 7.543 20.562 -30.203 1 30.81 380 LYS B O 1
ATOM 6502 N N . LYS B 1 381 ? 5.863 20.781 -31.375 1 31.95 381 LYS B N 1
ATOM 6503 C CA . LYS B 1 381 ? 5.289 19.469 -31.125 1 31.95 381 LYS B CA 1
ATOM 6504 C C . LYS B 1 381 ? 6.102 18.375 -31.812 1 31.95 381 LYS B C 1
ATOM 6506 O O . LYS B 1 381 ? 6.199 17.25 -31.297 1 31.95 381 LYS B O 1
ATOM 6511 N N . GLU B 1 382 ? 6.672 18.672 -32.875 1 31.53 382 GLU B N 1
ATOM 6512 C CA . GLU B 1 382 ? 7.648 17.938 -33.688 1 31.53 382 GLU B CA 1
ATOM 6513 C C . GLU B 1 382 ? 8.984 17.828 -32.938 1 31.53 382 GLU B C 1
ATOM 6515 O O . GLU B 1 382 ? 9.656 16.797 -33 1 31.53 382 GLU B O 1
ATOM 6520 N N . THR B 1 383 ? 9.344 18.891 -32.156 1 30.56 383 THR B N 1
ATOM 6521 C CA . THR B 1 383 ? 10.617 18.875 -31.469 1 30.56 383 THR B CA 1
ATOM 6522 C C . THR B 1 383 ? 10.492 18.125 -30.141 1 30.56 383 THR B C 1
ATOM 6524 O O . THR B 1 383 ? 11.414 17.391 -29.75 1 30.56 383 THR B O 1
ATOM 6527 N N . ALA B 1 384 ? 9.406 18.188 -29.469 1 30.67 384 ALA B N 1
ATOM 6528 C CA . ALA B 1 384 ? 9.336 17.422 -28.234 1 30.67 384 ALA B CA 1
ATOM 6529 C C . ALA B 1 384 ? 9.188 15.93 -28.516 1 30.67 384 ALA B C 1
ATOM 6531 O O . ALA B 1 384 ? 9.773 15.102 -27.828 1 30.67 384 ALA B O 1
ATOM 6532 N N . ARG B 1 385 ? 8.523 15.539 -29.469 1 30.86 385 ARG B N 1
ATOM 6533 C CA . ARG B 1 385 ? 8.57 14.203 -30.062 1 30.86 385 ARG B CA 1
ATOM 6534 C C . ARG B 1 385 ? 9.945 13.914 -30.656 1 30.86 385 ARG B C 1
ATOM 6536 O O . ARG B 1 385 ? 10.438 12.789 -30.547 1 30.86 385 ARG B O 1
ATOM 6543 N N . LYS B 1 386 ? 10.586 14.906 -31.266 1 33.56 386 LYS B N 1
ATOM 6544 C CA . LYS B 1 386 ? 11.961 14.805 -31.75 1 33.56 386 LYS B CA 1
ATOM 6545 C C . LYS B 1 386 ? 12.945 14.742 -30.578 1 33.56 386 LYS B C 1
ATOM 6547 O O . LYS B 1 386 ? 13.922 13.992 -30.625 1 33.56 386 LYS B O 1
ATOM 6552 N N . THR B 1 387 ? 12.742 15.508 -29.516 1 32.03 387 THR B N 1
ATOM 6553 C CA . THR B 1 387 ? 13.641 15.414 -28.375 1 32.03 387 THR B CA 1
ATOM 6554 C C . THR B 1 387 ? 13.391 14.133 -27.594 1 32.03 387 THR B C 1
ATOM 6556 O O . THR B 1 387 ? 14.336 13.469 -27.156 1 32.03 387 THR B O 1
ATOM 6559 N N . MET B 1 388 ? 12.211 13.734 -27.453 1 31.3 388 MET B N 1
ATOM 6560 C CA . MET B 1 388 ? 12.008 12.391 -26.922 1 31.3 388 MET B CA 1
ATOM 6561 C C . MET B 1 388 ? 12.586 11.336 -27.859 1 31.3 388 MET B C 1
ATOM 6563 O O . MET B 1 388 ? 13.188 10.367 -27.391 1 31.3 388 MET B O 1
ATOM 6567 N N . HIS B 1 389 ? 12.508 11.508 -29.094 1 32.75 389 HIS B N 1
ATOM 6568 C CA . HIS B 1 389 ? 13.211 10.711 -30.078 1 32.75 389 HIS B CA 1
ATOM 6569 C C . HIS B 1 389 ? 14.711 10.992 -30.047 1 32.75 389 HIS B C 1
ATOM 6571 O O . HIS B 1 389 ? 15.523 10.07 -30.188 1 32.75 389 HIS B O 1
ATOM 6577 N N . ALA B 1 390 ? 15.18 12.25 -30.047 1 33.25 390 ALA B N 1
ATOM 6578 C CA . ALA B 1 390 ? 16.609 12.555 -29.984 1 33.25 390 ALA B CA 1
ATOM 6579 C C . ALA B 1 390 ? 17.203 12.102 -28.656 1 33.25 390 ALA B C 1
ATOM 6581 O O . ALA B 1 390 ? 18.328 11.609 -28.609 1 33.25 390 ALA B O 1
ATOM 6582 N N . ILE B 1 391 ? 16.641 12.273 -27.562 1 33.22 391 ILE B N 1
ATOM 6583 C CA . ILE B 1 391 ? 17.109 11.766 -26.281 1 33.22 391 ILE B CA 1
ATOM 6584 C C . ILE B 1 391 ? 17.047 10.242 -26.266 1 33.22 391 ILE B C 1
ATOM 6586 O O . ILE B 1 391 ? 17.953 9.578 -25.75 1 33.22 391 ILE B O 1
ATOM 6590 N N . LYS B 1 392 ? 16.125 9.633 -26.812 1 32.94 392 LYS B N 1
ATOM 6591 C CA . LYS B 1 392 ? 16.188 8.211 -27.125 1 32.94 392 LYS B CA 1
ATOM 6592 C C . LYS B 1 392 ? 17.438 7.879 -27.938 1 32.94 392 LYS B C 1
ATOM 6594 O O . LYS B 1 392 ? 18.062 6.836 -27.734 1 32.94 392 LYS B O 1
ATOM 6599 N N . ASP B 1 393 ? 17.703 8.609 -28.953 1 33.75 393 ASP B N 1
ATOM 6600 C CA . ASP B 1 393 ? 18.906 8.422 -29.75 1 33.75 393 ASP B CA 1
ATOM 6601 C C . ASP B 1 393 ? 20.156 8.758 -28.953 1 33.75 393 ASP B C 1
ATOM 6603 O O . ASP B 1 393 ? 21.188 8.102 -29.094 1 33.75 393 ASP B O 1
ATOM 6607 N N . GLN B 1 394 ? 20.25 9.961 -28.391 1 33.41 394 GLN B N 1
ATOM 6608 C CA . GLN B 1 394 ? 21.5 10.375 -27.781 1 33.41 394 GLN B CA 1
ATOM 6609 C C . GLN B 1 394 ? 21.734 9.633 -26.469 1 33.41 394 GLN B C 1
ATOM 6611 O O . GLN B 1 394 ? 22.875 9.273 -26.141 1 33.41 394 GLN B O 1
ATOM 6616 N N . PHE B 1 395 ? 20.844 9.75 -25.453 1 36.09 395 PHE B N 1
ATOM 6617 C CA . PHE B 1 395 ? 21.281 9.25 -24.156 1 36.09 395 PHE B CA 1
ATOM 6618 C C . PHE B 1 395 ? 20.969 7.77 -24.016 1 36.09 395 PHE B C 1
ATOM 6620 O O . PHE B 1 395 ? 21.375 7.137 -23.031 1 36.09 395 PHE B O 1
ATOM 6627 N N . GLY B 1 396 ? 20.844 7 -25.031 1 31.78 396 GLY B N 1
ATOM 6628 C CA . GLY B 1 396 ? 20.609 5.566 -25.109 1 31.78 396 GLY B CA 1
ATOM 6629 C C . GLY B 1 396 ? 19.344 5.129 -24.391 1 31.78 396 GLY B C 1
ATOM 6630 O O . GLY B 1 396 ? 18.906 5.781 -23.438 1 31.78 396 GLY B O 1
ATOM 6631 N N . HIS B 1 397 ? 18.328 4.609 -24.953 1 32.78 397 HIS B N 1
ATOM 6632 C CA . HIS B 1 397 ? 17.016 4.09 -24.578 1 32.78 397 HIS B CA 1
ATOM 6633 C C . HIS B 1 397 ? 17.047 3.516 -23.156 1 32.78 397 HIS B C 1
ATOM 6635 O O . HIS B 1 397 ? 16.062 3.641 -22.422 1 32.78 397 HIS B O 1
ATOM 6641 N N . ASN B 1 398 ? 18.047 2.959 -22.75 1 33.88 398 ASN B N 1
ATOM 6642 C CA . ASN B 1 398 ? 18.219 2.174 -21.531 1 33.88 398 ASN B CA 1
ATOM 6643 C C . ASN B 1 398 ? 18.219 3.057 -20.281 1 33.88 398 ASN B C 1
ATOM 6645 O O . ASN B 1 398 ? 17.766 2.639 -19.219 1 33.88 398 ASN B O 1
ATOM 6649 N N . LYS B 1 399 ? 18.781 4.219 -20.344 1 33.34 399 LYS B N 1
ATOM 6650 C CA . LYS B 1 399 ? 19 5.055 -19.172 1 33.34 399 LYS B CA 1
ATOM 6651 C C . LYS B 1 399 ? 17.719 5.793 -18.781 1 33.34 399 LYS B C 1
ATOM 6653 O O . LYS B 1 399 ? 17.422 5.945 -17.594 1 33.34 399 LYS B O 1
ATOM 6658 N N . ILE B 1 400 ? 17 6.469 -19.609 1 34.28 400 ILE B N 1
ATOM 6659 C CA . ILE B 1 400 ? 15.773 7.191 -19.281 1 34.28 400 ILE B CA 1
ATOM 6660 C C . ILE B 1 400 ? 14.719 6.215 -18.781 1 34.28 400 ILE B C 1
ATOM 6662 O O . ILE B 1 400 ? 14.008 6.5 -17.828 1 34.28 400 ILE B O 1
ATOM 6666 N N . MET B 1 401 ? 14.555 5.059 -19.422 1 34.06 401 MET B N 1
ATOM 6667 C CA . MET B 1 401 ? 13.633 4.055 -18.906 1 34.06 401 MET B CA 1
ATOM 6668 C C . MET B 1 401 ? 14.008 3.654 -17.484 1 34.06 401 MET B C 1
ATOM 6670 O O . MET B 1 401 ? 13.125 3.432 -16.641 1 34.06 401 MET B O 1
ATOM 6674 N N . ARG B 1 402 ? 15.211 3.666 -17.266 1 35.22 402 ARG B N 1
ATOM 6675 C CA . ARG B 1 402 ? 15.672 3.373 -15.914 1 35.22 402 ARG B CA 1
ATOM 6676 C C . ARG B 1 402 ? 15.289 4.492 -14.953 1 35.22 402 ARG B C 1
ATOM 6678 O O . ARG B 1 402 ? 14.906 4.23 -13.812 1 35.22 402 ARG B O 1
ATOM 6685 N N . ALA B 1 403 ? 15.477 5.672 -15.414 1 35.34 403 ALA B N 1
ATOM 6686 C CA . ALA B 1 403 ? 15.141 6.816 -14.57 1 35.34 403 ALA B CA 1
ATOM 6687 C C . ALA B 1 403 ? 13.641 6.891 -14.32 1 35.34 403 ALA B C 1
ATOM 6689 O O . ALA B 1 403 ? 13.203 7.168 -13.195 1 35.34 403 ALA B O 1
ATOM 6690 N N . VAL B 1 404 ? 12.859 6.836 -15.359 1 33.69 404 VAL B N 1
ATOM 6691 C CA . VAL B 1 404 ? 11.406 6.801 -15.234 1 33.69 404 VAL B CA 1
ATOM 6692 C C . VAL B 1 404 ? 10.977 5.562 -14.445 1 33.69 404 VAL B C 1
ATOM 6694 O O . VAL B 1 404 ? 10.07 5.629 -13.617 1 33.69 404 VAL B O 1
ATOM 6697 N N . GLU B 1 405 ? 11.477 4.426 -14.75 1 34.06 405 GLU B N 1
ATOM 6698 C CA . GLU B 1 405 ? 11.289 3.211 -13.961 1 34.06 405 GLU B CA 1
ATOM 6699 C C . GLU B 1 405 ? 11.734 3.416 -12.516 1 34.06 405 GLU B C 1
ATOM 6701 O O . GLU B 1 405 ? 11.141 2.854 -11.594 1 34.06 405 GLU B O 1
ATOM 6706 N N . LEU B 1 406 ? 12.75 4.121 -12.43 1 33.41 406 LEU B N 1
ATOM 6707 C CA . LEU B 1 406 ? 13.195 4.492 -11.094 1 33.41 406 LEU B CA 1
ATOM 6708 C C . LEU B 1 406 ? 12.211 5.449 -10.438 1 33.41 406 LEU B C 1
ATOM 6710 O O . LEU B 1 406 ? 12.062 5.449 -9.211 1 33.41 406 LEU B O 1
ATOM 6714 N N . THR B 1 407 ? 11.766 6.414 -11.156 1 32.72 407 THR B N 1
ATOM 6715 C CA . THR B 1 407 ? 10.711 7.297 -10.656 1 32.72 407 THR B CA 1
ATOM 6716 C C . THR B 1 407 ? 9.414 6.52 -10.438 1 32.72 407 THR B C 1
ATOM 6718 O O . THR B 1 407 ? 8.664 6.812 -9.508 1 32.72 407 THR B O 1
ATOM 6721 N N . ASP B 1 408 ? 8.867 5.941 -11.391 1 32.66 408 ASP B N 1
ATOM 6722 C CA . ASP B 1 408 ? 7.691 5.086 -11.258 1 32.66 408 ASP B CA 1
ATOM 6723 C C . ASP B 1 408 ? 8.008 3.838 -10.438 1 32.66 408 ASP B C 1
ATOM 6725 O O . ASP B 1 408 ? 7.105 3.197 -9.898 1 32.66 408 ASP B O 1
ATOM 6729 N N . ASN B 1 409 ? 9.117 3.154 -10.695 1 33.16 409 ASN B N 1
ATOM 6730 C CA . ASN B 1 409 ? 9.555 2.021 -9.891 1 33.16 409 ASN B CA 1
ATOM 6731 C C . ASN B 1 409 ? 9.836 2.439 -8.445 1 33.16 409 ASN B C 1
ATOM 6733 O O . ASN B 1 409 ? 10.234 3.578 -8.195 1 33.16 409 ASN B O 1
ATOM 6737 N N . LYS B 1 410 ? 9.555 1.524 -7.578 1 37.75 410 LYS B N 1
ATOM 6738 C CA . LYS B 1 410 ? 9.492 1.556 -6.121 1 37.75 410 LYS B CA 1
ATOM 6739 C C . LYS B 1 410 ? 10.766 2.16 -5.527 1 37.75 410 LYS B C 1
ATOM 6741 O O . LYS B 1 410 ? 10.992 2.072 -4.32 1 37.75 410 LYS B O 1
ATOM 6746 N N . VAL B 1 411 ? 11.695 2.539 -6.312 1 33 411 VAL B N 1
ATOM 6747 C CA . VAL B 1 411 ? 12.812 2.959 -5.469 1 33 411 VAL B CA 1
ATOM 6748 C C . VAL B 1 411 ? 12.438 4.234 -4.719 1 33 411 VAL B C 1
ATOM 6750 O O . VAL B 1 411 ? 12.891 4.453 -3.592 1 33 411 VAL B O 1
ATOM 6753 N N . ILE B 1 412 ? 11.883 5.238 -5.445 1 30.44 412 ILE B N 1
ATOM 6754 C CA . ILE B 1 412 ? 11.617 6.441 -4.66 1 30.44 412 ILE B CA 1
ATOM 6755 C C . ILE B 1 412 ? 10.141 6.5 -4.285 1 30.44 412 ILE B C 1
ATOM 6757 O O . ILE B 1 412 ? 9.281 6.719 -5.145 1 30.44 412 ILE B O 1
ATOM 6761 N N . LYS B 1 413 ? 9.844 5.934 -3.221 1 37.03 413 LYS B N 1
ATOM 6762 C CA . LYS B 1 413 ? 8.492 6.012 -2.662 1 37.03 413 LYS B CA 1
ATOM 6763 C C . LYS B 1 413 ? 7.977 7.445 -2.676 1 37.03 413 LYS B C 1
ATOM 6765 O O . LYS B 1 413 ? 8.719 8.383 -2.389 1 37.03 413 LYS B O 1
ATOM 6770 N N . ASP B 1 414 ? 6.941 7.688 -3.318 1 33.81 414 ASP B N 1
ATOM 6771 C CA . ASP B 1 414 ? 6.254 8.969 -3.207 1 33.81 414 ASP B CA 1
ATOM 6772 C C . ASP B 1 414 ? 6.082 9.375 -1.744 1 33.81 414 ASP B C 1
ATOM 6774 O O . ASP B 1 414 ? 5.559 8.602 -0.937 1 33.81 414 ASP B O 1
ATOM 6778 N N . VAL B 1 415 ? 6.945 10.203 -1.269 1 32.28 415 VAL B N 1
ATOM 6779 C CA . VAL B 1 415 ? 6.809 10.742 0.08 1 32.28 415 VAL B CA 1
ATOM 6780 C C . VAL B 1 415 ? 5.887 11.961 0.057 1 32.28 415 VAL B C 1
ATOM 6782 O O . VAL B 1 415 ? 5.98 12.805 -0.843 1 32.28 415 VAL B O 1
ATOM 6785 N N . ILE B 1 416 ? 4.754 11.891 0.55 1 31.23 416 ILE B N 1
ATOM 6786 C CA . ILE B 1 416 ? 3.928 13.07 0.771 1 31.23 416 ILE B CA 1
ATOM 6787 C C . ILE B 1 416 ? 4.742 14.141 1.492 1 31.23 416 ILE B C 1
ATOM 6789 O O . ILE B 1 416 ? 5.262 13.906 2.586 1 31.23 416 ILE B O 1
ATOM 6793 N N . GLY B 1 417 ? 5.246 15.023 0.778 1 31.97 417 GLY B N 1
ATOM 6794 C CA . GLY B 1 417 ? 5.887 16.141 1.449 1 31.97 417 GLY B CA 1
ATOM 6795 C C . GLY B 1 417 ? 4.988 16.828 2.463 1 31.97 417 GLY B C 1
ATOM 6796 O O . GLY B 1 417 ? 3.816 17.094 2.184 1 31.97 417 GLY B O 1
ATOM 6797 N N . PHE B 1 418 ? 5.195 16.594 3.643 1 31.89 418 PHE B N 1
ATOM 6798 C CA . PHE B 1 418 ? 4.473 17.172 4.77 1 31.89 418 PHE B CA 1
ATOM 6799 C C . PHE B 1 418 ? 4.207 18.656 4.535 1 31.89 418 PHE B C 1
ATOM 6801 O O . PHE B 1 418 ? 3.49 19.281 5.309 1 31.89 418 PHE B O 1
ATOM 6808 N N . GLY B 1 419 ? 4.914 19.297 3.758 1 29.31 419 GLY B N 1
ATOM 6809 C CA . GLY B 1 419 ? 4.641 20.719 3.742 1 29.31 419 GLY B CA 1
ATOM 6810 C C . GLY B 1 419 ? 3.279 21.062 3.164 1 29.31 419 GLY B C 1
ATOM 6811 O O . GLY B 1 419 ? 2.322 20.297 3.328 1 29.31 419 GLY B O 1
ATOM 6812 N N . SER B 1 420 ? 3.197 22.094 2.254 1 30.77 420 SER B N 1
ATOM 6813 C CA . SER B 1 420 ? 1.977 22.688 1.728 1 30.77 420 SER B CA 1
ATOM 6814 C C . SER B 1 420 ? 1.182 21.688 0.896 1 30.77 420 SER B C 1
ATOM 6816 O O . SER B 1 420 ? 1.758 20.922 0.131 1 30.77 420 SER B O 1
ATOM 6818 N N . VAL B 1 421 ? 0.064 21.312 1.479 1 32.88 421 VAL B N 1
ATOM 6819 C CA . VAL B 1 421 ? -0.979 20.453 0.947 1 32.88 421 VAL B CA 1
ATOM 6820 C C . VAL B 1 421 ? -1.16 20.703 -0.546 1 32.88 421 VAL B C 1
ATOM 6822 O O . VAL B 1 421 ? -1.995 20.078 -1.197 1 32.88 421 VAL B O 1
ATOM 6825 N N . LYS B 1 422 ? -0.517 21.688 -1.048 1 31.83 422 LYS B N 1
ATOM 6826 C CA . LYS B 1 422 ? -0.892 22.047 -2.41 1 31.83 422 LYS B CA 1
ATOM 6827 C C . LYS B 1 422 ? -0.635 20.906 -3.381 1 31.83 422 LYS B C 1
ATOM 6829 O O . LYS B 1 422 ? -1.121 20.922 -4.512 1 31.83 422 LYS B O 1
ATOM 6834 N N . ASP B 1 423 ? 0.304 20.172 -2.994 1 31.12 423 ASP B N 1
ATOM 6835 C CA . ASP B 1 423 ? 0.573 19.094 -3.939 1 31.12 423 ASP B CA 1
ATOM 6836 C C . ASP B 1 423 ? -0.567 18.078 -3.953 1 31.12 423 ASP B C 1
ATOM 6838 O O . ASP B 1 423 ? -0.539 17.125 -4.723 1 31.12 423 ASP B O 1
ATOM 6842 N N . LEU B 1 424 ? -1.316 18.156 -2.904 1 30.25 424 LEU B N 1
ATOM 6843 C CA . LEU B 1 424 ? -2.451 17.234 -2.852 1 30.25 424 LEU B CA 1
ATOM 6844 C C . LEU B 1 424 ? -3.541 17.672 -3.828 1 30.25 424 LEU B C 1
ATOM 6846 O O . LEU B 1 424 ? -4.547 16.969 -3.988 1 30.25 424 LEU B O 1
ATOM 6850 N N . THR B 1 425 ? -3.57 18.938 -4.25 1 29.61 425 THR B N 1
ATOM 6851 C CA . THR B 1 425 ? -4.684 19.5 -5.012 1 29.61 425 THR B CA 1
ATOM 6852 C C . THR B 1 425 ? -4.781 18.844 -6.387 1 29.61 425 THR B C 1
ATOM 6854 O O . THR B 1 425 ? -5.539 19.297 -7.246 1 29.61 425 THR B O 1
ATOM 6857 N N . ASP B 1 426 ? -3.979 18.078 -6.574 1 29.48 426 ASP B N 1
ATOM 6858 C CA . ASP B 1 426 ? -4.422 17.578 -7.875 1 29.48 426 ASP B CA 1
ATOM 6859 C C . ASP B 1 426 ? -5.855 17.047 -7.801 1 29.48 426 ASP B C 1
ATOM 6861 O O . ASP B 1 426 ? -6.309 16.344 -8.703 1 29.48 426 ASP B O 1
ATOM 6865 N N . LEU B 1 427 ? -6.406 17.125 -6.508 1 27.86 427 LEU B N 1
ATOM 6866 C CA . LEU B 1 427 ? -7.852 16.938 -6.43 1 27.86 427 LEU B CA 1
ATOM 6867 C C . LEU B 1 427 ? -8.586 18.188 -6.918 1 27.86 427 LEU B C 1
ATOM 6869 O O . LEU B 1 427 ? -8.383 19.281 -6.379 1 27.86 427 LEU B O 1
ATOM 6873 N N . ASP B 1 428 ? -8.68 18.422 -8.055 1 26.88 428 ASP B N 1
ATOM 6874 C CA . ASP B 1 428 ? -9.633 19.453 -8.492 1 26.88 428 ASP B CA 1
ATOM 6875 C C . ASP B 1 428 ? -10.859 19.484 -7.586 1 26.88 428 ASP B C 1
ATOM 6877 O O . ASP B 1 428 ? -11.672 18.547 -7.602 1 26.88 428 ASP B O 1
ATOM 6881 N N . TYR B 1 429 ? -10.734 20.078 -6.398 1 26.03 429 TYR B N 1
ATOM 6882 C CA . TYR B 1 429 ? -11.891 20.438 -5.59 1 26.03 429 TYR B CA 1
ATOM 6883 C C . TYR B 1 429 ? -12.977 21.062 -6.445 1 26.03 429 TYR B C 1
ATOM 6885 O O . TYR B 1 429 ? -14.023 21.484 -5.93 1 26.03 429 TYR B O 1
ATOM 6893 N N . ALA B 1 430 ? -12.688 21.562 -7.531 1 27.02 430 ALA B N 1
ATOM 6894 C CA . ALA B 1 430 ? -13.75 22.188 -8.32 1 27.02 430 ALA B CA 1
ATOM 6895 C C . ALA B 1 430 ? -14.844 21.172 -8.664 1 27.02 430 ALA B C 1
ATOM 6897 O O . ALA B 1 430 ? -15.93 21.547 -9.109 1 27.02 430 ALA B O 1
ATOM 6898 N N . ALA B 1 431 ? -14.492 19.922 -8.727 1 28.41 431 ALA B N 1
ATOM 6899 C CA . ALA B 1 431 ? -15.602 19.062 -9.125 1 28.41 431 ALA B CA 1
ATOM 6900 C C . ALA B 1 431 ? -16.531 18.797 -7.949 1 28.41 431 ALA B C 1
ATOM 6902 O O . ALA B 1 431 ? -17.344 17.875 -7.996 1 28.41 431 ALA B O 1
ATOM 6903 N N . ILE B 1 432 ? -16.234 19.406 -6.758 1 24.14 432 ILE B N 1
ATOM 6904 C CA . ILE B 1 432 ? -17.359 19.484 -5.836 1 24.14 432 ILE B CA 1
ATOM 6905 C C . ILE B 1 432 ? -18.375 20.5 -6.355 1 24.14 432 ILE B C 1
ATOM 6907 O O . ILE B 1 432 ? -18.047 21.672 -6.566 1 24.14 432 ILE B O 1
ATOM 6911 N N . PRO B 1 433 ? -19.359 20.062 -6.949 1 23.23 433 PRO B N 1
ATOM 6912 C CA . PRO B 1 433 ? -20.391 21.031 -7.348 1 23.23 433 PRO B CA 1
ATOM 6913 C C . PRO B 1 433 ? -20.688 22.062 -6.266 1 23.23 433 PRO B C 1
ATOM 6915 O O . PRO B 1 433 ? -20.719 21.719 -5.078 1 23.23 433 PRO B O 1
ATOM 6918 N N . ARG B 1 434 ? -20.188 23.188 -6.527 1 23.45 434 ARG B N 1
ATOM 6919 C CA . ARG B 1 434 ? -20.828 24.281 -5.805 1 23.45 434 ARG B CA 1
ATOM 6920 C C . ARG B 1 434 ? -22.359 24.156 -5.871 1 23.45 434 ARG B C 1
ATOM 6922 O O . ARG B 1 434 ? -22.922 24.094 -6.961 1 23.45 434 ARG B O 1
ATOM 6929 N N . TYR B 1 435 ? -22.984 23.5 -5.004 1 21.12 435 TYR B N 1
ATOM 6930 C CA . TYR B 1 435 ? -24.391 23.797 -4.836 1 21.12 435 TYR B CA 1
ATOM 6931 C C . TYR B 1 435 ? -24.641 25.297 -4.742 1 21.12 435 TYR B C 1
ATOM 6933 O O . TYR B 1 435 ? -24.156 25.953 -3.814 1 21.12 435 TYR B O 1
ATOM 6941 N N . ASP B 1 436 ? -24.531 25.984 -5.809 1 18.73 436 ASP B N 1
ATOM 6942 C CA . ASP B 1 436 ? -25.531 27.031 -5.676 1 18.73 436 ASP B CA 1
ATOM 6943 C C . ASP B 1 436 ? -26.938 26.453 -5.668 1 18.73 436 ASP B C 1
ATOM 6945 O O . ASP B 1 436 ? -27.234 25.516 -6.418 1 18.73 436 ASP B O 1
#

Foldseek 3Di:
DPPFDPDFFFDFFKKKKFWALQQFLLVCQVPVVCPPPWEFEFQDDPLFTFGQGIDPNLVVLVDDGGHTNPVSCVSPVRYYYDYTDVVSLLVLLVVLVVLVCVQPVLKAAFFSGMIMDGCVVPCPSPVDNVVVVVVSQVCSCVPRGVRIGIAMAIELEDQNRVLQQVVLCPDDDPSRRYGYDGPVCLLVVQVVDWQCSRPPQHDVLCVLCVVLPHTTLNSLLPDDQVSQCVSVVHNVSNVSNCSSRRGYDPSDNPDCFKDKDKDFDDLVQLQDLLSLLLVLLLRLVVQLVLCVLVQWFFFKKKKKWAFQVRDMDIDMDGHPDTHRHSVVNSVVVVVVQVVCCVVVVDDRPSHSGTGMMMMMTGDIDHVPPPPPPPVVCVVVVVVVVVVVVVCCVPVPVPSVCVSVCCNVPPPDRPDRDRGGCVSSVSVVPVVPPPPD/DPPFDPDFFFDFFKKKKFWALQQFLLVCQVPVVCPPPWEFEFQDDPLFTFGQTIDPNLVVLVDDGRHTNPVSCVSPVRYYYDYTDVVSLLVLLVVLQVLVCVQPVLKAAFFSGMIMDGCVVPCPSPVDNVVVVVVSQVCSCVPRGVRIGIAMAIELEDQNRVLQQVVLCPDDDPSRRYGYDGPVCLLVVQVVDWQCSRPPQHDVLCVLCVVLPHTTLNSLLPDDQVSQCVSVVHNVSNVSNCSSRRGYDPSDNPDCFKDKDKDFDDLVQLQDLVSLLLVLLLRLVVQLVLCVLVQWFFFKKKKKWAFQVRDMDIDMDGHPDTHRHSVVNSVVVVVVQVVCCVVVVDDRPSHSGTGMMMMMTGDIDHVPPPPPPVVVCVVVVVVVVVVVVVCCVPVPVPSVCVSVCCNVPPPDRPDRPRGGCVSSVSVVPVVPPPPD

Organism: NCBI:txid1302689

InterPro domains:
  IPR001126 UmuC domain [PF00817] (17-165)
  IPR001126 UmuC domain [PS50173] (14-202)
  IPR017961 DNA polymerase, Y-family, little finger domain [PF11799] (272-369)
  IPR043128 Reverse transcriptase/Diguanylate cyclase domain [G3DSA:3.30.70.270] (14-171)
  IPR043502 DNA/RNA polymerase superfamily [SSF56672] (14-244)
  IPR050116 DNA polymerase type-Y [PTHR11076] (12-368)

Secondary structure (DSSP, 8-state):
-----SSPP-S--EEEEEETTHHHHHHHHHSGGGTTS-EEEES--STTPBEEEE-HHHHTTT--TT-BHHHHHHH-TT-EEEE--HHHHHHHHHHHHHHHHHH-S-EEE-SSSEEEEE-TT-TTT-S-HHHHHHHHHHHIIIII-TT--EEEEEESSHHHHHHHHHHHTT--GGGTTEEE--TTTHHHHHHT--GGGSTT--HHHHHHHHHTT--SHHHHHHS-HHHHHHHHTSTHHHHHHHHHTT-----------EEEEEEE--HHHHT-HHHHHHHHHHHHHHHHHHHHHTTEEEEEEEEEEEETTS-EEEEEEEEEEEE--HHHHHHHHHHHHHHHHHHH-PPPSSSTTEEEEEEEEES-EETTSS---SSSTTSHHHHHHHHHHHHHHHT-HHHHHHHHHHHHSTTS-----SS-GGGGTTS-GGGS----/-----SSBP-S--EEEEEETTHHHHHHHHHSGGGTTS-EEEES--STTPBEEEE-HHHHTTT--TT-BHHHHHHH-TT-EEEE--HHHHHHHHHHHHHHHHHH-S-EEEEETTEEEEE-TT-TTT-S-HHHHHHHHHHHIIIII-TT--EEEEEESSHHHHHHHHHHHTT--GGGTTEEE--TTTHHHHHHT--GGGSTT--HHHHHHHHHTT--SHHHHHHS-HHHHHHHHTSTHHHHHHHHHTTB----------EEEEEEE--HHHHT-HHHHHHHHHHHHHHHHHHHHHTTEEEEEEEEEEEETTS-EEEEEEEEEEEE--HHHHHHHHHHHHHHHHHHH-PPPSS-TTEEEEEEEEESPEETTSS---TTTTTTHHHHHHHHHHHHHHHT-HHHHHHHHHHHHSTTS-----SS-GGGGTTS-GGGS----

Nearest PDB structures (foldseek):
  6juq-assembly1_F  TM=8.697E-01  e=6.886E-26  Escherichia coli
  5kt7-assembly1_A  TM=7.480E-01  e=3.710E-23  Homo sapiens
  5kt6-assembly1_A  TM=7.479E-01  e=4.419E-23  Homo sapiens
  3gv5-assembly2_D  TM=7.384E-01  e=5.578E-23  Homo sapiens
  1k1s-assembly1_A  TM=6.521E-01  e=8.163E-24  Saccharolobus solfataricus

pLDDT: mean 77.42, std 23.28, range [18.55, 98.62]

Radius of gyration: 31.77 Å; Cα contacts (8 Å, |Δi|>4): 1523; chains: 2; bounding box: 79×94×76 Å

Solvent-accessible surface area (backbone atoms only — not comparable to full-atom values): 45862 Å² total; per-residue (Å²): 113,73,64,53,40,92,55,63,40,75,59,52,35,18,35,18,42,35,44,51,42,46,65,22,27,52,52,28,52,58,26,44,83,47,53,94,40,35,31,28,24,12,85,43,41,44,65,70,17,42,26,69,24,40,20,73,55,28,40,75,72,70,55,56,71,65,41,37,38,54,59,48,39,71,78,34,75,78,52,44,79,37,67,62,54,48,70,59,52,46,52,52,33,52,52,51,52,53,56,52,45,73,78,38,79,52,57,43,72,56,23,64,53,30,32,35,36,57,37,78,88,33,48,84,85,47,72,49,52,66,62,50,52,53,49,50,49,50,45,40,25,72,73,71,34,81,56,47,50,52,13,33,4,26,3,37,16,58,60,45,1,43,51,18,15,61,56,5,60,72,36,62,77,96,40,45,19,39,28,78,38,41,88,88,43,40,62,65,56,30,62,76,41,50,43,63,71,41,88,91,37,46,72,70,56,41,50,52,38,39,76,73,70,38,71,33,42,46,52,45,47,71,42,56,42,67,58,35,19,60,73,61,69,35,74,61,20,38,49,52,28,32,41,65,55,25,18,29,78,68,51,54,67,72,64,84,62,61,47,70,34,71,46,77,41,53,77,81,54,20,73,37,66,67,47,50,53,46,50,51,48,26,40,30,40,52,48,18,53,52,23,58,72,65,46,32,21,27,26,26,44,35,41,36,39,30,32,77,85,70,48,71,50,73,51,71,49,75,45,93,65,67,44,49,53,28,64,61,51,46,48,53,52,49,51,52,48,51,52,45,33,65,73,64,69,52,75,68,82,86,46,63,44,39,36,30,44,36,40,33,34,23,58,62,43,60,59,78,76,59,73,67,67,70,78,72,49,64,58,49,60,50,42,54,55,38,44,55,48,44,43,38,66,68,66,40,60,68,51,58,51,45,27,49,41,36,49,73,31,76,76,51,64,79,68,68,67,70,50,64,36,66,78,60,45,80,51,66,65,74,74,52,74,73,80,118,112,72,62,53,40,93,56,65,39,74,59,50,34,18,36,20,42,35,45,50,41,46,65,23,26,52,53,28,53,58,26,43,82,47,53,94,40,36,31,28,25,12,84,44,41,44,66,70,17,43,26,69,25,41,20,73,55,28,40,73,73,69,56,57,70,65,41,36,39,55,60,48,39,71,77,35,74,80,51,44,80,38,67,63,54,49,68,59,52,46,53,52,32,51,52,51,52,53,57,54,45,72,77,37,80,52,57,42,73,57,22,63,52,30,33,36,36,57,38,76,89,35,48,84,84,46,72,50,54,65,62,50,51,53,49,49,49,50,46,40,25,72,72,73,33,80,56,47,50,53,14,33,4,26,3,36,15,57,60,46,1,43,50,17,16,63,56,4,59,73,36,61,77,97,40,46,20,39,27,79,37,39,86,88,44,41,62,64,57,30,61,76,41,50,43,63,70,42,86,91,37,48,73,70,54,41,50,53,35,40,76,72,71,37,70,32,41,44,52,46,46,73,43,55,41,66,57,34,18,60,71,61,70,36,73,62,20,37,48,52,30,32,40,65,5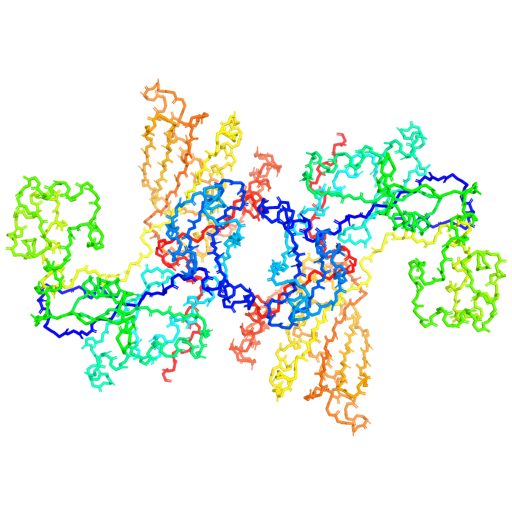4,25,17,28,78,68,50,54,67,73,62,82,62,60,48,74,35,73,48,78,42,53,78,81,54,21,73,37,68,68,49,50,53,44,50,50,48,26,41,30,41,51,49,19,53,50,24,58,71,65,45,32,22,26,27,27,45,34,41,35,39,30,33,76,84,71,49,71,50,74,50,69,50,73,46,93,66,68,43,48,53,29,65,62,52,47,49,53,51,50,51,51,50,49,51,46,32,64,72,64,68,51,74,67,84,84,45,60,46,39,36,30,43,36,40,32,35,22,59,63,42,61,60,77,75,58,71,66,69,60,80,73,49,64,59,49,61,52,42,54,56,38,42,56,47,43,43,38,63,68,66,42,60,68,52,57,52,45,30,49,41,37,47,75,30,79,74,52,65,79,68,68,68,71,51,65,37,64,76,61,45,79,52,66,66,72,76,52,72,74,79,120